Protein AF-A0A226D036-F1 (afdb_monomer_lite)

Secondary structure (DSSP, 8-state):
-------------------------EETTEEPPTTEEE-TTS--EEEPB-TTSB-SSTT-BSSTTEEEETTEEEE-TTEEEETTTEEEE-TTSSPPPBTEEE-SSSTT-EEEPEETTSB----TT----EESTTEEE-SSBEEE-TTEEEETTEEEEP--TTTSS-TTTEEE-TTT--EEE-B-TTSB--S-GGGB-STTEEEETTEEEEPTTEEEETTTEEEEPPPTT-S-TTEEEETTTTEEEEPBPTT-B---SS--TTSBSSTTEEE-TTT-BEEEPTTEEESSSSEEEEESSTTS--STTEEEE-SSTTSEEEEEPEETTSB-SSTT-STTEE-TT--S-EEEETTEEEE-TTEEEETTEEEEPP-TT----TTTEEEETTTTEEEEPBPTT-B--TT-GGGB-STTEEEETTTTEEEE-TTEEEETTEEEEPPBTTB----TTEEE-TTS-EEEPP-TT-B----S-TTS-SSTTEEEEEETTEEEEEEPTT-EEETTEEE---SS-PPP-SEEE-SSSSSS-EEEPBPTTSB-SSGGGB-STTEEE-TTTT-BEEE-TTEEEETTTEEEEPPPSSSSS-TTEEE-TTS-EEEPBPTTSB-SSGGGBSSTT-EEESEEE--TTEEEETTEEEEPPPTT-PPPTT---B-TTS-B--------PPPP-S---S---SSSEE-----SSS----EEPTTEEE-TTSS-EEE-TTEEE-TTSS-EEEPPSSTT-B-SSGGGGGGG-SGGG--EEETTEEEPPTTEEE-TTSSSEEEPPSSTTSB-SSGGGGGGGGSSSTTSEEEETTEEEEPTTEEE-TTSSSEEEPPSSTT-B-SSGGGGTTTB-SSS---EEETTEEE--TTEEE-TTSSBEEEPPSSTT-B-SSTHHHHTT-TTEEEETTEEEEPTTEEE-TTSSSEEE-TT---S---PPP--------------------------------------------------------------------------------------------------------------------------------------------------

pLDDT: mean 71.79, std 22.89, range [21.89, 97.88]

InterPro domains:
  IPR000742 EGF-like domain [SM00181] (44-88)
  IPR000742 EGF-like domain [SM00181] (119-156)
  IPR000742 EGF-like domain [SM00181] (188-223)
  IPR000742 EGF-like domain [SM00181] (253-292)
  IPR000742 EGF-like domain [SM00181] (467-511)
  IPR000742 EGF-like domain [SM00181] (727-778)
  IPR000742 EGF-like domain [SM00181] (826-878)
  IPR000742 EGF-like domain [SM00181] (887-924)
  IPR006149 EB domain [PF01683] (715-773)

Structure (mmCIF, N/CA/C/O backbone):
data_AF-A0A226D036-F1
#
_entry.id   AF-A0A226D036-F1
#
loop_
_atom_site.group_PDB
_atom_site.id
_atom_site.type_symbol
_atom_site.label_atom_id
_atom_site.label_alt_id
_atom_site.label_comp_id
_atom_site.label_asym_id
_atom_site.label_entity_id
_atom_site.label_seq_id
_atom_site.pdbx_PDB_ins_code
_atom_site.Cartn_x
_atom_site.Cartn_y
_atom_site.Cartn_z
_atom_site.occupancy
_atom_site.B_iso_or_equiv
_atom_site.auth_seq_id
_atom_site.auth_comp_id
_atom_site.auth_asym_id
_atom_site.auth_atom_id
_atom_site.pdbx_PDB_model_num
ATOM 1 N N . MET A 1 1 ? 23.778 -52.979 74.745 1.00 35.59 1 MET A N 1
ATOM 2 C CA . MET A 1 1 ? 22.954 -51.744 74.714 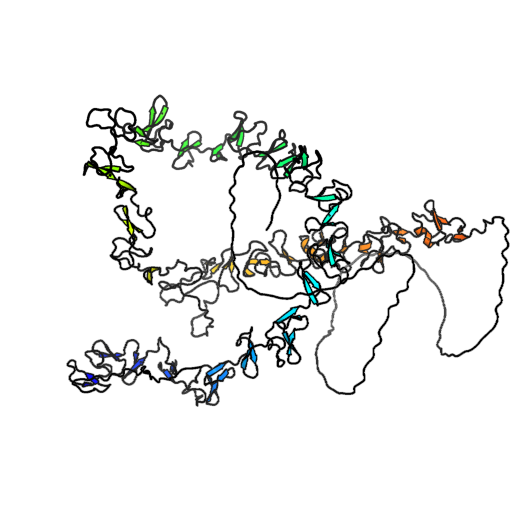1.00 35.59 1 MET A CA 1
ATOM 3 C C . MET A 1 1 ? 21.664 -52.022 75.485 1.00 35.59 1 MET A C 1
ATOM 5 O O . MET A 1 1 ? 21.416 -53.191 75.760 1.00 35.59 1 MET A O 1
ATOM 9 N N . ALA A 1 2 ? 20.915 -51.007 75.924 1.00 31.44 2 ALA A N 1
ATOM 10 C CA . ALA A 1 2 ? 19.885 -51.158 76.964 1.00 31.44 2 ALA A CA 1
ATOM 11 C C . ALA A 1 2 ? 18.571 -50.427 76.630 1.00 31.44 2 ALA A C 1
ATOM 13 O O . ALA A 1 2 ? 18.635 -49.420 75.938 1.00 31.44 2 ALA A O 1
ATOM 14 N N . ASN A 1 3 ? 17.468 -50.879 77.256 1.00 35.28 3 ASN A N 1
ATOM 15 C CA . ASN A 1 3 ? 16.246 -50.123 77.614 1.00 35.28 3 ASN A CA 1
ATOM 16 C C . ASN A 1 3 ? 15.382 -49.510 76.470 1.00 35.28 3 ASN A C 1
ATOM 18 O O . ASN A 1 3 ? 15.894 -49.171 75.416 1.00 35.28 3 ASN A O 1
ATOM 22 N N . SER A 1 4 ? 14.060 -49.293 76.605 1.00 33.19 4 SER A N 1
ATOM 23 C CA . SER A 1 4 ? 13.056 -49.733 77.606 1.00 33.19 4 SER A CA 1
ATOM 24 C C . SER A 1 4 ? 11.617 -49.377 77.152 1.00 33.19 4 SER A C 1
ATOM 26 O O . SER A 1 4 ? 11.423 -48.237 76.765 1.00 33.19 4 SER A O 1
ATOM 28 N N . GLN A 1 5 ? 10.649 -50.302 77.333 1.00 34.97 5 GLN A N 1
ATOM 29 C CA . GLN A 1 5 ? 9.179 -50.131 77.570 1.00 34.97 5 GLN A CA 1
ATOM 30 C C . GLN A 1 5 ? 8.320 -49.286 76.562 1.00 34.97 5 GLN A C 1
ATOM 32 O O . GLN A 1 5 ? 8.778 -48.281 76.050 1.00 34.97 5 GLN A O 1
ATOM 37 N N . VAL A 1 6 ? 7.093 -49.641 76.113 1.00 35.31 6 VAL A N 1
ATOM 38 C CA . VAL A 1 6 ? 5.853 -50.177 76.764 1.00 35.31 6 VAL A CA 1
ATOM 39 C C . VAL A 1 6 ? 5.173 -49.108 77.661 1.00 35.31 6 VAL A C 1
ATOM 41 O O . VAL A 1 6 ? 5.917 -48.476 78.404 1.00 35.31 6 VAL A O 1
ATOM 44 N N . PRO A 1 7 ? 3.825 -48.871 77.665 1.00 48.97 7 PRO A N 1
ATOM 45 C CA . PRO A 1 7 ? 2.703 -49.705 77.176 1.00 48.97 7 PRO A CA 1
ATOM 46 C C . PRO A 1 7 ? 1.610 -49.025 76.295 1.00 48.97 7 PRO A C 1
ATOM 48 O O . PRO A 1 7 ? 1.545 -47.810 76.142 1.00 48.97 7 PRO A O 1
ATOM 51 N N . PHE A 1 8 ? 0.665 -49.846 75.808 1.00 35.47 8 PHE A N 1
ATOM 52 C CA . PHE A 1 8 ? -0.701 -49.445 75.409 1.00 35.47 8 PHE A CA 1
ATOM 53 C C . PHE A 1 8 ? -1.559 -49.041 76.628 1.00 35.47 8 PHE A C 1
ATOM 55 O O . PHE A 1 8 ? -1.436 -49.654 77.689 1.00 35.47 8 PHE A O 1
ATOM 62 N N . VAL A 1 9 ? -2.526 -48.127 76.455 1.00 29.62 9 VAL A N 1
ATOM 63 C CA . VAL A 1 9 ? -3.616 -47.883 77.428 1.00 29.62 9 VAL A CA 1
ATOM 64 C C . VAL A 1 9 ? -4.956 -47.686 76.709 1.00 29.62 9 VAL A C 1
ATOM 66 O O . VAL A 1 9 ? -5.088 -46.806 75.864 1.00 29.62 9 VAL A O 1
ATOM 69 N N . LEU A 1 10 ? -5.973 -48.470 77.085 1.00 33.66 10 LEU A N 1
ATOM 70 C CA . LEU A 1 10 ? -7.371 -48.234 76.703 1.00 33.66 10 LEU A CA 1
ATOM 71 C C . LEU A 1 10 ? -7.969 -47.077 77.518 1.00 33.66 10 LEU A C 1
ATOM 73 O O . LEU A 1 10 ? -7.891 -47.089 78.748 1.00 33.66 10 LEU A O 1
ATOM 77 N N . ARG A 1 11 ? -8.701 -46.169 76.862 1.00 28.64 11 ARG A N 1
ATOM 78 C CA . ARG A 1 11 ? -9.789 -45.400 77.490 1.00 28.64 11 ARG A CA 1
ATOM 79 C C . ARG A 1 11 ? -10.965 -45.254 76.532 1.00 28.64 11 ARG A C 1
ATOM 81 O O . ARG A 1 11 ? -10.789 -44.836 75.395 1.00 28.64 11 ARG A O 1
ATOM 88 N N . ALA A 1 12 ? -12.159 -45.579 77.018 1.00 32.66 12 ALA A N 1
ATOM 89 C CA . ALA A 1 12 ? -13.407 -45.269 76.336 1.00 32.66 12 ALA A CA 1
ATOM 90 C C . ALA A 1 12 ? -13.807 -43.811 76.611 1.00 32.66 12 ALA A C 1
ATOM 92 O O . ALA A 1 12 ? -13.653 -43.336 77.739 1.00 32.66 12 ALA A O 1
ATOM 93 N N . VAL A 1 13 ? -14.363 -43.131 75.607 1.00 31.11 13 VAL A N 1
ATOM 94 C CA . VAL A 1 13 ? -14.985 -41.810 75.758 1.00 31.11 13 VAL A CA 1
ATOM 95 C C . VAL A 1 13 ? -16.360 -41.828 75.096 1.00 31.11 13 VAL A C 1
ATOM 97 O O . VAL A 1 13 ? -16.478 -41.844 73.879 1.00 31.11 13 VAL A O 1
ATOM 100 N N . ILE A 1 14 ? -17.376 -41.881 75.958 1.00 29.88 14 ILE A N 1
ATOM 101 C CA . ILE A 1 14 ? -18.676 -41.198 75.873 1.00 29.88 14 ILE A CA 1
ATOM 102 C C . ILE A 1 14 ? -19.118 -40.775 74.457 1.00 29.88 14 ILE A C 1
ATOM 104 O O . ILE A 1 14 ? -18.709 -39.730 73.958 1.00 29.88 14 ILE A O 1
ATOM 108 N N . LEU A 1 15 ? -20.070 -41.520 73.890 1.00 27.88 15 LEU A N 1
ATOM 109 C CA . LEU A 1 15 ? -20.944 -41.040 72.818 1.00 27.88 15 LEU A CA 1
ATOM 110 C C . LEU A 1 15 ? -22.286 -40.631 73.443 1.00 27.88 15 LEU A C 1
ATOM 112 O O . LEU A 1 15 ? -23.048 -41.483 73.897 1.00 27.88 15 LEU A O 1
ATOM 116 N N . VAL A 1 16 ? -22.552 -39.325 73.502 1.00 32.44 16 VAL A N 1
ATOM 117 C CA . VAL A 1 16 ? -23.831 -38.741 73.933 1.00 32.44 16 VAL A CA 1
ATOM 118 C C . VAL A 1 16 ? -24.233 -37.691 72.905 1.00 32.44 16 VAL A C 1
ATOM 120 O O . VAL A 1 16 ? -23.504 -36.727 72.691 1.00 32.44 16 VAL A O 1
ATOM 123 N N . GLY A 1 17 ? -25.396 -37.875 72.285 1.00 28.34 17 GLY A N 1
ATOM 124 C CA . GLY A 1 17 ? -25.964 -36.926 71.333 1.00 28.34 17 GLY A CA 1
ATOM 125 C C . GLY A 1 17 ? -27.207 -37.487 70.644 1.00 28.34 17 GLY A C 1
ATOM 126 O O . GLY A 1 17 ? -27.209 -38.639 70.227 1.00 28.34 17 GLY A O 1
ATOM 127 N N . LEU A 1 18 ? -28.235 -36.643 70.514 1.00 29.52 18 LEU A N 1
ATOM 128 C CA . LEU A 1 18 ? -29.424 -36.838 69.670 1.00 29.52 18 LEU A CA 1
ATOM 129 C C . LEU A 1 18 ? -30.355 -38.020 70.031 1.00 29.52 18 LEU A C 1
ATOM 131 O O . LEU A 1 18 ? -30.527 -38.971 69.274 1.00 29.52 18 LEU A O 1
ATOM 135 N N . LEU A 1 19 ? -31.074 -37.868 71.148 1.00 29.16 19 LEU A N 1
ATOM 136 C CA . LEU A 1 19 ? -32.441 -38.388 71.307 1.00 29.16 19 LEU A CA 1
ATOM 137 C C . LEU A 1 19 ? -33.410 -37.195 71.378 1.00 29.16 19 LEU A C 1
ATOM 139 O O . LEU A 1 19 ? -33.092 -36.191 72.017 1.00 29.16 19 LEU A O 1
ATOM 143 N N . HIS A 1 20 ? -34.576 -37.284 70.728 1.00 31.14 20 HIS A N 1
ATOM 144 C CA . HIS A 1 20 ? -35.559 -36.190 70.707 1.00 31.14 20 HIS A CA 1
ATOM 145 C C . HIS A 1 20 ? -36.261 -35.988 72.071 1.00 31.14 20 HIS A C 1
ATOM 147 O O . HIS A 1 20 ? -36.566 -36.968 72.757 1.00 31.14 20 HIS A O 1
ATOM 153 N N . PRO A 1 21 ? -36.583 -34.737 72.461 1.00 36.41 21 PRO A N 1
ATOM 154 C CA . PRO A 1 21 ? -37.162 -34.416 73.767 1.00 36.41 21 PRO A CA 1
ATOM 155 C C . PRO A 1 21 ? -38.690 -34.615 73.819 1.00 36.41 21 PRO A C 1
ATOM 157 O O . PRO A 1 21 ? -39.460 -33.660 73.884 1.00 36.41 21 PRO A O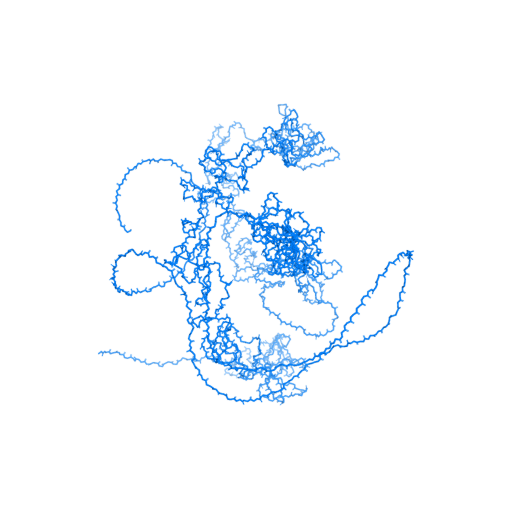 1
ATOM 160 N N . GLY A 1 22 ? -39.145 -35.868 73.860 1.00 41.28 22 GLY A N 1
ATOM 161 C CA . GLY A 1 22 ? -40.535 -36.213 74.196 1.00 41.28 22 GLY A CA 1
ATOM 162 C C . GLY A 1 22 ? -40.797 -36.170 75.707 1.00 41.28 22 GLY A C 1
ATOM 163 O O . GLY A 1 22 ? -40.977 -37.218 76.324 1.00 41.28 22 GLY A O 1
ATOM 164 N N . MET A 1 23 ? -40.760 -34.988 76.335 1.00 44.53 23 MET A N 1
ATOM 165 C CA . MET A 1 23 ? -40.858 -34.870 77.800 1.00 44.53 23 MET A CA 1
ATOM 166 C C . MET A 1 23 ? -42.270 -35.152 78.342 1.00 44.53 23 MET A C 1
ATOM 168 O O . MET A 1 23 ? -43.164 -34.311 78.276 1.00 44.53 23 MET A O 1
ATOM 172 N N . SER A 1 24 ? -42.448 -36.315 78.972 1.00 58.38 24 SER A N 1
ATOM 173 C CA . SER A 1 24 ? -43.620 -36.625 79.797 1.00 58.38 24 SER A CA 1
ATOM 174 C C . SER A 1 24 ? -43.617 -35.790 81.085 1.00 58.38 24 SER A C 1
ATOM 176 O O . SER A 1 24 ? -42.743 -35.976 81.935 1.00 58.38 24 SER A O 1
ATOM 178 N N . GLN A 1 25 ? -44.599 -34.903 81.260 1.00 76.38 25 GLN A N 1
ATOM 179 C CA . GLN A 1 25 ? -44.758 -34.140 82.502 1.00 76.38 25 GLN A CA 1
ATOM 180 C C . GLN A 1 25 ? -45.191 -35.041 83.670 1.00 76.38 25 GLN A C 1
ATOM 182 O O . GLN A 1 25 ? -45.965 -35.989 83.496 1.00 76.38 25 GLN A O 1
ATOM 187 N N . THR A 1 26 ? -44.708 -34.717 84.873 1.00 77.31 26 THR A N 1
ATOM 188 C CA . THR A 1 26 ? -45.076 -35.398 86.120 1.00 77.31 26 THR A CA 1
ATOM 189 C C . THR A 1 26 ? -45.850 -34.476 87.057 1.00 77.31 26 THR A C 1
ATOM 191 O O . THR A 1 26 ? -45.244 -33.643 87.731 1.00 77.31 26 THR A O 1
ATOM 194 N N . CYS A 1 27 ? -47.166 -34.662 87.155 1.00 86.62 27 CYS A N 1
ATOM 195 C CA . CYS A 1 27 ? -48.033 -33.933 88.086 1.00 86.62 27 CYS A CA 1
ATOM 196 C C . CYS A 1 27 ? -48.285 -34.805 89.328 1.00 86.62 27 CYS A C 1
ATOM 198 O O . CYS A 1 27 ? -48.539 -36.005 89.205 1.00 86.62 27 CYS A O 1
ATOM 200 N N . GLY A 1 28 ? -48.173 -34.249 90.537 1.00 80.50 28 GLY A N 1
ATOM 201 C CA . GLY A 1 28 ? -48.417 -34.980 91.791 1.00 80.50 28 GLY A CA 1
ATOM 202 C C . GLY A 1 28 ? -47.578 -36.258 91.982 1.00 80.50 28 GLY A C 1
ATOM 203 O O . GLY A 1 28 ? -48.001 -37.173 92.687 1.00 80.50 28 GLY A O 1
ATOM 204 N N . GLY A 1 29 ? -46.418 -36.366 91.319 1.00 82.81 29 GLY A N 1
ATOM 205 C CA . GLY A 1 29 ? -45.578 -37.572 91.320 1.00 82.81 29 GLY A CA 1
ATOM 206 C C . GLY A 1 29 ? -46.037 -38.701 90.382 1.00 82.81 29 GLY A C 1
ATOM 207 O O . GLY A 1 29 ? -45.527 -39.814 90.488 1.00 82.81 29 GLY A O 1
ATOM 208 N N . ARG A 1 30 ? -46.979 -38.447 89.463 1.00 80.19 30 ARG A N 1
ATOM 209 C CA . ARG A 1 30 ? -47.410 -39.387 88.412 1.00 80.19 30 ARG A CA 1
ATOM 210 C C . ARG A 1 30 ? -47.062 -38.834 87.031 1.00 80.19 30 ARG A C 1
ATOM 212 O O . ARG A 1 30 ? -47.274 -37.651 86.790 1.00 80.19 30 ARG A O 1
ATOM 219 N N . LEU A 1 31 ? -46.568 -39.678 86.122 1.00 85.19 31 LEU A N 1
ATOM 220 C CA . LEU A 1 31 ? -46.475 -39.318 84.701 1.00 85.19 31 LEU A CA 1
ATOM 221 C C . LEU A 1 31 ? -47.887 -39.199 84.117 1.00 85.19 31 LEU A C 1
ATOM 223 O O . LEU A 1 31 ? -48.718 -40.082 84.341 1.00 85.19 31 LEU A O 1
ATOM 227 N N . CYS A 1 32 ? -48.130 -38.149 83.339 1.00 86.88 32 CYS A N 1
ATOM 228 C CA . CYS A 1 32 ? -49.345 -38.020 82.540 1.00 86.88 32 CYS A CA 1
ATOM 229 C C . CYS A 1 32 ? -49.182 -38.648 81.148 1.00 86.88 32 CYS A C 1
ATOM 231 O O . CYS A 1 32 ? -48.070 -38.790 80.635 1.00 86.88 32 CYS A O 1
ATOM 233 N N . SER A 1 33 ? -50.308 -38.989 80.517 1.00 86.12 33 SER A N 1
ATOM 234 C CA . SER A 1 33 ? -50.352 -39.327 79.088 1.00 86.12 33 SER A CA 1
ATOM 235 C C . SER A 1 33 ? -49.907 -38.128 78.225 1.00 86.12 33 SER A C 1
ATOM 237 O O . SER A 1 33 ? -50.166 -36.990 78.615 1.00 86.12 33 SER A O 1
ATOM 239 N N . PRO A 1 34 ? -49.341 -38.322 77.016 1.00 82.38 34 PRO A N 1
ATOM 240 C CA . PRO A 1 34 ? -49.135 -37.233 76.049 1.00 82.38 34 PRO A CA 1
ATOM 241 C C . PRO A 1 34 ? -50.416 -36.445 75.702 1.00 82.38 34 PRO A C 1
ATOM 243 O O . PRO A 1 34 ? -50.349 -35.264 75.351 1.00 82.38 34 PRO A O 1
ATOM 246 N N . THR A 1 35 ? -51.584 -37.083 75.850 1.00 86.19 35 THR A N 1
ATOM 247 C CA . THR A 1 35 ? -52.928 -36.489 75.707 1.00 86.19 35 THR A CA 1
ATOM 248 C C . THR A 1 35 ? -53.408 -35.723 76.949 1.00 86.19 35 THR A C 1
ATOM 250 O O . THR A 1 35 ? -54.580 -35.367 77.039 1.00 86.19 35 THR A O 1
ATOM 253 N N . GLN A 1 36 ? -52.536 -35.481 77.931 1.00 89.31 36 GLN A N 1
ATOM 254 C CA . GLN A 1 36 ? -52.861 -34.838 79.205 1.00 89.31 36 GLN A CA 1
ATOM 255 C C . GLN A 1 36 ? -51.862 -33.725 79.566 1.00 89.31 36 GLN A C 1
ATOM 257 O O . GLN A 1 36 ? -50.764 -33.656 79.013 1.00 89.31 36 GLN A O 1
ATOM 262 N N . TYR A 1 37 ? -52.256 -32.855 80.496 1.00 89.75 37 TYR A N 1
ATOM 263 C CA . TYR A 1 37 ? -51.467 -31.737 81.026 1.00 89.75 37 TYR A CA 1
ATOM 264 C C . TYR A 1 37 ? -51.698 -31.575 82.544 1.00 89.75 37 TYR A C 1
ATOM 266 O O . TYR A 1 37 ? -52.684 -32.096 83.071 1.00 89.75 37 TYR A O 1
ATOM 274 N N . CYS A 1 38 ? -50.810 -30.881 83.268 1.00 88.69 38 CYS A N 1
ATOM 275 C CA . CYS A 1 38 ? -51.051 -30.569 84.686 1.00 88.69 38 CYS A CA 1
ATOM 276 C C . CYS A 1 38 ? -52.118 -29.479 84.854 1.00 88.69 38 CYS A C 1
ATOM 278 O O . CYS A 1 38 ? -52.054 -28.447 84.190 1.00 88.69 38 CYS A O 1
ATOM 280 N N . ASN A 1 39 ? -53.022 -29.630 85.825 1.00 87.50 39 ASN A N 1
ATOM 281 C CA . ASN A 1 39 ? -53.741 -28.473 86.366 1.00 87.50 39 ASN A CA 1
ATOM 282 C C . ASN A 1 39 ? -52.760 -27.431 86.956 1.00 87.50 39 ASN A C 1
ATOM 284 O O . ASN A 1 39 ? -51.610 -27.748 87.257 1.00 87.50 39 ASN A O 1
ATOM 288 N N . GLU A 1 40 ? -53.227 -26.198 87.165 1.00 84.44 40 GLU A N 1
ATOM 289 C CA . GLU A 1 40 ? -52.403 -25.062 87.631 1.00 84.44 40 GLU A CA 1
ATOM 290 C C . GLU A 1 40 ? -51.700 -25.312 88.983 1.00 84.44 40 GLU A C 1
ATOM 292 O O . GLU A 1 40 ? -50.640 -24.754 89.250 1.00 84.44 40 GLU A O 1
ATOM 297 N N . GLU A 1 41 ? -52.243 -26.204 89.816 1.00 87.50 41 GLU A N 1
ATOM 298 C CA . GLU A 1 41 ? -51.646 -26.631 91.091 1.00 87.50 41 GLU A CA 1
ATOM 299 C C . GLU A 1 41 ? -50.499 -27.654 90.936 1.00 87.50 41 GLU A C 1
ATOM 301 O O . GLU A 1 41 ? -49.821 -27.978 91.911 1.00 87.50 41 GLU A O 1
ATOM 306 N N . GLY A 1 42 ? -50.314 -28.234 89.745 1.00 84.88 42 GLY A N 1
ATOM 307 C CA . GLY A 1 42 ? -49.356 -29.316 89.492 1.00 84.88 42 GLY A CA 1
ATOM 308 C C . GLY A 1 42 ? -49.740 -30.671 90.107 1.00 84.88 42 GLY A C 1
ATOM 309 O O . GLY A 1 42 ? -48.885 -31.552 90.222 1.00 84.88 42 GLY A O 1
ATOM 310 N N . THR A 1 43 ? -50.995 -30.861 90.526 1.00 88.38 43 THR A N 1
ATOM 311 C CA . THR A 1 43 ? -51.467 -32.006 91.331 1.00 88.38 43 THR A CA 1
ATOM 312 C C . THR A 1 43 ? -52.135 -33.118 90.515 1.00 88.38 43 THR A C 1
ATOM 314 O O . THR A 1 43 ? -52.093 -34.280 90.924 1.00 88.38 43 THR A O 1
ATOM 317 N N . LEU A 1 44 ? -52.738 -32.793 89.369 1.00 89.12 44 LEU A N 1
ATOM 318 C CA . LEU A 1 44 ? -53.640 -33.666 88.611 1.00 89.12 44 LEU A CA 1
ATOM 319 C C . LEU A 1 44 ? -53.360 -33.610 87.102 1.00 89.12 44 LEU A C 1
ATOM 321 O O . LEU A 1 44 ? -53.240 -32.530 86.528 1.00 89.12 44 LEU A O 1
ATOM 325 N N . CYS A 1 45 ? -53.338 -34.781 86.455 1.00 90.81 45 CYS A N 1
ATOM 326 C CA . CYS A 1 45 ? -53.365 -34.900 84.995 1.00 90.81 45 CYS A CA 1
ATOM 327 C C . CYS A 1 45 ? -54.796 -34.663 84.481 1.00 90.81 45 CYS A C 1
ATOM 329 O O . CYS A 1 45 ? -55.681 -35.485 84.729 1.00 90.81 45 CYS A O 1
ATOM 331 N N . LEU A 1 46 ? -55.017 -33.576 83.747 1.00 91.88 46 LEU A N 1
ATOM 332 C CA . LEU A 1 46 ? -56.254 -33.297 83.015 1.00 91.88 46 LEU A CA 1
ATOM 333 C C . LEU A 1 46 ? -56.091 -33.705 81.548 1.00 91.88 46 LEU A C 1
ATOM 335 O O . LEU A 1 46 ? -54.997 -33.586 81.000 1.00 91.88 46 LEU A O 1
ATOM 339 N N . SER A 1 47 ? -57.157 -34.182 80.902 1.00 92.06 47 SER A N 1
ATOM 340 C CA . SER A 1 47 ? -57.154 -34.389 79.447 1.00 92.06 47 SER A CA 1
ATOM 341 C C . SER A 1 47 ? -57.006 -33.058 78.725 1.00 92.06 47 SER A C 1
ATOM 343 O O . SER A 1 47 ? -57.673 -32.087 79.081 1.00 92.06 47 SER A O 1
ATOM 345 N N . LYS A 1 48 ? -56.158 -33.039 77.697 1.00 93.50 48 LYS A N 1
ATOM 346 C CA . LYS A 1 48 ? -56.138 -31.963 76.709 1.00 93.50 48 LYS A CA 1
ATOM 347 C C . LYS A 1 48 ? -57.452 -31.944 75.920 1.00 93.50 48 LYS A C 1
ATOM 349 O O . LYS A 1 48 ? -58.166 -32.947 75.883 1.00 93.50 48 LYS A O 1
ATOM 354 N N . LYS A 1 49 ? -57.748 -30.788 75.342 1.00 94.62 49 LYS A N 1
ATOM 355 C CA . LYS A 1 49 ? -59.015 -30.427 74.701 1.00 94.62 49 LYS A CA 1
ATOM 356 C C . LYS A 1 49 ? -58.859 -30.371 73.186 1.00 94.62 49 LYS A C 1
ATOM 358 O O . LYS A 1 49 ? -57.747 -30.161 72.713 1.00 94.62 49 LYS A O 1
ATOM 363 N N . ASP A 1 50 ? -59.941 -30.562 72.452 1.00 94.50 50 ASP A N 1
ATOM 364 C CA . ASP A 1 50 ? -59.931 -30.615 70.990 1.00 94.50 50 ASP A CA 1
ATOM 365 C C . ASP A 1 50 ? -59.888 -29.199 70.365 1.00 94.50 50 ASP A C 1
ATOM 367 O O . ASP A 1 50 ? -60.128 -28.205 71.051 1.00 94.50 50 ASP A O 1
ATOM 371 N N . LEU A 1 51 ? -59.564 -29.063 69.071 1.00 91.75 51 LEU A N 1
ATOM 372 C CA . LEU A 1 51 ? -59.678 -27.768 68.377 1.00 91.75 51 LEU A CA 1
ATOM 373 C C . LEU A 1 51 ? -61.096 -27.183 68.526 1.00 91.75 51 LEU A C 1
ATOM 375 O O . LEU A 1 51 ? -62.094 -27.902 68.527 1.00 91.75 51 LEU A O 1
ATOM 379 N N . GLY A 1 52 ? -61.170 -25.866 68.716 1.00 90.75 52 GLY A N 1
ATOM 380 C CA . GLY A 1 52 ? -62.400 -25.140 69.036 1.00 90.75 52 GLY A CA 1
ATOM 381 C C . GLY A 1 52 ? -62.846 -25.198 70.508 1.00 90.75 52 GLY A C 1
ATOM 382 O O . GLY A 1 52 ? -63.643 -24.350 70.912 1.00 90.75 52 GLY A O 1
ATOM 383 N N . ASP A 1 53 ? -62.333 -26.116 71.341 1.00 94.88 53 ASP A N 1
ATOM 384 C CA . ASP A 1 53 ? -62.688 -26.155 72.770 1.00 94.88 53 ASP A CA 1
ATOM 385 C C . ASP A 1 53 ? -62.122 -24.950 73.551 1.00 94.88 53 ASP A C 1
ATOM 387 O O . ASP A 1 53 ? -61.022 -24.463 73.259 1.00 94.88 53 ASP A O 1
ATOM 391 N N . PRO A 1 54 ? -62.807 -24.502 74.623 1.00 92.62 54 PRO A N 1
ATOM 392 C CA . PRO A 1 54 ? -62.353 -23.390 75.449 1.00 92.62 54 PRO A CA 1
ATOM 393 C C . PRO A 1 54 ? -61.187 -23.765 76.384 1.00 92.62 54 PRO A C 1
ATOM 395 O O . PRO A 1 54 ? -61.270 -24.695 77.197 1.00 92.62 54 PRO A O 1
ATOM 398 N N . CYS A 1 55 ? -60.106 -22.990 76.346 1.00 95.38 55 CYS A N 1
ATOM 399 C CA . CYS A 1 55 ? -58.847 -23.212 77.066 1.00 95.38 55 CYS A CA 1
ATOM 400 C C . CYS A 1 55 ? -58.439 -22.006 77.936 1.00 95.38 55 CYS A C 1
ATOM 402 O O . CYS A 1 55 ? -58.906 -20.889 77.731 1.00 95.38 55 CYS A O 1
ATOM 404 N N . THR A 1 56 ? -57.573 -22.229 78.935 1.00 90.31 56 THR A N 1
ATOM 405 C CA . THR A 1 56 ? -57.094 -21.167 79.855 1.00 90.31 56 THR A CA 1
ATOM 406 C C . THR A 1 56 ? -55.578 -20.951 79.844 1.00 90.31 56 THR A C 1
ATOM 408 O O . THR A 1 56 ? -55.072 -20.139 80.613 1.00 90.31 56 THR A O 1
ATOM 411 N N . GLY A 1 57 ? -54.833 -21.652 78.985 1.00 86.12 57 GLY A N 1
ATOM 412 C CA . GLY A 1 57 ? -53.383 -21.496 78.874 1.00 86.12 57 GLY A CA 1
ATOM 413 C C . GLY A 1 57 ? -52.747 -22.449 77.863 1.00 86.12 57 GLY A C 1
ATOM 414 O O . GLY A 1 57 ? -53.387 -23.393 77.394 1.00 86.12 57 GLY A O 1
ATOM 415 N N . ALA A 1 58 ? -51.479 -22.193 77.541 1.00 80.62 58 ALA A N 1
ATOM 416 C CA . ALA A 1 58 ? -50.729 -22.955 76.549 1.00 80.62 58 ALA A CA 1
ATOM 417 C C . ALA A 1 58 ? -50.577 -24.440 76.924 1.00 80.62 58 ALA A C 1
ATOM 419 O O . ALA A 1 58 ? -50.475 -24.806 78.098 1.00 80.62 58 ALA A O 1
ATOM 420 N N . GLY A 1 59 ? -50.563 -25.312 75.913 1.00 85.50 59 GLY A N 1
ATOM 421 C CA . GLY A 1 59 ? -50.413 -26.763 76.091 1.00 85.50 59 GLY A CA 1
ATOM 422 C C . GLY A 1 59 ? -51.656 -27.515 76.596 1.00 85.50 59 GLY A C 1
ATOM 423 O O . GLY A 1 59 ? -51.577 -28.729 76.797 1.00 85.50 59 GLY A O 1
ATOM 424 N N . GLN A 1 60 ? -52.805 -26.844 76.761 1.00 93.75 60 GLN A N 1
ATOM 425 C CA . GLN A 1 60 ? -54.096 -27.493 77.053 1.00 93.75 60 GLN A CA 1
ATOM 426 C C . GLN A 1 60 ? -54.725 -28.207 75.847 1.00 93.75 60 GLN A C 1
ATOM 428 O O . GLN A 1 60 ? -55.716 -28.912 76.021 1.00 93.75 60 GLN A O 1
ATOM 433 N N . CYS A 1 61 ? -54.184 -28.015 74.646 1.00 94.12 61 CYS A N 1
ATOM 434 C CA . CYS A 1 61 ? -54.848 -28.347 73.390 1.00 94.12 61 CYS A CA 1
ATOM 435 C C . CYS A 1 61 ? -54.282 -29.604 72.705 1.00 94.12 61 CYS A C 1
ATOM 437 O O . CYS A 1 61 ? -53.126 -29.994 72.905 1.00 94.12 61 CYS A O 1
ATOM 439 N N . LEU A 1 62 ? -55.140 -30.248 71.920 1.00 91.50 62 LEU A N 1
ATOM 440 C CA . LEU A 1 62 ? -54.863 -31.271 70.922 1.00 91.50 62 LEU A CA 1
ATOM 441 C C . LEU A 1 62 ? -55.371 -30.747 69.570 1.00 91.50 62 LEU A C 1
ATOM 443 O O . LEU A 1 62 ? -56.395 -30.064 69.535 1.00 91.50 62 LEU A O 1
ATOM 447 N N . PRO A 1 63 ? -54.691 -31.071 68.460 1.00 87.50 63 PRO A N 1
ATOM 448 C CA . PRO A 1 63 ? -53.524 -31.954 68.325 1.00 87.50 63 PRO A CA 1
ATOM 449 C C . PRO A 1 63 ? -52.205 -31.267 68.736 1.00 87.50 63 PRO A C 1
ATOM 451 O O . PRO A 1 63 ? -52.196 -30.155 69.260 1.00 87.50 63 PRO A O 1
ATOM 454 N N . SER A 1 64 ? -51.060 -31.909 68.488 1.00 82.31 64 SER A N 1
ATOM 455 C CA . SER A 1 64 ? -49.777 -31.189 68.426 1.00 82.31 64 SER A CA 1
ATOM 456 C C . SER A 1 64 ? -49.859 -30.027 67.423 1.00 82.31 64 SER A C 1
ATOM 458 O O . SER A 1 64 ? -50.571 -30.138 66.429 1.00 82.31 64 SER A O 1
ATOM 460 N N . TYR A 1 65 ? -49.113 -28.946 67.671 1.00 89.69 65 TYR A N 1
ATOM 461 C CA . TYR A 1 65 ? -49.158 -27.691 66.893 1.00 89.69 65 TYR A CA 1
ATOM 462 C C . TYR A 1 65 ? -50.482 -26.910 66.999 1.00 89.69 65 TYR A C 1
ATOM 464 O O . TYR A 1 65 ? -50.716 -25.978 66.233 1.00 89.69 65 TYR A O 1
ATOM 472 N N . SER A 1 66 ? -51.308 -27.235 68.000 1.00 90.69 66 SER A N 1
ATOM 473 C CA . SER A 1 66 ? -52.350 -26.342 68.514 1.00 90.69 66 SER A CA 1
ATOM 474 C C . SER A 1 66 ? -51.892 -25.617 69.783 1.00 90.69 66 SER A C 1
ATOM 476 O O . SER A 1 66 ? -51.100 -26.149 70.569 1.00 90.69 66 SER A O 1
ATOM 478 N N . ASP A 1 67 ? -52.398 -24.405 69.989 1.00 93.88 67 ASP A N 1
ATOM 479 C CA . ASP A 1 67 ? -52.169 -23.592 71.181 1.00 93.88 67 ASP A CA 1
ATOM 480 C C . ASP A 1 67 ? -53.446 -22.842 71.599 1.00 93.88 67 ASP A C 1
ATOM 482 O O . ASP A 1 67 ? -54.460 -22.849 70.898 1.00 93.88 67 ASP A O 1
ATOM 486 N N . CYS A 1 68 ? -53.417 -22.220 72.776 1.00 94.69 68 CYS A N 1
ATOM 487 C CA . CYS A 1 68 ? -54.571 -21.542 73.354 1.00 94.69 68 CYS A CA 1
ATOM 488 C C . CYS A 1 68 ? -54.645 -20.069 72.918 1.00 94.69 68 CYS A C 1
ATOM 490 O O . CYS A 1 68 ? -54.141 -19.183 73.613 1.00 94.69 68 CYS A O 1
ATOM 492 N N . LEU A 1 69 ? -55.286 -19.810 71.776 1.00 91.06 69 LEU A N 1
ATOM 493 C CA . LEU A 1 69 ? -55.476 -18.473 71.206 1.00 91.06 69 LEU A CA 1
ATOM 494 C C . LEU A 1 69 ? -56.908 -17.980 71.470 1.00 91.06 69 LEU A C 1
ATOM 496 O O . LEU A 1 69 ? -57.882 -18.707 71.278 1.00 91.06 69 LEU A O 1
ATOM 500 N N . ASP A 1 70 ? -57.036 -16.754 71.985 1.00 91.44 70 ASP A N 1
ATOM 501 C CA . ASP A 1 70 ? -58.311 -16.118 72.365 1.00 91.44 70 ASP A CA 1
ATOM 502 C C . ASP A 1 70 ? -59.256 -17.008 73.204 1.00 91.44 70 ASP A C 1
ATOM 504 O O . ASP A 1 70 ? -60.472 -17.016 73.034 1.00 91.44 70 ASP A O 1
ATOM 508 N N . GLN A 1 71 ? -58.675 -17.744 74.163 1.00 93.38 71 GLN A N 1
ATOM 509 C CA . GLN A 1 71 ? -59.356 -18.720 75.034 1.00 93.38 71 GLN A CA 1
ATOM 510 C C . GLN A 1 71 ? -59.952 -19.934 74.299 1.00 93.38 71 GLN A C 1
ATOM 512 O O . GLN A 1 71 ? -60.770 -20.648 74.874 1.00 93.38 71 GLN A O 1
ATOM 517 N N . THR A 1 72 ? -59.517 -20.218 73.071 1.00 94.00 72 THR A N 1
ATOM 518 C CA . THR A 1 72 ? -59.908 -21.399 72.282 1.00 94.00 72 THR A CA 1
ATOM 519 C C . THR A 1 72 ? -58.688 -22.165 71.775 1.00 94.00 72 THR A C 1
ATOM 521 O O . THR A 1 72 ? -57.638 -21.580 71.514 1.00 94.00 72 THR A O 1
ATOM 524 N N . CYS A 1 73 ? -58.804 -23.483 71.639 1.00 96.06 73 CYS A N 1
ATOM 525 C CA . CYS A 1 73 ? -57.758 -24.290 71.021 1.00 96.06 73 CYS A CA 1
ATOM 526 C C . CYS A 1 73 ? -57.746 -24.068 69.502 1.00 96.06 73 CYS A C 1
ATOM 528 O O . CYS A 1 73 ? -58.690 -24.449 68.812 1.00 96.06 73 CYS A O 1
ATOM 530 N N . GLN A 1 74 ? -56.683 -23.448 68.992 1.00 95.31 74 GLN A N 1
ATOM 531 C CA . GLN A 1 74 ? -56.488 -23.122 67.574 1.00 95.31 74 GLN A CA 1
ATOM 532 C C . GLN A 1 74 ? -55.119 -23.626 67.104 1.00 95.31 74 GLN A C 1
ATOM 534 O O . GLN A 1 74 ? -54.238 -23.890 67.922 1.00 95.31 74 GLN A O 1
ATOM 539 N N . CYS A 1 75 ? -54.915 -23.761 65.796 1.00 94.12 75 CYS A N 1
ATOM 540 C CA . CYS A 1 75 ? -53.607 -24.110 65.245 1.00 94.12 75 CYS A CA 1
ATOM 541 C C . CYS A 1 75 ? -52.609 -22.938 65.347 1.00 94.12 75 CYS A C 1
ATOM 543 O O . CYS A 1 75 ? -52.998 -21.771 65.376 1.00 94.12 75 CYS A O 1
ATOM 545 N N . GLN A 1 76 ? -51.314 -23.251 65.449 1.00 91.69 76 GLN A N 1
ATOM 546 C CA . GLN A 1 76 ? -50.234 -22.255 65.455 1.00 91.69 76 GLN A CA 1
ATOM 547 C C . GLN A 1 76 ? -50.095 -21.580 64.075 1.00 91.69 76 GLN A C 1
ATOM 549 O O . GLN A 1 76 ? -50.576 -22.109 63.082 1.00 91.69 76 GLN A O 1
ATOM 554 N N . THR A 1 77 ? -49.436 -20.418 64.001 1.00 79.69 77 THR A N 1
ATOM 555 C CA . THR A 1 77 ? -49.521 -19.454 62.875 1.00 79.69 77 THR A CA 1
ATOM 556 C C . THR A 1 77 ? -49.144 -19.958 61.478 1.00 79.69 77 THR A C 1
ATOM 558 O O . THR A 1 77 ? -49.477 -19.287 60.507 1.00 79.69 77 THR A O 1
ATOM 561 N N . ASP A 1 78 ? -48.494 -21.116 61.370 1.00 79.06 78 ASP A N 1
ATOM 562 C CA . ASP A 1 78 ? -48.073 -21.741 60.105 1.00 79.06 78 ASP A CA 1
ATOM 563 C C . ASP A 1 78 ? -48.929 -22.983 59.744 1.00 79.06 78 ASP A C 1
ATOM 565 O O . ASP A 1 78 ? -48.594 -23.753 58.842 1.00 79.06 78 ASP A O 1
ATOM 569 N N . TRP A 1 79 ? -50.015 -23.225 60.491 1.00 87.12 79 TRP A N 1
ATOM 570 C CA . TRP A 1 79 ? -50.832 -24.438 60.438 1.00 87.12 79 TRP A CA 1
ATOM 571 C C . TRP A 1 79 ? -52.332 -24.107 60.379 1.00 87.12 79 TRP A C 1
ATOM 573 O O . TRP A 1 79 ? -52.829 -23.274 61.136 1.00 87.12 79 TRP A O 1
ATOM 583 N N . THR A 1 80 ? -53.081 -24.814 59.536 1.00 85.75 80 THR A N 1
ATOM 584 C CA . THR A 1 80 ? -54.537 -24.672 59.368 1.00 85.75 80 THR A CA 1
ATOM 585 C C . THR A 1 80 ? -55.305 -25.890 59.887 1.00 85.75 80 THR A C 1
ATOM 587 O O . THR A 1 80 ? -54.748 -26.976 60.066 1.00 85.75 80 THR A O 1
ATOM 590 N N . GLU A 1 81 ? -56.600 -25.714 60.166 1.00 86.44 81 GLU A N 1
ATOM 591 C CA . GLU A 1 81 ? -57.483 -26.791 60.628 1.00 86.44 81 GLU A CA 1
ATOM 592 C C . GLU A 1 81 ? -57.870 -27.720 59.465 1.00 86.44 81 GLU A C 1
ATOM 594 O O . GLU A 1 81 ? -58.644 -27.365 58.576 1.00 86.44 81 GLU A O 1
ATOM 599 N N . GLY A 1 82 ? -57.320 -28.932 59.483 1.00 80.19 82 GLY A N 1
ATOM 600 C CA . GLY A 1 82 ? -57.591 -29.994 58.524 1.00 80.19 82 GLY A CA 1
ATOM 601 C C . GLY A 1 82 ? -58.616 -31.031 59.001 1.00 80.19 82 GLY A C 1
ATOM 602 O O . GLY A 1 82 ? -58.988 -31.094 60.180 1.00 80.19 82 GLY A O 1
ATOM 603 N N . PRO A 1 83 ? -59.072 -31.902 58.082 1.00 75.62 83 PRO A N 1
ATOM 604 C CA . PRO A 1 83 ? -60.119 -32.879 58.355 1.00 75.62 83 PRO A CA 1
ATOM 605 C C . PRO A 1 83 ? -59.716 -33.867 59.459 1.00 75.62 83 PRO A C 1
ATOM 607 O O . PRO A 1 83 ? -58.677 -34.519 59.389 1.00 75.62 83 PRO A O 1
ATOM 610 N N . GLY A 1 84 ? -60.593 -34.033 60.453 1.00 81.56 84 GLY A N 1
ATOM 611 C CA . GLY A 1 84 ? -60.385 -34.976 61.558 1.00 81.56 84 GLY A CA 1
ATOM 612 C C . GLY A 1 84 ? -59.651 -34.398 62.770 1.00 81.56 84 GLY A C 1
ATOM 613 O O . GLY A 1 84 ? -58.990 -35.156 63.478 1.00 81.56 84 GLY A O 1
ATOM 614 N N . ASN A 1 85 ? -59.793 -33.091 63.022 1.00 83.44 85 ASN A N 1
ATOM 615 C CA . ASN A 1 85 ? -59.217 -32.386 64.173 1.00 83.44 85 ASN A CA 1
ATOM 616 C C . ASN A 1 85 ? -57.678 -32.362 64.166 1.00 83.44 85 ASN A C 1
ATOM 618 O O . ASN A 1 85 ? -57.019 -32.633 65.173 1.00 83.44 85 ASN A O 1
ATOM 622 N N . GLN A 1 86 ? -57.093 -32.088 62.996 1.00 85.56 86 GLN A N 1
ATOM 623 C CA . GLN A 1 86 ? -55.644 -32.084 62.795 1.00 85.56 86 GLN A CA 1
ATOM 624 C C . GLN A 1 86 ? -55.166 -30.724 62.294 1.00 85.56 86 GLN A C 1
ATOM 626 O O . GLN A 1 86 ? -55.677 -30.228 61.300 1.00 85.56 86 GLN A O 1
ATOM 631 N N . CYS A 1 87 ? -54.154 -30.149 62.941 1.00 85.31 87 CYS A N 1
ATOM 632 C CA . CYS A 1 87 ? -53.419 -29.020 62.395 1.00 85.31 87 CYS A CA 1
ATOM 633 C C . CYS A 1 87 ? -52.510 -29.552 61.285 1.00 85.31 87 CYS A C 1
ATOM 635 O O . CYS A 1 87 ? -51.695 -30.446 61.531 1.00 85.31 87 CYS A O 1
ATOM 637 N N . VAL A 1 88 ? -52.652 -29.018 60.075 1.00 83.56 88 VAL A N 1
ATOM 638 C CA . VAL A 1 88 ? -51.822 -29.338 58.902 1.00 83.56 88 VAL A CA 1
ATOM 639 C C . VAL A 1 88 ? -51.060 -28.095 58.472 1.00 83.56 88 VAL A C 1
ATOM 641 O O . VAL A 1 88 ? -51.569 -26.987 58.594 1.00 83.56 88 VAL A O 1
ATOM 644 N N . LEU A 1 89 ? -49.821 -28.274 58.016 1.00 70.38 89 LEU A N 1
ATOM 645 C CA . LEU A 1 89 ? -48.959 -27.164 57.619 1.00 70.38 89 LEU A CA 1
ATOM 646 C C . LEU A 1 89 ? -49.535 -26.473 56.377 1.00 70.38 89 LEU A C 1
ATOM 648 O O . LEU A 1 89 ? -49.853 -27.150 55.394 1.00 70.38 89 LEU A O 1
ATOM 652 N N . ASP A 1 90 ? -49.654 -25.147 56.406 1.00 61.31 90 ASP A N 1
ATOM 653 C CA . ASP A 1 90 ? -50.135 -24.409 55.242 1.00 61.31 90 ASP A CA 1
ATOM 654 C C . ASP A 1 90 ? -49.062 -24.415 54.136 1.00 61.31 90 ASP A C 1
ATOM 656 O O . ASP A 1 90 ? -47.913 -24.010 54.334 1.00 61.31 90 ASP A O 1
ATOM 660 N N . CYS A 1 91 ? -49.424 -24.935 52.962 1.00 60.72 91 CYS A N 1
ATOM 661 C CA . CYS A 1 91 ? -48.500 -25.146 51.846 1.00 60.72 91 CYS A CA 1
ATOM 662 C C . CYS A 1 91 ? -48.403 -23.934 50.899 1.00 60.72 91 CYS A C 1
ATOM 664 O O . CYS A 1 91 ? -47.927 -24.078 49.774 1.00 60.72 91 CYS A O 1
ATOM 666 N N . SER A 1 92 ? -48.863 -22.754 51.327 1.00 54.03 92 SER A N 1
ATOM 667 C CA . SER A 1 92 ? -48.821 -21.519 50.532 1.00 54.03 92 SER A CA 1
ATOM 668 C C . SER A 1 92 ? -47.417 -20.928 50.338 1.00 54.03 92 SER A C 1
ATOM 670 O O . SER A 1 92 ? -47.193 -20.296 49.310 1.00 54.03 92 SER A O 1
ATOM 672 N N . ASP A 1 93 ? -46.472 -21.157 51.262 1.00 50.34 93 ASP A N 1
ATOM 673 C CA . ASP A 1 93 ? -45.136 -20.519 51.230 1.00 50.34 93 ASP A CA 1
ATOM 674 C C . ASP A 1 93 ? -43.967 -21.426 51.709 1.00 50.34 93 ASP A C 1
ATOM 676 O O . ASP A 1 93 ? -42.883 -20.946 52.048 1.00 50.34 93 ASP A O 1
ATOM 680 N N . SER A 1 94 ? -44.139 -22.759 51.762 1.00 46.31 94 SER A N 1
ATOM 681 C CA . SER A 1 94 ? -43.069 -23.675 52.214 1.00 46.31 94 SER A CA 1
ATOM 682 C C . SER A 1 94 ? -42.984 -25.007 51.453 1.00 46.31 94 SER A C 1
ATOM 684 O O . SER A 1 94 ? -43.948 -25.483 50.858 1.00 46.31 94 SER A O 1
ATOM 686 N N . THR A 1 95 ? -41.789 -25.612 51.433 1.00 52.03 95 THR A N 1
ATOM 687 C CA . THR A 1 95 ? -41.497 -26.829 50.660 1.00 52.03 95 THR A CA 1
ATOM 688 C C . THR A 1 95 ? -41.864 -28.116 51.400 1.00 52.03 95 THR A C 1
ATOM 690 O O . THR A 1 95 ? -41.487 -28.329 52.555 1.00 52.03 95 THR A O 1
ATOM 693 N N . CYS A 1 96 ? -42.539 -29.031 50.695 1.00 60.38 96 CYS A N 1
ATOM 694 C CA . CYS A 1 96 ? -42.846 -30.371 51.195 1.00 60.38 96 CYS A CA 1
ATOM 695 C C . CYS A 1 96 ? -41.582 -31.113 51.690 1.00 60.38 96 CYS A C 1
ATOM 697 O O . CYS A 1 96 ? -40.513 -31.074 51.076 1.00 60.38 96 CYS A O 1
ATOM 699 N N . SER A 1 97 ? -41.701 -31.788 52.838 1.00 54.66 97 SER A N 1
ATOM 700 C CA . SER A 1 97 ? -40.571 -32.434 53.525 1.00 54.66 97 SER A CA 1
ATOM 701 C C . SER A 1 97 ? -39.936 -33.568 52.708 1.00 54.66 97 SER A C 1
ATOM 703 O O . SER A 1 97 ? -40.629 -34.334 52.050 1.00 54.66 97 SER A O 1
ATOM 705 N N . ARG A 1 98 ? -38.604 -33.731 52.808 1.00 50.56 98 ARG A N 1
ATOM 706 C CA . ARG A 1 98 ? -37.780 -34.700 52.041 1.00 50.56 98 ARG A CA 1
ATOM 707 C C . ARG A 1 98 ? -38.421 -36.094 51.877 1.00 50.56 98 ARG A C 1
ATOM 709 O O . ARG A 1 98 ? -38.211 -36.983 52.701 1.00 50.56 98 ARG A O 1
ATOM 716 N N . GLY A 1 99 ? -39.071 -36.319 50.736 1.00 58.22 99 GLY A N 1
ATOM 717 C CA . GLY A 1 99 ? -39.745 -37.576 50.391 1.00 58.22 99 GLY A CA 1
ATOM 718 C C . GLY A 1 99 ? -41.240 -37.439 50.100 1.00 58.22 99 GLY A C 1
ATOM 719 O O . GLY A 1 99 ? -41.850 -38.432 49.712 1.00 58.22 99 GLY A O 1
ATOM 720 N N . THR A 1 100 ? -41.819 -36.244 50.238 1.00 64.69 100 THR A N 1
ATOM 721 C CA . THR A 1 100 ? -43.133 -35.893 49.691 1.00 64.69 100 THR A CA 1
ATOM 722 C C . THR A 1 100 ? -43.030 -34.728 48.705 1.00 64.69 100 THR A C 1
ATOM 724 O O . THR A 1 100 ? -42.122 -33.903 48.806 1.00 64.69 100 THR A O 1
ATOM 727 N N . PHE A 1 101 ? -43.966 -34.651 47.757 1.00 67.56 101 PHE A N 1
ATOM 728 C CA . PHE A 1 101 ? -44.161 -33.494 46.878 1.00 67.56 101 PHE A CA 1
ATOM 729 C C . PHE A 1 101 ? -45.578 -32.933 47.044 1.00 67.56 101 PHE A C 1
ATOM 731 O O . PHE A 1 101 ? -46.484 -33.644 47.482 1.00 67.56 101 PHE A O 1
ATOM 738 N N . CYS A 1 102 ? -45.767 -31.654 46.732 1.00 55.00 102 CYS A N 1
ATOM 739 C CA . CYS A 1 102 ? -47.034 -30.964 46.952 1.00 55.00 102 CYS A CA 1
ATOM 740 C C . CYS A 1 102 ? -47.911 -31.081 45.691 1.00 55.00 102 CYS A C 1
ATOM 742 O O . CYS A 1 102 ? -47.458 -30.719 44.606 1.00 55.00 102 CYS A O 1
ATOM 744 N N . SER A 1 103 ? -49.138 -31.602 45.807 1.00 62.59 103 SER A N 1
ATOM 745 C CA . SER A 1 103 ? -50.052 -31.745 44.661 1.00 62.59 103 SER A CA 1
ATOM 746 C C . SER A 1 103 ? -50.901 -30.488 44.443 1.00 62.59 103 SER A C 1
ATOM 748 O O . SER A 1 103 ? -51.464 -29.943 45.393 1.00 62.59 103 SER A O 1
ATOM 750 N N . THR A 1 104 ? -51.014 -30.051 43.187 1.00 52.41 104 THR A N 1
ATOM 751 C CA . THR A 1 104 ? -51.826 -28.898 42.757 1.00 52.41 104 THR A CA 1
ATOM 752 C C . THR A 1 104 ? -53.319 -29.205 42.666 1.00 52.41 104 THR A C 1
ATOM 754 O O . THR A 1 104 ? -54.139 -28.317 42.887 1.00 52.41 104 THR A O 1
ATOM 757 N N . ASP A 1 105 ? -53.682 -30.453 42.363 1.00 53.28 105 ASP A N 1
ATOM 758 C CA . ASP A 1 105 ? -55.002 -30.761 41.795 1.00 53.28 105 ASP A CA 1
ATOM 759 C C . ASP A 1 105 ? -56.010 -31.264 42.845 1.00 53.28 105 ASP A C 1
ATOM 761 O O . ASP A 1 105 ? -57.220 -31.229 42.620 1.00 53.28 105 ASP A O 1
ATOM 765 N N . TRP A 1 106 ? -55.524 -31.729 44.003 1.00 49.03 106 TRP A N 1
ATOM 766 C CA . TRP A 1 106 ? -56.338 -32.270 45.098 1.00 49.03 106 TRP A CA 1
ATOM 767 C C . TRP A 1 106 ? -55.902 -31.686 46.451 1.00 49.03 106 TRP A C 1
ATOM 769 O O . TRP A 1 106 ? -54.981 -32.186 47.097 1.00 49.03 106 TRP A O 1
ATOM 779 N N . SER A 1 107 ? -56.602 -30.629 46.881 1.00 52.31 107 SER A N 1
ATOM 780 C CA . SER A 1 107 ? -56.647 -30.116 48.265 1.00 52.31 107 SER A CA 1
ATOM 781 C C . SER A 1 107 ? -55.307 -30.091 49.027 1.00 52.31 107 SER A C 1
ATOM 783 O O . SER A 1 107 ? -55.218 -30.648 50.120 1.00 52.31 107 SER A O 1
ATOM 785 N N . HIS A 1 108 ? -54.284 -29.452 48.445 1.00 53.78 108 HIS A N 1
ATOM 786 C CA . HIS A 1 108 ? -53.009 -29.076 49.086 1.00 53.78 108 HIS A CA 1
ATOM 787 C C . HIS A 1 108 ? -52.350 -30.172 49.955 1.00 53.78 108 HIS A C 1
ATOM 789 O O . HIS A 1 108 ? -51.892 -29.918 51.068 1.00 53.78 108 HIS A O 1
ATOM 795 N N . GLY A 1 109 ? -52.311 -31.409 49.448 1.00 53.31 109 GLY A N 1
ATOM 796 C CA . GLY A 1 109 ? -51.727 -32.562 50.140 1.00 53.31 109 GLY A CA 1
ATOM 797 C C . GLY A 1 109 ? -50.288 -32.896 49.723 1.00 53.31 109 GLY A C 1
ATOM 798 O O . GLY A 1 109 ? -49.928 -32.831 48.545 1.00 53.31 109 GLY A O 1
ATOM 799 N N . CYS A 1 110 ? -49.480 -33.335 50.693 1.00 66.00 110 CYS A N 1
ATOM 800 C CA . CYS A 1 110 ? -48.114 -33.828 50.487 1.00 66.00 110 CYS A CA 1
ATOM 801 C C . CYS A 1 110 ? -48.116 -35.328 50.119 1.00 66.00 110 CYS A C 1
ATOM 803 O O . CYS A 1 110 ? -48.309 -36.177 50.992 1.00 66.00 110 CYS A O 1
ATOM 805 N N . ILE A 1 111 ? -47.869 -35.680 48.854 1.00 74.00 111 ILE A N 1
ATOM 806 C CA . ILE A 1 111 ? -47.894 -37.067 48.352 1.00 74.00 111 ILE A CA 1
ATOM 807 C C . ILE A 1 111 ? -46.503 -37.719 48.486 1.00 74.00 111 ILE A C 1
ATOM 809 O O . ILE A 1 111 ? -45.517 -37.105 48.074 1.00 74.00 111 ILE A O 1
ATOM 813 N N . PRO A 1 112 ? -46.373 -38.946 49.035 1.00 65.38 112 PRO A N 1
ATOM 814 C CA . PRO A 1 112 ? -45.086 -39.630 49.184 1.00 65.38 112 PRO A CA 1
ATOM 815 C C . PRO A 1 112 ? -44.512 -40.140 47.854 1.00 65.38 112 PRO A C 1
ATOM 817 O O . PRO A 1 112 ? -45.221 -40.725 47.037 1.00 65.38 112 PRO A O 1
ATOM 820 N N . GLN A 1 113 ? -43.201 -39.975 47.680 1.00 76.69 113 GLN A N 1
ATOM 821 C CA . GLN A 1 113 ? -42.440 -40.502 46.545 1.00 76.69 113 GLN A CA 1
ATOM 822 C C . GLN A 1 113 ? -41.891 -41.911 46.831 1.00 76.69 113 GLN A C 1
ATOM 824 O O . GLN A 1 113 ? -41.561 -42.245 47.973 1.00 76.69 113 GLN A O 1
ATOM 829 N N . ILE A 1 114 ? -41.726 -42.720 45.783 1.00 86.94 114 ILE A N 1
ATOM 830 C CA . ILE A 1 114 ? -41.221 -44.105 45.843 1.00 86.94 114 ILE A CA 1
ATOM 831 C C . ILE A 1 114 ? -39.852 -44.245 45.168 1.00 86.94 114 ILE A C 1
ATOM 833 O O . ILE A 1 114 ? -39.565 -43.582 44.180 1.00 86.94 114 ILE A O 1
ATOM 837 N N . ASN A 1 115 ? -38.975 -45.089 45.712 1.00 89.38 115 ASN A N 1
ATOM 838 C CA . ASN A 1 115 ? -37.576 -45.177 45.278 1.00 89.38 115 ASN A CA 1
ATOM 839 C C . ASN A 1 115 ? -37.404 -46.005 43.990 1.00 89.38 115 ASN A C 1
ATOM 841 O O . ASN A 1 115 ? -38.265 -46.810 43.630 1.00 89.38 115 ASN A O 1
ATOM 845 N N . LEU A 1 116 ? -36.242 -45.867 43.343 1.00 87.62 116 LEU A N 1
ATOM 846 C CA . LEU A 1 116 ? -35.774 -46.773 42.286 1.00 87.62 116 LEU A CA 1
ATOM 847 C C . LEU A 1 116 ? -35.959 -48.253 42.663 1.00 87.62 116 LEU A C 1
ATOM 849 O O . LEU A 1 116 ? -35.781 -48.656 43.815 1.00 87.62 116 LEU A O 1
ATOM 853 N N . GLY A 1 117 ? -36.370 -49.059 41.684 1.00 86.19 117 GLY A N 1
ATOM 854 C CA . GLY A 1 117 ? -36.690 -50.475 41.863 1.00 86.19 117 GLY A CA 1
ATOM 855 C C . GLY A 1 117 ? -38.004 -50.767 42.602 1.00 86.19 117 GLY A C 1
ATOM 856 O O . GLY A 1 117 ? -38.369 -51.937 42.719 1.00 86.19 117 GLY A O 1
ATOM 857 N N . GLN A 1 118 ? -38.741 -49.760 43.087 1.00 91.31 118 GLN A N 1
ATOM 858 C CA . GLN A 1 118 ? -40.095 -49.950 43.620 1.00 91.31 118 GLN A CA 1
ATOM 859 C C . GLN A 1 118 ? -41.152 -49.884 42.508 1.00 91.31 118 GLN A C 1
ATOM 861 O O . GLN A 1 118 ? -40.946 -49.267 41.461 1.00 91.31 118 GLN A O 1
ATOM 866 N N . THR A 1 119 ? -42.295 -50.535 42.736 1.00 88.56 119 THR A N 1
ATOM 867 C CA . THR A 1 119 ? -43.418 -50.550 41.791 1.00 88.56 119 THR A CA 1
ATOM 868 C C . THR A 1 119 ? -44.204 -49.243 41.821 1.00 88.56 119 THR A C 1
ATOM 870 O O . THR A 1 119 ? -44.669 -48.831 42.885 1.00 88.56 119 THR A O 1
ATOM 873 N N . CYS A 1 120 ? -44.398 -48.650 40.650 1.00 90.12 120 CYS A N 1
ATOM 874 C CA . CYS A 1 120 ? -45.179 -47.437 40.400 1.00 90.12 120 CYS A CA 1
ATOM 875 C C . CYS A 1 120 ? -46.417 -47.769 39.547 1.00 90.12 120 CYS A C 1
ATOM 877 O O . CYS A 1 120 ? -46.500 -48.861 38.986 1.00 90.12 120 CYS A O 1
ATOM 879 N N . SER A 1 121 ? -47.394 -46.858 39.476 1.00 81.12 121 SER A N 1
ATOM 880 C CA . SER A 1 121 ? -48.630 -47.060 38.704 1.00 81.12 121 SER A CA 1
ATOM 881 C C . SER A 1 121 ? -48.808 -45.957 37.669 1.00 81.12 121 SER A C 1
ATOM 883 O O . SER A 1 121 ? -48.880 -44.783 38.023 1.00 81.12 121 SER A O 1
ATOM 885 N N . ASP A 1 122 ? -48.934 -46.352 36.405 1.00 67.81 122 ASP A N 1
ATOM 886 C CA . ASP A 1 122 ? -49.098 -45.471 35.240 1.00 67.81 122 ASP A CA 1
ATOM 887 C C . ASP A 1 122 ? -50.569 -45.027 35.024 1.00 67.81 122 ASP A C 1
ATOM 889 O O . ASP A 1 122 ? -50.974 -44.638 33.931 1.00 67.81 122 ASP A O 1
ATOM 893 N N . THR A 1 123 ? -51.407 -45.146 36.059 1.00 65.56 123 THR A N 1
ATOM 894 C CA . THR A 1 123 ? -52.860 -44.911 36.028 1.00 65.56 123 THR A CA 1
ATOM 895 C C . THR A 1 123 ? -53.220 -43.505 36.506 1.00 65.56 123 THR A C 1
ATOM 897 O O . THR A 1 123 ? -52.884 -43.149 37.637 1.00 65.56 123 THR A O 1
ATOM 900 N N . GLU A 1 124 ? -53.987 -42.758 35.702 1.00 55.56 124 GLU A N 1
ATOM 901 C CA . GLU A 1 124 ? -54.374 -41.352 35.950 1.00 55.56 124 GLU A CA 1
ATOM 902 C C . GLU A 1 124 ? -54.985 -41.087 37.343 1.00 55.56 124 GLU A C 1
ATOM 904 O O . GLU A 1 124 ? -54.819 -40.002 37.890 1.00 55.56 124 GLU A O 1
ATOM 909 N N . GLU A 1 125 ? -55.647 -42.075 37.955 1.00 52.72 125 GLU A N 1
ATOM 910 C CA . GLU A 1 125 ? -56.322 -41.922 39.252 1.00 52.72 125 GLU A CA 1
ATOM 911 C C . GLU A 1 125 ? -55.372 -41.847 40.472 1.00 52.72 125 GLU A C 1
ATOM 913 O O . GLU A 1 125 ? -55.833 -41.514 41.564 1.00 52.72 125 GLU A O 1
ATOM 918 N N . SER A 1 126 ? -54.070 -42.162 40.347 1.00 53.94 126 SER A N 1
ATOM 919 C CA . SER A 1 126 ? -53.077 -42.035 41.443 1.00 53.94 126 SER A CA 1
ATOM 920 C C . SER A 1 126 ? -51.610 -42.132 40.960 1.00 53.94 126 SER A C 1
ATOM 922 O O . SER A 1 126 ? -51.011 -43.211 41.034 1.00 53.94 126 SER A O 1
ATOM 924 N N . PRO A 1 127 ? -50.983 -41.026 40.507 1.00 57.62 127 PRO A N 1
ATOM 925 C CA . PRO A 1 127 ? -49.589 -41.023 40.054 1.00 57.62 127 PRO A CA 1
ATOM 926 C C . PRO A 1 127 ? -48.586 -41.034 41.227 1.00 57.62 127 PRO A C 1
ATOM 928 O O . PRO A 1 127 ? -48.234 -39.997 41.793 1.00 57.62 127 PRO A O 1
ATOM 931 N N . LEU A 1 128 ? -48.072 -42.218 41.573 1.00 70.88 128 LEU A N 1
ATOM 932 C CA . LEU A 1 128 ? -46.946 -42.368 42.505 1.00 70.88 128 LEU A CA 1
ATOM 933 C C . LEU A 1 128 ? -45.625 -41.978 41.820 1.00 70.88 128 LEU A C 1
ATOM 935 O O . LEU A 1 128 ? -45.065 -42.764 41.055 1.00 70.88 128 LEU A O 1
ATOM 939 N N . GLN A 1 129 ? -45.116 -40.776 42.106 1.00 75.44 129 GLN A N 1
ATOM 940 C CA . GLN A 1 129 ? -43.856 -40.292 41.533 1.00 75.44 129 GLN A CA 1
ATOM 941 C C . GLN A 1 129 ? -42.624 -41.047 42.055 1.00 75.44 129 GLN A C 1
ATOM 943 O O . GLN A 1 129 ? -42.486 -41.333 43.249 1.00 75.44 129 GLN A O 1
ATOM 948 N N . CYS A 1 130 ? -41.699 -41.309 41.134 1.00 86.00 130 CYS A N 1
ATOM 949 C CA . CYS A 1 130 ? -40.418 -41.942 41.403 1.00 86.00 130 CYS A CA 1
ATOM 950 C C . CYS A 1 130 ? -39.391 -40.962 41.993 1.00 86.00 130 CYS A C 1
ATOM 952 O O . CYS A 1 130 ? -39.420 -39.763 41.725 1.00 86.00 130 CYS A O 1
ATOM 954 N N . ARG A 1 131 ? -38.455 -41.500 42.777 1.00 83.81 131 ARG A N 1
ATOM 955 C CA . ARG A 1 131 ? -37.345 -40.796 43.425 1.00 83.81 131 ARG A CA 1
ATOM 956 C C . ARG A 1 131 ? -36.042 -41.580 43.209 1.00 83.81 131 ARG A C 1
ATOM 958 O O . ARG A 1 131 ? -36.075 -42.809 43.321 1.00 83.81 131 ARG A O 1
ATOM 965 N N . PRO A 1 132 ? -34.890 -40.920 42.992 1.00 77.00 132 PRO A N 1
ATOM 966 C CA . PRO A 1 132 ? -34.672 -39.469 42.972 1.00 77.00 132 PRO A CA 1
ATOM 967 C C . PRO A 1 132 ? -35.061 -38.808 41.651 1.00 77.00 132 PRO A C 1
ATOM 969 O O . PRO A 1 132 ? -35.572 -39.459 40.747 1.00 77.00 132 PRO A O 1
ATOM 972 N N . ASP A 1 133 ? -34.843 -37.499 41.574 1.00 77.06 133 ASP A N 1
ATOM 973 C CA . ASP A 1 133 ? -35.104 -36.687 40.390 1.00 77.06 133 ASP A CA 1
ATOM 974 C C . ASP A 1 133 ? -34.460 -37.320 39.143 1.00 77.06 133 ASP A C 1
ATOM 976 O O . ASP A 1 133 ? -33.350 -37.861 39.203 1.00 77.06 133 ASP A O 1
ATOM 980 N N . ASN A 1 134 ? -35.155 -37.242 38.005 1.00 85.75 134 ASN A N 1
ATOM 981 C CA . ASN A 1 134 ? -34.842 -37.959 36.757 1.00 85.75 134 ASN A CA 1
ATOM 982 C C . ASN A 1 134 ? -35.061 -39.490 36.803 1.00 85.75 134 ASN A C 1
ATOM 984 O O . ASN A 1 134 ? -34.703 -40.192 35.853 1.00 85.75 134 ASN A O 1
ATOM 988 N N . ALA A 1 135 ? -35.695 -40.021 37.856 1.00 88.69 135 ALA A N 1
ATOM 989 C CA . ALA A 1 135 ? -36.350 -41.325 37.809 1.00 88.69 135 ALA A CA 1
ATOM 990 C C . ALA A 1 135 ? -37.745 -41.221 37.166 1.00 88.69 135 ALA A C 1
ATOM 992 O O . ALA A 1 135 ? -38.518 -40.311 37.459 1.00 88.69 135 ALA A O 1
ATOM 993 N N . VAL A 1 136 ? -38.078 -42.187 36.315 1.00 91.00 136 VAL A N 1
ATOM 994 C CA . VAL A 1 136 ? -39.333 -42.293 35.564 1.00 91.00 136 VAL A CA 1
ATOM 995 C C . VAL A 1 136 ? -40.003 -43.622 35.922 1.00 91.00 136 VAL A C 1
ATOM 997 O O . VAL A 1 136 ? -39.315 -44.614 36.186 1.00 91.00 136 VAL A O 1
ATOM 1000 N N . CYS A 1 137 ? -41.337 -43.667 35.924 1.00 90.44 137 CYS A N 1
ATOM 1001 C CA . CYS A 1 137 ? -42.042 -44.946 35.931 1.00 90.44 137 CYS A CA 1
ATOM 1002 C C . CYS A 1 137 ? -41.946 -45.564 34.532 1.00 90.44 137 CYS A C 1
ATOM 1004 O O . CYS A 1 137 ? -42.326 -44.930 33.550 1.00 90.44 137 CYS A O 1
ATOM 1006 N N . GLU A 1 138 ? -41.403 -46.777 34.417 1.00 90.44 138 GLU A N 1
ATOM 1007 C CA . GLU A 1 138 ? -41.308 -47.461 33.128 1.00 90.44 138 GLU A CA 1
ATOM 1008 C C . GLU A 1 138 ? -41.570 -48.963 33.288 1.00 90.44 138 GLU A C 1
ATOM 1010 O O . GLU A 1 138 ? -40.774 -49.699 33.879 1.00 90.44 138 GLU A O 1
ATOM 1015 N N . ASN A 1 139 ? -42.688 -49.429 32.719 1.00 90.06 139 ASN A N 1
ATOM 1016 C CA . ASN A 1 139 ? -43.240 -50.774 32.929 1.00 90.06 139 ASN A CA 1
ATOM 1017 C C . ASN A 1 139 ? -43.586 -51.029 34.412 1.00 90.06 139 ASN A C 1
ATOM 1019 O O . ASN A 1 139 ? -43.205 -52.058 34.976 1.00 90.06 139 ASN A O 1
ATOM 1023 N N . SER A 1 140 ? -44.271 -50.069 35.048 1.00 89.25 140 SER A N 1
ATOM 1024 C CA . SER A 1 140 ? -44.685 -50.124 36.460 1.00 89.25 140 SER A CA 1
ATOM 1025 C C . SER A 1 140 ? -43.536 -50.314 37.468 1.00 89.25 140 SER A C 1
ATOM 1027 O O . SER A 1 140 ? -43.750 -50.795 38.582 1.00 89.25 140 SER A O 1
ATOM 1029 N N . LEU A 1 141 ? -42.311 -49.915 37.104 1.00 90.94 141 LEU A N 1
ATOM 1030 C CA . LEU A 1 141 ? -41.135 -49.896 37.979 1.00 90.94 141 LEU A CA 1
ATOM 1031 C C . LEU A 1 141 ? -40.394 -48.557 37.861 1.00 90.94 141 LEU A C 1
ATOM 1033 O O . LEU A 1 141 ? -40.156 -48.082 36.751 1.00 90.94 141 LEU A O 1
ATOM 1037 N N . CYS A 1 142 ? -39.985 -47.974 38.988 1.00 93.38 142 CYS A N 1
ATOM 1038 C CA . CYS A 1 142 ? -39.166 -46.764 38.993 1.00 93.38 142 CYS A CA 1
ATOM 1039 C C . CYS A 1 142 ? -37.735 -47.061 38.526 1.00 93.38 142 CYS A C 1
ATOM 1041 O O . CYS A 1 142 ? -37.033 -47.861 39.151 1.00 93.38 142 CYS A O 1
ATOM 1043 N N . LYS A 1 143 ? -37.290 -46.393 37.458 1.00 93.50 143 LYS A N 1
ATOM 1044 C CA . LYS A 1 143 ? -35.939 -46.503 36.875 1.00 93.50 143 LYS A CA 1
ATOM 1045 C C . LYS A 1 143 ? -35.392 -45.116 36.558 1.00 93.50 143 LYS A C 1
ATOM 1047 O O . LYS A 1 143 ? -36.167 -44.189 36.366 1.00 93.50 143 LYS A O 1
ATOM 1052 N N . CYS A 1 144 ? -34.079 -44.964 36.432 1.00 92.88 144 CYS A N 1
ATOM 1053 C CA . CYS A 1 144 ? -33.514 -43.734 35.873 1.00 92.88 144 CYS A CA 1
ATOM 1054 C C . CYS A 1 144 ? -33.894 -43.570 34.392 1.00 92.88 144 CYS A C 1
ATOM 1056 O O . CYS A 1 144 ? -33.963 -44.560 33.661 1.00 92.88 144 CYS A O 1
ATOM 1058 N N . GLY A 1 145 ? -34.139 -42.328 33.960 1.00 86.62 145 GLY A N 1
ATOM 1059 C CA . GLY A 1 145 ? -34.453 -42.000 32.566 1.00 86.62 145 GLY A CA 1
ATOM 1060 C C . GLY A 1 145 ? -33.339 -42.383 31.582 1.00 86.62 145 GLY A C 1
ATOM 1061 O O . GLY A 1 145 ? -32.212 -42.676 31.984 1.00 86.62 145 GLY A O 1
ATOM 1062 N N . SER A 1 146 ? -33.644 -42.357 30.279 1.00 84.50 146 SER A N 1
ATOM 1063 C CA . SER A 1 146 ? -32.743 -42.810 29.199 1.00 84.50 146 SER A CA 1
ATOM 1064 C C . SER A 1 146 ? -31.337 -42.220 29.272 1.00 84.50 146 SER A C 1
ATOM 1066 O O . SER A 1 146 ? -30.367 -42.905 28.944 1.00 84.50 146 SER A O 1
ATOM 1068 N N . ASP A 1 147 ? -31.225 -40.987 29.753 1.00 83.62 147 ASP A N 1
ATOM 1069 C CA . ASP A 1 147 ? -30.000 -40.189 29.714 1.00 83.62 147 ASP A CA 1
ATOM 1070 C C . ASP A 1 147 ? -29.233 -40.252 31.048 1.00 83.62 147 ASP A C 1
ATOM 1072 O O . ASP A 1 147 ? -28.250 -39.546 31.245 1.00 83.62 147 ASP A O 1
ATOM 1076 N N . PHE A 1 148 ? -29.661 -41.129 31.964 1.00 86.00 148 PHE A N 1
ATOM 1077 C CA . PHE A 1 148 ? -29.131 -41.273 33.318 1.00 86.00 148 PHE A CA 1
ATOM 1078 C C . PHE A 1 148 ? -28.731 -42.730 33.614 1.00 86.00 148 PHE A C 1
ATOM 1080 O O . PHE A 1 148 ? -29.212 -43.681 32.995 1.00 86.00 148 PHE A O 1
ATOM 1087 N N . LEU A 1 149 ? -27.819 -42.913 34.567 1.00 83.19 149 LEU A N 1
ATOM 1088 C CA . LEU A 1 149 ? -27.375 -44.201 35.101 1.00 83.19 149 LEU A CA 1
ATOM 1089 C C . LEU A 1 149 ? -27.735 -44.297 36.582 1.00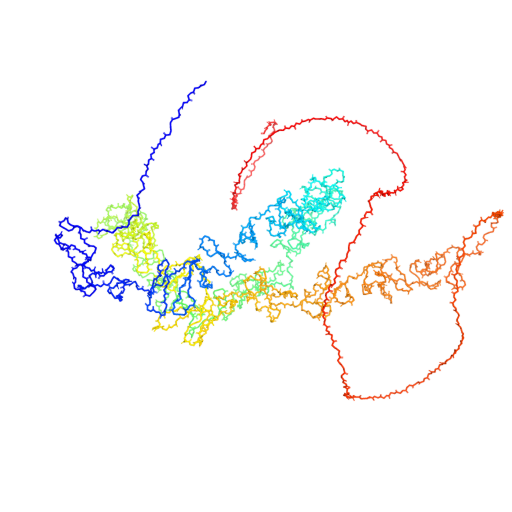 83.19 149 LEU A C 1
ATOM 1091 O O . LEU A 1 149 ? -27.526 -43.348 37.338 1.00 83.19 149 LEU A O 1
ATOM 1095 N N . GLU A 1 150 ? -28.226 -45.460 37.007 1.00 86.19 150 GLU A N 1
ATOM 1096 C CA . GLU A 1 150 ? -28.408 -45.754 38.427 1.00 86.19 150 GLU A CA 1
ATOM 1097 C C . GLU A 1 150 ? -27.056 -46.078 39.077 1.00 86.19 150 GLU A C 1
ATOM 1099 O O . GLU A 1 150 ? -26.392 -47.054 38.721 1.00 86.19 150 GLU A O 1
ATOM 1104 N N . LYS A 1 151 ? -26.654 -45.273 40.065 1.00 79.19 151 LYS A N 1
ATOM 1105 C CA . LYS A 1 151 ? -25.450 -45.492 40.874 1.00 79.19 151 LYS A CA 1
ATOM 1106 C C . LYS A 1 151 ? -25.784 -45.204 42.335 1.00 79.19 151 LYS A C 1
ATOM 1108 O O . LYS A 1 151 ? -26.144 -44.085 42.684 1.00 79.19 151 LYS A O 1
ATOM 1113 N N . ASN A 1 152 ? -25.693 -46.219 43.196 1.00 82.50 152 ASN A N 1
ATOM 1114 C CA . ASN A 1 152 ? -26.014 -46.135 44.632 1.00 82.50 152 ASN A CA 1
ATOM 1115 C C . ASN A 1 152 ? -27.427 -45.584 44.949 1.00 82.50 152 ASN A C 1
ATOM 1117 O O . ASN A 1 152 ? -27.601 -44.862 45.930 1.00 82.50 152 ASN A O 1
ATOM 1121 N N . GLY A 1 153 ? -28.432 -45.902 44.123 1.00 81.00 153 GLY A N 1
ATOM 1122 C CA . GLY A 1 153 ? -29.799 -45.387 44.280 1.00 81.00 153 GLY A CA 1
ATOM 1123 C C . GLY A 1 153 ? -29.985 -43.924 43.851 1.00 81.00 153 GLY A C 1
ATOM 1124 O O . GLY A 1 153 ? -31.011 -43.327 44.168 1.00 81.00 153 GLY A O 1
ATOM 1125 N N . ALA A 1 154 ? -29.011 -43.343 43.140 1.00 81.19 154 ALA A N 1
ATOM 1126 C CA . ALA A 1 154 ? -29.105 -42.036 42.499 1.00 81.19 154 ALA A CA 1
ATOM 1127 C C . ALA A 1 154 ? -29.092 -42.155 40.969 1.00 81.19 154 ALA A C 1
ATOM 1129 O O . ALA A 1 154 ? -28.366 -42.983 40.421 1.00 81.19 154 ALA A O 1
ATOM 1130 N N . CYS A 1 155 ? -29.856 -41.296 40.290 1.00 85.44 155 CYS A N 1
ATOM 1131 C CA . CYS A 1 155 ? -29.805 -41.132 38.840 1.00 85.44 155 CYS A CA 1
ATOM 1132 C C . CYS A 1 155 ? -28.766 -40.067 38.488 1.00 85.44 155 CYS A C 1
ATOM 1134 O O . CYS A 1 155 ? -28.990 -38.878 38.700 1.00 85.44 155 CYS A O 1
ATOM 1136 N N . ILE A 1 156 ? -27.618 -40.501 37.974 1.00 80.88 156 ILE A N 1
ATOM 1137 C CA . ILE A 1 156 ? -26.512 -39.623 37.571 1.00 80.88 156 ILE A CA 1
ATOM 1138 C C . ILE A 1 156 ? -26.566 -39.447 36.047 1.00 80.88 156 ILE A C 1
ATOM 1140 O O . ILE A 1 156 ? -26.749 -40.455 35.362 1.00 80.88 156 ILE A O 1
ATOM 1144 N N . PRO A 1 157 ? -26.421 -38.229 35.491 1.00 74.81 157 PRO A N 1
ATOM 1145 C CA . PRO A 1 157 ? -26.369 -38.034 34.044 1.00 74.81 157 PRO A CA 1
ATOM 1146 C C . PRO A 1 157 ? -25.307 -38.916 33.380 1.00 74.81 157 PRO A C 1
ATOM 1148 O O . PRO A 1 157 ? -24.197 -39.063 33.892 1.00 74.81 157 PRO A O 1
ATOM 1151 N N . LYS A 1 158 ? -25.629 -39.469 32.212 1.00 74.50 158 LYS A N 1
ATOM 1152 C CA . LYS A 1 158 ? -24.631 -40.024 31.297 1.00 74.50 158 LYS A CA 1
ATOM 1153 C C . LYS A 1 158 ? -23.816 -38.867 30.738 1.00 74.50 158 LYS A C 1
ATOM 1155 O O . LYS A 1 158 ? -24.379 -37.882 30.269 1.00 74.50 158 LYS A O 1
ATOM 1160 N N . CYS A 1 159 ? -22.496 -38.997 30.769 1.00 67.25 159 CYS A N 1
ATOM 1161 C CA . CYS A 1 159 ? -21.581 -37.998 30.237 1.00 67.25 159 CYS A CA 1
ATOM 1162 C C . CYS A 1 159 ? -21.718 -37.894 28.707 1.00 67.25 159 CYS A C 1
ATOM 1164 O O . CYS A 1 159 ? -21.069 -38.617 27.955 1.00 67.25 159 CYS A O 1
ATOM 1166 N N . THR A 1 160 ? -22.580 -36.991 28.238 1.00 59.44 160 THR A N 1
ATOM 1167 C CA . THR A 1 160 ? -22.633 -36.576 26.832 1.00 59.44 160 THR A CA 1
ATOM 1168 C C . THR A 1 160 ? -21.422 -35.703 26.492 1.00 59.44 160 THR A C 1
ATOM 1170 O O . THR A 1 160 ? -20.860 -35.029 27.358 1.00 59.44 160 THR A O 1
ATOM 1173 N N . SER A 1 161 ? -21.013 -35.715 25.224 1.00 53.88 161 SER A N 1
ATOM 1174 C CA . SER A 1 161 ? -19.680 -35.319 24.742 1.00 53.88 161 SER A CA 1
ATOM 1175 C C . SER A 1 161 ? -19.385 -33.805 24.713 1.00 53.88 161 SER A C 1
ATOM 1177 O O . SER A 1 161 ? -18.829 -33.318 23.731 1.00 53.88 161 SER A O 1
ATOM 1179 N N . SER A 1 162 ? -19.791 -33.034 25.730 1.00 51.03 162 SER A N 1
ATOM 1180 C CA . SER A 1 162 ? -19.631 -31.569 25.711 1.00 51.03 162 SER A CA 1
ATOM 1181 C C . SER A 1 162 ? -19.576 -30.822 27.056 1.00 51.03 162 SER A C 1
ATOM 1183 O O . SER A 1 162 ? -19.384 -29.609 27.015 1.00 51.03 162 SER A O 1
ATOM 1185 N N . SER A 1 163 ? -19.770 -31.444 28.234 1.00 53.19 163 SER A N 1
ATOM 1186 C CA . SER A 1 163 ? -19.868 -30.646 29.487 1.00 53.19 163 SER A CA 1
ATOM 1187 C C . SER A 1 163 ? -19.545 -31.305 30.844 1.00 53.19 163 SER A C 1
ATOM 1189 O O . SER A 1 163 ? -19.576 -30.597 31.848 1.00 53.19 163 SER A O 1
ATOM 1191 N N . ALA A 1 164 ? -19.254 -32.611 30.933 1.00 62.72 164 ALA A N 1
ATOM 1192 C CA . ALA A 1 164 ? -19.237 -33.315 32.232 1.00 62.72 164 ALA A CA 1
ATOM 1193 C C . ALA A 1 164 ? -17.862 -33.471 32.927 1.00 62.72 164 ALA A C 1
ATOM 1195 O O . ALA A 1 164 ? -17.805 -33.449 34.155 1.00 62.72 164 ALA A O 1
ATOM 1196 N N . CYS A 1 165 ? -16.770 -33.642 32.174 1.00 74.94 165 CYS A N 1
ATOM 1197 C CA . CYS A 1 165 ? -15.416 -33.873 32.712 1.00 74.94 165 CYS A CA 1
ATOM 1198 C C . CYS A 1 165 ? -14.548 -32.609 32.609 1.00 74.94 165 CYS A C 1
ATOM 1200 O O . CYS A 1 165 ? -14.833 -31.741 31.785 1.00 74.94 165 CYS A O 1
ATOM 1202 N N . ARG A 1 166 ? -13.467 -32.499 33.396 1.00 76.81 166 ARG A N 1
ATOM 1203 C CA . ARG A 1 166 ? -12.554 -31.338 33.344 1.00 76.81 166 ARG A CA 1
ATOM 1204 C C . ARG A 1 166 ? -11.635 -31.435 32.111 1.00 76.81 166 ARG A C 1
ATOM 1206 O O . ARG A 1 166 ? -10.662 -32.186 32.163 1.00 76.81 166 ARG A O 1
ATOM 1213 N N . PRO A 1 167 ? -11.867 -30.680 31.017 1.00 72.12 167 PRO A N 1
ATOM 1214 C CA . PRO A 1 167 ? -11.287 -30.988 29.700 1.00 72.12 167 PRO A CA 1
ATOM 1215 C C . PRO A 1 167 ? -9.757 -30.840 29.634 1.00 72.12 167 PRO A C 1
ATOM 1217 O O . PRO A 1 167 ? -9.112 -31.405 28.750 1.00 72.12 167 PRO A O 1
ATOM 1220 N N . GLU A 1 168 ? -9.173 -30.105 30.578 1.00 75.19 168 GLU A N 1
ATOM 1221 C CA . GLU A 1 168 ? -7.730 -29.894 30.742 1.00 75.19 168 GLU A CA 1
ATOM 1222 C C . GLU A 1 168 ? -6.988 -31.164 31.195 1.00 75.19 168 GLU A C 1
ATOM 1224 O O . GLU A 1 168 ? -5.834 -31.363 30.826 1.00 75.19 168 GLU A O 1
ATOM 1229 N N . ILE A 1 169 ? -7.634 -32.023 31.995 1.00 76.94 169 ILE A N 1
ATOM 1230 C CA . ILE A 1 169 ? -6.982 -33.147 32.697 1.00 76.94 169 ILE A CA 1
ATOM 1231 C C . ILE A 1 169 ? -7.736 -34.478 32.605 1.00 76.94 169 ILE A C 1
ATOM 1233 O O . ILE A 1 169 ? -7.158 -35.520 32.903 1.00 76.94 169 ILE A O 1
ATOM 1237 N N . GLU A 1 170 ? -8.998 -34.473 32.180 1.00 83.12 170 GLU A N 1
ATOM 1238 C CA . GLU A 1 170 ? -9.879 -35.640 32.107 1.00 83.12 170 GLU A CA 1
ATOM 1239 C C . GLU A 1 170 ? -10.524 -35.762 30.718 1.00 83.12 170 GLU A C 1
ATOM 1241 O O . GLU A 1 170 ? -10.759 -34.765 30.033 1.00 83.12 170 GLU A O 1
ATOM 1246 N N . PHE A 1 171 ? -10.854 -36.989 30.320 1.00 81.94 171 PHE A N 1
ATOM 1247 C CA . PHE A 1 171 ? -11.702 -37.305 29.168 1.00 81.94 171 PHE A CA 1
ATOM 1248 C C . PHE A 1 171 ? -12.814 -38.277 29.594 1.00 81.94 171 PHE A C 1
ATOM 1250 O O . PHE A 1 171 ? -12.686 -38.972 30.603 1.00 81.94 171 PHE A O 1
ATOM 1257 N N . CYS A 1 172 ? -13.915 -38.335 28.845 1.00 75.50 172 CYS A N 1
ATOM 1258 C CA . CYS A 1 172 ? -15.001 -39.277 29.117 1.00 75.50 172 CYS A CA 1
ATOM 1259 C C . CYS A 1 172 ? -14.761 -40.606 28.390 1.00 75.50 172 CYS A C 1
ATOM 1261 O O . CYS A 1 172 ? -14.724 -40.630 27.159 1.00 75.50 172 CYS A O 1
ATOM 1263 N N . ASP A 1 173 ? -14.697 -41.727 29.114 1.00 77.94 173 ASP A N 1
ATOM 1264 C CA . ASP A 1 173 ? -14.823 -43.038 28.472 1.00 77.94 173 ASP A CA 1
ATOM 1265 C C . ASP A 1 173 ? -16.291 -43.303 28.109 1.00 77.94 173 ASP A C 1
ATOM 1267 O O . ASP A 1 173 ? -17.148 -43.498 28.973 1.00 77.94 173 ASP A O 1
ATOM 1271 N N . ILE A 1 174 ? -16.571 -43.353 26.807 1.00 62.88 174 ILE A N 1
ATOM 1272 C CA . ILE A 1 174 ? -17.899 -43.608 26.232 1.00 62.88 174 ILE A CA 1
ATOM 1273 C C . ILE A 1 174 ? -18.504 -44.971 26.619 1.00 62.88 174 ILE A C 1
ATOM 1275 O O . ILE A 1 174 ? -19.703 -45.171 26.431 1.00 62.88 174 ILE A O 1
ATOM 1279 N N . ASN A 1 175 ? -17.704 -45.910 27.140 1.00 70.44 175 ASN A N 1
ATOM 1280 C CA . ASN A 1 175 ? -18.150 -47.256 27.509 1.00 70.44 175 ASN A CA 1
ATOM 1281 C C . ASN A 1 175 ? -18.578 -47.362 28.983 1.00 70.44 175 ASN A C 1
ATOM 1283 O O . ASN A 1 175 ? -19.526 -48.085 29.288 1.00 70.44 175 ASN A O 1
ATOM 1287 N N . SER A 1 176 ? -17.894 -46.662 29.895 1.00 73.44 176 SER A N 1
ATOM 1288 C CA . SER A 1 176 ? -18.211 -46.639 31.334 1.00 73.44 176 SER A CA 1
ATOM 1289 C C . SER A 1 176 ? -19.016 -45.414 31.778 1.00 73.44 176 SER A C 1
ATOM 1291 O O . SER A 1 176 ? -19.722 -45.482 32.786 1.00 73.44 176 SER A O 1
ATOM 1293 N N . GLY A 1 177 ? -18.926 -44.300 31.045 1.00 69.94 177 GLY A N 1
ATOM 1294 C CA . GLY A 1 177 ? -19.475 -43.005 31.447 1.00 69.94 177 GLY A CA 1
ATOM 1295 C C . GLY A 1 177 ? -18.689 -42.317 32.570 1.00 69.94 177 GLY A C 1
ATOM 1296 O O . GLY A 1 177 ? -19.195 -41.360 33.154 1.00 69.94 177 GLY A O 1
ATOM 1297 N N . GLU A 1 178 ? -17.483 -42.791 32.902 1.00 75.25 178 GLU A N 1
ATOM 1298 C CA . GLU A 1 178 ? -16.623 -42.182 33.922 1.00 75.25 178 GLU A CA 1
ATOM 1299 C C . GLU A 1 178 ? -15.580 -41.234 33.302 1.00 75.25 178 GLU A C 1
ATOM 1301 O O . GLU A 1 178 ? -15.080 -41.453 32.195 1.00 75.25 178 GLU A O 1
ATOM 1306 N N . CYS A 1 179 ? -15.247 -40.166 34.034 1.00 77.94 179 CYS A N 1
ATOM 1307 C CA . CYS A 1 179 ? -14.162 -39.254 33.680 1.00 77.94 179 CYS A CA 1
ATOM 1308 C C . CYS A 1 179 ? -12.819 -39.882 34.077 1.00 77.94 179 CYS A C 1
ATOM 1310 O O . CYS A 1 179 ? -12.573 -40.140 35.258 1.00 77.94 179 CYS A O 1
ATOM 1312 N N . LEU A 1 180 ? -11.954 -40.132 33.097 1.00 83.94 180 LEU A N 1
ATOM 1313 C CA . LEU A 1 180 ? -10.633 -40.730 33.277 1.00 83.94 180 LEU A CA 1
ATOM 1314 C C . LEU A 1 180 ? -9.542 -39.681 33.059 1.00 83.94 180 LEU A C 1
ATOM 1316 O O . LEU A 1 180 ? -9.646 -38.848 32.161 1.00 83.94 180 LEU A O 1
ATOM 1320 N N . LEU A 1 181 ? -8.474 -39.733 33.860 1.00 84.88 181 LEU A N 1
ATOM 1321 C CA . LEU A 1 181 ? -7.335 -38.824 33.709 1.00 84.88 181 LEU A CA 1
ATOM 1322 C C . LEU A 1 181 ? -6.613 -39.047 32.373 1.00 84.88 181 LEU A C 1
ATOM 1324 O O . LEU A 1 181 ? -6.308 -40.181 31.992 1.00 84.88 181 LEU A O 1
ATOM 1328 N N . LYS A 1 182 ? -6.286 -37.941 31.702 1.00 90.25 182 LYS A N 1
ATOM 1329 C CA . LYS A 1 182 ? -5.443 -37.914 30.507 1.00 90.25 182 LYS A CA 1
ATOM 1330 C C . LYS A 1 182 ? -4.004 -38.319 30.848 1.00 90.25 182 LYS A C 1
ATOM 1332 O O . LYS A 1 182 ? -3.507 -38.097 31.953 1.00 90.25 182 LYS A O 1
ATOM 1337 N N . LYS A 1 183 ? -3.325 -38.936 29.884 1.00 91.88 183 LYS A N 1
ATOM 1338 C CA . LYS A 1 183 ? -2.048 -39.641 30.044 1.00 91.88 183 LYS A CA 1
ATOM 1339 C C . LYS A 1 183 ? -0.880 -38.811 29.486 1.00 91.88 183 LYS A C 1
ATOM 1341 O O . LYS A 1 183 ? -1.043 -38.183 28.441 1.00 91.88 183 LYS A O 1
ATOM 1346 N N . PRO A 1 184 ? 0.298 -38.785 30.133 1.00 91.75 184 PRO A N 1
ATOM 1347 C CA . PRO A 1 184 ? 1.438 -38.003 29.652 1.00 91.75 184 PRO A CA 1
ATOM 1348 C C . PRO A 1 184 ? 2.035 -38.575 28.356 1.00 91.75 184 PRO A C 1
ATOM 1350 O O . PRO A 1 184 ? 1.774 -39.722 27.982 1.00 91.75 184 PRO A O 1
ATOM 1353 N N . LEU A 1 185 ? 2.873 -37.786 27.680 1.00 92.56 185 LEU A N 1
ATOM 1354 C CA . LEU A 1 185 ? 3.601 -38.232 26.492 1.00 92.56 185 LEU A CA 1
ATOM 1355 C C . LEU A 1 185 ? 4.431 -39.500 26.782 1.00 92.56 185 LEU A C 1
ATOM 1357 O O . LEU A 1 185 ? 5.015 -39.649 27.855 1.00 92.56 185 LEU A O 1
ATOM 1361 N N . GLY A 1 186 ? 4.453 -40.441 25.837 1.00 89.50 186 GLY A N 1
ATOM 1362 C CA . GLY A 1 186 ? 5.097 -41.748 26.003 1.00 89.50 186 GLY A CA 1
ATOM 1363 C C . GLY A 1 186 ? 4.310 -42.778 26.832 1.00 89.50 186 GLY A C 1
ATOM 1364 O O . GLY A 1 186 ? 4.737 -43.930 26.908 1.00 89.50 186 GLY A O 1
ATOM 1365 N N . ALA A 1 187 ? 3.167 -42.423 27.433 1.00 92.88 187 ALA A N 1
ATOM 1366 C CA . ALA A 1 187 ? 2.310 -43.377 28.141 1.00 92.88 187 ALA A CA 1
ATOM 1367 C C . ALA A 1 187 ? 1.393 -44.178 27.195 1.00 92.88 187 ALA A C 1
ATOM 1369 O O . ALA A 1 187 ? 1.057 -43.731 26.098 1.00 92.88 187 ALA A O 1
ATOM 1370 N N . GLY A 1 188 ? 0.968 -45.364 27.651 1.00 91.31 188 GLY A N 1
ATOM 1371 C CA . GLY A 1 188 ? 0.154 -46.301 26.869 1.00 91.31 188 GLY A CA 1
ATOM 1372 C C . GLY A 1 188 ? -1.324 -45.901 26.756 1.00 91.31 188 GLY A C 1
ATOM 1373 O O . GLY A 1 188 ? -2.012 -45.753 27.772 1.00 91.31 188 GLY A O 1
ATOM 1374 N N . CYS A 1 189 ? -1.827 -45.770 25.532 1.00 92.81 189 CYS A N 1
ATOM 1375 C CA . CYS A 1 189 ? -3.173 -45.292 25.203 1.00 92.81 189 CYS A CA 1
ATOM 1376 C C . CYS A 1 189 ? -3.955 -46.282 24.319 1.00 92.81 189 CYS A C 1
ATOM 1378 O O . CYS A 1 189 ? -3.382 -47.206 23.751 1.00 92.81 189 CYS A O 1
ATOM 1380 N N . THR A 1 190 ? -5.274 -46.114 24.228 1.00 82.50 190 THR A N 1
ATOM 1381 C CA . THR A 1 190 ? -6.224 -47.069 23.626 1.00 82.50 190 THR A CA 1
ATOM 1382 C C . THR A 1 190 ? -7.031 -46.457 22.473 1.00 82.50 190 THR A C 1
ATOM 1384 O O . THR A 1 190 ? -8.255 -46.544 22.413 1.00 82.50 190 THR A O 1
ATOM 1387 N N . ALA A 1 191 ? -6.309 -45.880 21.509 1.00 71.50 191 ALA A N 1
ATOM 1388 C CA . ALA A 1 191 ? -6.790 -45.368 20.218 1.00 71.50 191 ALA A CA 1
ATOM 1389 C C . ALA A 1 191 ? -7.814 -44.208 20.235 1.00 71.50 191 ALA A C 1
ATOM 1391 O O . ALA A 1 191 ? -8.103 -43.661 19.169 1.00 71.50 191 ALA A O 1
ATOM 1392 N N . ALA A 1 192 ? -8.322 -43.769 21.390 1.00 68.81 192 ALA A N 1
ATOM 1393 C CA . ALA A 1 192 ? -9.108 -42.539 21.481 1.00 68.81 192 ALA A CA 1
ATOM 1394 C C . ALA A 1 192 ? -8.185 -41.304 21.454 1.00 68.81 192 ALA A C 1
ATOM 1396 O O . ALA A 1 192 ? -7.194 -41.233 22.184 1.00 68.81 192 ALA A O 1
ATOM 1397 N N . GLN A 1 193 ? -8.507 -40.315 20.611 1.00 62.12 193 GLN A N 1
ATOM 1398 C CA . GLN A 1 193 ? -7.632 -39.156 20.366 1.00 62.12 193 GLN A CA 1
ATOM 1399 C C . GLN A 1 193 ? -7.444 -38.254 21.600 1.00 62.12 193 GLN A C 1
ATOM 1401 O O . GLN A 1 193 ? -6.405 -37.616 21.730 1.00 62.12 193 GLN A O 1
ATOM 1406 N N . GLU A 1 194 ? -8.408 -38.231 22.525 1.00 76.25 194 GLU A N 1
ATOM 1407 C CA . GLU A 1 194 ? -8.387 -37.365 23.714 1.00 76.25 194 GLU A CA 1
ATOM 1408 C C . GLU A 1 194 ? -7.655 -37.963 24.929 1.00 76.25 194 GLU A C 1
ATOM 1410 O O . GLU A 1 194 ? -7.583 -37.321 25.975 1.00 76.25 194 GLU A O 1
ATOM 1415 N N . GLU A 1 195 ? -7.090 -39.171 24.822 1.00 88.44 195 GLU A N 1
ATOM 1416 C CA . GLU A 1 195 ? -6.405 -39.827 25.947 1.00 88.44 195 GLU A CA 1
ATOM 1417 C C . GLU A 1 195 ? -5.117 -39.128 26.405 1.00 88.44 195 GLU A C 1
ATOM 1419 O O . GLU A 1 195 ? -4.630 -39.430 27.494 1.00 88.44 195 GLU A O 1
ATOM 1424 N N . CYS A 1 196 ? -4.543 -38.231 25.602 1.00 92.62 196 CYS A N 1
ATOM 1425 C CA . CYS A 1 196 ? -3.239 -37.625 25.864 1.00 92.62 196 CYS A CA 1
ATOM 1426 C C . CYS A 1 196 ? -3.363 -36.243 26.533 1.00 92.62 196 CYS A C 1
ATOM 1428 O O . CYS A 1 196 ? -4.154 -35.399 26.120 1.00 92.62 196 CYS A O 1
ATOM 1430 N N . ALA A 1 197 ? -2.575 -36.017 27.587 1.00 90.19 197 ALA A N 1
ATOM 1431 C CA . ALA A 1 197 ? -2.599 -34.804 28.412 1.00 90.19 197 ALA A CA 1
ATOM 1432 C C . ALA A 1 197 ? -1.752 -33.661 27.836 1.00 90.19 197 ALA A C 1
ATOM 1434 O O . ALA A 1 197 ? -2.037 -32.492 28.076 1.00 90.19 197 ALA A O 1
ATOM 1435 N N . THR A 1 198 ? -0.693 -33.990 27.094 1.00 91.19 198 THR A N 1
ATOM 1436 C CA . THR A 1 198 ? 0.172 -32.999 26.447 1.00 91.19 198 THR A CA 1
ATOM 1437 C C . THR A 1 198 ? -0.567 -32.377 25.253 1.00 91.19 198 THR A C 1
ATOM 1439 O O . THR A 1 198 ? -1.013 -33.126 24.381 1.00 91.19 198 THR A O 1
ATOM 1442 N N . PRO A 1 199 ? -0.689 -31.038 25.158 1.00 87.88 199 PRO A N 1
ATOM 1443 C CA . PRO A 1 199 ? -1.237 -30.385 23.971 1.00 87.88 199 PRO A CA 1
ATOM 1444 C C . PRO A 1 199 ? -0.483 -30.793 22.701 1.00 87.88 199 PRO A C 1
ATOM 1446 O O . PRO A 1 199 ? 0.727 -31.014 22.735 1.00 87.88 199 PRO A O 1
ATOM 1449 N N . ASN A 1 200 ? -1.200 -30.886 21.581 1.00 91.00 200 ASN A N 1
ATOM 1450 C CA . ASN A 1 200 ? -0.688 -31.358 20.288 1.00 91.00 200 ASN A CA 1
ATOM 1451 C C . ASN A 1 200 ? -0.147 -32.806 20.291 1.00 91.00 200 ASN A C 1
ATOM 1453 O O . ASN A 1 200 ? 0.637 -33.174 19.415 1.00 91.00 200 ASN A O 1
ATOM 1457 N N . ALA A 1 201 ? -0.586 -33.642 21.240 1.00 92.44 201 ALA A N 1
ATOM 1458 C CA . ALA A 1 201 ? -0.347 -35.082 21.238 1.00 92.44 201 ALA A CA 1
ATOM 1459 C C . ALA A 1 201 ? -1.602 -35.888 20.857 1.00 92.44 201 ALA A C 1
ATOM 1461 O O . ALA A 1 201 ? -2.724 -35.514 21.184 1.00 92.44 201 ALA A O 1
ATOM 1462 N N . THR A 1 202 ? -1.394 -37.031 20.206 1.00 93.69 202 THR A N 1
ATOM 1463 C CA . THR A 1 202 ? -2.407 -38.023 19.831 1.00 93.69 202 THR A CA 1
ATOM 1464 C C . THR A 1 202 ? -1.926 -39.436 20.172 1.00 93.69 202 THR A C 1
ATOM 1466 O O . THR A 1 202 ? -0.723 -39.707 20.277 1.00 93.69 202 THR A O 1
ATOM 1469 N N . CYS A 1 203 ? -2.869 -40.364 20.322 1.00 94.12 203 CYS A N 1
ATOM 1470 C CA . CYS A 1 203 ? -2.563 -41.778 20.486 1.00 94.12 203 CYS A CA 1
ATOM 1471 C C . CYS A 1 203 ? -2.150 -42.407 19.143 1.00 94.12 203 CYS A C 1
ATOM 1473 O O . CYS A 1 203 ? -2.985 -42.549 18.250 1.00 94.12 203 CYS A O 1
ATOM 1475 N N . THR A 1 204 ? -0.884 -42.817 19.005 1.00 91.25 204 THR A N 1
ATOM 1476 C CA . THR A 1 204 ? -0.359 -43.478 17.796 1.00 91.25 204 THR A CA 1
ATOM 1477 C C . THR A 1 204 ? 0.357 -44.765 18.183 1.00 91.25 204 THR A C 1
ATOM 1479 O O . THR A 1 204 ? 1.327 -44.736 18.935 1.00 91.25 204 THR A O 1
ATOM 1482 N N . GLY A 1 205 ? -0.100 -45.910 17.663 1.00 89.56 205 GLY A N 1
ATOM 1483 C CA . GLY A 1 205 ? 0.522 -47.210 17.961 1.00 89.56 205 GLY A CA 1
ATOM 1484 C C . GLY A 1 205 ? 0.520 -47.545 19.456 1.00 89.56 205 GLY A C 1
ATOM 1485 O O . GLY A 1 205 ? 1.550 -47.937 19.996 1.00 89.56 205 GLY A O 1
ATOM 1486 N N . ASP A 1 206 ? -0.625 -47.333 20.108 1.00 92.06 206 ASP A N 1
ATOM 1487 C CA . ASP A 1 206 ? -0.864 -47.519 21.545 1.00 92.06 206 ASP A CA 1
ATOM 1488 C C . ASP A 1 206 ? -0.008 -46.631 22.477 1.00 92.06 206 ASP A C 1
ATOM 1490 O O . ASP A 1 206 ? 0.062 -46.891 23.678 1.00 92.06 206 ASP A O 1
ATOM 1494 N N . VAL A 1 207 ? 0.623 -45.558 21.969 1.00 93.62 207 VAL A N 1
ATOM 1495 C CA . VAL A 1 207 ? 1.444 -44.613 22.757 1.00 93.62 207 VAL A CA 1
ATOM 1496 C C . VAL A 1 207 ? 1.065 -43.149 22.480 1.00 93.62 207 VAL A C 1
ATOM 1498 O O . VAL A 1 207 ? 0.865 -42.751 21.333 1.00 93.62 207 VAL A O 1
ATOM 1501 N N . CYS A 1 208 ? 0.995 -42.318 23.528 1.00 95.44 208 CYS A N 1
ATOM 1502 C CA . CYS A 1 208 ? 0.817 -40.870 23.383 1.00 95.44 208 CYS A CA 1
ATOM 1503 C C . CYS A 1 208 ? 2.055 -40.224 22.743 1.00 95.44 208 CYS A C 1
ATOM 1505 O O . CYS A 1 208 ? 3.159 -40.282 23.287 1.00 95.44 208 CYS A O 1
ATOM 1507 N N . SER A 1 209 ? 1.857 -39.595 21.587 1.00 94.19 209 SER A N 1
ATOM 1508 C CA . SER A 1 209 ? 2.896 -39.129 20.660 1.00 94.19 209 SER A CA 1
ATOM 1509 C C . SER A 1 209 ? 2.512 -37.774 20.067 1.00 94.19 209 SER A C 1
ATOM 1511 O O . SER A 1 209 ? 1.329 -37.460 20.015 1.00 94.19 209 SER A O 1
ATOM 1513 N N . CYS A 1 210 ? 3.467 -36.959 19.621 1.00 94.75 210 CYS A N 1
ATOM 1514 C CA . CYS A 1 210 ? 3.136 -35.669 19.009 1.00 94.75 210 CYS A CA 1
ATOM 1515 C C . CYS A 1 210 ? 2.446 -35.837 17.646 1.00 94.75 210 CYS A C 1
ATOM 1517 O O . CYS A 1 210 ? 2.747 -36.776 16.909 1.00 94.75 210 CYS A O 1
ATOM 1519 N N . LEU A 1 211 ? 1.530 -34.920 17.322 1.00 92.38 211 LEU A N 1
ATOM 1520 C CA . LEU A 1 211 ? 0.917 -34.805 15.998 1.00 92.38 211 LEU A CA 1
ATOM 1521 C C . LEU A 1 211 ? 1.972 -34.518 14.918 1.00 92.38 211 LEU A C 1
ATOM 1523 O O . LEU A 1 211 ? 3.011 -33.912 15.193 1.00 92.38 211 LEU A O 1
ATOM 1527 N N . ASP A 1 212 ? 1.677 -34.890 13.670 1.00 85.56 212 ASP A N 1
ATOM 1528 C CA . ASP A 1 212 ? 2.476 -34.444 12.526 1.00 85.56 212 ASP A CA 1
ATOM 1529 C C . ASP A 1 212 ? 2.532 -32.908 12.480 1.00 85.56 212 ASP A C 1
ATOM 1531 O O . ASP A 1 212 ? 1.539 -32.220 12.719 1.00 85.56 212 ASP A O 1
ATOM 1535 N N . GLY A 1 213 ? 3.726 -32.375 12.214 1.00 80.62 213 GLY A N 1
ATOM 1536 C CA . GLY A 1 213 ? 4.043 -30.953 12.391 1.00 80.62 213 GLY A CA 1
ATOM 1537 C C . GLY A 1 213 ? 4.619 -30.589 13.767 1.00 80.62 213 GLY A C 1
ATOM 1538 O O . GLY A 1 213 ? 5.097 -29.472 13.924 1.00 80.62 213 GLY A O 1
ATOM 1539 N N . PHE A 1 214 ? 4.661 -31.514 14.735 1.00 88.44 214 PHE A N 1
ATOM 1540 C CA . PHE A 1 214 ? 5.245 -31.288 16.064 1.00 88.44 214 PHE A CA 1
ATOM 1541 C C . PHE A 1 214 ? 6.365 -32.294 16.390 1.00 88.44 214 PHE A C 1
ATOM 1543 O O . PHE A 1 214 ? 6.354 -33.443 15.941 1.00 88.44 214 PHE A O 1
ATOM 1550 N N . SER A 1 215 ? 7.359 -31.869 17.170 1.00 85.88 215 SER A N 1
ATOM 1551 C CA . SER A 1 215 ? 8.451 -32.697 17.691 1.00 85.88 215 SER A CA 1
ATOM 1552 C C . SER A 1 215 ? 8.329 -32.886 19.208 1.00 85.88 215 SER A C 1
ATOM 1554 O O . SER A 1 215 ? 7.755 -32.066 19.927 1.00 85.88 215 SER A O 1
ATOM 1556 N N . ASN A 1 216 ? 8.838 -34.018 19.699 1.00 87.75 216 ASN A N 1
ATOM 1557 C CA . ASN A 1 216 ? 8.794 -34.387 21.112 1.00 87.75 216 ASN A CA 1
ATOM 1558 C C . ASN A 1 216 ? 9.962 -33.734 21.866 1.00 87.75 216 ASN A C 1
ATOM 1560 O O . ASN A 1 216 ? 11.102 -34.191 21.770 1.00 87.75 216 ASN A O 1
ATOM 1564 N N . TYR A 1 217 ? 9.661 -32.702 22.651 1.00 82.19 217 TYR A N 1
ATOM 1565 C CA . TYR A 1 217 ? 10.622 -32.047 23.527 1.00 82.19 217 TYR A CA 1
ATOM 1566 C C . TYR A 1 217 ? 10.682 -32.787 24.873 1.00 82.19 217 TYR A C 1
ATOM 1568 O O . TYR A 1 217 ? 9.797 -32.648 25.718 1.00 82.19 217 TYR A O 1
ATOM 1576 N N . PHE A 1 218 ? 11.723 -33.609 25.056 1.00 82.44 218 PHE A N 1
ATOM 1577 C CA . PHE A 1 218 ? 12.079 -34.313 26.304 1.00 82.44 218 PHE A CA 1
ATOM 1578 C C . PHE A 1 218 ? 10.951 -35.120 26.998 1.00 82.44 218 PHE A C 1
ATOM 1580 O O . PHE A 1 218 ? 10.998 -35.339 28.207 1.00 82.44 218 PHE A O 1
ATOM 1587 N N . ASN A 1 219 ? 9.954 -35.608 26.251 1.00 82.44 219 ASN A N 1
ATOM 1588 C CA . ASN A 1 219 ? 8.716 -36.233 26.750 1.00 82.44 219 ASN A CA 1
ATOM 1589 C C . ASN A 1 219 ? 7.824 -35.323 27.621 1.00 82.44 219 ASN A C 1
ATOM 1591 O O . ASN A 1 219 ? 6.904 -35.820 28.271 1.00 82.44 219 ASN A O 1
ATOM 1595 N N . THR A 1 220 ? 8.054 -34.007 27.636 1.00 81.38 220 THR A N 1
ATOM 1596 C CA . THR A 1 220 ? 7.255 -33.046 28.416 1.00 81.38 220 THR A CA 1
ATOM 1597 C C . THR A 1 220 ? 6.309 -32.218 27.549 1.00 81.38 220 THR A C 1
ATOM 1599 O O . THR A 1 220 ? 5.191 -31.939 27.981 1.00 81.38 220 THR A O 1
ATOM 1602 N N . ALA A 1 221 ? 6.709 -31.868 26.322 1.00 89.12 221 ALA A N 1
ATOM 1603 C CA . ALA A 1 221 ? 5.922 -31.035 25.413 1.00 89.12 221 ALA A CA 1
ATOM 1604 C C . ALA A 1 221 ? 6.011 -31.494 23.948 1.00 89.12 221 ALA A C 1
ATOM 1606 O O . ALA A 1 221 ? 6.995 -32.103 23.530 1.00 89.12 221 ALA A O 1
ATOM 1607 N N . CYS A 1 222 ? 4.992 -31.140 23.162 1.00 90.19 222 CYS A N 1
ATOM 1608 C CA . CYS A 1 222 ? 5.016 -31.217 21.703 1.00 90.19 222 CYS A CA 1
ATOM 1609 C C . CYS A 1 222 ? 5.174 -29.803 21.136 1.00 90.19 222 CYS A C 1
ATOM 1611 O O . CYS A 1 222 ? 4.241 -29.000 21.206 1.00 90.19 222 CYS A O 1
ATOM 1613 N N . VAL A 1 223 ? 6.360 -29.491 20.613 1.00 84.69 223 VAL A N 1
ATOM 1614 C CA . VAL A 1 223 ? 6.704 -28.168 20.060 1.00 84.69 223 VAL A CA 1
ATOM 1615 C C . VAL A 1 223 ? 6.593 -28.186 18.531 1.00 84.69 223 VAL A C 1
ATOM 1617 O O . VAL A 1 223 ? 6.799 -29.249 17.947 1.00 84.69 223 VAL A O 1
ATOM 1620 N N . PRO A 1 224 ? 6.236 -27.080 17.853 1.00 75.69 224 PRO A N 1
ATOM 1621 C CA . PRO A 1 224 ? 6.168 -27.061 16.392 1.00 75.69 224 PRO A CA 1
ATOM 1622 C C . PRO A 1 224 ? 7.517 -27.410 15.754 1.00 75.69 224 PRO A C 1
ATOM 1624 O O . PRO A 1 224 ? 8.563 -26.966 16.225 1.00 75.69 224 PRO A O 1
ATOM 1627 N N . LYS A 1 225 ? 7.493 -28.170 14.658 1.00 74.31 225 LYS A N 1
ATOM 1628 C CA . LYS A 1 225 ? 8.644 -28.317 13.761 1.00 74.31 225 LYS A CA 1
ATOM 1629 C C . LYS A 1 225 ? 8.721 -27.073 12.892 1.00 74.31 225 LYS A C 1
ATOM 1631 O O . LYS A 1 225 ? 7.788 -26.808 12.137 1.00 74.31 225 LYS A O 1
ATOM 1636 N N . CYS A 1 226 ? 9.804 -26.316 13.004 1.00 66.44 226 CYS A N 1
ATOM 1637 C CA . CYS A 1 226 ? 9.903 -25.002 12.381 1.00 66.44 226 CYS A CA 1
ATOM 1638 C C . CYS A 1 226 ? 9.816 -25.071 10.840 1.00 66.44 226 CYS A C 1
ATOM 1640 O O . CYS A 1 226 ? 10.724 -25.623 10.211 1.00 66.44 226 CYS A O 1
ATOM 1642 N N . PRO A 1 227 ? 8.823 -24.432 10.187 1.00 58.94 227 PRO A N 1
ATOM 1643 C CA . PRO A 1 227 ? 9.096 -23.824 8.892 1.00 58.94 227 PRO A CA 1
ATOM 1644 C C . PRO A 1 227 ? 10.144 -22.718 9.103 1.00 58.94 227 PRO A C 1
ATOM 1646 O O . PRO A 1 227 ? 10.173 -22.061 10.145 1.00 58.94 227 PRO A O 1
ATOM 1649 N N . ALA A 1 228 ? 11.013 -22.483 8.119 1.00 54.47 228 ALA A N 1
ATOM 1650 C CA . ALA A 1 228 ? 12.182 -21.600 8.257 1.00 54.47 228 ALA A CA 1
ATOM 1651 C C . ALA A 1 228 ? 11.864 -20.087 8.402 1.00 54.47 228 ALA A C 1
ATOM 1653 O O . ALA A 1 228 ? 12.747 -19.252 8.230 1.00 54.47 228 ALA A O 1
ATOM 1654 N N . THR A 1 229 ? 10.610 -19.731 8.688 1.00 53.75 229 THR A N 1
ATOM 1655 C CA . THR A 1 229 ? 10.053 -18.369 8.675 1.00 53.75 229 THR A CA 1
ATOM 1656 C C . THR A 1 229 ? 9.380 -17.950 9.989 1.00 53.75 229 THR A C 1
ATOM 1658 O O . THR A 1 229 ? 8.856 -16.844 10.053 1.00 53.75 229 THR A O 1
ATOM 1661 N N . GLU A 1 230 ? 9.359 -18.805 11.023 1.00 62.78 230 GLU A N 1
ATOM 1662 C CA . GLU A 1 230 ? 8.568 -18.580 12.257 1.00 62.78 230 GLU A CA 1
ATOM 1663 C C . GLU A 1 230 ? 9.390 -18.433 13.557 1.00 62.78 230 GLU A C 1
ATOM 1665 O O . GLU A 1 230 ? 8.813 -18.286 14.635 1.00 62.78 230 GLU A O 1
ATOM 1670 N N . CYS A 1 231 ? 10.727 -18.431 13.493 1.00 72.81 231 CYS A N 1
ATOM 1671 C CA . CYS A 1 231 ? 11.555 -18.084 14.658 1.00 72.81 231 CYS A CA 1
ATOM 1672 C C . CYS A 1 231 ? 11.448 -16.589 15.007 1.00 72.81 231 CYS A C 1
ATOM 1674 O O . CYS A 1 231 ? 11.126 -15.756 14.156 1.00 72.81 231 CYS A O 1
ATOM 1676 N N . ARG A 1 232 ? 11.742 -16.229 16.264 1.00 75.31 232 ARG A N 1
ATOM 1677 C CA . ARG A 1 232 ? 11.763 -14.822 16.698 1.00 75.31 232 ARG A CA 1
ATOM 1678 C C . ARG A 1 232 ? 12.895 -14.042 16.027 1.00 75.31 232 ARG A C 1
ATOM 1680 O O . ARG A 1 232 ? 13.857 -14.617 15.533 1.00 75.31 232 ARG A O 1
ATOM 1687 N N . VAL A 1 233 ? 12.813 -12.711 16.059 1.00 74.50 233 VAL A N 1
ATOM 1688 C CA . VAL A 1 233 ? 13.832 -11.825 15.460 1.00 74.50 233 VAL A CA 1
ATOM 1689 C C . VAL A 1 233 ? 15.221 -12.029 16.095 1.00 74.50 233 VAL A C 1
ATOM 1691 O O . VAL A 1 233 ? 16.227 -11.890 15.400 1.00 74.50 233 VAL A O 1
ATOM 1694 N N . ASP A 1 234 ? 15.287 -12.427 17.373 1.00 78.62 234 ASP A N 1
ATOM 1695 C CA . ASP A 1 234 ? 16.513 -12.799 18.099 1.00 78.62 234 ASP A CA 1
ATOM 1696 C C . ASP A 1 234 ? 16.964 -14.261 17.887 1.00 78.62 234 ASP A C 1
ATOM 1698 O O . ASP A 1 234 ? 17.925 -14.702 18.518 1.00 78.62 234 ASP A O 1
ATOM 1702 N N . GLU A 1 235 ? 16.318 -15.023 16.998 1.00 82.75 235 GLU A N 1
ATOM 1703 C CA . GLU A 1 235 ? 16.523 -16.466 16.807 1.00 82.75 235 GLU A CA 1
ATOM 1704 C C . GLU A 1 235 ? 16.686 -16.861 15.321 1.00 82.75 235 GLU A C 1
ATOM 1706 O O . GLU A 1 235 ? 16.320 -16.123 14.407 1.00 82.75 235 GLU A O 1
ATOM 1711 N N . TYR A 1 236 ? 17.246 -18.046 15.064 1.00 80.44 236 TYR A N 1
ATOM 1712 C CA . TYR A 1 236 ? 17.343 -18.680 13.745 1.00 80.44 236 TYR A CA 1
ATOM 1713 C C . TYR A 1 236 ? 17.020 -20.179 13.838 1.00 80.44 236 TYR A C 1
ATOM 1715 O O . TYR A 1 236 ? 17.220 -20.796 14.881 1.00 80.44 236 TYR A O 1
ATOM 1723 N N . CYS A 1 237 ? 16.521 -20.788 12.761 1.00 76.25 237 CYS A N 1
ATOM 1724 C CA . CYS A 1 237 ? 16.227 -22.224 12.743 1.00 76.25 237 CYS A CA 1
ATOM 1725 C C . CYS A 1 237 ? 17.514 -23.041 12.539 1.00 76.25 237 CYS A C 1
ATOM 1727 O O . CYS A 1 237 ? 18.155 -22.935 11.491 1.00 76.25 237 CYS A O 1
ATOM 1729 N N . ASP A 1 238 ? 17.865 -23.906 13.493 1.00 77.19 238 ASP A N 1
ATOM 1730 C CA . ASP A 1 238 ? 18.962 -24.858 13.321 1.00 77.19 238 ASP A CA 1
ATOM 1731 C C . ASP A 1 238 ? 18.521 -26.021 12.420 1.00 77.19 238 ASP A C 1
ATOM 1733 O O . ASP A 1 238 ? 17.802 -26.938 12.827 1.00 77.19 238 ASP A O 1
ATOM 1737 N N . THR A 1 239 ? 18.983 -25.982 11.169 1.00 63.66 239 THR A N 1
ATOM 1738 C CA . THR A 1 239 ? 18.720 -27.018 10.153 1.00 63.66 239 THR A CA 1
ATOM 1739 C C . THR A 1 239 ? 19.270 -28.405 10.509 1.00 63.66 239 THR A C 1
ATOM 1741 O O . THR A 1 239 ? 18.855 -29.386 9.895 1.00 63.66 239 THR A O 1
ATOM 1744 N N . GLY A 1 240 ? 20.166 -28.515 11.497 1.00 69.75 240 GLY A N 1
ATOM 1745 C CA . GLY A 1 240 ? 20.635 -29.793 12.028 1.00 69.75 240 GLY A CA 1
ATOM 1746 C C . GLY A 1 240 ? 19.698 -30.431 13.059 1.00 69.75 240 GLY A C 1
ATOM 1747 O O . GLY A 1 240 ? 19.783 -31.642 13.260 1.00 69.75 240 GLY A O 1
ATOM 1748 N N . ASN A 1 241 ? 18.820 -29.650 13.706 1.00 65.25 241 ASN A N 1
ATOM 1749 C CA . ASN A 1 241 ? 18.057 -30.089 14.884 1.00 65.25 241 ASN A CA 1
ATOM 1750 C C . ASN A 1 241 ? 16.546 -29.734 14.888 1.00 65.25 241 ASN A C 1
ATOM 1752 O O . ASN A 1 241 ? 15.845 -30.119 15.821 1.00 65.25 241 ASN A O 1
ATOM 1756 N N . GLU A 1 242 ? 16.023 -29.052 13.860 1.00 71.94 242 GLU A N 1
ATOM 1757 C CA . GLU A 1 242 ? 14.594 -28.689 13.697 1.00 71.94 242 GLU A CA 1
ATOM 1758 C C . GLU A 1 242 ? 14.004 -27.766 14.800 1.00 71.94 242 GLU A C 1
ATOM 1760 O O . GLU A 1 242 ? 12.794 -27.793 15.040 1.00 71.94 242 GLU A O 1
ATOM 1765 N N . TYR A 1 243 ? 14.817 -26.923 15.458 1.00 76.69 243 TYR A N 1
ATOM 1766 C CA . TYR A 1 243 ? 14.343 -25.929 16.443 1.00 76.69 243 TYR A CA 1
ATOM 1767 C C . TYR A 1 243 ? 15.015 -24.547 16.322 1.00 76.69 243 TYR A C 1
ATOM 1769 O O . TYR A 1 243 ? 16.095 -24.407 15.745 1.00 76.69 243 TYR A O 1
ATOM 1777 N N . CYS A 1 244 ? 14.373 -23.512 16.880 1.00 77.62 244 CYS A N 1
ATOM 1778 C CA . CYS A 1 244 ? 14.904 -22.145 16.930 1.00 77.62 244 CYS A CA 1
ATOM 1779 C C . CYS A 1 244 ? 16.010 -21.995 17.992 1.00 77.62 244 CYS A C 1
ATOM 1781 O O . CYS A 1 244 ? 15.856 -22.421 19.137 1.00 77.62 244 CYS A O 1
ATOM 1783 N N . VAL A 1 245 ? 17.116 -21.356 17.615 1.00 81.31 245 VAL A N 1
ATOM 1784 C CA . VAL A 1 245 ? 18.298 -21.080 18.443 1.00 81.31 245 VAL A CA 1
ATOM 1785 C C . VAL A 1 245 ? 18.527 -19.576 18.482 1.00 81.31 245 VAL A C 1
ATOM 1787 O O . VAL A 1 245 ? 18.449 -18.919 17.447 1.00 81.31 245 VAL A O 1
ATOM 1790 N N . ARG A 1 246 ? 18.842 -19.013 19.653 1.00 84.31 246 ARG A N 1
ATOM 1791 C CA . ARG A 1 246 ? 19.196 -17.590 19.746 1.00 84.31 246 ARG A CA 1
ATOM 1792 C C . ARG A 1 246 ? 20.442 -17.254 18.935 1.00 84.31 246 ARG A C 1
ATOM 1794 O O . ARG A 1 246 ? 21.428 -17.989 18.951 1.00 84.31 246 ARG A O 1
ATOM 1801 N N . LYS A 1 247 ? 20.393 -16.099 18.280 1.00 90.44 247 LYS A N 1
ATOM 1802 C CA . LYS A 1 247 ? 21.525 -15.496 17.580 1.00 90.44 247 LYS A CA 1
ATOM 1803 C C . LYS A 1 247 ? 22.621 -15.111 18.575 1.00 90.44 247 LYS A C 1
ATOM 1805 O O . LYS A 1 247 ? 22.333 -14.685 19.694 1.00 90.44 247 LYS A O 1
ATOM 1810 N N . ALA A 1 248 ? 23.877 -15.258 18.171 1.00 88.81 248 ALA A N 1
ATOM 1811 C CA . ALA A 1 248 ? 25.023 -14.918 19.007 1.00 88.81 248 ALA A CA 1
ATOM 1812 C C . ALA A 1 248 ? 25.361 -13.422 18.911 1.00 88.81 248 ALA A C 1
ATOM 1814 O O . ALA A 1 248 ? 25.359 -12.848 17.825 1.00 88.81 248 ALA A O 1
ATOM 1815 N N . ASN A 1 249 ? 25.682 -12.788 20.041 1.00 92.00 249 ASN A N 1
ATOM 1816 C CA . ASN A 1 249 ? 26.230 -11.425 20.056 1.00 92.00 249 ASN A CA 1
ATOM 1817 C C . ASN A 1 249 ? 27.562 -11.361 19.286 1.00 92.00 249 ASN A C 1
ATOM 1819 O O . ASN A 1 249 ? 28.190 -12.396 19.054 1.00 92.00 249 ASN A O 1
ATOM 1823 N N . LEU A 1 250 ? 28.036 -10.155 18.952 1.00 91.00 250 LEU A N 1
ATOM 1824 C CA . LEU A 1 250 ? 29.389 -9.975 18.418 1.00 91.00 250 LEU A CA 1
ATOM 1825 C C . LEU A 1 250 ? 30.434 -10.592 19.371 1.00 91.00 250 LEU A C 1
ATOM 1827 O O . LEU A 1 250 ? 30.264 -10.549 20.592 1.00 91.00 250 LEU A O 1
ATOM 1831 N N . HIS A 1 251 ? 31.461 -11.233 18.808 1.00 92.19 251 HIS A N 1
ATOM 1832 C CA . HIS A 1 251 ? 32.444 -12.096 19.491 1.00 92.19 251 HIS A CA 1
ATOM 1833 C C . HIS A 1 251 ? 31.867 -13.351 20.180 1.00 92.19 251 HIS A C 1
ATOM 1835 O O . HIS A 1 251 ? 32.607 -14.125 20.787 1.00 92.19 251 HIS A O 1
ATOM 1841 N N . GLY A 1 252 ? 30.555 -13.587 20.091 1.00 91.00 252 GLY A N 1
ATOM 1842 C CA . GLY A 1 252 ? 29.885 -14.781 20.600 1.00 91.00 252 GLY A CA 1
ATOM 1843 C C . GLY A 1 252 ? 30.038 -15.997 19.672 1.00 91.00 252 GLY A C 1
ATOM 1844 O O . GLY A 1 252 ? 30.258 -15.826 18.471 1.00 91.00 252 GLY A O 1
ATOM 1845 N N . PRO A 1 253 ? 29.914 -17.229 20.204 1.00 89.75 253 PRO A N 1
ATOM 1846 C CA . PRO A 1 253 ? 30.109 -18.455 19.435 1.00 89.75 253 PRO A CA 1
ATOM 1847 C C . PRO A 1 253 ? 28.938 -18.755 18.485 1.00 89.75 253 PRO A C 1
ATOM 1849 O O . PRO A 1 253 ? 27.774 -18.652 18.871 1.00 89.75 253 PRO A O 1
ATOM 1852 N N . CYS A 1 254 ? 29.249 -19.194 17.266 1.00 91.75 254 CYS A N 1
ATOM 1853 C CA . CYS A 1 254 ? 28.303 -19.491 16.186 1.00 91.75 254 CYS A CA 1
ATOM 1854 C C . CYS A 1 254 ? 28.654 -20.813 15.469 1.00 91.75 254 CYS A C 1
ATOM 1856 O O . CYS A 1 254 ? 29.764 -21.329 15.592 1.00 91.75 254 CYS A O 1
ATOM 1858 N N . ASN A 1 255 ? 27.706 -21.404 14.733 1.00 82.50 255 ASN A N 1
ATOM 1859 C CA . ASN A 1 255 ? 27.834 -22.756 14.179 1.00 82.50 255 ASN A CA 1
ATOM 1860 C C . ASN A 1 255 ? 28.084 -22.724 12.665 1.00 82.50 255 ASN A C 1
ATOM 1862 O O . ASN A 1 255 ? 27.162 -22.541 11.872 1.00 82.50 255 ASN A O 1
ATOM 1866 N N . ASN A 1 256 ? 29.322 -23.008 12.251 1.00 65.44 256 ASN A N 1
ATOM 1867 C CA . ASN A 1 256 ? 29.827 -22.898 10.871 1.00 65.44 256 ASN A CA 1
ATOM 1868 C C . ASN A 1 256 ? 29.234 -23.867 9.809 1.00 65.44 256 ASN A C 1
ATOM 1870 O O . ASN A 1 256 ? 29.859 -24.162 8.789 1.00 65.44 256 ASN A O 1
ATOM 1874 N N . ALA A 1 257 ? 28.003 -24.344 9.996 1.00 54.34 257 ALA A N 1
ATOM 1875 C CA . ALA A 1 257 ? 27.247 -25.150 9.042 1.00 54.34 257 ALA A CA 1
ATOM 1876 C C . ALA A 1 257 ? 26.714 -24.315 7.852 1.00 54.34 257 ALA A C 1
ATOM 1878 O O . ALA A 1 257 ? 25.510 -24.137 7.683 1.00 54.34 257 ALA A O 1
ATOM 1879 N N . GLY A 1 258 ? 27.622 -23.820 7.002 1.00 54.56 258 GLY A N 1
ATOM 1880 C CA . GLY A 1 258 ? 27.294 -23.343 5.649 1.00 54.56 258 GLY A CA 1
ATOM 1881 C C . GLY A 1 258 ? 27.392 -21.837 5.382 1.00 54.56 258 GLY A C 1
ATOM 1882 O O . GLY A 1 258 ? 26.985 -21.413 4.306 1.00 54.56 258 GLY A O 1
ATOM 1883 N N . GLY A 1 259 ? 27.923 -21.029 6.309 1.00 54.25 259 GLY A N 1
ATOM 1884 C CA . GLY A 1 259 ? 28.135 -19.586 6.084 1.00 54.25 259 GLY A CA 1
ATOM 1885 C C . GLY A 1 259 ? 26.845 -18.777 5.884 1.00 54.25 259 GLY A C 1
ATOM 1886 O O . GLY A 1 259 ? 26.845 -17.770 5.180 1.00 54.25 259 GLY A O 1
ATOM 1887 N N . LEU A 1 260 ? 25.734 -19.246 6.458 1.00 56.69 260 LEU A N 1
ATOM 1888 C CA . LEU A 1 260 ? 24.419 -18.623 6.320 1.00 56.69 260 LEU A CA 1
ATOM 1889 C C . LEU A 1 260 ? 24.332 -17.320 7.130 1.00 56.69 260 LEU A C 1
ATOM 1891 O O . LEU A 1 260 ? 24.638 -17.290 8.323 1.00 56.69 260 LEU A O 1
ATOM 1895 N N . VAL A 1 261 ? 23.866 -16.256 6.472 1.00 62.09 261 VAL A N 1
ATOM 1896 C CA . VAL A 1 261 ? 23.576 -14.954 7.092 1.00 62.09 261 VAL A CA 1
ATOM 1897 C C . VAL A 1 261 ? 22.489 -15.119 8.161 1.00 62.09 261 VAL A C 1
ATOM 1899 O O . VAL A 1 261 ? 21.506 -15.827 7.941 1.00 62.09 261 VAL A O 1
ATOM 1902 N N . GLY A 1 262 ? 22.648 -14.448 9.307 1.00 75.56 262 GLY A N 1
ATOM 1903 C CA . GLY A 1 262 ? 21.622 -14.382 10.356 1.00 75.56 262 GLY A CA 1
ATOM 1904 C C . GLY A 1 262 ? 21.823 -15.280 11.582 1.00 75.56 262 GLY A C 1
ATOM 1905 O O . GLY A 1 262 ? 20.913 -15.352 12.402 1.00 75.56 262 GLY A O 1
ATOM 1906 N N . GLN A 1 263 ? 22.981 -15.931 11.758 1.00 87.12 263 GLN A N 1
ATOM 1907 C CA . GLN A 1 263 ? 23.336 -16.563 13.047 1.00 87.12 263 GLN A CA 1
ATOM 1908 C C . GLN A 1 263 ? 23.809 -15.560 14.113 1.00 87.12 263 GLN A C 1
ATOM 1910 O O . GLN A 1 263 ? 23.770 -15.863 15.306 1.00 87.12 263 GLN A O 1
ATOM 1915 N N . CYS A 1 264 ? 24.270 -14.384 13.689 1.00 92.69 264 CYS A N 1
ATOM 1916 C CA . CYS A 1 264 ? 24.719 -13.307 14.562 1.00 92.69 264 CYS A CA 1
ATOM 1917 C C . CYS A 1 264 ? 23.570 -12.328 14.846 1.00 92.69 264 CYS A C 1
ATOM 1919 O O . CYS A 1 264 ? 22.657 -12.180 14.034 1.00 92.69 264 CYS A O 1
ATOM 1921 N N . ALA A 1 265 ? 23.580 -11.720 16.033 1.00 89.31 265 ALA A N 1
ATOM 1922 C CA . ALA A 1 265 ? 22.521 -10.833 16.516 1.00 89.31 265 ALA A CA 1
ATOM 1923 C C . ALA A 1 265 ? 22.614 -9.426 15.904 1.00 89.31 265 ALA A C 1
ATOM 1925 O O . ALA A 1 265 ? 21.587 -8.783 15.708 1.00 89.31 265 ALA A O 1
ATOM 1926 N N . ASP A 1 266 ? 23.830 -8.985 15.573 1.00 89.38 266 ASP A N 1
ATOM 1927 C CA . ASP A 1 266 ? 24.067 -7.850 14.683 1.00 89.38 266 ASP A CA 1
ATOM 1928 C C . ASP A 1 266 ? 23.877 -8.312 13.229 1.00 89.38 266 ASP A C 1
ATOM 1930 O O . ASP A 1 266 ? 24.453 -9.318 12.807 1.00 89.38 266 ASP A O 1
ATOM 1934 N N . GLU A 1 267 ? 23.049 -7.595 12.470 1.00 88.94 267 GLU A N 1
ATOM 1935 C CA . GLU A 1 267 ? 22.712 -7.925 11.079 1.00 88.94 267 GLU A CA 1
ATOM 1936 C C . GLU A 1 267 ? 23.890 -7.760 10.107 1.00 88.94 267 GLU A C 1
ATOM 1938 O O . GLU A 1 267 ? 23.907 -8.388 9.047 1.00 88.94 267 GLU A O 1
ATOM 1943 N N . ASN A 1 268 ? 24.900 -6.977 10.493 1.00 91.12 268 ASN A N 1
ATOM 1944 C CA . ASN A 1 268 ? 26.126 -6.755 9.734 1.00 91.12 268 ASN A CA 1
ATOM 1945 C C . ASN A 1 268 ? 27.274 -7.663 10.213 1.00 91.12 268 ASN A C 1
ATOM 1947 O O . ASN A 1 268 ? 28.403 -7.512 9.743 1.00 91.12 268 ASN A O 1
ATOM 1951 N N . ALA A 1 269 ? 27.016 -8.627 11.105 1.00 91.94 269 ALA A N 1
ATOM 1952 C CA . ALA A 1 269 ? 27.990 -9.625 11.542 1.00 91.94 269 ALA A CA 1
ATOM 1953 C C . ALA A 1 269 ? 27.803 -10.991 10.852 1.00 91.94 269 ALA A C 1
ATOM 1955 O O . ALA A 1 269 ? 26.690 -11.477 10.638 1.00 91.94 269 ALA A O 1
ATOM 1956 N N . LEU A 1 270 ? 28.923 -11.644 10.546 1.00 92.19 270 LEU A N 1
ATOM 1957 C CA . LEU A 1 270 ? 29.002 -12.977 9.954 1.00 92.19 270 LEU A CA 1
ATOM 1958 C C . LEU A 1 270 ? 29.697 -13.945 10.915 1.00 92.19 270 LEU A C 1
ATOM 1960 O O . LEU A 1 270 ? 30.589 -13.567 11.671 1.00 92.19 270 LEU A O 1
ATOM 1964 N N . CYS A 1 271 ? 29.315 -15.221 10.854 1.00 92.31 271 CYS A N 1
ATOM 1965 C CA . CYS A 1 271 ? 30.035 -16.270 11.568 1.00 92.31 271 CYS A CA 1
ATOM 1966 C C . CYS A 1 271 ? 31.374 -16.536 10.867 1.00 92.31 271 CYS A C 1
ATOM 1968 O O . CYS A 1 271 ? 31.395 -16.953 9.705 1.00 92.31 271 CYS A O 1
ATOM 1970 N N . HIS A 1 272 ? 32.492 -16.283 11.544 1.00 90.00 272 HIS A N 1
ATOM 1971 C CA . HIS A 1 272 ? 33.814 -16.437 10.956 1.00 90.00 272 HIS A CA 1
ATOM 1972 C C . HIS A 1 272 ? 34.193 -17.920 10.828 1.00 90.00 272 HIS A C 1
ATOM 1974 O O . HIS A 1 272 ? 34.194 -18.685 11.796 1.00 90.00 272 HIS A O 1
ATOM 1980 N N . ALA A 1 273 ? 34.538 -18.320 9.601 1.00 78.69 273 ALA A N 1
ATOM 1981 C CA . ALA A 1 273 ? 34.677 -19.713 9.170 1.00 78.69 273 ALA A CA 1
ATOM 1982 C C . ALA A 1 273 ? 35.751 -20.542 9.901 1.00 78.69 273 ALA A C 1
ATOM 1984 O O . ALA A 1 273 ? 35.714 -21.771 9.836 1.00 78.69 273 ALA A O 1
ATOM 1985 N N . VAL A 1 274 ? 36.716 -19.890 10.558 1.00 81.94 274 VAL A N 1
ATOM 1986 C CA . VAL A 1 274 ? 37.830 -20.555 11.255 1.00 81.94 274 VAL A CA 1
ATOM 1987 C C . VAL A 1 274 ? 37.630 -20.543 12.768 1.00 81.94 274 VAL A C 1
ATOM 1989 O O . VAL A 1 274 ? 37.804 -21.575 13.414 1.00 81.94 274 VAL A O 1
ATOM 1992 N N . GLU A 1 275 ? 37.248 -19.397 13.333 1.00 86.94 275 GLU A N 1
ATOM 1993 C CA . GLU A 1 275 ? 37.212 -19.190 14.788 1.00 86.94 275 GLU A CA 1
ATOM 1994 C C . GLU A 1 275 ? 35.834 -19.489 15.403 1.00 86.94 275 GLU A C 1
ATOM 1996 O O . GLU A 1 275 ? 35.733 -19.745 16.600 1.00 86.94 275 GLU A O 1
ATOM 2001 N N . SER A 1 276 ? 34.789 -19.610 14.570 1.00 90.00 276 SER A N 1
ATOM 2002 C CA . SER A 1 276 ? 33.405 -19.893 14.995 1.00 90.00 276 SER A CA 1
ATOM 2003 C C . SER A 1 276 ? 32.851 -18.837 15.959 1.00 90.00 276 SER A C 1
ATOM 2005 O O . SER A 1 276 ? 32.090 -19.137 16.878 1.00 90.00 276 SER A O 1
ATOM 2007 N N . THR A 1 277 ? 33.242 -17.592 15.701 1.00 94.38 277 THR A N 1
ATOM 2008 C CA . THR A 1 277 ? 32.889 -16.344 16.382 1.00 94.38 277 THR A CA 1
ATOM 2009 C C . THR A 1 277 ? 32.124 -15.422 15.435 1.00 94.38 277 THR A C 1
ATOM 2011 O O . THR A 1 277 ? 32.379 -15.412 14.232 1.00 94.38 277 THR A O 1
ATOM 2014 N N . CYS A 1 278 ? 31.187 -14.631 15.955 1.00 93.88 278 CYS A N 1
ATOM 2015 C CA . CYS A 1 278 ? 30.550 -13.562 15.184 1.00 93.88 278 CYS A CA 1
ATOM 2016 C C . CYS A 1 278 ? 31.486 -12.353 15.043 1.00 93.88 278 CYS A C 1
ATOM 2018 O O . CYS A 1 278 ? 31.844 -11.735 16.044 1.00 93.88 278 CYS A O 1
ATOM 2020 N N . GLU A 1 279 ? 31.835 -11.998 13.809 1.00 95.00 279 GLU A N 1
ATOM 2021 C CA . GLU A 1 279 ? 32.738 -10.896 13.445 1.00 95.00 279 GLU A CA 1
ATOM 2022 C C . GLU A 1 279 ? 32.065 -9.974 12.415 1.00 95.00 279 GLU A C 1
ATOM 2024 O O . GLU A 1 279 ? 31.151 -10.393 11.704 1.00 95.00 279 GLU A O 1
ATOM 2029 N N . CYS A 1 280 ? 32.488 -8.712 12.316 1.00 93.81 280 CYS A N 1
ATOM 2030 C CA . CYS A 1 280 ? 31.862 -7.764 11.391 1.00 93.81 280 CYS A CA 1
ATOM 2031 C C . CYS A 1 280 ? 32.139 -8.095 9.917 1.00 93.81 280 CYS A C 1
ATOM 2033 O O . CYS A 1 280 ? 33.235 -8.512 9.539 1.00 93.81 280 CYS A O 1
ATOM 2035 N N . SER A 1 281 ? 31.129 -7.886 9.071 1.00 90.25 281 SER A N 1
ATOM 2036 C CA . SER A 1 281 ? 31.224 -8.098 7.625 1.00 90.25 281 SER A CA 1
ATOM 2037 C C . SER A 1 281 ? 32.243 -7.153 6.978 1.00 90.25 281 SER A C 1
ATOM 2039 O O . SER A 1 281 ? 32.412 -6.026 7.446 1.00 90.25 281 SER A O 1
ATOM 2041 N N . PRO A 1 282 ? 32.873 -7.534 5.849 1.00 86.06 282 PRO A N 1
ATOM 2042 C CA . PRO A 1 282 ? 33.732 -6.629 5.087 1.00 86.06 282 PRO A CA 1
ATOM 2043 C C . PRO A 1 282 ? 33.017 -5.310 4.747 1.00 86.06 282 PRO A C 1
ATOM 2045 O O . PRO A 1 282 ? 31.969 -5.321 4.104 1.00 86.06 282 PRO A O 1
ATOM 2048 N N . GLY A 1 283 ? 33.593 -4.182 5.176 1.00 81.50 283 GLY A N 1
ATOM 2049 C CA . GLY A 1 283 ? 32.970 -2.849 5.109 1.00 81.50 283 GLY A CA 1
ATOM 2050 C C . GLY A 1 283 ? 32.386 -2.344 6.437 1.00 81.50 283 GLY A C 1
ATOM 2051 O O . GLY A 1 283 ? 31.872 -1.227 6.484 1.00 81.50 283 GLY A O 1
ATOM 2052 N N . PHE A 1 284 ? 32.483 -3.133 7.511 1.00 87.44 284 PHE A N 1
ATOM 2053 C CA . PHE A 1 284 ? 32.072 -2.772 8.867 1.00 87.44 284 PHE A CA 1
ATOM 2054 C C . PHE A 1 284 ? 33.189 -3.070 9.877 1.00 87.44 284 PHE A C 1
ATOM 2056 O O . PHE A 1 284 ? 33.976 -3.998 9.691 1.00 87.44 284 PHE A O 1
ATOM 2063 N N . ILE A 1 285 ? 33.232 -2.305 10.967 1.00 87.50 285 ILE A N 1
ATOM 2064 C CA . ILE A 1 285 ? 34.152 -2.494 12.102 1.00 87.50 285 ILE A CA 1
ATOM 2065 C C . ILE A 1 285 ? 33.382 -2.580 13.421 1.00 87.50 285 ILE A C 1
ATOM 2067 O O . ILE A 1 285 ? 32.304 -2.004 13.553 1.00 87.50 285 ILE A O 1
ATOM 2071 N N . ASP A 1 286 ? 33.950 -3.278 14.405 1.00 89.25 286 ASP A N 1
ATOM 2072 C CA . ASP A 1 286 ? 33.413 -3.312 15.768 1.00 89.25 286 ASP A CA 1
ATOM 2073 C C . ASP A 1 286 ? 33.611 -1.958 16.460 1.00 89.25 286 ASP A C 1
ATOM 2075 O O . ASP A 1 286 ? 34.736 -1.502 16.672 1.00 89.25 286 ASP A O 1
ATOM 2079 N N . ASN A 1 287 ? 32.501 -1.340 16.852 1.00 83.94 287 ASN A N 1
ATOM 2080 C CA . ASN A 1 287 ? 32.459 -0.180 17.722 1.00 83.94 287 ASN A CA 1
ATOM 2081 C C . ASN A 1 287 ? 31.549 -0.480 18.924 1.00 83.94 287 ASN A C 1
ATOM 2083 O O . ASN A 1 287 ? 30.355 -0.192 18.906 1.00 83.94 287 ASN A O 1
ATOM 2087 N N . ASN A 1 288 ? 32.140 -1.024 19.994 1.00 87.56 288 ASN A N 1
ATOM 2088 C CA . ASN A 1 288 ? 31.477 -1.374 21.260 1.00 87.56 288 ASN A CA 1
ATOM 2089 C C . ASN A 1 288 ? 30.436 -2.515 21.154 1.00 87.56 288 ASN A C 1
ATOM 2091 O O . ASN A 1 288 ? 29.336 -2.407 21.696 1.00 87.56 288 ASN A O 1
ATOM 2095 N N . ASN A 1 289 ? 30.816 -3.639 20.535 1.00 86.44 289 ASN A N 1
ATOM 2096 C CA . ASN A 1 289 ? 29.986 -4.822 20.252 1.00 86.44 289 ASN A CA 1
ATOM 2097 C C . ASN A 1 289 ? 28.875 -4.591 19.207 1.00 86.44 289 ASN A C 1
ATOM 2099 O O . ASN A 1 289 ? 27.890 -5.332 19.191 1.00 86.44 289 ASN A O 1
ATOM 2103 N N . GLN A 1 290 ? 29.035 -3.589 18.340 1.00 87.31 290 GLN A N 1
ATOM 2104 C CA . GLN A 1 290 ? 28.134 -3.299 17.224 1.00 87.31 290 GLN A CA 1
ATOM 2105 C C . GLN A 1 290 ? 28.949 -3.018 15.957 1.00 87.31 290 GLN A C 1
ATOM 2107 O O . GLN A 1 290 ? 29.944 -2.294 16.002 1.00 87.31 290 GLN A O 1
ATOM 2112 N N . CYS A 1 291 ? 28.530 -3.579 14.827 1.00 90.81 291 CYS A N 1
ATOM 2113 C CA . CYS A 1 291 ? 29.205 -3.432 13.545 1.00 90.81 291 CYS A CA 1
ATOM 2114 C C . CYS A 1 291 ? 28.758 -2.148 12.838 1.00 90.81 291 CYS A C 1
ATOM 2116 O O . CYS A 1 291 ? 27.648 -2.065 12.315 1.00 90.81 291 CYS A O 1
ATOM 2118 N N . VAL A 1 292 ? 29.636 -1.142 12.800 1.00 86.56 292 VAL A N 1
ATOM 2119 C CA . VAL A 1 292 ? 29.367 0.161 12.167 1.00 86.56 292 VAL A CA 1
ATOM 2120 C C . VAL A 1 292 ? 30.061 0.279 10.803 1.00 86.56 292 VAL A C 1
ATOM 2122 O O . VAL A 1 292 ? 31.165 -0.251 10.652 1.00 86.56 292 VAL A O 1
ATOM 2125 N N . PRO A 1 293 ? 29.467 0.963 9.802 1.00 79.94 293 PRO A N 1
ATOM 2126 C CA . PRO A 1 293 ? 30.075 1.096 8.478 1.00 79.94 293 PRO A CA 1
ATOM 2127 C C . PRO A 1 293 ? 31.411 1.849 8.501 1.00 79.94 293 PRO A C 1
ATOM 2129 O O . PRO A 1 293 ? 31.526 2.919 9.108 1.00 79.94 293 PRO A O 1
ATOM 2132 N N . THR A 1 294 ? 32.396 1.335 7.763 1.00 82.06 294 THR A N 1
ATOM 2133 C CA . THR A 1 294 ? 33.627 2.069 7.429 1.00 82.06 294 THR A CA 1
ATOM 2134 C C . THR A 1 294 ? 33.370 3.036 6.277 1.00 82.06 294 THR A C 1
ATOM 2136 O O . THR A 1 294 ? 32.763 2.651 5.276 1.00 82.06 294 THR A O 1
ATOM 2139 N N . CYS A 1 295 ? 33.886 4.260 6.364 1.00 79.00 295 CYS A N 1
ATOM 2140 C CA . CYS A 1 295 ? 33.775 5.275 5.320 1.00 79.00 295 CYS A CA 1
ATOM 2141 C C . CYS A 1 295 ? 35.158 5.815 4.924 1.00 79.00 295 CYS A C 1
ATOM 2143 O O . CYS A 1 295 ? 36.001 6.100 5.769 1.00 79.00 295 CYS A O 1
ATOM 2145 N N . THR A 1 296 ? 35.392 5.974 3.621 1.00 71.38 296 THR A N 1
ATOM 2146 C CA . THR A 1 296 ? 36.613 6.596 3.071 1.00 71.38 296 THR A CA 1
ATOM 2147 C C . THR A 1 296 ? 36.381 8.035 2.603 1.00 71.38 296 THR A C 1
ATOM 2149 O O . THR A 1 296 ? 37.334 8.784 2.393 1.00 71.38 296 THR A O 1
ATOM 2152 N N . ASP A 1 297 ? 35.119 8.451 2.471 1.00 70.44 297 ASP A N 1
ATOM 2153 C CA . ASP A 1 297 ? 34.708 9.836 2.265 1.00 70.44 297 ASP A CA 1
ATOM 2154 C C . ASP A 1 297 ? 33.321 10.115 2.888 1.00 70.44 297 ASP A C 1
ATOM 2156 O O . ASP A 1 297 ? 32.644 9.222 3.404 1.00 70.44 297 ASP A O 1
ATOM 2160 N N . ASN A 1 298 ? 32.876 11.373 2.820 1.00 61.97 298 ASN A N 1
ATOM 2161 C CA . ASN A 1 298 ? 31.562 11.806 3.314 1.00 61.97 298 ASN A CA 1
ATOM 2162 C C . ASN A 1 298 ? 30.357 11.273 2.502 1.00 61.97 298 ASN A C 1
ATOM 2164 O O . ASN A 1 298 ? 29.225 11.561 2.881 1.00 61.97 298 ASN A O 1
ATOM 2168 N N . ASN A 1 299 ? 30.566 10.524 1.413 1.00 65.50 299 ASN A N 1
ATOM 2169 C CA . ASN A 1 299 ? 29.500 9.874 0.643 1.00 65.50 299 ASN A CA 1
ATOM 2170 C C . ASN A 1 299 ? 29.277 8.410 1.077 1.00 65.50 299 ASN A C 1
ATOM 2172 O O . ASN A 1 299 ? 28.253 7.828 0.728 1.00 65.50 299 ASN A O 1
ATOM 2176 N N . GLY A 1 300 ? 30.213 7.812 1.828 1.00 63.56 300 GLY A N 1
ATOM 2177 C CA . GLY A 1 300 ? 30.129 6.419 2.286 1.00 63.56 300 GLY A CA 1
ATOM 2178 C C . GLY A 1 300 ? 29.092 6.150 3.386 1.00 63.56 300 GLY A C 1
ATOM 2179 O O . GLY A 1 300 ? 28.639 5.017 3.530 1.00 63.56 300 GLY A O 1
ATOM 2180 N N . CYS A 1 301 ? 28.682 7.169 4.146 1.00 76.38 301 CYS A N 1
ATOM 2181 C CA . CYS A 1 301 ? 27.639 7.037 5.165 1.00 76.38 301 CYS A CA 1
ATOM 2182 C C . CYS A 1 301 ? 26.251 7.113 4.506 1.00 76.38 301 CYS A C 1
ATOM 2184 O O . CYS A 1 301 ? 25.843 8.177 4.044 1.00 76.38 301 CYS A O 1
ATOM 2186 N N . SER A 1 302 ? 25.521 5.993 4.461 1.00 59.59 302 SER A N 1
ATOM 2187 C CA . SER A 1 302 ? 24.251 5.872 3.720 1.00 59.59 302 SER A CA 1
ATOM 2188 C C . SER A 1 302 ? 23.089 6.697 4.292 1.00 59.59 302 SER A C 1
ATOM 2190 O O . SER A 1 302 ? 22.133 6.990 3.574 1.00 59.59 302 SER A O 1
ATOM 2192 N N . GLU A 1 303 ? 23.159 7.092 5.564 1.00 68.06 303 GLU A N 1
ATOM 2193 C CA . GLU A 1 303 ? 22.144 7.917 6.217 1.00 68.06 303 GLU A CA 1
ATOM 2194 C C . GLU A 1 303 ? 22.457 9.415 6.143 1.00 68.06 303 GLU A C 1
ATOM 2196 O O . GLU A 1 303 ? 23.540 9.871 6.514 1.00 68.06 303 GLU A O 1
ATOM 2201 N N . THR A 1 304 ? 21.444 10.221 5.811 1.00 70.00 304 THR A N 1
ATOM 2202 C CA . THR A 1 304 ? 21.537 11.692 5.730 1.00 70.00 304 THR A CA 1
ATOM 2203 C C . THR A 1 304 ? 21.997 12.368 7.022 1.00 70.00 304 THR A C 1
ATOM 2205 O O . THR A 1 304 ? 22.477 13.503 6.979 1.00 70.00 304 THR A O 1
ATOM 2208 N N . ASN A 1 305 ? 21.859 11.691 8.162 1.00 75.81 305 ASN A N 1
ATOM 2209 C CA . ASN A 1 305 ? 22.139 12.221 9.495 1.00 75.81 305 ASN A CA 1
ATOM 2210 C C . ASN A 1 305 ? 23.553 11.888 9.997 1.00 75.81 305 ASN A C 1
ATOM 2212 O O . ASN A 1 305 ? 23.903 12.293 11.101 1.00 75.81 305 ASN A O 1
ATOM 2216 N N . HIS A 1 306 ? 24.374 11.204 9.194 1.00 81.25 306 HIS A N 1
ATOM 2217 C CA . HIS A 1 306 ? 25.740 10.816 9.542 1.00 81.25 306 HIS A CA 1
ATOM 2218 C C . HIS A 1 306 ? 26.794 11.558 8.695 1.00 81.25 306 HIS A C 1
ATOM 2220 O O . HIS A 1 306 ? 26.506 12.039 7.596 1.00 81.25 306 HIS A O 1
ATOM 2226 N N . PHE A 1 307 ? 28.017 11.685 9.214 1.00 83.69 307 PHE A N 1
ATOM 2227 C CA . PHE A 1 307 ? 29.191 12.215 8.511 1.00 83.69 307 PHE A CA 1
ATOM 2228 C C . PHE A 1 307 ? 30.415 11.335 8.775 1.00 83.69 307 PHE A C 1
ATOM 2230 O O . PHE A 1 307 ? 30.496 10.681 9.812 1.00 83.69 307 PHE A O 1
ATOM 2237 N N . CYS A 1 308 ? 31.376 11.319 7.854 1.00 81.56 308 CYS A N 1
ATOM 2238 C CA . CYS A 1 308 ? 32.569 10.497 8.005 1.00 81.56 308 CYS A CA 1
ATOM 2239 C C . CYS A 1 308 ? 33.603 11.209 8.887 1.00 81.56 308 CYS A C 1
ATOM 2241 O O . CYS A 1 308 ? 34.174 12.232 8.487 1.00 81.56 308 CYS A O 1
ATOM 2243 N N . ASN A 1 309 ? 33.856 10.678 10.086 1.00 76.69 309 ASN A N 1
ATOM 2244 C CA . ASN A 1 309 ? 34.976 11.106 10.912 1.00 76.69 309 ASN A CA 1
ATOM 2245 C C . ASN A 1 309 ? 36.218 10.278 10.550 1.00 76.69 309 ASN A C 1
ATOM 2247 O O . ASN A 1 309 ? 36.416 9.170 11.043 1.00 76.69 309 ASN A O 1
ATOM 2251 N N . ALA A 1 310 ? 37.030 10.827 9.648 1.00 70.25 310 ALA A N 1
ATOM 2252 C CA . ALA A 1 310 ? 38.318 10.279 9.240 1.00 70.25 310 ALA A CA 1
ATOM 2253 C C . ALA A 1 310 ? 39.437 11.254 9.644 1.00 70.25 310 ALA A C 1
ATOM 2255 O O . ALA A 1 310 ? 39.656 12.266 8.970 1.00 70.25 310 ALA A O 1
ATOM 2256 N N . GLU A 1 311 ? 40.133 10.964 10.750 1.00 66.88 311 GLU A N 1
ATOM 2257 C CA . GLU A 1 311 ? 41.414 11.620 11.072 1.00 66.88 311 GLU A CA 1
ATOM 2258 C C . GLU A 1 311 ? 42.577 11.009 10.264 1.00 66.88 311 GLU A C 1
ATOM 2260 O O . GLU A 1 311 ? 43.500 11.737 9.897 1.00 66.88 311 GLU A O 1
ATOM 2265 N N . ASP A 1 312 ? 42.483 9.722 9.901 1.00 59.00 312 ASP A N 1
ATOM 2266 C CA . ASP A 1 312 ? 43.335 9.040 8.913 1.00 59.00 312 ASP A CA 1
ATOM 2267 C C . ASP A 1 312 ? 42.468 8.533 7.733 1.00 59.00 312 ASP A C 1
ATOM 2269 O O . ASP A 1 312 ? 41.357 8.043 7.956 1.00 59.00 312 ASP A O 1
ATOM 2273 N N . PRO A 1 313 ? 42.926 8.630 6.467 1.00 56.47 313 PRO A N 1
ATOM 2274 C CA . PRO A 1 313 ? 42.088 8.416 5.279 1.00 56.47 313 PRO A CA 1
ATOM 2275 C C . PRO A 1 313 ? 41.799 6.941 4.936 1.00 56.47 313 PRO A C 1
ATOM 2277 O O . PRO A 1 313 ? 41.173 6.677 3.910 1.00 56.47 313 PRO A O 1
ATOM 2280 N N . GLU A 1 314 ? 42.251 5.990 5.758 1.00 59.88 314 GLU A N 1
ATOM 2281 C CA . GLU A 1 314 ? 42.008 4.547 5.580 1.00 59.88 314 GLU A CA 1
ATOM 2282 C C . GLU A 1 314 ? 41.107 3.939 6.684 1.00 59.88 314 GLU A C 1
ATOM 2284 O O . GLU A 1 314 ? 40.632 2.820 6.514 1.00 59.88 314 GLU A O 1
ATOM 2289 N N . GLU A 1 315 ? 40.801 4.674 7.769 1.00 66.56 315 GLU A N 1
ATOM 2290 C CA . GLU A 1 315 ? 40.055 4.174 8.948 1.00 66.56 315 GLU A CA 1
ATOM 2291 C C . GLU A 1 315 ? 38.918 5.125 9.405 1.00 66.56 315 GLU A C 1
ATOM 2293 O O . GLU A 1 315 ? 38.707 5.360 10.595 1.00 66.56 315 GLU A O 1
ATOM 2298 N N . GLY A 1 316 ? 38.170 5.710 8.463 1.00 73.94 316 GLY A N 1
ATOM 2299 C CA . GLY A 1 316 ? 37.022 6.566 8.786 1.00 73.94 316 GLY A CA 1
ATOM 2300 C C . GLY A 1 316 ? 35.783 5.789 9.253 1.00 73.94 316 GLY A C 1
ATOM 2301 O O . GLY A 1 316 ? 35.460 4.726 8.718 1.00 73.94 316 GLY A O 1
ATOM 2302 N N . PHE A 1 317 ? 35.042 6.352 10.213 1.00 79.56 317 PHE A N 1
ATOM 2303 C CA . PHE A 1 317 ? 33.759 5.818 10.692 1.00 79.56 317 PHE A CA 1
ATOM 2304 C C . PHE A 1 317 ? 32.652 6.883 10.688 1.00 79.56 317 PHE A C 1
ATOM 2306 O O . PHE A 1 317 ? 32.912 8.085 10.779 1.00 79.56 317 PHE A O 1
ATOM 2313 N N . CYS A 1 318 ? 31.397 6.450 10.568 1.00 78.25 318 CYS A N 1
ATOM 2314 C CA . CYS A 1 318 ? 30.246 7.351 10.497 1.00 78.25 318 CYS A CA 1
ATOM 2315 C C . CYS A 1 318 ? 29.819 7.859 11.891 1.00 78.25 318 CYS A C 1
ATOM 2317 O O . CYS A 1 318 ? 29.267 7.104 12.689 1.00 78.25 318 CYS A O 1
ATOM 2319 N N . GLU A 1 319 ? 30.018 9.150 12.178 1.00 81.19 319 GLU A N 1
ATOM 2320 C CA . GLU A 1 319 ? 29.464 9.838 13.356 1.00 81.19 319 GLU A CA 1
ATOM 2321 C C . GLU A 1 319 ? 28.104 10.476 13.046 1.00 81.19 319 GLU A C 1
ATOM 2323 O O . GLU A 1 319 ? 27.881 10.986 11.947 1.00 81.19 319 GLU A O 1
ATOM 2328 N N . MET A 1 320 ? 27.198 10.527 14.029 1.00 81.44 320 MET A N 1
ATOM 2329 C CA . MET A 1 320 ? 25.983 11.344 13.922 1.00 81.44 320 MET A CA 1
ATOM 2330 C C . MET A 1 320 ? 26.330 12.835 13.830 1.00 81.44 320 MET A C 1
ATOM 2332 O O . MET A 1 320 ? 27.113 13.369 14.623 1.00 81.44 320 MET A O 1
ATOM 2336 N N . LYS A 1 321 ? 25.671 13.533 12.902 1.00 86.88 321 LYS A N 1
ATOM 2337 C CA . LYS A 1 321 ? 25.703 14.993 12.797 1.00 86.88 321 LYS A CA 1
ATOM 2338 C C . LYS A 1 321 ? 25.182 15.627 14.077 1.00 86.88 321 LYS A C 1
ATOM 2340 O O . LYS A 1 321 ? 24.252 15.149 14.723 1.00 86.88 321 LYS A O 1
ATOM 2345 N N . ARG A 1 322 ? 25.805 16.734 14.461 1.00 90.94 322 ARG A N 1
ATOM 2346 C CA . ARG A 1 322 ? 25.622 17.327 15.784 1.00 90.94 322 ARG A CA 1
ATOM 2347 C C . ARG A 1 322 ? 24.493 18.366 15.732 1.00 90.94 322 ARG A C 1
ATOM 2349 O O . ARG A 1 322 ? 24.459 19.181 14.806 1.00 90.94 322 ARG A O 1
ATOM 2356 N N . PRO A 1 323 ? 23.547 18.358 16.689 1.00 91.44 323 PRO A N 1
ATOM 2357 C CA . PRO A 1 323 ? 22.389 19.245 16.649 1.00 91.44 323 PRO A CA 1
ATOM 2358 C C . PRO A 1 323 ? 22.788 20.716 16.835 1.00 91.44 323 PRO A C 1
ATOM 2360 O O . PRO A 1 323 ? 23.849 21.026 17.383 1.00 91.44 323 PRO A O 1
ATOM 2363 N N . LEU A 1 324 ? 21.907 21.638 16.439 1.00 89.88 324 LEU A N 1
ATOM 2364 C CA . LEU A 1 324 ? 22.037 23.078 16.693 1.00 89.88 324 LEU A CA 1
ATOM 2365 C C . LEU A 1 324 ? 22.458 23.394 18.144 1.00 89.88 324 LEU A C 1
ATOM 2367 O O . LEU A 1 324 ? 21.771 23.053 19.104 1.00 89.88 324 LEU A O 1
ATOM 2371 N N . GLY A 1 325 ? 23.585 24.095 18.297 1.00 89.75 325 GLY A N 1
ATOM 2372 C CA . GLY A 1 325 ? 24.231 24.402 19.579 1.00 89.75 325 GLY A CA 1
ATOM 2373 C C . GLY A 1 325 ? 25.312 23.406 20.027 1.00 89.75 325 GLY A C 1
ATOM 2374 O O . GLY A 1 325 ? 26.117 23.758 20.893 1.00 89.75 325 GLY A O 1
ATOM 2375 N N . GLY A 1 326 ? 25.374 22.212 19.429 1.00 90.56 326 GLY A N 1
ATOM 2376 C CA . GLY A 1 326 ? 26.434 21.221 19.631 1.00 90.56 326 GLY A CA 1
ATOM 2377 C C . GLY A 1 326 ? 27.798 21.702 19.126 1.00 90.56 326 GLY A C 1
ATOM 2378 O O . GLY A 1 326 ? 27.880 22.607 18.296 1.00 90.56 326 GLY A O 1
ATOM 2379 N N . THR A 1 327 ? 28.881 21.126 19.651 1.00 92.31 327 THR A N 1
ATOM 2380 C CA . THR A 1 327 ? 30.262 21.504 19.302 1.00 92.31 327 THR A CA 1
ATOM 2381 C C . THR A 1 327 ? 30.723 20.886 17.986 1.00 92.31 327 THR A C 1
ATOM 2383 O O . THR A 1 327 ? 30.562 19.686 17.775 1.00 92.31 327 THR A O 1
ATOM 2386 N N . CYS A 1 328 ? 31.373 21.680 17.144 1.00 93.38 328 CYS A N 1
ATOM 2387 C CA . CYS A 1 328 ? 31.885 21.283 15.832 1.00 93.38 328 CYS A CA 1
ATOM 2388 C C . CYS A 1 328 ? 33.339 21.750 15.655 1.00 93.38 328 CYS A C 1
ATOM 2390 O O . CYS A 1 328 ? 33.829 22.598 16.404 1.00 93.38 328 CYS A O 1
ATOM 2392 N N . THR A 1 329 ? 34.033 21.150 14.698 1.00 87.44 329 THR A N 1
ATOM 2393 C CA . THR A 1 329 ? 35.485 21.210 14.500 1.00 87.44 329 THR A CA 1
ATOM 2394 C C . THR A 1 329 ? 35.902 22.022 13.274 1.00 87.44 329 THR A C 1
ATOM 2396 O O . THR A 1 329 ? 36.954 22.661 13.321 1.00 87.44 329 THR A O 1
ATOM 2399 N N . LYS A 1 330 ? 35.100 22.052 12.200 1.00 86.50 330 LYS A N 1
ATOM 2400 C CA . LYS A 1 330 ? 35.464 22.716 10.930 1.00 86.50 330 LYS A CA 1
ATOM 2401 C C . LYS A 1 330 ? 34.592 23.944 10.637 1.00 86.50 330 LYS A C 1
ATOM 2403 O O . LYS A 1 330 ? 33.460 23.818 10.184 1.00 86.50 330 LYS A O 1
ATOM 2408 N N . GLU A 1 331 ? 35.124 25.146 10.884 1.00 89.19 331 GLU A N 1
ATOM 2409 C CA . GLU A 1 331 ? 34.426 26.424 10.633 1.00 89.19 331 GLU A CA 1
ATOM 2410 C C . GLU A 1 331 ? 33.854 26.539 9.210 1.00 89.19 331 GLU A C 1
ATOM 2412 O O . GLU A 1 331 ? 34.558 26.345 8.222 1.00 89.19 331 GLU A O 1
ATOM 2417 N N . GLY A 1 332 ? 32.594 26.968 9.112 1.00 84.38 332 GLY A N 1
ATOM 2418 C CA . GLY A 1 332 ? 31.909 27.265 7.853 1.00 84.38 332 GLY A CA 1
ATOM 2419 C C . GLY A 1 332 ? 31.293 26.059 7.142 1.00 84.38 332 GLY A C 1
ATOM 2420 O O . GLY A 1 332 ? 30.449 26.262 6.271 1.00 84.38 332 GLY A O 1
ATOM 2421 N N . GLU A 1 333 ? 31.650 24.831 7.518 1.00 82.00 333 GLU A N 1
ATOM 2422 C CA . GLU A 1 333 ? 31.111 23.617 6.899 1.00 82.00 333 GLU A CA 1
ATOM 2423 C C . GLU A 1 333 ? 29.800 23.170 7.568 1.00 82.00 333 GLU A C 1
ATOM 2425 O O . GLU A 1 333 ? 29.590 23.353 8.771 1.00 82.00 333 GLU A O 1
ATOM 2430 N N . SER A 1 334 ? 28.890 22.596 6.777 1.00 81.31 334 SER A N 1
ATOM 2431 C CA . SER A 1 334 ? 27.594 22.085 7.243 1.00 81.31 334 SER A CA 1
ATOM 2432 C C . SER A 1 334 ? 27.608 20.590 7.564 1.00 81.31 334 SER A C 1
ATOM 2434 O O . SER A 1 334 ? 26.738 20.128 8.296 1.00 81.31 334 SER A O 1
ATOM 2436 N N . HIS A 1 335 ? 28.578 19.814 7.060 1.00 82.50 335 HIS A N 1
ATOM 2437 C CA . HIS A 1 335 ? 28.507 18.348 7.127 1.00 82.50 335 HIS A CA 1
ATOM 2438 C C . HIS A 1 335 ? 28.626 17.763 8.536 1.00 82.50 335 HIS A C 1
ATOM 2440 O O . HIS A 1 335 ? 28.138 16.664 8.742 1.00 82.50 335 HIS A O 1
ATOM 2446 N N . GLU A 1 336 ? 29.202 18.474 9.508 1.00 88.94 336 GLU A N 1
ATOM 2447 C CA . GLU A 1 336 ? 29.253 18.029 10.915 1.00 88.94 336 GLU A CA 1
ATOM 2448 C C . GLU A 1 336 ? 27.954 18.324 11.699 1.00 88.94 336 GLU A C 1
ATOM 2450 O O . GLU A 1 336 ? 27.835 17.932 12.861 1.00 88.94 336 GLU A O 1
ATOM 2455 N N . CYS A 1 337 ? 26.991 19.043 11.109 1.00 90.31 337 CYS A N 1
ATOM 2456 C CA . CYS A 1 337 ? 25.870 19.664 11.817 1.00 90.31 337 CYS A CA 1
ATOM 2457 C C . CYS A 1 337 ? 24.496 19.291 11.234 1.00 90.31 337 CYS A C 1
ATOM 2459 O O . CYS A 1 337 ? 24.358 19.063 10.035 1.00 90.31 337 CYS A O 1
ATOM 2461 N N . MET A 1 338 ? 23.457 19.290 12.076 1.00 87.56 338 MET A N 1
ATOM 2462 C CA . MET A 1 338 ? 22.062 19.110 11.649 1.00 87.56 338 MET A CA 1
ATOM 2463 C C . MET A 1 338 ? 21.064 19.938 12.473 1.00 87.56 338 MET A C 1
ATOM 2465 O O . MET A 1 338 ? 21.329 20.338 13.611 1.00 87.56 338 MET A O 1
ATOM 2469 N N . GLU A 1 339 ? 19.892 20.176 11.891 1.00 84.94 339 GLU A N 1
ATOM 2470 C CA . GLU A 1 339 ? 18.682 20.655 12.570 1.00 84.94 339 GLU A CA 1
ATOM 2471 C C . GLU A 1 339 ? 17.621 19.546 12.631 1.00 84.94 339 GLU A C 1
ATOM 2473 O O . GLU A 1 339 ? 17.735 18.537 11.935 1.00 84.94 339 GLU A O 1
ATOM 2478 N N . ALA A 1 340 ? 16.589 19.709 13.466 1.00 72.94 340 ALA A N 1
ATOM 2479 C CA . ALA A 1 340 ? 15.603 18.648 13.700 1.00 72.94 340 ALA A CA 1
ATOM 2480 C C . ALA A 1 340 ? 14.674 18.372 12.497 1.00 72.94 340 ALA A C 1
ATOM 2482 O O . ALA A 1 340 ? 14.009 17.339 12.476 1.00 72.94 340 ALA A O 1
ATOM 2483 N N . SER A 1 341 ? 14.646 19.251 11.489 1.00 73.88 341 SER A N 1
ATOM 2484 C CA . SER A 1 341 ? 13.983 19.027 10.194 1.00 73.88 341 SER A CA 1
ATOM 2485 C C . SER A 1 341 ? 14.818 18.221 9.187 1.00 73.88 341 SER A C 1
ATOM 2487 O O . SER A 1 341 ? 14.276 17.787 8.174 1.00 73.88 341 SER A O 1
ATOM 2489 N N . GLY A 1 342 ? 16.121 18.029 9.428 1.00 69.06 342 GLY A N 1
ATOM 2490 C CA . GLY A 1 342 ? 17.038 17.356 8.497 1.00 69.06 342 GLY A CA 1
ATOM 2491 C C . GLY A 1 342 ? 17.508 18.200 7.301 1.00 69.06 342 GLY A C 1
ATOM 2492 O O . GLY A 1 342 ? 18.254 17.695 6.463 1.00 69.06 342 GLY A O 1
ATOM 2493 N N . GLU A 1 343 ? 17.115 19.475 7.205 1.00 70.00 343 GLU A N 1
ATOM 2494 C CA . GLU A 1 343 ? 17.587 20.369 6.140 1.00 70.00 343 GLU A CA 1
ATOM 2495 C C . GLU A 1 343 ? 19.020 20.896 6.380 1.00 70.00 343 GLU A C 1
ATOM 2497 O O . GLU A 1 343 ? 19.567 20.868 7.484 1.00 70.00 343 GLU A O 1
ATOM 2502 N N . LEU A 1 344 ? 19.664 21.385 5.314 1.00 73.25 344 LEU A N 1
ATOM 2503 C CA . LEU A 1 344 ? 21.075 21.801 5.310 1.00 73.25 344 LEU A CA 1
ATOM 2504 C C . LEU A 1 344 ? 21.292 23.271 5.730 1.00 73.25 344 LEU A C 1
ATOM 2506 O O . LEU A 1 344 ? 22.266 23.901 5.311 1.00 73.25 344 LEU A O 1
ATOM 2510 N N . ASN A 1 345 ? 20.416 23.851 6.561 1.00 88.25 345 ASN A N 1
ATOM 2511 C CA . ASN A 1 345 ? 20.503 25.274 6.922 1.00 88.25 345 ASN A CA 1
ATOM 2512 C C . ASN A 1 345 ? 21.448 25.572 8.104 1.00 88.25 345 ASN A C 1
ATOM 2514 O O . ASN A 1 345 ? 21.562 26.726 8.533 1.00 88.25 345 ASN A O 1
ATOM 2518 N N . VAL A 1 346 ? 22.155 24.559 8.615 1.00 90.88 346 VAL A N 1
ATOM 2519 C CA . VAL A 1 346 ? 23.101 24.654 9.739 1.00 90.88 346 VAL A CA 1
ATOM 2520 C C . VAL A 1 346 ? 24.551 24.633 9.246 1.00 90.88 346 VAL A C 1
ATOM 2522 O O . VAL A 1 346 ? 24.915 23.836 8.389 1.00 90.88 346 VAL A O 1
ATOM 2525 N N . ILE A 1 347 ? 25.393 25.491 9.822 1.00 94.00 347 ILE A N 1
ATOM 2526 C CA . ILE A 1 347 ? 26.843 25.562 9.603 1.00 94.00 347 ILE A CA 1
ATOM 2527 C C . ILE A 1 347 ? 27.592 25.589 10.938 1.00 94.00 347 ILE A C 1
ATOM 2529 O O . ILE A 1 347 ? 27.113 26.153 11.930 1.00 94.00 347 ILE A O 1
ATOM 2533 N N . CYS A 1 348 ? 28.800 25.036 10.965 1.00 94.31 348 CYS A N 1
ATOM 2534 C CA . CYS A 1 348 ? 29.710 25.214 12.086 1.00 94.31 348 CYS A CA 1
ATOM 2535 C C . CYS A 1 348 ? 30.203 26.670 12.166 1.00 94.31 348 CYS A C 1
ATOM 2537 O O . CYS A 1 348 ? 30.635 27.240 11.161 1.00 94.31 348 CYS A O 1
ATOM 2539 N N . LYS A 1 349 ? 30.128 27.295 13.348 1.00 93.44 349 LYS A N 1
ATOM 2540 C CA . LYS A 1 349 ? 30.531 28.693 13.556 1.00 93.44 349 LYS A CA 1
ATOM 2541 C C . LYS A 1 349 ? 30.965 28.971 14.995 1.00 93.44 349 LYS A C 1
ATOM 2543 O O . LYS A 1 349 ? 30.199 28.761 15.935 1.00 93.44 349 LYS A O 1
ATOM 2548 N N . ASN A 1 350 ? 32.164 29.519 15.170 1.00 92.50 350 ASN A N 1
ATOM 2549 C CA . ASN A 1 350 ? 32.855 29.616 16.464 1.00 92.50 350 ASN A CA 1
ATOM 2550 C C . ASN A 1 350 ? 32.868 28.275 17.239 1.00 92.50 350 ASN A C 1
ATOM 2552 O O . ASN A 1 350 ? 32.609 28.244 18.444 1.00 92.50 350 ASN A O 1
ATOM 2556 N N . GLY A 1 351 ? 33.095 27.162 16.539 1.00 91.06 351 GLY A N 1
ATOM 2557 C CA . GLY A 1 351 ? 33.105 25.810 17.102 1.00 91.06 351 GLY A CA 1
ATOM 2558 C C . GLY A 1 351 ? 31.745 25.293 17.586 1.00 91.06 351 GLY A C 1
ATOM 2559 O O . GLY A 1 351 ? 31.705 24.346 18.375 1.00 91.06 351 GLY A O 1
ATOM 2560 N N . ARG A 1 352 ? 30.619 25.893 17.159 1.00 94.19 352 ARG A N 1
ATOM 2561 C CA . ARG A 1 352 ? 29.263 25.361 17.397 1.00 94.19 352 ARG A CA 1
ATOM 2562 C C . ARG A 1 352 ? 28.370 25.368 16.159 1.00 94.19 352 ARG A C 1
ATOM 2564 O O . ARG A 1 352 ? 28.401 26.305 15.367 1.00 94.19 352 ARG A O 1
ATOM 2571 N N . CYS A 1 353 ? 27.518 24.355 16.038 1.00 94.75 353 CYS A N 1
ATOM 2572 C CA . CYS A 1 353 ? 26.496 24.272 14.999 1.00 94.75 353 CYS A CA 1
ATOM 2573 C C . CYS A 1 353 ? 25.471 25.408 15.159 1.00 94.75 353 CYS A C 1
ATOM 2575 O O . CYS A 1 353 ? 24.857 25.557 16.218 1.00 94.75 353 CYS A O 1
ATOM 2577 N N . SER A 1 354 ? 25.290 26.224 14.121 1.00 94.38 354 SER A N 1
ATOM 2578 C CA . SER A 1 354 ? 24.445 27.426 14.128 1.00 94.38 354 SER A CA 1
ATOM 2579 C C . SER A 1 354 ? 23.790 27.656 12.764 1.00 94.38 354 SER A C 1
ATOM 2581 O O . SER A 1 354 ? 24.298 27.190 11.751 1.00 94.38 354 SER A O 1
ATOM 2583 N N . CYS A 1 355 ? 22.681 28.391 12.702 1.00 94.06 355 CYS A N 1
ATOM 2584 C CA . CYS A 1 355 ? 22.024 28.665 11.422 1.00 94.06 355 CYS A CA 1
ATOM 2585 C C . CYS A 1 355 ? 22.892 29.498 10.466 1.00 94.06 355 CYS A C 1
ATOM 2587 O O . CYS A 1 355 ? 23.614 30.410 10.887 1.00 94.06 355 CYS A O 1
ATOM 2589 N N . ASN A 1 356 ? 22.762 29.216 9.167 1.00 89.81 356 ASN A N 1
ATOM 2590 C CA . ASN A 1 356 ? 23.401 29.975 8.097 1.00 89.81 356 ASN A CA 1
ATOM 2591 C C . ASN A 1 356 ? 22.929 31.448 8.065 1.00 89.81 356 ASN A C 1
ATOM 2593 O O . ASN A 1 356 ? 22.008 31.865 8.774 1.00 89.81 356 ASN A O 1
ATOM 2597 N N . SER A 1 357 ? 23.572 32.277 7.238 1.00 87.19 357 SER A N 1
ATOM 2598 C CA . SER A 1 357 ? 23.319 33.725 7.191 1.00 87.19 357 SER A CA 1
ATOM 2599 C C . SER A 1 357 ? 21.893 34.125 6.798 1.00 87.19 357 SER A C 1
ATOM 2601 O O . SER A 1 357 ? 21.482 35.241 7.117 1.00 87.19 357 SER A O 1
ATOM 2603 N N . GLU A 1 358 ? 21.119 33.245 6.168 1.00 85.31 358 GLU A N 1
ATOM 2604 C CA . GLU A 1 358 ? 19.762 33.526 5.674 1.00 85.31 358 GLU A CA 1
ATOM 2605 C C . GLU A 1 358 ? 18.668 33.090 6.662 1.00 85.31 358 GLU A C 1
ATOM 2607 O O . GLU A 1 358 ? 17.535 33.562 6.582 1.00 85.31 358 GLU A O 1
ATOM 2612 N N . HIS A 1 359 ? 19.029 32.293 7.671 1.00 87.12 359 HIS A N 1
ATOM 2613 C CA . HIS A 1 359 ? 18.107 31.730 8.656 1.00 87.12 359 HIS A CA 1
ATOM 2614 C C . HIS A 1 359 ? 18.353 32.282 10.075 1.00 87.12 359 HIS A C 1
ATOM 2616 O O . HIS A 1 359 ? 19.322 33.009 10.337 1.00 87.12 359 HIS A O 1
ATOM 2622 N N . TYR A 1 360 ? 17.455 31.977 11.013 1.00 86.62 360 TYR A N 1
ATOM 2623 C CA . TYR A 1 360 ? 17.645 32.206 12.447 1.00 86.62 360 TYR A CA 1
ATOM 2624 C C . TYR A 1 360 ? 17.155 31.019 13.281 1.00 86.62 360 TYR A C 1
ATOM 2626 O O . TYR A 1 360 ? 16.179 30.361 12.934 1.00 86.62 360 TYR A O 1
ATOM 2634 N N . GLN A 1 361 ? 17.821 30.770 14.408 1.00 85.12 361 GLN A N 1
ATOM 2635 C CA . GLN A 1 361 ? 17.486 29.658 15.294 1.00 85.12 361 GLN A CA 1
ATOM 2636 C C . GLN A 1 361 ? 16.182 29.931 16.058 1.00 85.12 361 GLN A C 1
ATOM 2638 O O . GLN A 1 361 ? 16.045 30.979 16.695 1.00 85.12 361 GLN A O 1
ATOM 2643 N N . SER A 1 362 ? 15.250 28.979 16.023 1.00 83.12 362 SER A N 1
ATOM 2644 C CA . SER A 1 362 ? 14.020 28.970 16.820 1.00 83.12 362 SER A CA 1
ATOM 2645 C C . SER A 1 362 ? 13.562 27.530 17.059 1.00 83.12 362 SER A C 1
ATOM 2647 O O . SER A 1 362 ? 13.553 26.729 16.131 1.00 83.12 362 SER A O 1
ATOM 2649 N N . GLY A 1 363 ? 13.212 27.173 18.298 1.00 80.06 363 GLY A N 1
ATOM 2650 C CA . GLY A 1 363 ? 12.638 25.856 18.628 1.00 80.06 363 GLY A CA 1
ATOM 2651 C C . GLY A 1 363 ? 13.501 24.618 18.318 1.00 80.06 363 GLY A C 1
ATOM 2652 O O . GLY A 1 363 ? 12.977 23.514 18.357 1.00 80.06 363 GLY A O 1
ATOM 2653 N N . GLY A 1 364 ? 14.794 24.779 18.007 1.00 82.06 364 GLY A N 1
ATOM 2654 C CA . GLY A 1 364 ? 15.664 23.682 17.549 1.00 82.06 364 GLY A CA 1
ATOM 2655 C C . GLY A 1 364 ? 15.798 23.548 16.025 1.00 82.06 364 GLY A C 1
ATOM 2656 O O . GLY A 1 364 ? 16.484 22.638 15.573 1.00 82.06 364 GLY A O 1
ATOM 2657 N N . ASN A 1 365 ? 15.210 24.472 15.257 1.00 84.25 365 ASN A N 1
ATOM 2658 C CA . ASN A 1 365 ? 15.306 24.562 13.796 1.00 84.25 365 ASN A CA 1
ATOM 2659 C C . ASN A 1 365 ? 15.848 25.932 13.348 1.00 84.25 365 ASN A C 1
ATOM 2661 O O . ASN A 1 365 ? 15.894 26.894 14.126 1.00 84.25 365 ASN A O 1
ATOM 2665 N N . CYS A 1 366 ? 16.230 26.028 12.080 1.00 87.19 366 CYS A N 1
ATOM 2666 C CA . CYS A 1 366 ? 16.629 27.240 11.385 1.00 87.19 366 CYS A CA 1
ATOM 2667 C C . CYS A 1 366 ? 15.480 27.745 10.506 1.00 87.19 366 CYS A C 1
ATOM 2669 O O . CYS A 1 366 ? 15.170 27.175 9.470 1.00 87.19 366 CYS A O 1
ATOM 2671 N N . ILE A 1 367 ? 14.854 28.854 10.901 1.00 80.81 367 ILE A N 1
ATOM 2672 C CA . ILE A 1 367 ? 13.737 29.457 10.163 1.00 80.81 367 ILE A CA 1
ATOM 2673 C C . ILE A 1 367 ? 14.271 30.516 9.193 1.00 80.81 367 ILE A C 1
ATOM 2675 O O . ILE A 1 367 ? 15.065 31.376 9.588 1.00 80.81 367 ILE A O 1
ATOM 2679 N N . LEU A 1 368 ? 13.838 30.459 7.931 1.00 80.69 368 LEU A N 1
ATOM 2680 C CA . LEU A 1 368 ? 14.202 31.419 6.884 1.00 80.69 368 LEU A CA 1
ATOM 2681 C C . LEU A 1 368 ? 13.737 32.836 7.256 1.00 80.69 368 LEU A C 1
ATOM 2683 O O . LEU A 1 368 ? 12.636 33.030 7.776 1.00 80.69 368 LEU A O 1
ATOM 2687 N N . LYS A 1 369 ? 14.561 33.851 6.981 1.00 77.62 369 LYS A N 1
ATOM 2688 C CA . LYS A 1 369 ? 14.199 35.249 7.256 1.00 77.62 369 LYS A CA 1
ATOM 2689 C C . LYS A 1 369 ? 13.084 35.730 6.324 1.00 77.62 369 LYS A C 1
ATOM 2691 O O . LYS A 1 369 ? 13.170 35.574 5.107 1.00 77.62 369 LYS A O 1
ATOM 2696 N N . CYS A 1 370 ? 12.044 36.337 6.900 1.00 74.06 370 CYS A N 1
ATOM 2697 C CA . CYS A 1 370 ? 10.872 36.796 6.153 1.00 74.06 370 CYS A CA 1
ATOM 2698 C C . CYS A 1 370 ? 11.262 37.904 5.160 1.00 74.06 370 CYS A C 1
ATOM 2700 O O . CYS A 1 370 ? 11.999 38.834 5.496 1.00 74.06 370 CYS A O 1
ATOM 2702 N N . SER A 1 371 ? 10.772 37.792 3.926 1.00 66.25 371 SER A N 1
ATOM 2703 C CA . SER A 1 371 ? 10.954 38.793 2.873 1.00 66.25 371 SER A CA 1
ATOM 2704 C C . SER A 1 371 ? 9.646 39.555 2.649 1.00 66.25 371 SER A C 1
ATOM 2706 O O . SER A 1 371 ? 8.585 39.141 3.111 1.00 66.25 371 SER A O 1
ATOM 2708 N N . ALA A 1 372 ? 9.683 40.669 1.916 1.00 55.53 372 ALA A N 1
ATOM 2709 C CA . ALA A 1 372 ? 8.519 41.550 1.761 1.00 55.53 372 ALA A CA 1
ATOM 2710 C C . ALA A 1 372 ? 7.260 40.894 1.133 1.00 55.53 372 ALA A C 1
ATOM 2712 O O . ALA A 1 372 ? 6.187 41.484 1.207 1.00 55.53 372 ALA A O 1
ATOM 2713 N N . ASN A 1 373 ? 7.378 39.685 0.562 1.00 55.81 373 ASN A N 1
ATOM 2714 C CA . ASN A 1 373 ? 6.278 38.899 -0.015 1.00 55.81 373 ASN A CA 1
ATOM 2715 C C . ASN A 1 373 ? 6.051 37.532 0.687 1.00 55.81 373 ASN A C 1
ATOM 2717 O O . ASN A 1 373 ? 5.416 36.658 0.102 1.00 55.81 373 ASN A O 1
ATOM 2721 N N . SER A 1 374 ? 6.591 37.288 1.890 1.00 57.72 374 SER A N 1
ATOM 2722 C CA . SER A 1 374 ? 6.452 35.984 2.574 1.00 57.72 374 SER A CA 1
ATOM 2723 C C . SER A 1 374 ? 5.214 35.876 3.478 1.00 57.72 374 SER A C 1
ATOM 2725 O O . SER A 1 374 ? 4.866 36.824 4.184 1.00 57.72 374 SER A O 1
ATOM 2727 N N . ASN A 1 375 ? 4.602 34.688 3.507 1.00 57.31 375 ASN A N 1
ATOM 2728 C CA . ASN A 1 375 ? 3.386 34.380 4.267 1.00 57.31 375 ASN A CA 1
ATOM 2729 C C . ASN A 1 375 ? 3.668 34.147 5.766 1.00 57.31 375 ASN A C 1
ATOM 2731 O O . ASN A 1 375 ? 3.859 33.009 6.188 1.00 57.31 375 ASN A O 1
ATOM 2735 N N . CYS A 1 376 ? 3.645 35.206 6.576 1.00 75.19 376 CYS A N 1
ATOM 2736 C CA . CYS A 1 376 ? 3.365 35.073 8.015 1.00 75.19 376 CYS A CA 1
ATOM 2737 C C . CYS A 1 376 ? 1.863 34.801 8.234 1.00 75.19 376 CYS A C 1
ATOM 2739 O O . CYS A 1 376 ? 1.057 35.149 7.367 1.00 75.19 376 CYS A O 1
ATOM 2741 N N . ASP A 1 377 ? 1.467 34.243 9.384 1.00 73.75 377 ASP A N 1
ATOM 2742 C CA . ASP A 1 377 ? 0.047 34.051 9.727 1.00 73.75 377 ASP A CA 1
ATOM 2743 C C . ASP A 1 377 ? -0.678 35.416 9.757 1.00 73.75 377 ASP A C 1
ATOM 2745 O O . ASP A 1 377 ? -0.391 36.239 10.631 1.00 73.75 377 ASP A O 1
ATOM 2749 N N . PRO A 1 378 ? -1.637 35.689 8.846 1.00 66.56 378 PRO A N 1
ATOM 2750 C CA . PRO A 1 378 ? -2.290 36.992 8.753 1.00 66.56 378 PRO A CA 1
ATOM 2751 C C . PRO A 1 378 ? -3.244 37.279 9.922 1.00 66.56 378 PRO A C 1
ATOM 2753 O O . PRO A 1 378 ? -3.735 38.405 10.036 1.00 66.56 378 PRO A O 1
ATOM 2756 N N . THR A 1 379 ? -3.520 36.301 10.789 1.00 69.81 379 THR A N 1
ATOM 2757 C CA . THR A 1 379 ? -4.309 36.457 12.016 1.00 69.81 379 THR A CA 1
ATOM 2758 C C . THR A 1 379 ? -3.424 36.804 13.213 1.00 69.81 379 THR A C 1
ATOM 2760 O O . THR A 1 379 ? -3.759 37.744 13.933 1.00 69.81 379 THR A O 1
ATOM 2763 N N . GLN A 1 380 ? -2.276 36.134 13.384 1.00 74.31 380 GLN A N 1
ATOM 2764 C CA . GLN A 1 380 ? -1.415 36.283 14.569 1.00 74.31 380 GLN A CA 1
ATOM 2765 C C . GLN A 1 380 ? -0.183 37.176 14.379 1.00 74.31 380 GLN A C 1
ATOM 2767 O O . GLN A 1 380 ? 0.310 37.707 15.371 1.00 74.31 380 GLN A O 1
ATOM 2772 N N . GLU A 1 381 ? 0.327 37.366 13.160 1.00 82.75 381 GLU A N 1
ATOM 2773 C CA . GLU A 1 381 ? 1.659 37.945 12.923 1.00 82.75 381 GLU A CA 1
ATOM 2774 C C . GLU A 1 381 ? 1.697 38.968 11.768 1.00 82.75 381 GLU A C 1
ATOM 2776 O O . GLU A 1 381 ? 0.735 39.161 11.022 1.00 82.75 381 GLU A O 1
ATOM 2781 N N . PHE A 1 382 ? 2.837 39.649 11.615 1.00 80.44 382 PHE A N 1
ATOM 2782 C CA . PHE A 1 382 ? 3.191 40.448 10.438 1.00 80.44 382 PHE A CA 1
ATOM 2783 C C . PHE A 1 382 ? 4.698 40.346 10.139 1.00 80.44 382 PHE A C 1
ATOM 2785 O O . PHE A 1 382 ? 5.509 40.290 11.063 1.00 80.44 382 PHE A O 1
ATOM 2792 N N . CYS A 1 383 ? 5.108 40.330 8.863 1.00 76.69 383 CYS A N 1
ATOM 2793 C CA . CYS A 1 383 ? 6.537 40.331 8.512 1.00 76.69 383 CYS A CA 1
ATOM 2794 C C . CYS A 1 383 ? 7.151 41.707 8.807 1.00 76.69 383 CYS A C 1
ATOM 2796 O O . CYS A 1 383 ? 6.844 42.699 8.140 1.00 76.69 383 CYS A O 1
ATOM 2798 N N . ASN A 1 384 ? 8.043 41.766 9.794 1.00 79.25 384 ASN A N 1
ATOM 2799 C CA . ASN A 1 384 ? 8.888 42.924 10.041 1.00 79.25 384 ASN A CA 1
ATOM 2800 C C . ASN A 1 384 ? 10.098 42.852 9.099 1.00 79.25 384 ASN A C 1
ATOM 2802 O O . ASN A 1 384 ? 11.087 42.170 9.378 1.00 79.25 384 ASN A O 1
ATOM 2806 N N . VAL A 1 385 ? 9.992 43.556 7.971 1.00 66.94 385 VAL A N 1
ATOM 2807 C CA . VAL A 1 385 ? 10.968 43.529 6.868 1.00 66.94 385 VAL A CA 1
ATOM 2808 C C . VAL A 1 385 ? 12.351 44.051 7.291 1.00 66.94 385 VAL A C 1
ATOM 2810 O O . VAL A 1 385 ? 13.353 43.595 6.750 1.00 66.94 385 VAL A O 1
ATOM 2813 N N . GLU A 1 386 ? 12.443 44.938 8.290 1.00 71.00 386 GLU A N 1
ATOM 2814 C CA . GLU A 1 386 ? 13.736 45.407 8.823 1.00 71.00 386 GLU A CA 1
ATOM 2815 C C . GLU A 1 386 ? 14.445 44.349 9.684 1.00 71.00 386 GLU A C 1
ATOM 2817 O O . GLU A 1 386 ? 15.671 44.352 9.791 1.00 71.00 386 GLU A O 1
ATOM 2822 N N . GLN A 1 387 ? 13.688 43.435 10.298 1.00 70.06 387 GLN A N 1
ATOM 2823 C CA . GLN A 1 387 ? 14.217 42.373 11.164 1.00 70.06 387 GLN A CA 1
ATOM 2824 C C . GLN A 1 387 ? 14.273 41.000 10.479 1.00 70.06 387 GLN A C 1
ATOM 2826 O O . GLN A 1 387 ? 14.868 40.069 11.027 1.00 70.06 387 GLN A O 1
ATOM 2831 N N . GLY A 1 388 ? 13.653 40.854 9.304 1.00 70.06 388 GLY A N 1
ATOM 2832 C CA . GLY A 1 388 ? 13.534 39.583 8.590 1.00 70.06 388 GLY A CA 1
ATOM 2833 C C . GLY A 1 388 ? 12.776 38.522 9.391 1.00 70.06 388 GLY A C 1
ATOM 2834 O O . GLY A 1 388 ? 13.137 37.348 9.349 1.00 70.06 388 GLY A O 1
ATOM 2835 N N . ARG A 1 389 ? 11.769 38.918 10.180 1.00 73.31 389 ARG A N 1
ATOM 2836 C CA . ARG A 1 389 ? 11.004 38.012 11.054 1.00 73.31 389 ARG A CA 1
ATOM 2837 C C . ARG A 1 389 ? 9.511 38.292 11.019 1.00 73.31 389 ARG A C 1
ATOM 2839 O O . ARG A 1 389 ? 9.092 39.448 11.107 1.00 73.31 389 ARG A O 1
ATOM 2846 N N . CYS A 1 390 ? 8.715 37.226 10.995 1.00 77.12 390 CYS A N 1
ATOM 2847 C CA . CYS A 1 390 ? 7.333 37.319 11.438 1.00 77.12 390 CYS A CA 1
ATOM 2848 C C . CYS A 1 390 ? 7.335 37.754 12.911 1.00 77.12 390 CYS A C 1
ATOM 2850 O O . CYS A 1 390 ? 8.086 37.230 13.733 1.00 77.12 390 CYS A O 1
ATOM 2852 N N . THR A 1 391 ? 6.590 38.814 13.198 1.00 79.44 391 THR A N 1
ATOM 2853 C CA . THR A 1 391 ? 6.485 39.440 14.514 1.00 79.44 391 THR A CA 1
ATOM 2854 C C . THR A 1 391 ? 5.039 39.287 14.977 1.00 79.44 391 THR A C 1
ATOM 2856 O O . THR A 1 391 ? 4.144 39.631 14.199 1.00 79.44 391 THR A O 1
ATOM 2859 N N . PRO A 1 392 ? 4.777 38.800 16.204 1.00 82.62 392 PRO A N 1
ATOM 2860 C CA . PRO A 1 392 ? 3.427 38.735 16.745 1.00 82.62 392 PRO A CA 1
ATOM 2861 C C . PRO A 1 392 ? 2.730 40.093 16.691 1.00 82.62 392 PRO A C 1
ATOM 2863 O O . PRO A 1 392 ? 3.325 41.132 16.997 1.00 82.62 392 PRO A O 1
ATOM 2866 N N . LYS A 1 393 ? 1.457 40.081 16.305 1.00 85.62 393 LYS A N 1
ATOM 2867 C CA . LYS A 1 393 ? 0.598 41.254 16.389 1.00 85.62 393 LYS A CA 1
ATOM 2868 C C . LYS A 1 393 ? 0.367 41.639 17.842 1.00 85.62 393 LYS A C 1
ATOM 2870 O O . LYS A 1 393 ? 0.290 40.806 18.741 1.00 85.62 393 LYS A O 1
ATOM 2875 N N . ILE A 1 394 ? 0.241 42.937 18.033 1.00 89.06 394 ILE A N 1
ATOM 2876 C CA . ILE A 1 394 ? 0.292 43.616 19.314 1.00 89.06 394 ILE A CA 1
ATOM 2877 C C . ILE A 1 394 ? -1.142 43.782 19.824 1.00 89.06 394 ILE A C 1
ATOM 2879 O O . ILE A 1 394 ? -2.004 44.307 19.114 1.00 89.06 394 ILE A O 1
ATOM 2883 N N . ASP A 1 395 ? -1.411 43.307 21.039 1.00 87.88 395 ASP A N 1
ATOM 2884 C CA . ASP A 1 395 ? -2.716 43.458 21.692 1.00 87.88 395 ASP A CA 1
ATOM 2885 C C . ASP A 1 395 ? -3.038 44.947 21.975 1.00 87.88 395 ASP A C 1
ATOM 2887 O O . ASP A 1 395 ? -2.172 45.826 21.869 1.00 87.88 395 ASP A O 1
ATOM 2891 N N . LEU A 1 396 ? -4.290 45.260 22.332 1.00 85.69 396 LEU A N 1
ATOM 2892 C CA . LEU A 1 396 ? -4.703 46.631 22.674 1.00 85.69 396 LEU A CA 1
ATOM 2893 C C . LEU A 1 396 ? -3.803 47.269 23.750 1.00 85.69 396 LEU A C 1
ATOM 2895 O O . LEU A 1 396 ? -3.252 46.602 24.623 1.00 85.69 396 LEU A O 1
ATOM 2899 N N . ASN A 1 397 ? -3.605 48.584 23.633 1.00 85.94 397 ASN A N 1
ATOM 2900 C CA . ASN A 1 397 ? -2.614 49.397 24.346 1.00 85.94 397 ASN A CA 1
ATOM 2901 C C . ASN A 1 397 ? -1.136 49.003 24.182 1.00 85.94 397 ASN A C 1
ATOM 2903 O O . ASN A 1 397 ? -0.275 49.767 24.631 1.00 85.94 397 ASN A O 1
ATOM 2907 N N . GLY A 1 398 ? -0.789 47.887 23.540 1.00 88.06 398 GLY A N 1
ATOM 2908 C CA . GLY A 1 398 ? 0.603 47.536 23.264 1.00 88.06 398 GLY A CA 1
ATOM 2909 C C . GLY A 1 398 ? 1.290 48.565 22.355 1.00 88.06 398 GLY A C 1
ATOM 2910 O O . GLY A 1 398 ? 0.640 49.221 21.537 1.00 88.06 398 GLY A O 1
ATOM 2911 N N . ILE A 1 399 ? 2.605 48.748 22.530 1.00 88.12 399 ILE A N 1
ATOM 2912 C CA . ILE A 1 399 ? 3.390 49.739 21.777 1.00 88.12 399 ILE A CA 1
ATOM 2913 C C . ILE A 1 399 ? 3.602 49.232 20.350 1.00 88.12 399 ILE A C 1
ATOM 2915 O O . ILE A 1 399 ? 4.261 48.216 20.152 1.00 88.12 399 ILE A O 1
ATOM 2919 N N . CYS A 1 400 ? 3.075 49.966 19.376 1.00 90.38 400 CYS A N 1
ATOM 2920 C CA . CYS A 1 400 ? 3.124 49.654 17.952 1.00 90.38 400 CYS A CA 1
ATOM 2921 C C . CYS A 1 400 ? 3.855 50.757 17.179 1.00 90.38 400 CYS A C 1
ATOM 2923 O O . CYS A 1 400 ? 3.948 51.900 17.626 1.00 90.38 400 CYS A O 1
ATOM 2925 N N . ASN A 1 401 ? 4.378 50.419 16.002 1.00 87.06 401 ASN A N 1
ATOM 2926 C CA . ASN A 1 401 ? 5.002 51.395 15.116 1.00 87.06 401 ASN A CA 1
ATOM 2927 C C . ASN A 1 401 ? 3.963 51.879 14.082 1.00 87.06 401 ASN A C 1
ATOM 2929 O O . ASN A 1 401 ? 3.462 51.041 13.326 1.00 87.06 401 ASN A O 1
ATOM 2933 N N . PRO A 1 402 ? 3.645 53.187 13.995 1.00 83.75 402 PRO A N 1
ATOM 2934 C CA . PRO A 1 402 ? 2.642 53.701 13.058 1.00 83.75 402 PRO A CA 1
ATOM 2935 C C . PRO A 1 402 ? 3.005 53.491 11.579 1.00 83.75 402 PRO A C 1
ATOM 2937 O O . PRO A 1 402 ? 2.112 53.507 10.738 1.00 83.75 402 PRO A O 1
ATOM 2940 N N . THR A 1 403 ? 4.268 53.196 11.233 1.00 82.50 403 THR A N 1
ATOM 2941 C CA . THR A 1 403 ? 4.623 52.762 9.863 1.00 82.50 403 THR A CA 1
ATOM 2942 C C . THR A 1 403 ? 4.067 51.379 9.496 1.00 82.50 403 THR A C 1
ATOM 2944 O O . THR A 1 403 ? 4.100 50.997 8.328 1.00 82.50 403 THR A O 1
ATOM 2947 N N . HIS A 1 404 ? 3.539 50.629 10.470 1.00 83.00 404 HIS A N 1
ATOM 2948 C CA . HIS A 1 404 ? 2.926 49.312 10.302 1.00 83.00 404 HIS A CA 1
ATOM 2949 C C . HIS A 1 404 ? 1.512 49.299 10.917 1.00 83.00 404 HIS A C 1
ATOM 2951 O O . HIS A 1 404 ? 1.299 48.693 11.970 1.00 83.00 404 HIS A O 1
ATOM 2957 N N . PRO A 1 405 ? 0.511 49.943 10.283 1.00 73.69 405 PRO A N 1
ATOM 2958 C CA . PRO A 1 405 ? -0.840 50.071 10.846 1.00 73.69 405 PRO A CA 1
ATOM 2959 C C . PRO A 1 405 ? -1.567 48.728 11.047 1.00 73.69 405 PRO A C 1
ATOM 2961 O O . PRO A 1 405 ? -2.475 48.647 11.868 1.00 73.69 405 PRO A O 1
ATOM 2964 N N . SER A 1 406 ? -1.144 47.665 10.354 1.00 78.12 406 SER A N 1
ATOM 2965 C CA . SER A 1 406 ? -1.635 46.284 10.502 1.00 78.12 406 SER A CA 1
ATOM 2966 C C . SER A 1 406 ? -0.994 45.491 11.654 1.00 78.12 406 SER A C 1
ATOM 2968 O O . SER A 1 406 ? -1.273 44.301 11.801 1.00 78.12 406 SER A O 1
ATOM 2970 N N . SER A 1 407 ? -0.132 46.119 12.462 1.00 87.06 407 SER A N 1
ATOM 2971 C CA . SER A 1 407 ? 0.567 45.463 13.578 1.00 87.06 407 SER A CA 1
ATOM 2972 C C . SER A 1 407 ? -0.310 45.199 14.808 1.00 87.06 407 SER A C 1
ATOM 2974 O O . SER A 1 407 ? 0.119 44.467 15.695 1.00 87.06 407 SER A O 1
ATOM 2976 N N . CYS A 1 408 ? -1.531 45.740 14.868 1.00 90.62 408 CYS A N 1
ATOM 2977 C CA . CYS A 1 408 ? -2.475 45.499 15.961 1.00 90.62 408 CYS A CA 1
ATOM 2978 C C . CYS A 1 408 ? -3.273 44.200 15.762 1.00 90.62 408 CYS A C 1
ATOM 2980 O O . CYS A 1 408 ? -3.680 43.870 14.647 1.00 90.62 408 CYS A O 1
ATOM 2982 N N . ARG A 1 409 ? -3.491 43.456 16.851 1.00 87.31 409 ARG A N 1
ATOM 2983 C CA . ARG A 1 409 ? -4.106 42.117 16.839 1.00 87.31 409 ARG A CA 1
ATOM 2984 C C . ARG A 1 409 ? -5.631 42.147 16.873 1.00 87.31 409 ARG A C 1
ATOM 2986 O O . ARG A 1 409 ? -6.275 41.388 16.156 1.00 87.31 409 ARG A O 1
ATOM 2993 N N . THR A 1 410 ? -6.197 43.011 17.711 1.00 86.38 410 THR A N 1
ATOM 2994 C CA . THR A 1 410 ? -7.643 43.121 17.919 1.00 86.38 410 THR A CA 1
ATOM 2995 C C . THR A 1 410 ? -8.327 43.721 16.691 1.00 86.38 410 THR A C 1
ATOM 2997 O O . THR A 1 410 ? -7.923 44.774 16.197 1.00 86.38 410 THR A O 1
ATOM 3000 N N . GLU A 1 411 ? -9.404 43.092 16.219 1.00 83.25 411 GLU A N 1
ATOM 3001 C CA . GLU A 1 411 ? -10.232 43.655 15.151 1.00 83.25 411 GLU A CA 1
ATOM 3002 C C . GLU A 1 411 ? -10.808 45.020 15.576 1.00 83.25 411 GLU A C 1
ATOM 3004 O O . GLU A 1 411 ? -11.242 45.199 16.714 1.00 83.25 411 GLU A O 1
ATOM 3009 N N . ASN A 1 412 ? -10.813 45.994 14.661 1.00 87.38 412 ASN A N 1
ATOM 3010 C CA . ASN A 1 412 ? -11.172 47.398 14.919 1.00 87.38 412 ASN A CA 1
ATOM 3011 C C . ASN A 1 412 ? -10.207 48.178 15.848 1.00 87.38 412 ASN A C 1
ATOM 3013 O O . ASN A 1 412 ? -10.520 49.311 16.226 1.00 87.38 412 ASN A O 1
ATOM 3017 N N . ALA A 1 413 ? -9.020 47.641 16.159 1.00 89.00 413 ALA A N 1
ATOM 3018 C CA . ALA A 1 413 ? -7.900 48.415 16.700 1.00 89.00 413 ALA A CA 1
ATOM 3019 C C . ALA A 1 413 ? -6.956 48.898 15.584 1.00 89.00 413 ALA A C 1
ATOM 3021 O O . ALA A 1 413 ? -6.660 48.167 14.640 1.00 89.00 413 ALA A O 1
ATOM 3022 N N . ILE A 1 414 ? -6.452 50.124 15.717 1.00 92.12 414 ILE A N 1
ATOM 3023 C CA . ILE A 1 414 ? -5.469 50.745 14.819 1.00 92.12 414 ILE A CA 1
ATOM 3024 C C . ILE A 1 414 ? -4.259 51.235 15.615 1.00 92.12 414 ILE A C 1
ATOM 3026 O O . ILE A 1 414 ? -4.386 51.602 16.784 1.00 92.12 414 ILE A O 1
ATOM 3030 N N . CYS A 1 415 ? -3.081 51.272 14.988 1.00 92.88 415 CYS A N 1
ATOM 3031 C CA . CYS A 1 415 ? -1.911 51.890 15.606 1.00 92.88 415 CYS A CA 1
ATOM 3032 C C . CYS A 1 415 ? -2.041 53.419 15.545 1.00 92.88 415 CYS A C 1
ATOM 3034 O O . CYS A 1 415 ? -2.020 53.998 14.460 1.00 92.88 415 CYS A O 1
ATOM 3036 N N . SER A 1 416 ? -2.199 54.076 16.695 1.00 89.94 416 SER A N 1
ATOM 3037 C CA . SER A 1 416 ? -2.363 55.531 16.759 1.00 89.94 416 SER A CA 1
ATOM 3038 C C . SER A 1 416 ? -1.041 56.259 16.505 1.00 89.94 416 SER A C 1
ATOM 3040 O O . SER A 1 416 ? -0.094 56.123 17.281 1.00 89.94 416 SER A O 1
ATOM 3042 N N . GLU A 1 417 ? -1.009 57.105 15.471 1.00 85.94 417 GLU A N 1
ATOM 3043 C CA . GLU A 1 417 ? 0.131 57.975 15.125 1.00 85.94 417 GLU A CA 1
ATOM 3044 C C . GLU A 1 417 ? 0.533 58.944 16.253 1.00 85.94 417 GLU A C 1
ATOM 3046 O O . GLU A 1 417 ? 1.653 59.450 16.271 1.00 85.94 417 GLU A O 1
ATOM 3051 N N . VAL A 1 418 ? -0.375 59.219 17.199 1.00 85.69 418 VAL A N 1
ATOM 3052 C CA . VAL A 1 418 ? -0.155 60.172 18.300 1.00 85.69 418 VAL A CA 1
ATOM 3053 C C . VAL A 1 418 ? 0.444 59.493 19.535 1.00 85.69 418 VAL A C 1
ATOM 3055 O O . VAL A 1 418 ? 1.224 60.113 20.257 1.00 85.69 418 VAL A O 1
ATOM 3058 N N . THR A 1 419 ? 0.080 58.236 19.807 1.00 88.56 419 THR A N 1
ATOM 3059 C CA . THR A 1 419 ? 0.482 57.523 21.036 1.00 88.56 419 THR A CA 1
ATOM 3060 C C . THR A 1 419 ? 1.430 56.350 20.796 1.00 88.56 419 THR A C 1
ATOM 3062 O O . THR A 1 419 ? 1.967 55.818 21.770 1.00 88.56 419 THR A O 1
ATOM 3065 N N . ASN A 1 420 ? 1.650 55.950 19.537 1.00 90.81 420 ASN A N 1
ATOM 3066 C CA . ASN A 1 420 ? 2.388 54.744 19.144 1.00 90.81 420 ASN A CA 1
ATOM 3067 C C . ASN A 1 420 ? 1.874 53.491 19.877 1.00 90.81 420 ASN A C 1
ATOM 3069 O O . ASN A 1 420 ? 2.650 52.659 20.351 1.00 90.81 420 ASN A O 1
ATOM 3073 N N . ARG A 1 421 ? 0.548 53.387 20.041 1.00 91.44 421 ARG A N 1
ATOM 3074 C CA . ARG A 1 421 ? -0.133 52.265 20.704 1.00 91.44 421 ARG A CA 1
ATOM 3075 C C . ARG A 1 421 ? -1.378 51.836 19.941 1.00 91.44 421 ARG A C 1
ATOM 3077 O O . ARG A 1 421 ? -2.027 52.658 19.294 1.00 91.44 421 ARG A O 1
ATOM 3084 N N . CYS A 1 422 ? -1.707 50.552 20.043 1.00 92.75 422 CYS A N 1
ATOM 3085 C CA . CYS A 1 422 ? -2.931 49.996 19.478 1.00 92.75 422 CYS A CA 1
ATOM 3086 C C . CYS A 1 422 ? -4.153 50.508 20.248 1.00 92.75 422 CYS A C 1
ATOM 3088 O O . CYS A 1 422 ? -4.271 50.271 21.448 1.00 92.75 422 CYS A O 1
ATOM 3090 N N . SER A 1 423 ? -5.063 51.195 19.561 1.00 93.00 423 SER A N 1
ATOM 3091 C CA . SER A 1 423 ? -6.275 51.794 20.133 1.00 93.00 423 SER A CA 1
ATOM 3092 C C . SER A 1 423 ? -7.487 51.542 19.242 1.00 93.00 423 SER A C 1
ATOM 3094 O O . SER A 1 423 ? -7.362 51.554 18.017 1.00 93.00 423 SER A O 1
ATOM 3096 N N . CYS A 1 424 ? -8.664 51.355 19.835 1.00 91.81 424 CYS A N 1
ATOM 3097 C CA . CYS A 1 424 ? -9.909 51.181 19.086 1.00 91.81 424 CYS A CA 1
ATOM 3098 C C . CYS A 1 424 ? -10.260 52.406 18.225 1.00 91.81 424 CYS A C 1
ATOM 3100 O O . CYS A 1 424 ? -10.032 53.545 18.632 1.00 91.81 424 CYS A O 1
ATOM 3102 N N . VAL A 1 425 ? -10.863 52.169 17.057 1.00 88.38 425 VAL A N 1
ATOM 3103 C CA . VAL A 1 425 ? -11.449 53.227 16.213 1.00 88.38 425 VAL A CA 1
ATOM 3104 C C . VAL A 1 425 ? -12.605 53.951 16.921 1.00 88.38 425 VAL A C 1
ATOM 3106 O O . VAL A 1 425 ? -13.300 53.358 17.745 1.00 88.38 425 VAL A O 1
ATOM 3109 N N . ASP A 1 426 ? -12.865 55.212 16.557 1.00 84.00 426 ASP A N 1
ATOM 3110 C CA . ASP A 1 426 ? -13.743 56.151 17.289 1.00 84.00 426 ASP A CA 1
ATOM 3111 C C . ASP A 1 426 ? -15.174 55.666 17.600 1.00 84.00 426 ASP A C 1
ATOM 3113 O O . ASP A 1 426 ? -15.816 56.178 18.522 1.00 84.00 426 ASP A O 1
ATOM 3117 N N . SER A 1 427 ? -15.707 54.699 16.851 1.00 77.19 427 SER A N 1
ATOM 3118 C CA . SER A 1 427 ? -17.026 54.093 17.095 1.00 77.19 427 SER A CA 1
ATOM 3119 C C . SER A 1 427 ? -17.057 53.120 18.284 1.00 77.19 427 SER A C 1
ATOM 3121 O O . SER A 1 427 ? -18.138 52.789 18.775 1.00 77.19 427 SER A O 1
ATOM 3123 N N . HIS A 1 428 ? -15.891 52.695 18.769 1.00 87.25 428 HIS A N 1
ATOM 3124 C CA . HIS A 1 428 ? -15.716 51.697 19.818 1.00 87.25 428 HIS A CA 1
ATOM 3125 C C . HIS A 1 428 ? -15.003 52.287 21.050 1.00 87.25 428 HIS A C 1
ATOM 3127 O O . HIS A 1 428 ? -14.427 53.376 21.014 1.00 87.25 428 HIS A O 1
ATOM 3133 N N . VAL A 1 429 ? -15.062 51.557 22.159 1.00 82.81 429 VAL A N 1
ATOM 3134 C CA . VAL A 1 429 ? -14.177 51.672 23.325 1.00 82.81 429 VAL A CA 1
ATOM 3135 C C . VAL A 1 429 ? -13.533 50.319 23.578 1.00 82.81 429 VAL A C 1
ATOM 3137 O O . VAL A 1 429 ? -14.047 49.282 23.167 1.00 82.81 429 VAL A O 1
ATOM 3140 N N . GLU A 1 430 ? -12.402 50.325 24.262 1.00 81.19 430 GLU A N 1
ATOM 3141 C CA . GLU A 1 430 ? -11.801 49.105 24.780 1.00 81.19 430 GLU A CA 1
ATOM 3142 C C . GLU A 1 430 ? -12.620 48.567 25.960 1.00 81.19 430 GLU A C 1
ATOM 3144 O O . GLU A 1 430 ? -12.966 49.306 26.882 1.00 81.19 430 GLU A O 1
ATOM 3149 N N . GLY A 1 431 ? -12.919 47.271 25.931 1.00 73.38 431 GLY A N 1
ATOM 3150 C CA . GLY A 1 431 ? -13.528 46.531 27.027 1.00 73.38 431 GLY A CA 1
ATOM 3151 C C . GLY A 1 431 ? -12.997 45.104 27.023 1.00 73.38 431 GLY A C 1
ATOM 3152 O O . GLY A 1 431 ? -13.023 44.438 25.993 1.00 73.38 431 GLY A O 1
ATOM 3153 N N . SER A 1 432 ? -12.471 44.641 28.158 1.00 77.62 432 SER A N 1
ATOM 3154 C CA . SER A 1 432 ? -11.927 43.280 28.321 1.00 77.62 432 SER A CA 1
ATOM 3155 C C . SER A 1 432 ? -10.889 42.865 27.258 1.00 77.62 432 SER A C 1
ATOM 3157 O O . SER A 1 432 ? -10.859 41.713 26.833 1.00 77.62 432 SER A O 1
ATOM 3159 N N . GLY A 1 433 ? -10.044 43.802 26.804 1.00 77.75 433 GLY A N 1
ATOM 3160 C CA . GLY A 1 433 ? -9.005 43.551 25.791 1.00 77.75 433 GLY A CA 1
ATOM 3161 C C . GLY A 1 433 ? -9.501 43.476 24.338 1.00 77.75 433 GLY A C 1
ATOM 3162 O O . GLY A 1 433 ? -8.709 43.192 23.438 1.00 77.75 433 GLY A O 1
ATOM 3163 N N . ILE A 1 434 ? -10.783 43.764 24.085 1.00 81.50 434 ILE A N 1
ATOM 3164 C CA . ILE A 1 434 ? -11.370 43.858 22.740 1.00 81.50 434 ILE A CA 1
ATOM 3165 C C . ILE A 1 434 ? -12.042 45.220 22.503 1.00 81.50 434 ILE A C 1
ATOM 3167 O O . ILE A 1 434 ? -12.355 45.949 23.443 1.00 81.50 434 ILE A O 1
ATOM 3171 N N . CYS A 1 435 ? -12.275 45.579 21.238 1.00 86.50 435 CYS A N 1
ATOM 3172 C CA . CYS A 1 435 ? -13.023 46.786 20.884 1.00 86.50 435 CYS A CA 1
ATOM 3173 C C . CYS A 1 435 ? -14.533 46.506 20.884 1.00 86.50 435 CYS A C 1
ATOM 3175 O O . CYS A 1 435 ? -15.026 45.740 20.059 1.00 86.50 435 CYS A O 1
ATOM 3177 N N . ILE A 1 436 ? -15.276 47.152 21.785 1.00 78.50 436 ILE A N 1
ATOM 3178 C CA . ILE A 1 436 ? -16.736 47.035 21.938 1.00 78.50 436 ILE A CA 1
ATOM 3179 C C . ILE A 1 436 ? -17.434 48.362 21.610 1.00 78.50 436 ILE A C 1
ATOM 3181 O O . ILE A 1 436 ? -16.839 49.431 21.727 1.00 78.50 436 ILE A O 1
ATOM 3185 N N . LEU A 1 437 ? -18.702 48.333 21.188 1.00 74.56 437 LEU A N 1
ATOM 3186 C CA . LEU A 1 437 ? -19.443 49.572 20.916 1.00 74.56 437 LEU A CA 1
ATOM 3187 C C . LEU A 1 437 ? -19.759 50.339 22.212 1.00 74.56 437 LEU A C 1
ATOM 3189 O O . LEU A 1 437 ? -20.114 49.748 23.231 1.00 74.56 437 LEU A O 1
ATOM 3193 N N . LYS A 1 438 ? -19.700 51.673 22.131 1.00 80.31 438 LYS A N 1
ATOM 3194 C CA . LYS A 1 438 ? -20.084 52.600 23.210 1.00 80.31 438 LYS A CA 1
ATOM 3195 C C . LYS A 1 438 ? -21.557 52.420 23.606 1.00 80.31 438 LYS A C 1
ATOM 3197 O O . LYS A 1 438 ? -22.432 52.349 22.740 1.00 80.31 438 LYS A O 1
ATOM 3202 N N . CYS A 1 439 ? -21.845 52.380 24.907 1.00 72.62 439 CYS A N 1
ATOM 3203 C CA . CYS A 1 439 ? -23.215 52.338 25.428 1.00 72.62 439 CYS A CA 1
ATOM 3204 C C . CYS A 1 439 ? -23.844 53.746 25.488 1.00 72.62 439 CYS A C 1
ATOM 3206 O O . CYS A 1 439 ? -23.184 54.754 25.234 1.00 72.62 439 CYS A O 1
ATOM 3208 N N . SER A 1 440 ? -25.150 53.841 25.763 1.00 69.44 440 SER A N 1
ATOM 3209 C CA . SER A 1 440 ? -25.850 55.134 25.822 1.00 69.44 440 SER A CA 1
ATOM 3210 C C . SER A 1 440 ? -27.060 55.106 26.758 1.00 69.44 440 SER A C 1
ATOM 3212 O O . SER A 1 440 ? -27.580 54.042 27.094 1.00 69.44 440 SER A O 1
ATOM 3214 N N . ALA A 1 441 ? -27.544 56.291 27.144 1.00 56.50 441 ALA A N 1
ATOM 3215 C CA . ALA A 1 441 ? -28.619 56.466 28.127 1.00 56.50 441 ALA A CA 1
ATOM 3216 C C . ALA A 1 441 ? -29.982 55.848 27.736 1.00 56.50 441 ALA A C 1
ATOM 3218 O O . ALA A 1 441 ? -30.868 55.756 28.580 1.00 56.50 441 ALA A O 1
ATOM 3219 N N . SER A 1 442 ? -30.166 55.415 26.483 1.00 53.66 442 SER A N 1
ATOM 3220 C CA . SER A 1 442 ? -31.367 54.703 26.022 1.00 53.66 442 SER A CA 1
ATOM 3221 C C . SER A 1 442 ? -31.254 53.171 26.079 1.00 53.66 442 SER A C 1
ATOM 3223 O O . SER A 1 442 ? -32.245 52.491 25.817 1.00 53.66 442 SER A O 1
ATOM 3225 N N . ASN A 1 443 ? -30.082 52.613 26.408 1.00 53.97 443 ASN A N 1
ATOM 3226 C CA . ASN A 1 443 ? -29.849 51.166 26.482 1.00 53.97 443 ASN A CA 1
ATOM 3227 C C . ASN A 1 443 ? -28.743 50.822 27.511 1.00 53.97 443 ASN A C 1
ATOM 3229 O O . ASN A 1 443 ? -27.598 50.566 27.123 1.00 53.97 443 ASN A O 1
ATOM 3233 N N . PRO A 1 444 ? -29.052 50.841 28.823 1.00 57.47 444 PRO A N 1
ATOM 3234 C CA . PRO A 1 444 ? -28.088 50.507 29.867 1.00 57.47 444 PRO A CA 1
ATOM 3235 C C . PRO A 1 444 ? -27.803 48.996 29.905 1.00 57.47 444 PRO A C 1
ATOM 3237 O O . PRO A 1 444 ? -28.689 48.186 30.175 1.00 57.47 444 PRO A O 1
ATOM 3240 N N . ARG A 1 445 ? -26.539 48.625 29.672 1.00 58.91 445 ARG A N 1
ATOM 3241 C CA . ARG A 1 445 ? -25.999 47.258 29.802 1.00 58.91 445 ARG A CA 1
ATOM 3242 C C . ARG A 1 445 ? -24.699 47.263 30.624 1.00 58.91 445 ARG A C 1
ATOM 3244 O O . ARG A 1 445 ? -23.657 46.851 30.129 1.00 58.91 445 ARG A O 1
ATOM 3251 N N . CYS A 1 446 ? -24.766 47.784 31.848 1.00 73.75 446 CYS A N 1
ATOM 3252 C CA . CYS A 1 446 ? -23.673 47.737 32.828 1.00 73.75 446 CYS A CA 1
ATOM 3253 C C . CYS A 1 446 ? -24.058 46.822 34.000 1.00 73.75 446 CYS A C 1
ATOM 3255 O O . CYS A 1 446 ? -25.248 46.634 34.266 1.00 73.75 446 CYS A O 1
ATOM 3257 N N . GLU A 1 447 ? -23.068 46.277 34.702 1.00 72.62 447 GLU A N 1
ATOM 3258 C CA . GLU A 1 447 ? -23.280 45.368 35.837 1.00 72.62 447 GLU A CA 1
ATOM 3259 C C . GLU A 1 447 ? -23.562 46.129 37.150 1.00 72.62 447 GLU A C 1
ATOM 3261 O O . GLU A 1 447 ? -23.468 47.356 37.220 1.00 72.62 447 GLU A O 1
ATOM 3266 N N . SER A 1 448 ? -23.988 45.426 38.205 1.00 69.81 448 SER A N 1
ATOM 3267 C CA . SER A 1 448 ? -24.557 46.047 39.419 1.00 69.81 448 SER A CA 1
ATOM 3268 C C . SER A 1 448 ? -23.559 46.822 40.292 1.00 69.81 448 SER A C 1
ATOM 3270 O O . SER A 1 448 ? -23.953 47.688 41.078 1.00 69.81 448 SER A O 1
ATOM 3272 N N . ASP A 1 449 ? -22.269 46.532 40.169 1.00 70.75 449 ASP A N 1
ATOM 3273 C CA . ASP A 1 449 ? -21.145 47.243 40.789 1.00 70.75 449 ASP A CA 1
ATOM 3274 C C . ASP A 1 449 ? -20.661 48.446 39.950 1.00 70.75 449 ASP A C 1
ATOM 3276 O O . ASP A 1 449 ? -19.855 49.252 40.422 1.00 70.75 449 ASP A O 1
ATOM 3280 N N . GLN A 1 450 ? -21.196 48.607 38.737 1.00 76.69 450 GLN A N 1
ATOM 3281 C CA . GLN A 1 450 ? -20.811 49.629 37.769 1.00 76.69 450 GLN A CA 1
ATOM 3282 C C . GLN A 1 450 ? -21.879 50.729 37.620 1.00 76.69 450 GLN A C 1
ATOM 3284 O O . GLN A 1 450 ? -23.002 50.635 38.124 1.00 76.69 450 GLN A O 1
ATOM 3289 N N . PHE A 1 451 ? -21.520 51.804 36.919 1.00 78.44 451 PHE A N 1
ATOM 3290 C CA . PHE A 1 451 ? -22.420 52.856 36.448 1.00 78.44 451 PHE A CA 1
ATOM 3291 C C . PHE A 1 451 ? -22.039 53.291 35.023 1.00 78.44 451 PHE A C 1
ATOM 3293 O O . PHE A 1 451 ? -20.887 53.174 34.608 1.00 78.44 451 PHE A O 1
ATOM 3300 N N . CYS A 1 452 ? -23.013 53.780 34.250 1.00 71.19 452 CYS A N 1
ATOM 3301 C CA . CYS A 1 452 ? -22.768 54.294 32.901 1.00 71.19 452 CYS A CA 1
ATOM 3302 C C . CYS A 1 452 ? -22.242 55.732 32.977 1.00 71.19 452 CYS A C 1
ATOM 3304 O O . CYS A 1 452 ? -22.949 56.625 33.442 1.00 71.19 452 CYS A O 1
ATOM 3306 N N . THR A 1 453 ? -21.033 55.966 32.474 1.00 74.69 453 THR A N 1
ATOM 3307 C CA . THR A 1 453 ? -20.475 57.318 32.323 1.00 74.69 453 THR A CA 1
ATOM 3308 C C . THR A 1 453 ? -21.127 58.074 31.165 1.00 74.69 453 THR A C 1
ATOM 3310 O O . THR A 1 453 ? -21.642 57.484 30.210 1.00 74.69 453 THR A O 1
ATOM 3313 N N . THR A 1 454 ? -21.019 59.403 31.191 1.00 65.38 454 THR A N 1
ATOM 3314 C CA . THR A 1 454 ? -21.461 60.308 30.115 1.00 65.38 454 THR A CA 1
ATOM 3315 C C . THR A 1 454 ? -20.738 60.070 28.780 1.00 65.38 454 THR A C 1
ATOM 3317 O O . THR A 1 454 ? -21.220 60.512 27.740 1.00 65.38 454 THR A O 1
ATOM 3320 N N . GLY A 1 455 ? -19.594 59.372 28.795 1.00 64.88 455 GLY A N 1
ATOM 3321 C CA . GLY A 1 455 ? -18.820 58.988 27.609 1.00 64.88 455 GLY A CA 1
ATOM 3322 C C . GLY A 1 455 ? -19.250 57.674 26.942 1.00 64.88 455 GLY A C 1
ATOM 3323 O O . GLY A 1 455 ? -18.672 57.308 25.919 1.00 64.88 455 GLY A O 1
ATOM 3324 N N . GLY A 1 456 ? -20.239 56.959 27.492 1.00 62.72 456 GLY A N 1
ATOM 3325 C CA . GLY A 1 456 ? -20.709 55.685 26.935 1.00 62.72 456 GLY A CA 1
ATOM 3326 C C . GLY A 1 456 ? -19.827 54.480 27.281 1.00 62.72 456 GLY A C 1
ATOM 3327 O O . GLY A 1 456 ? -19.719 53.548 26.484 1.00 62.72 456 GLY A O 1
ATOM 3328 N N . ALA A 1 457 ? -19.200 54.499 28.460 1.00 62.38 457 ALA A N 1
ATOM 3329 C CA . ALA A 1 457 ? -18.488 53.364 29.049 1.00 62.38 457 ALA A CA 1
ATOM 3330 C C . ALA A 1 457 ? -19.031 53.051 30.453 1.00 62.38 457 ALA A C 1
ATOM 3332 O O . ALA A 1 457 ? -19.380 53.969 31.203 1.00 62.38 457 ALA A O 1
ATOM 3333 N N . CYS A 1 458 ? -19.074 51.771 30.822 1.00 72.06 458 CYS A N 1
ATOM 3334 C CA . CYS A 1 458 ? -19.373 51.340 32.187 1.00 72.06 458 CYS A CA 1
ATOM 3335 C C . CYS A 1 458 ? -18.112 51.484 33.060 1.00 72.06 458 CYS A C 1
ATOM 3337 O O . CYS A 1 458 ? -17.034 51.064 32.646 1.00 72.06 458 CYS A O 1
ATOM 3339 N N . GLN A 1 459 ? -18.233 52.068 34.253 1.00 73.94 459 GLN A N 1
ATOM 3340 C CA . GLN A 1 459 ? -17.146 52.176 35.236 1.00 73.94 459 GLN A CA 1
ATOM 3341 C C . GLN A 1 459 ? -17.566 51.591 36.582 1.00 73.94 459 GLN A C 1
ATOM 3343 O O . GLN A 1 459 ? -18.701 51.777 37.012 1.00 73.94 459 GLN A O 1
ATOM 3348 N N . THR A 1 460 ? -16.645 50.910 37.260 1.00 77.19 460 THR A N 1
ATOM 3349 C CA . THR A 1 460 ? -16.820 50.402 38.628 1.00 77.19 460 THR A CA 1
ATOM 3350 C C . THR A 1 460 ? -16.877 51.534 39.653 1.00 77.19 460 THR A C 1
ATOM 3352 O O . THR A 1 460 ? -16.177 52.539 39.525 1.00 77.19 460 THR A O 1
ATOM 3355 N N . LYS A 1 461 ? -17.674 51.354 40.708 1.00 83.19 461 LYS A N 1
ATOM 3356 C CA . LYS A 1 461 ? -17.798 52.306 41.827 1.00 83.19 461 LYS A CA 1
ATOM 3357 C C . LYS A 1 461 ? -16.462 52.465 42.591 1.00 83.19 461 LYS A C 1
ATOM 3359 O O . LYS A 1 461 ? -15.902 51.442 42.985 1.00 83.19 461 LYS A O 1
ATOM 3364 N N . PRO A 1 462 ? -15.927 53.685 42.814 1.00 80.25 462 PRO A N 1
ATOM 3365 C CA . PRO A 1 462 ? -14.686 53.902 43.570 1.00 80.25 462 PRO A CA 1
ATOM 3366 C C . PRO A 1 462 ? -14.688 53.399 45.026 1.00 80.25 462 PRO A C 1
ATOM 3368 O O . PRO A 1 462 ? -15.690 53.459 45.743 1.00 80.25 462 PRO A O 1
ATOM 3371 N N . SER A 1 463 ? -13.515 52.943 45.471 1.00 81.75 463 SER A N 1
ATOM 3372 C CA . SER A 1 463 ? -13.204 52.539 46.852 1.00 81.75 463 SER A CA 1
ATOM 3373 C C . SER A 1 463 ? -13.008 53.739 47.795 1.00 81.75 463 SER A C 1
ATOM 3375 O O . SER A 1 463 ? -13.009 54.893 47.363 1.00 81.75 463 SER A O 1
ATOM 3377 N N . LEU A 1 464 ? -12.798 53.483 49.092 1.00 82.81 464 LEU A N 1
ATOM 3378 C CA . LEU A 1 464 ? -12.481 54.536 50.063 1.00 82.81 464 LEU A CA 1
ATOM 3379 C C . LEU A 1 464 ? -11.230 55.338 49.645 1.00 82.81 464 LEU A C 1
ATOM 3381 O O . LEU A 1 464 ? -10.274 54.793 49.092 1.00 82.81 464 LEU A O 1
ATOM 3385 N N . ASN A 1 465 ? -11.266 56.647 49.895 1.00 80.19 465 ASN A N 1
ATOM 3386 C CA . ASN A 1 465 ? -10.275 57.668 49.540 1.00 80.19 465 ASN A CA 1
ATOM 3387 C C . ASN A 1 465 ? -9.965 57.832 48.039 1.00 80.19 465 ASN A C 1
ATOM 3389 O O . ASN A 1 465 ? -9.200 58.730 47.677 1.00 80.19 465 ASN A O 1
ATOM 3393 N N . GLN A 1 466 ? -10.587 57.050 47.153 1.00 83.31 466 GLN A N 1
ATOM 3394 C CA . GLN A 1 466 ? -10.510 57.278 45.711 1.00 83.31 466 GLN A CA 1
ATOM 3395 C C . GLN A 1 466 ? -11.350 58.498 45.299 1.00 83.31 466 GLN A C 1
ATOM 3397 O O . GLN A 1 466 ? -12.359 58.797 45.952 1.00 83.31 466 GLN A O 1
ATOM 3402 N N . PRO A 1 467 ? -10.951 59.216 44.231 1.00 80.94 467 PRO A N 1
ATOM 3403 C CA . PRO A 1 467 ? -11.727 60.329 43.703 1.00 80.94 467 PRO A CA 1
ATOM 3404 C C . PRO A 1 467 ? -13.073 59.864 43.128 1.00 80.94 467 PRO A C 1
ATOM 3406 O O . PRO A 1 467 ? -13.211 58.737 42.654 1.00 80.94 467 PRO A O 1
ATOM 3409 N N . CYS A 1 468 ? -14.059 60.757 43.146 1.00 82.88 468 CYS A N 1
ATOM 3410 C CA . CYS A 1 468 ? -15.410 60.549 42.623 1.00 82.88 468 CYS A CA 1
ATOM 3411 C C . CYS A 1 468 ? -15.888 61.798 41.857 1.00 82.88 468 CYS A C 1
ATOM 3413 O O . CYS A 1 468 ? -15.370 62.894 42.064 1.00 82.88 468 CYS A O 1
ATOM 3415 N N . GLU A 1 469 ? -16.848 61.644 40.941 1.00 76.06 469 GLU A N 1
ATOM 3416 C CA . GLU A 1 469 ? -17.311 62.734 40.064 1.00 76.06 469 GLU A CA 1
ATOM 3417 C C . GLU A 1 469 ? -18.633 63.353 40.542 1.00 76.06 469 GLU A C 1
ATOM 3419 O O . GLU A 1 469 ? -19.543 62.652 40.987 1.00 76.06 469 GLU A O 1
ATOM 3424 N N . SER A 1 470 ? -18.768 64.676 40.408 1.00 61.00 470 SER A N 1
ATOM 3425 C CA . SER A 1 470 ? -19.936 65.443 40.856 1.00 61.00 470 SER A CA 1
ATOM 3426 C C . SER A 1 470 ? -21.200 65.155 40.034 1.00 61.00 470 SER A C 1
ATOM 3428 O O . SER A 1 470 ? -21.497 65.824 39.044 1.00 61.00 470 SER A O 1
ATOM 3430 N N . GLY A 1 471 ? -22.000 64.200 40.510 1.00 62.06 471 GLY A N 1
ATOM 3431 C CA . GLY A 1 471 ? -23.371 63.949 40.066 1.00 62.06 471 GLY A CA 1
ATOM 3432 C C . GLY A 1 471 ? -24.276 63.591 41.247 1.00 62.06 471 GLY A C 1
ATOM 3433 O O . GLY A 1 471 ? -23.863 62.883 42.162 1.00 62.06 471 GLY A O 1
ATOM 3434 N N . GLU A 1 472 ? -25.514 64.087 41.259 1.00 51.72 472 GLU A N 1
ATOM 3435 C CA . GLU A 1 472 ? -26.435 63.893 42.386 1.00 51.72 472 GLU A CA 1
ATOM 3436 C C . GLU A 1 472 ? -26.960 62.446 42.481 1.00 51.72 472 GLU A C 1
ATOM 3438 O O . GLU A 1 472 ? -28.018 62.127 41.943 1.00 51.72 472 GLU A O 1
ATOM 3443 N N . THR A 1 473 ? -26.256 61.554 43.191 1.00 55.69 473 THR A N 1
ATOM 3444 C CA . THR A 1 473 ? -26.853 60.479 44.024 1.00 55.69 473 THR A CA 1
ATOM 3445 C C . THR A 1 473 ? -25.799 59.703 44.823 1.00 55.69 473 THR A C 1
ATOM 3447 O O . THR A 1 473 ? -24.707 59.411 44.346 1.00 55.69 473 THR A O 1
ATOM 3450 N N . ALA A 1 474 ? -26.150 59.279 46.041 1.00 52.91 474 ALA A N 1
ATOM 3451 C CA . ALA A 1 474 ? -25.251 58.591 46.978 1.00 52.91 474 ALA A CA 1
ATOM 3452 C C . ALA A 1 474 ? -24.999 57.092 46.659 1.00 52.91 474 ALA A C 1
ATOM 3454 O O . ALA A 1 474 ? -25.001 56.261 47.562 1.00 52.91 474 ALA A O 1
ATOM 3455 N N . GLN A 1 475 ? -24.820 56.728 45.383 1.00 58.62 475 GLN A N 1
ATOM 3456 C CA . GLN A 1 475 ? -24.649 55.335 44.918 1.00 58.62 475 GLN A CA 1
ATOM 3457 C C . GLN A 1 475 ? -23.284 55.051 44.255 1.00 58.62 475 GLN A C 1
ATOM 3459 O O . GLN A 1 475 ? -23.106 54.005 43.628 1.00 58.62 475 GLN A O 1
ATOM 3464 N N . GLN A 1 476 ? -22.326 55.977 44.376 1.00 66.88 476 GLN A N 1
ATOM 3465 C CA . GLN A 1 476 ? -21.046 55.935 43.656 1.00 66.88 476 GLN A CA 1
ATOM 3466 C C . GLN A 1 476 ? -19.871 55.304 44.427 1.00 66.88 476 GLN A C 1
ATOM 3468 O O . GLN A 1 476 ? -18.920 54.887 43.781 1.00 66.88 476 GLN A O 1
ATOM 3473 N N . CYS A 1 477 ? -19.900 55.205 45.761 1.00 81.94 477 CYS A N 1
ATOM 3474 C CA . CYS A 1 477 ? -18.803 54.605 46.541 1.00 81.94 477 CYS A CA 1
ATOM 3475 C C . CYS A 1 477 ? -19.060 53.112 46.837 1.00 81.94 477 CYS A C 1
ATOM 3477 O O . CYS A 1 477 ? -20.209 52.712 47.024 1.00 81.94 477 CYS A O 1
ATOM 3479 N N . GLN A 1 478 ? -18.001 52.296 46.922 1.00 82.38 478 GLN A N 1
ATOM 3480 C CA . GLN A 1 478 ? -18.076 50.876 47.314 1.00 82.38 478 GLN A CA 1
ATOM 3481 C C . GLN A 1 478 ? -18.444 50.670 48.791 1.00 82.38 478 GLN A C 1
ATOM 3483 O O . GLN A 1 478 ? -19.238 49.783 49.099 1.00 82.38 478 GLN A O 1
ATOM 3488 N N . ASP A 1 479 ? -17.880 51.468 49.705 1.00 79.75 479 ASP A N 1
ATOM 3489 C CA . ASP A 1 479 ? -18.207 51.397 51.135 1.00 79.75 479 ASP A CA 1
ATOM 3490 C C . ASP A 1 479 ? -19.475 52.234 51.420 1.00 79.75 479 ASP A C 1
ATOM 3492 O O . ASP A 1 479 ? -19.457 53.451 51.202 1.00 79.75 479 ASP A O 1
ATOM 3496 N N . PRO A 1 480 ? -20.576 51.644 51.931 1.00 78.88 480 PRO A N 1
ATOM 3497 C CA . PRO A 1 480 ? -21.799 52.382 52.259 1.00 78.88 480 PRO A CA 1
ATOM 3498 C C . PRO A 1 480 ? -21.628 53.376 53.423 1.00 78.88 480 PRO A C 1
ATOM 3500 O O . PRO A 1 480 ? -22.486 54.243 53.624 1.00 78.88 480 PRO A O 1
ATOM 3503 N N . ASN A 1 481 ? -20.542 53.285 54.198 1.00 82.50 481 ASN A N 1
ATOM 3504 C CA . ASN A 1 481 ? -20.168 54.236 55.246 1.00 82.50 481 ASN A CA 1
ATOM 3505 C C . ASN A 1 481 ? -19.299 55.395 54.738 1.00 82.50 481 ASN A C 1
ATOM 3507 O O . ASN A 1 481 ? -19.149 56.382 55.461 1.00 82.50 481 ASN A O 1
ATOM 3511 N N . ALA A 1 482 ? -18.824 55.338 53.493 1.00 82.00 482 ALA A N 1
ATOM 3512 C CA . ALA A 1 482 ? -18.238 56.485 52.815 1.00 82.00 482 ALA A CA 1
ATOM 3513 C C . ALA A 1 482 ? -19.316 57.433 52.251 1.00 82.00 482 ALA A C 1
ATOM 3515 O O . ALA A 1 482 ? -20.500 57.092 52.145 1.00 82.00 482 ALA A O 1
ATOM 3516 N N . SER A 1 483 ? -18.901 58.635 51.862 1.00 87.88 483 SER A N 1
ATOM 3517 C CA . SER A 1 483 ? -19.642 59.528 50.968 1.00 87.88 483 SER A CA 1
ATOM 3518 C C . SER A 1 483 ? -18.676 60.258 50.040 1.00 87.88 483 SER A C 1
ATOM 3520 O O . SER A 1 483 ? -17.543 60.535 50.424 1.00 87.88 483 SER A O 1
ATOM 3522 N N . CYS A 1 484 ? -19.123 60.583 48.825 1.00 86.38 484 CYS A N 1
ATOM 3523 C CA . CYS A 1 484 ? -18.373 61.462 47.934 1.00 86.38 484 CYS A CA 1
ATOM 3524 C C . CYS A 1 484 ? -18.392 62.885 48.520 1.00 86.38 484 CYS A C 1
ATOM 3526 O O . CYS A 1 484 ? -19.424 63.557 48.490 1.00 86.38 484 CYS A O 1
ATOM 3528 N N . THR A 1 485 ? -17.277 63.300 49.117 1.00 83.12 485 THR A N 1
ATOM 3529 C CA . THR A 1 485 ? -17.140 64.523 49.918 1.00 83.12 485 THR A CA 1
ATOM 3530 C C . THR A 1 485 ? -16.030 65.391 49.329 1.00 83.12 485 THR A C 1
ATOM 3532 O O . THR A 1 485 ? -14.984 64.882 48.925 1.00 83.12 485 THR A O 1
ATOM 3535 N N . GLU A 1 486 ? -16.245 66.706 49.270 1.00 80.88 486 GLU A N 1
ATOM 3536 C CA . GLU A 1 486 ? -15.266 67.650 48.727 1.00 80.88 486 GLU A CA 1
ATOM 3537 C C . GLU A 1 486 ? -14.222 68.035 49.786 1.00 80.88 486 GLU A C 1
ATOM 3539 O O . GLU A 1 486 ? -14.553 68.603 50.827 1.00 80.88 486 GLU A O 1
ATOM 3544 N N . VAL A 1 487 ? -12.949 67.746 49.513 1.00 73.81 487 VAL A N 1
ATOM 3545 C CA . VAL A 1 487 ? -11.804 68.153 50.335 1.00 73.81 487 VAL A CA 1
ATOM 3546 C C . VAL A 1 487 ? -10.716 68.716 49.427 1.00 73.81 487 VAL A C 1
ATOM 3548 O O . VAL A 1 487 ? -10.187 68.025 48.560 1.00 73.81 487 VAL A O 1
ATOM 3551 N N . SER A 1 488 ? -10.354 69.981 49.658 1.00 71.44 488 SER A N 1
ATOM 3552 C CA . SER A 1 488 ? -9.283 70.686 48.936 1.00 71.44 488 SER A CA 1
ATOM 3553 C C . SER A 1 488 ? -9.453 70.656 47.408 1.00 71.44 488 SER A C 1
ATOM 3555 O O . SER A 1 488 ? -8.565 70.204 46.686 1.00 71.44 488 SER A O 1
ATOM 3557 N N . GLU A 1 489 ? -10.607 71.141 46.931 1.00 71.31 489 GLU A N 1
ATOM 3558 C CA . GLU A 1 489 ? -10.960 71.281 45.502 1.00 71.31 489 GLU A CA 1
ATOM 3559 C C . GLU A 1 489 ? -11.040 69.947 44.728 1.00 71.31 489 GLU A C 1
ATOM 3561 O O . GLU A 1 489 ? -11.004 69.922 43.496 1.00 71.31 489 GLU A O 1
ATOM 3566 N N . LYS A 1 490 ? -11.158 68.816 45.441 1.00 74.69 490 LYS A N 1
ATOM 3567 C CA . LYS A 1 490 ? -11.395 67.486 44.866 1.00 74.69 490 LYS A CA 1
ATOM 3568 C C . LYS A 1 490 ? -12.455 66.723 45.647 1.00 74.69 490 LYS A C 1
ATOM 3570 O O . LYS A 1 490 ? -12.529 66.804 46.869 1.00 74.69 490 LYS A O 1
ATOM 3575 N N . LEU A 1 491 ? -13.252 65.953 44.918 1.00 82.00 491 LEU A N 1
ATOM 3576 C CA . LEU A 1 491 ? -14.259 65.046 45.453 1.00 82.00 491 LEU A CA 1
ATOM 3577 C C . LEU A 1 491 ? -13.645 63.654 45.628 1.00 82.00 491 LEU A C 1
ATOM 3579 O O . LEU A 1 491 ? -13.107 63.103 44.667 1.00 82.00 491 LEU A O 1
ATOM 3583 N N . SER A 1 492 ? -13.745 63.089 46.833 1.00 85.69 492 SER A N 1
ATOM 3584 C CA . SER A 1 492 ? -13.286 61.729 47.151 1.00 85.69 492 SER A CA 1
ATOM 3585 C C . SER A 1 492 ? -14.296 60.981 48.019 1.00 85.69 492 SER A C 1
ATOM 3587 O O . SER A 1 492 ? -15.011 61.588 48.814 1.00 85.69 492 SER A O 1
ATOM 3589 N N . CYS A 1 493 ? -14.339 59.652 47.908 1.00 86.25 493 CYS A N 1
ATOM 3590 C CA . CYS A 1 493 ? -15.135 58.788 48.784 1.00 86.25 493 CYS A CA 1
ATOM 3591 C C . CYS A 1 493 ? -14.510 58.736 50.190 1.00 86.25 493 CYS A C 1
ATOM 3593 O O . CYS A 1 493 ? -13.670 57.884 50.459 1.00 86.25 493 CYS A O 1
ATOM 3595 N N . LEU A 1 494 ? -14.888 59.649 51.087 1.00 89.12 494 LEU A N 1
ATOM 3596 C CA . LEU A 1 494 ? -14.323 59.769 52.438 1.00 89.12 494 LEU A CA 1
ATOM 3597 C C . LEU A 1 494 ? -15.241 59.170 53.506 1.00 89.12 494 LEU A C 1
ATOM 3599 O O . LEU A 1 494 ? -16.457 59.098 53.329 1.00 89.12 494 LEU A O 1
ATOM 3603 N N . CYS A 1 495 ? -14.663 58.794 54.648 1.00 87.31 495 CYS A N 1
ATOM 3604 C CA . CYS A 1 495 ? -15.428 58.410 55.832 1.00 87.31 495 CYS A CA 1
ATOM 3605 C C . CYS A 1 495 ? -16.293 59.564 56.350 1.00 87.31 495 CYS A C 1
ATOM 3607 O O . CYS A 1 495 ? -15.850 60.710 56.410 1.00 87.31 495 CYS A O 1
ATOM 3609 N N . LYS A 1 496 ? -17.512 59.239 56.790 1.00 84.31 496 LYS A N 1
ATOM 3610 C CA . LYS A 1 496 ? -18.384 60.158 57.540 1.00 84.31 496 LYS A CA 1
ATOM 3611 C C . LYS A 1 496 ? -17.734 60.495 58.890 1.00 84.31 496 LYS A C 1
ATOM 3613 O O . LYS A 1 496 ? -17.138 59.613 59.504 1.00 84.31 496 LYS A O 1
ATOM 3618 N N . ASP A 1 497 ? -17.904 61.729 59.373 1.00 78.62 497 ASP A N 1
ATOM 3619 C CA . ASP A 1 497 ? -17.085 62.373 60.428 1.00 78.62 497 ASP A CA 1
ATOM 3620 C C . ASP A 1 497 ? -16.896 61.598 61.750 1.00 78.62 497 ASP A C 1
ATOM 3622 O O . ASP A 1 497 ? -15.967 61.868 62.510 1.00 78.62 497 ASP A O 1
ATOM 3626 N N . SER A 1 498 ? -17.766 60.630 62.048 1.00 69.12 498 SER A N 1
ATOM 3627 C CA . SER A 1 498 ? -17.658 59.732 63.205 1.00 69.12 498 SER A CA 1
ATOM 3628 C C . SER A 1 498 ? -16.604 58.621 63.060 1.00 69.12 498 SER A C 1
ATOM 3630 O O . SER A 1 498 ? -16.366 57.887 64.020 1.00 69.12 498 SER A O 1
ATOM 3632 N N . HIS A 1 499 ? -15.978 58.482 61.888 1.00 78.75 499 HIS A N 1
ATOM 3633 C CA . HIS A 1 499 ? -15.013 57.431 61.567 1.00 78.75 499 HIS A CA 1
ATOM 3634 C C . HIS A 1 499 ? -13.724 58.022 60.972 1.00 78.75 499 HIS A C 1
ATOM 3636 O O . HIS A 1 499 ? -13.750 58.957 60.176 1.00 78.75 499 HIS A O 1
ATOM 3642 N N . ALA A 1 500 ? -12.585 57.434 61.330 1.00 77.31 500 ALA A N 1
ATOM 3643 C CA . ALA A 1 500 ? -11.310 57.608 60.649 1.00 77.31 500 ALA A CA 1
ATOM 3644 C C . ALA A 1 500 ? -11.036 56.422 59.716 1.00 77.31 500 ALA A C 1
ATOM 3646 O O . ALA A 1 500 ? -11.553 55.325 59.910 1.00 77.31 500 ALA A O 1
ATOM 3647 N N . GLU A 1 501 ? -10.173 56.623 58.729 1.00 78.06 501 GLU A N 1
ATOM 3648 C CA . GLU A 1 501 ? -9.592 55.510 57.985 1.00 78.06 501 GLU A CA 1
ATOM 3649 C C . GLU A 1 501 ? -8.680 54.665 58.889 1.00 78.06 501 GLU A C 1
ATOM 3651 O O . GLU A 1 501 ? -7.818 55.195 59.595 1.00 78.06 501 GLU A O 1
ATOM 3656 N N . ASN A 1 502 ? -8.828 53.345 58.805 1.00 75.44 502 ASN A N 1
ATOM 3657 C CA . ASN A 1 502 ? -7.821 52.376 59.221 1.00 75.44 502 ASN A CA 1
ATOM 3658 C C . ASN A 1 502 ? -7.826 51.219 58.209 1.00 75.44 502 ASN A C 1
ATOM 3660 O O . ASN A 1 502 ? -8.874 50.626 57.961 1.00 75.44 502 ASN A O 1
ATOM 3664 N N . ASN A 1 503 ? -6.675 50.926 57.594 1.00 76.19 503 ASN A N 1
ATOM 3665 C CA . ASN A 1 503 ? -6.521 49.921 56.531 1.00 76.19 503 ASN A CA 1
ATOM 3666 C C . ASN A 1 503 ? -7.592 50.015 55.416 1.00 76.19 503 ASN A C 1
ATOM 3668 O O . ASN A 1 503 ? -8.221 49.019 55.069 1.00 76.19 503 ASN A O 1
ATOM 3672 N N . ALA A 1 504 ? -7.792 51.220 54.863 1.00 72.12 504 ALA A N 1
ATOM 3673 C CA . ALA A 1 504 ? -8.737 51.523 53.777 1.00 72.12 504 ALA A CA 1
ATOM 3674 C C . ALA A 1 504 ? -10.230 51.220 54.058 1.00 72.12 504 ALA A C 1
ATOM 3676 O O . ALA A 1 504 ? -11.036 51.172 53.129 1.00 72.12 504 ALA A O 1
ATOM 3677 N N . VAL A 1 505 ? -10.616 51.078 55.332 1.00 74.38 505 VAL A N 1
ATOM 3678 C CA . VAL A 1 505 ? -12.011 50.971 55.798 1.00 74.38 505 VAL A CA 1
ATOM 3679 C C . VAL A 1 505 ? -12.276 52.039 56.869 1.00 74.38 505 VAL A C 1
ATOM 3681 O O . VAL A 1 505 ? -11.354 52.500 57.546 1.00 74.38 505 VAL A O 1
ATOM 3684 N N . CYS A 1 506 ? -13.533 52.461 57.029 1.00 82.81 506 CYS A N 1
ATOM 3685 C CA . CYS A 1 506 ? -13.937 53.435 58.046 1.00 82.81 506 CYS A CA 1
ATOM 3686 C C . CYS A 1 506 ? -14.135 52.795 59.432 1.00 82.81 506 CYS A C 1
ATOM 3688 O O . CYS A 1 506 ? -14.984 51.924 59.610 1.00 82.81 506 CYS A O 1
ATOM 3690 N N . VAL A 1 507 ? -13.387 53.263 60.439 1.00 73.25 507 VAL A N 1
ATOM 3691 C CA . VAL A 1 507 ? -13.341 52.720 61.811 1.00 73.25 507 VAL A CA 1
ATOM 3692 C C . VAL A 1 507 ? -13.314 53.864 62.846 1.00 73.25 507 VAL A C 1
ATOM 3694 O O . VAL A 1 507 ? -12.878 54.970 62.545 1.00 73.25 507 VAL A O 1
ATOM 3697 N N . ALA A 1 508 ? -13.804 53.658 64.072 1.00 60.59 508 ALA A N 1
ATOM 3698 C CA . ALA A 1 508 ? -13.885 54.723 65.088 1.00 60.59 508 ALA A CA 1
ATOM 3699 C C . ALA A 1 508 ? -12.506 55.256 65.557 1.00 60.59 508 ALA A C 1
ATOM 3701 O O . ALA A 1 508 ? -11.498 54.552 65.496 1.00 60.59 508 ALA A O 1
ATOM 3702 N N . ARG A 1 509 ? -12.463 56.507 66.051 1.00 65.31 509 ARG A N 1
ATOM 3703 C CA . ARG A 1 509 ? -11.229 57.258 66.377 1.00 65.31 509 ARG A CA 1
ATOM 3704 C C . ARG A 1 509 ? -11.151 57.675 67.857 1.00 65.31 509 ARG A C 1
ATOM 3706 O O . ARG A 1 509 ? -12.169 58.006 68.455 1.00 65.31 509 ARG A O 1
ATOM 3713 N N . CYS A 1 510 ? -9.935 57.757 68.406 1.00 51.72 510 CYS A N 1
ATOM 3714 C CA . CYS A 1 510 ? -9.633 58.361 69.715 1.00 51.72 510 CYS A CA 1
ATOM 3715 C C . CYS A 1 510 ? -8.733 59.606 69.568 1.00 51.72 510 CYS A C 1
ATOM 3717 O O . CYS A 1 510 ? -8.089 59.799 68.535 1.00 51.72 510 CYS A O 1
ATOM 3719 N N . GLU A 1 511 ? -8.694 60.472 70.584 1.00 50.09 511 GLU A N 1
ATOM 3720 C CA . GLU A 1 511 ? -8.097 61.811 70.468 1.00 50.09 511 GLU A CA 1
ATOM 3721 C C . GLU A 1 511 ? -6.564 61.859 70.694 1.00 50.09 511 GLU A C 1
ATOM 3723 O O . GLU A 1 511 ? -6.063 61.597 71.784 1.00 50.09 511 GLU A O 1
ATOM 3728 N N . ASN A 1 512 ? -5.840 62.347 69.676 1.00 54.69 512 ASN A N 1
ATOM 3729 C CA . ASN A 1 512 ? -4.565 63.085 69.780 1.00 54.69 512 ASN A CA 1
ATOM 3730 C C . ASN A 1 512 ? -3.238 62.363 70.147 1.00 54.69 512 ASN A C 1
ATOM 3732 O O . ASN A 1 512 ? -2.392 62.977 70.796 1.00 54.69 512 ASN A O 1
ATOM 3736 N N . SER A 1 513 ? -2.945 61.147 69.657 1.00 52.19 513 SER A N 1
ATOM 3737 C CA . SER A 1 513 ? -1.535 60.681 69.536 1.00 52.19 513 SER A CA 1
ATOM 3738 C C . SER A 1 513 ? -1.297 59.584 68.473 1.00 52.19 513 SER A C 1
ATOM 3740 O O . SER A 1 513 ? -2.236 59.089 67.853 1.00 52.19 513 SER A O 1
ATOM 3742 N N . LEU A 1 514 ? -0.015 59.280 68.206 1.00 60.00 514 LEU A N 1
ATOM 3743 C CA . LEU A 1 514 ? 0.468 58.224 67.293 1.00 60.00 514 LEU A CA 1
ATOM 3744 C C . LEU A 1 514 ? 0.062 56.811 67.771 1.00 60.00 514 LEU A C 1
ATOM 3746 O O . LEU A 1 514 ? -0.141 56.626 68.970 1.00 60.00 514 LEU A O 1
ATOM 3750 N N . PRO A 1 515 ? -0.013 55.803 66.876 1.00 57.19 515 PRO A N 1
ATOM 3751 C CA . PRO A 1 515 ? -0.478 54.464 67.234 1.00 57.19 515 PRO A CA 1
ATOM 3752 C C . PRO A 1 515 ? 0.413 53.789 68.287 1.00 57.19 515 PRO A C 1
ATOM 3754 O O . PRO A 1 515 ? 1.601 53.542 68.070 1.00 57.19 515 PRO A O 1
ATOM 3757 N N . CYS A 1 516 ? -0.200 53.452 69.421 1.00 58.16 516 CYS A N 1
ATOM 3758 C CA . CYS A 1 516 ? 0.378 52.612 70.463 1.00 58.16 516 CYS A CA 1
ATOM 3759 C C . CYS A 1 516 ? 0.453 51.163 69.924 1.00 58.16 516 CYS A C 1
ATOM 3761 O O . CYS A 1 516 ? -0.563 50.628 69.489 1.00 58.16 516 CYS A O 1
ATOM 3763 N N . GLY A 1 517 ? 1.650 50.561 69.866 1.00 69.81 517 GLY A N 1
ATOM 3764 C CA . GLY A 1 517 ? 1.884 49.255 69.217 1.00 69.81 517 GLY A CA 1
ATOM 3765 C C . GLY A 1 517 ? 1.473 48.054 70.082 1.00 69.81 517 GLY A C 1
ATOM 3766 O O . GLY A 1 517 ? 0.305 47.859 70.415 1.00 69.81 517 GLY A O 1
ATOM 3767 N N . ASP A 1 518 ? 2.446 47.262 70.544 1.00 59.88 518 ASP A N 1
ATOM 3768 C CA . ASP A 1 518 ? 2.201 46.197 71.538 1.00 59.88 518 ASP A CA 1
ATOM 3769 C C . ASP A 1 518 ? 2.009 46.705 72.977 1.00 59.88 518 ASP A C 1
ATOM 3771 O O . ASP A 1 518 ? 2.164 45.985 73.962 1.00 59.88 518 ASP A O 1
ATOM 3775 N N . MET A 1 519 ? 1.592 47.962 73.094 1.00 72.06 519 MET A N 1
ATOM 3776 C CA . MET A 1 519 ? 1.235 48.639 74.329 1.00 72.06 519 MET A CA 1
ATOM 3777 C C . MET A 1 519 ? -0.091 49.363 74.146 1.00 72.06 519 MET A C 1
ATOM 3779 O O . MET A 1 519 ? -0.372 49.885 73.070 1.00 72.06 519 MET A O 1
ATOM 3783 N N . TYR A 1 520 ? -0.876 49.417 75.213 1.00 72.75 520 TYR A N 1
ATOM 3784 C CA . TYR A 1 520 ? -2.157 50.113 75.239 1.00 72.75 520 TYR A CA 1
ATOM 3785 C C . TYR A 1 520 ? -2.008 51.530 75.801 1.00 72.75 520 TYR A C 1
ATOM 3787 O O . TYR A 1 520 ? -0.990 51.853 76.426 1.00 72.75 520 TYR A O 1
ATOM 3795 N N . CYS A 1 521 ? -3.025 52.371 75.611 1.00 64.88 521 CYS A N 1
ATOM 3796 C CA . CYS A 1 521 ? -2.975 53.783 75.985 1.00 64.88 521 CYS A CA 1
ATOM 3797 C C . CYS A 1 521 ? -4.107 54.148 76.965 1.00 64.88 521 CYS A C 1
ATOM 3799 O O . CYS A 1 521 ? -5.284 54.163 76.627 1.00 64.88 521 CYS A O 1
ATOM 3801 N N . ASP A 1 522 ? -3.729 54.391 78.226 1.00 67.88 522 ASP A N 1
ATOM 3802 C CA . ASP A 1 522 ? -4.641 54.502 79.374 1.00 67.88 522 ASP A CA 1
ATOM 3803 C C . ASP A 1 522 ? -5.334 55.874 79.465 1.00 67.88 522 ASP A C 1
ATOM 3805 O O . ASP A 1 522 ? -4.679 56.909 79.603 1.00 67.88 522 ASP A O 1
ATOM 3809 N N . SER A 1 523 ? -6.669 55.877 79.442 1.00 58.50 523 SER A N 1
ATOM 3810 C CA . SER A 1 523 ? -7.504 57.081 79.524 1.00 58.50 523 SER A CA 1
ATOM 3811 C C . SER A 1 523 ? -7.850 57.539 80.950 1.00 58.50 523 SER A C 1
ATOM 3813 O O . SER A 1 523 ? -8.360 58.645 81.112 1.00 58.50 523 SER A O 1
ATOM 3815 N N . ASN A 1 524 ? -7.590 56.734 81.989 1.00 62.06 524 ASN A N 1
ATOM 3816 C CA . ASN A 1 524 ? -8.027 57.013 83.369 1.00 62.06 524 ASN A CA 1
ATOM 3817 C C . ASN A 1 524 ? -6.957 57.653 84.272 1.00 62.06 524 ASN A C 1
ATOM 3819 O O . ASN A 1 524 ? -7.268 58.025 85.405 1.00 62.06 524 ASN A O 1
ATOM 3823 N N . GLY A 1 525 ? -5.704 57.792 83.826 1.00 56.41 525 GLY A N 1
ATOM 3824 C CA . GLY A 1 525 ? -4.642 58.317 84.688 1.00 56.41 525 GLY A CA 1
ATOM 3825 C C . GLY A 1 525 ? -3.439 58.891 83.948 1.00 56.41 525 GLY A C 1
ATOM 3826 O O . GLY A 1 525 ? -2.575 58.133 83.529 1.00 56.41 525 GLY A O 1
ATOM 3827 N N . ALA A 1 526 ? -3.362 60.229 83.916 1.00 49.31 526 ALA A N 1
ATOM 3828 C CA . ALA A 1 526 ? -2.302 61.052 83.315 1.00 49.31 526 ALA A CA 1
ATOM 3829 C C . ALA A 1 526 ? -2.058 60.762 81.811 1.00 49.31 526 ALA A C 1
ATOM 3831 O O . ALA A 1 526 ? -1.399 59.778 81.477 1.00 49.31 526 ALA A O 1
ATOM 3832 N N . PRO A 1 527 ? -2.556 61.611 80.887 1.00 51.84 527 PRO A N 1
ATOM 3833 C CA . PRO A 1 527 ? -2.513 61.308 79.458 1.00 51.84 527 PRO A CA 1
ATOM 3834 C C . PRO A 1 527 ? -1.080 61.152 78.927 1.00 51.84 527 PRO A C 1
ATOM 3836 O O . PRO A 1 527 ? -0.168 61.868 79.345 1.00 51.84 527 PRO A O 1
ATOM 3839 N N . ASN A 1 528 ? -0.935 60.275 77.925 1.00 57.72 528 ASN A N 1
ATOM 3840 C CA . ASN A 1 528 ? 0.288 59.988 77.160 1.00 57.72 528 ASN A CA 1
ATOM 3841 C C . ASN A 1 528 ? 1.331 59.071 77.841 1.00 57.72 528 ASN A C 1
ATOM 3843 O O . ASN A 1 528 ? 2.531 59.335 77.763 1.00 57.72 528 ASN A O 1
ATOM 3847 N N . ILE A 1 529 ? 0.902 57.955 78.447 1.00 62.78 529 ILE A N 1
ATOM 3848 C CA . ILE A 1 529 ? 1.801 56.849 78.833 1.00 62.78 529 ILE A CA 1
ATOM 3849 C C . ILE A 1 529 ? 1.306 55.526 78.232 1.00 62.78 529 ILE A C 1
ATOM 3851 O O . ILE A 1 529 ? 0.245 55.024 78.600 1.00 62.78 529 ILE A O 1
ATOM 3855 N N . CYS A 1 530 ? 2.109 54.942 77.338 1.00 67.94 530 CYS A N 1
ATOM 3856 C CA . CYS A 1 530 ? 1.928 53.573 76.849 1.00 67.94 530 CYS A CA 1
ATOM 3857 C C . CYS A 1 530 ? 2.206 52.563 77.975 1.00 67.94 530 CYS A C 1
ATOM 3859 O O . CYS A 1 530 ? 3.221 52.683 78.666 1.00 67.94 530 CYS A O 1
ATOM 3861 N N . LYS A 1 531 ? 1.347 51.553 78.143 1.00 76.12 531 LYS A N 1
ATOM 3862 C CA . LYS A 1 531 ? 1.520 50.487 79.145 1.00 76.12 531 LYS A CA 1
ATOM 3863 C C . LYS A 1 531 ? 1.664 49.107 78.491 1.00 76.12 531 LYS A C 1
ATOM 3865 O O . LYS A 1 531 ? 0.973 48.834 77.508 1.00 76.12 531 LYS A O 1
ATOM 3870 N N . PRO A 1 532 ? 2.531 48.222 79.026 1.00 72.81 532 PRO A N 1
ATOM 3871 C CA . PRO A 1 532 ? 2.632 46.847 78.550 1.00 72.81 532 PRO A CA 1
ATOM 3872 C C . PRO A 1 532 ? 1.307 46.116 78.778 1.00 72.81 532 PRO A C 1
ATOM 3874 O O . PRO A 1 532 ? 0.689 46.248 79.836 1.00 72.81 532 PRO A O 1
ATOM 3877 N N . LYS A 1 533 ? 0.881 45.350 77.774 1.00 78.81 533 LYS A N 1
ATOM 3878 C CA . LYS A 1 533 ? -0.354 44.566 77.819 1.00 78.81 533 LYS A CA 1
ATOM 3879 C C . LYS A 1 533 ? -0.227 43.404 78.829 1.00 78.81 533 LYS A C 1
ATOM 3881 O O . LYS A 1 533 ? 0.838 42.802 78.958 1.00 78.81 533 LYS A O 1
ATOM 3886 N N . VAL A 1 534 ? -1.301 43.103 79.559 1.00 82.94 534 VAL A N 1
ATOM 3887 C CA . VAL A 1 534 ? -1.364 42.095 80.638 1.00 82.94 534 VAL A CA 1
ATOM 3888 C C . VAL A 1 534 ? -1.816 40.721 80.125 1.00 82.94 534 VAL A C 1
ATOM 3890 O O . VAL A 1 534 ? -2.451 40.617 79.076 1.00 82.94 534 VAL A O 1
ATOM 3893 N N . THR A 1 535 ? -1.475 39.641 80.834 1.00 83.94 535 THR A N 1
ATOM 3894 C CA . THR A 1 535 ? -1.740 38.265 80.368 1.00 83.94 535 THR A CA 1
ATOM 3895 C C . THR A 1 535 ? -3.142 37.759 80.729 1.00 83.94 535 THR A C 1
ATOM 3897 O O . THR A 1 535 ? -3.842 38.332 81.567 1.00 83.94 535 THR A O 1
ATOM 3900 N N . LEU A 1 536 ? -3.573 36.663 80.092 1.00 81.62 536 LEU A N 1
ATOM 3901 C CA . LEU A 1 536 ? -4.853 36.003 80.380 1.00 81.62 536 LEU A CA 1
ATOM 3902 C C . LEU A 1 536 ? -5.050 35.735 81.883 1.00 81.62 536 LEU A C 1
ATOM 3904 O O . LEU A 1 536 ? -4.160 35.237 82.571 1.00 81.62 536 LEU A O 1
ATOM 3908 N N . GLY A 1 537 ? -6.240 36.063 82.383 1.00 82.94 537 GLY A N 1
ATOM 3909 C CA . GLY A 1 537 ? -6.612 35.988 83.795 1.00 82.94 537 GLY A CA 1
ATOM 3910 C C . GLY A 1 537 ? -6.181 37.189 84.648 1.00 82.94 537 GLY A C 1
ATOM 3911 O O . GLY A 1 537 ? -6.708 37.347 85.748 1.00 82.94 537 GLY A O 1
ATOM 3912 N N . GLN A 1 538 ? -5.283 38.061 84.174 1.00 88.38 538 GLN A N 1
ATOM 3913 C CA . GLN A 1 538 ? -4.907 39.286 84.892 1.00 88.38 538 GLN A CA 1
ATOM 3914 C C . GLN A 1 538 ? -5.952 40.396 84.721 1.00 88.38 538 GLN A C 1
ATOM 3916 O O . GLN A 1 538 ? -6.697 40.417 83.742 1.00 88.38 538 GLN A O 1
ATOM 3921 N N . ALA A 1 539 ? -6.010 41.314 85.690 1.00 85.56 539 ALA A N 1
ATOM 3922 C CA . ALA A 1 539 ? -6.989 42.398 85.717 1.00 85.56 539 ALA A CA 1
ATOM 3923 C C . ALA A 1 539 ? -6.694 43.499 84.683 1.00 85.56 539 ALA A C 1
ATOM 3925 O O . ALA A 1 539 ? -5.544 43.892 84.497 1.00 85.56 539 ALA A O 1
ATOM 3926 N N . CYS A 1 540 ? -7.749 44.022 84.065 1.00 87.50 540 CYS A N 1
ATOM 3927 C CA . CYS A 1 540 ? -7.718 45.025 83.002 1.00 87.50 540 CYS A CA 1
ATOM 3928 C C . CYS A 1 540 ? -8.911 45.993 83.132 1.00 87.50 540 CYS A C 1
ATOM 3930 O O . CYS A 1 540 ? -9.877 45.726 83.845 1.00 87.50 540 CYS A O 1
ATOM 3932 N N . GLN A 1 541 ? -8.838 47.145 82.466 1.00 82.19 541 GLN A N 1
ATOM 3933 C CA . GLN A 1 541 ? -9.896 48.168 82.452 1.00 82.19 541 GLN A CA 1
ATOM 3934 C C . GLN A 1 541 ? -10.436 48.486 81.053 1.00 82.19 541 GLN A C 1
ATOM 3936 O O . GLN A 1 541 ? -11.530 49.035 80.960 1.00 82.19 541 GLN A O 1
ATOM 3941 N N . TYR A 1 542 ? -9.695 48.147 79.993 1.00 78.25 542 TYR A N 1
ATOM 3942 C CA . TYR A 1 542 ? -10.025 48.447 78.595 1.00 78.25 542 TYR A CA 1
ATOM 3943 C C . TYR A 1 542 ? -9.645 47.272 77.679 1.00 78.25 542 TYR A C 1
ATOM 3945 O O . TYR A 1 542 ? -8.806 46.444 78.038 1.00 78.25 542 TYR A O 1
ATOM 3953 N N . ALA A 1 543 ? -10.307 47.151 76.525 1.00 68.69 543 ALA A N 1
ATOM 3954 C CA . ALA A 1 543 ? -10.224 45.965 75.663 1.00 68.69 543 ALA A CA 1
ATOM 3955 C C . ALA A 1 543 ? -8.839 45.747 75.024 1.00 68.69 543 ALA A C 1
ATOM 3957 O O . ALA A 1 543 ? -8.448 44.607 74.793 1.00 68.69 543 ALA A O 1
ATOM 3958 N N . ASP A 1 544 ? -8.098 46.831 74.795 1.00 72.94 544 ASP A N 1
ATOM 3959 C CA . ASP A 1 544 ? -6.756 46.889 74.206 1.00 72.94 544 ASP A CA 1
ATOM 3960 C C . ASP A 1 544 ? -5.630 46.428 75.153 1.00 72.94 544 ASP A C 1
ATOM 3962 O O . ASP A 1 544 ? -4.485 46.255 74.730 1.00 72.94 544 ASP A O 1
ATOM 3966 N N . GLN A 1 545 ? -5.943 46.198 76.432 1.00 85.00 545 GLN A N 1
ATOM 3967 C CA . GLN A 1 545 ? -4.954 45.918 77.476 1.00 85.00 545 GLN A CA 1
ATOM 3968 C C . GLN A 1 545 ? -4.399 44.490 77.476 1.00 85.00 545 GLN A C 1
ATOM 3970 O O . GLN A 1 545 ? -3.483 44.219 78.247 1.00 85.00 545 GLN A O 1
ATOM 3975 N N . CYS A 1 546 ? -4.926 43.572 76.666 1.00 86.06 546 CYS A N 1
ATOM 3976 C CA . CYS A 1 546 ? -4.594 42.147 76.741 1.00 86.06 546 CYS A CA 1
ATOM 3977 C C . CYS A 1 546 ? -3.466 41.754 75.774 1.00 86.06 546 CYS A C 1
ATOM 3979 O O . CYS A 1 546 ? -3.501 42.087 74.594 1.00 86.06 546 CYS A O 1
ATOM 3981 N N . GLY A 1 547 ? -2.435 41.081 76.296 1.00 79.19 547 GLY A N 1
ATOM 3982 C CA . GLY A 1 547 ? -1.157 40.860 75.602 1.00 79.19 547 GLY A CA 1
ATOM 3983 C C . GLY A 1 547 ? -1.008 39.511 74.904 1.00 79.19 547 GLY A C 1
ATOM 3984 O O . GLY A 1 547 ? -0.101 39.349 74.095 1.00 79.19 547 GLY A O 1
ATOM 3985 N N . THR A 1 548 ? -1.883 38.548 75.198 1.00 80.19 548 THR A N 1
ATOM 3986 C CA . THR A 1 548 ? -1.984 37.316 74.407 1.00 80.19 548 THR A CA 1
ATOM 3987 C C . THR A 1 548 ? -2.763 37.620 73.129 1.00 80.19 548 THR A C 1
ATOM 3989 O O . THR A 1 548 ? -3.805 38.275 73.183 1.00 80.19 548 THR A O 1
ATOM 3992 N N . GLU A 1 549 ? -2.288 37.132 71.984 1.00 74.75 549 GLU A N 1
ATOM 3993 C CA . GLU A 1 549 ? -3.005 37.265 70.714 1.00 74.75 549 GLU A CA 1
ATOM 3994 C C . GLU A 1 549 ? -4.428 36.684 70.826 1.00 74.75 549 GLU A C 1
ATOM 3996 O O . GLU A 1 549 ? -4.656 35.675 71.497 1.00 74.75 549 GLU A O 1
ATOM 4001 N N . HIS A 1 550 ? -5.402 37.374 70.229 1.00 84.00 550 HIS A N 1
ATOM 4002 C CA . HIS A 1 550 ? -6.841 37.098 70.354 1.00 84.00 550 HIS A CA 1
ATOM 4003 C C . HIS A 1 550 ? -7.433 37.148 71.784 1.00 84.00 550 HIS A C 1
ATOM 4005 O O . HIS A 1 550 ? -8.539 36.645 71.994 1.00 84.00 550 HIS A O 1
ATOM 4011 N N . ALA A 1 551 ? -6.772 37.777 72.764 1.00 84.38 551 ALA A N 1
ATOM 4012 C CA . ALA A 1 551 ? -7.370 38.081 74.070 1.00 84.38 551 ALA A CA 1
ATOM 4013 C C . ALA A 1 551 ? -8.047 39.468 74.113 1.00 84.38 551 ALA A C 1
ATOM 4015 O O . ALA A 1 551 ? -7.601 40.418 73.476 1.00 84.38 551 ALA A O 1
ATOM 4016 N N . THR A 1 552 ? -9.112 39.590 74.908 1.00 86.00 552 THR A N 1
ATOM 4017 C CA . THR A 1 552 ? -9.918 40.808 75.106 1.00 86.00 552 THR A CA 1
ATOM 4018 C C . THR A 1 552 ? -10.279 40.986 76.581 1.00 86.00 552 THR A C 1
ATOM 4020 O O . THR A 1 552 ? -10.495 40.005 77.296 1.00 86.00 552 THR A O 1
ATOM 4023 N N . CYS A 1 553 ? -10.382 42.230 77.052 1.00 86.38 553 CYS A N 1
ATOM 4024 C CA . CYS A 1 553 ? -10.800 42.509 78.428 1.00 86.38 553 CYS A CA 1
ATOM 4025 C C . CYS A 1 553 ? -12.318 42.352 78.599 1.00 86.38 553 CYS A C 1
ATOM 4027 O O . CYS A 1 553 ? -13.084 42.948 77.843 1.00 86.38 553 CYS A O 1
ATOM 4029 N N . ASP A 1 554 ? -12.752 41.610 79.619 1.00 83.88 554 ASP A N 1
ATOM 4030 C CA . ASP A 1 554 ? -14.164 41.531 80.011 1.00 83.88 554 ASP A CA 1
ATOM 4031 C C . ASP A 1 554 ? -14.587 42.802 80.773 1.00 83.88 554 ASP A C 1
ATOM 4033 O O . ASP A 1 554 ? -14.355 42.933 81.977 1.00 83.88 554 ASP A O 1
ATOM 4037 N N . LEU A 1 555 ? -15.167 43.767 80.052 1.00 76.38 555 LEU A N 1
ATOM 4038 C CA . LEU A 1 555 ? -15.515 45.092 80.584 1.00 76.38 555 LEU A CA 1
ATOM 4039 C C . LEU A 1 555 ? -16.788 45.104 81.445 1.00 76.38 555 LEU A C 1
ATOM 4041 O O . LEU A 1 555 ? -16.908 45.957 82.332 1.00 76.38 555 LEU A O 1
ATOM 4045 N N . GLU A 1 556 ? -17.719 44.182 81.188 1.00 75.81 556 GLU A N 1
ATOM 4046 C CA . GLU A 1 556 ? -19.024 44.112 81.861 1.00 75.81 556 GLU A CA 1
ATOM 4047 C C . GLU A 1 556 ? -19.021 43.132 83.047 1.00 75.81 556 GLU A C 1
ATOM 4049 O O . GLU A 1 556 ? -19.726 43.364 84.031 1.00 75.81 556 GLU A O 1
ATOM 4054 N N . GLY A 1 557 ? -18.201 42.077 82.986 1.00 76.56 557 GLY A N 1
ATOM 4055 C CA . GLY A 1 557 ? -18.057 41.049 84.013 1.00 76.56 557 GLY A CA 1
ATOM 4056 C C . GLY A 1 557 ? -16.807 41.202 84.886 1.00 76.56 557 GLY A C 1
ATOM 4057 O O . GLY A 1 557 ? -16.728 42.074 85.755 1.00 76.56 557 GLY A O 1
ATOM 4058 N N . SER A 1 558 ? -15.848 40.284 84.732 1.00 78.62 558 SER A N 1
ATOM 4059 C CA . SER A 1 558 ? -14.764 40.043 85.697 1.00 78.62 558 SER A CA 1
ATOM 4060 C C . SER A 1 558 ? -13.659 41.099 85.721 1.00 78.62 558 SER A C 1
ATOM 4062 O O . SER A 1 558 ? -12.851 41.091 86.652 1.00 78.62 558 SER A O 1
ATOM 4064 N N . LYS A 1 559 ? -13.586 41.980 84.714 1.00 87.06 559 LYS A N 1
ATOM 4065 C CA . LYS A 1 559 ? -12.482 42.937 84.515 1.00 87.06 559 LYS A CA 1
ATOM 4066 C C . LYS A 1 559 ? -11.117 42.258 84.481 1.00 87.06 559 LYS A C 1
ATOM 4068 O O . LYS A 1 559 ? -10.139 42.756 85.038 1.00 87.06 559 LYS A O 1
ATOM 4073 N N . THR A 1 560 ? -11.061 41.104 83.819 1.00 86.38 560 THR A N 1
ATOM 4074 C CA . THR A 1 560 ? -9.829 40.365 83.525 1.00 86.38 560 THR A CA 1
ATOM 4075 C C . THR A 1 560 ? -9.722 40.043 82.038 1.00 86.38 560 THR A C 1
ATOM 4077 O O . THR A 1 560 ? -10.725 39.986 81.325 1.00 86.38 560 THR A O 1
ATOM 4080 N N . CYS A 1 561 ? -8.494 39.853 81.554 1.00 88.06 561 CYS A N 1
ATOM 4081 C CA . CYS A 1 561 ? -8.245 39.448 80.176 1.00 88.06 561 CYS A CA 1
ATOM 4082 C C . CYS A 1 561 ? -8.692 38.002 79.965 1.00 88.06 561 CYS A C 1
ATOM 4084 O O . CYS A 1 561 ? -8.184 37.083 80.611 1.00 88.06 561 CYS A O 1
ATOM 4086 N N . GLN A 1 562 ? -9.625 37.805 79.042 1.00 87.88 562 GLN A N 1
ATOM 4087 C CA . GLN A 1 562 ? -10.133 36.504 78.615 1.00 87.88 562 GLN A CA 1
ATOM 4088 C C . GLN A 1 562 ? -9.821 36.315 77.124 1.00 87.88 562 GLN A C 1
ATOM 4090 O O . GLN A 1 562 ? -9.420 37.262 76.450 1.00 87.88 562 GLN A O 1
ATOM 4095 N N . CYS A 1 563 ? -9.977 35.108 76.585 1.00 84.38 563 CYS A N 1
ATOM 4096 C CA . CYS A 1 563 ? -9.920 34.947 75.132 1.00 84.38 563 CYS A CA 1
ATOM 4097 C C . CYS A 1 563 ? -11.160 35.579 74.489 1.00 84.38 563 CYS A C 1
ATOM 4099 O O . CYS A 1 563 ? -12.250 35.518 75.061 1.00 84.38 563 CYS A O 1
ATOM 4101 N N . SER A 1 564 ? -10.988 36.175 73.307 1.00 79.94 564 SER A N 1
ATOM 4102 C CA . SER A 1 564 ? -12.087 36.685 72.483 1.00 79.94 564 SER A CA 1
ATOM 4103 C C . SER A 1 564 ? -13.125 35.587 72.234 1.00 79.94 564 SER A C 1
ATOM 4105 O O . SER A 1 564 ? -12.805 34.401 72.281 1.00 79.94 564 SER A O 1
ATOM 4107 N N . SER A 1 565 ? -14.377 35.952 71.954 1.00 76.94 565 SER A N 1
ATOM 4108 C CA . SER A 1 565 ? -15.518 35.020 71.952 1.00 76.94 565 SER A CA 1
ATOM 4109 C C . SER A 1 565 ? -15.355 33.794 71.037 1.00 76.94 565 SER A C 1
ATOM 4111 O O . SER A 1 565 ? -15.922 32.742 71.342 1.00 76.94 565 SER A O 1
ATOM 4113 N N . GLN A 1 566 ? -14.548 33.900 69.975 1.00 73.44 566 GLN A N 1
ATOM 4114 C CA . GLN A 1 566 ? -14.203 32.829 69.026 1.00 73.44 566 GLN A CA 1
ATOM 4115 C C . GLN A 1 566 ? -12.936 32.024 69.395 1.00 73.44 566 GLN A C 1
ATOM 4117 O O . GLN A 1 566 ? -12.472 31.212 68.603 1.00 73.44 566 GLN A O 1
ATOM 4122 N N . TYR A 1 567 ? -12.365 32.222 70.583 1.00 77.62 567 TYR A N 1
ATOM 4123 C CA . TYR A 1 567 ? -11.129 31.585 71.049 1.00 77.62 567 TYR A CA 1
ATOM 4124 C C . TYR A 1 567 ? -11.305 31.061 72.483 1.00 77.62 567 TYR A C 1
ATOM 4126 O O . TYR A 1 567 ? -12.118 31.579 73.251 1.00 77.62 567 TYR A O 1
ATOM 4134 N N . TYR A 1 568 ? -10.568 30.019 72.868 1.00 80.25 568 TYR A N 1
ATOM 4135 C CA . TYR A 1 568 ? -10.606 29.460 74.222 1.00 80.25 568 TYR A CA 1
ATOM 4136 C C . TYR A 1 568 ? -9.206 29.345 74.828 1.00 80.25 568 TYR A C 1
ATOM 4138 O O . TYR A 1 568 ? -8.210 29.147 74.133 1.00 80.25 568 TYR A O 1
ATOM 4146 N N . ASN A 1 569 ? -9.135 29.500 76.151 1.00 81.19 569 ASN A N 1
ATOM 4147 C CA . ASN A 1 569 ? -7.881 29.476 76.894 1.00 81.19 569 ASN A CA 1
ATOM 4148 C C . ASN A 1 569 ? -7.413 28.025 77.076 1.00 81.19 569 ASN A C 1
ATOM 4150 O O . ASN A 1 569 ? -8.009 27.267 77.845 1.00 81.19 569 ASN A O 1
ATOM 4154 N N . TYR A 1 570 ? -6.359 27.639 76.360 1.00 74.44 570 TYR A N 1
ATOM 4155 C CA . TYR A 1 570 ? -5.694 26.351 76.533 1.00 74.44 570 TYR A CA 1
ATOM 4156 C C . TYR A 1 570 ? -4.694 26.424 77.699 1.00 74.44 570 TYR A C 1
ATOM 4158 O O . TYR A 1 570 ? -4.122 27.482 77.956 1.00 74.44 570 TYR A O 1
ATOM 4166 N N . ASN A 1 571 ? -4.449 25.300 78.385 1.00 66.75 571 ASN A N 1
ATOM 4167 C CA . ASN A 1 571 ? -3.848 25.213 79.736 1.00 66.75 571 ASN A CA 1
ATOM 4168 C C . ASN A 1 571 ? -2.510 25.951 79.994 1.00 66.75 571 ASN A C 1
ATOM 4170 O O . ASN A 1 571 ? -2.112 26.070 81.151 1.00 66.75 571 ASN A O 1
ATOM 4174 N N . ASN A 1 572 ? -1.828 26.455 78.962 1.00 66.94 572 ASN A N 1
ATOM 4175 C CA . ASN A 1 572 ? -0.574 27.208 79.063 1.00 66.94 572 ASN A CA 1
ATOM 4176 C C . ASN A 1 572 ? -0.742 28.736 78.874 1.00 66.94 572 ASN A C 1
ATOM 4178 O O . ASN A 1 572 ? 0.260 29.434 78.742 1.00 66.94 572 ASN A O 1
ATOM 4182 N N . GLY A 1 573 ? -1.970 29.271 78.844 1.00 73.81 573 GLY A N 1
ATOM 4183 C CA . GLY A 1 573 ? -2.215 30.712 78.667 1.00 73.81 573 GLY A CA 1
ATOM 4184 C C . GLY A 1 573 ? -2.145 31.178 77.209 1.00 73.81 573 GLY A C 1
ATOM 4185 O O . GLY A 1 573 ? -1.673 32.280 76.928 1.00 73.81 573 GLY A O 1
ATOM 4186 N N . LEU A 1 574 ? -2.610 30.332 76.288 1.00 74.94 574 LEU A N 1
ATOM 4187 C CA . LEU A 1 574 ? -2.711 30.606 74.853 1.00 74.94 574 LEU A CA 1
ATOM 4188 C C . LEU A 1 574 ? -4.180 30.548 74.426 1.00 74.94 574 LEU A C 1
ATOM 4190 O O . LEU A 1 574 ? -4.882 29.590 74.756 1.00 74.94 574 LEU A O 1
ATOM 4194 N N . CYS A 1 575 ? -4.628 31.552 73.672 1.00 79.19 575 CYS A N 1
ATOM 4195 C CA . CYS A 1 575 ? -5.939 31.542 73.033 1.00 79.19 575 CYS A CA 1
ATOM 4196 C C . CYS A 1 575 ? -5.873 30.720 71.746 1.00 79.19 575 CYS A C 1
ATOM 4198 O O . CYS A 1 575 ? -5.416 31.209 70.716 1.00 79.19 575 CYS A O 1
ATOM 4200 N N . LEU A 1 576 ? -6.330 29.470 71.800 1.00 75.50 576 LEU A N 1
ATOM 4201 C CA . LEU A 1 576 ? -6.536 28.673 70.591 1.00 75.50 576 LEU A CA 1
ATOM 4202 C C . LEU A 1 576 ? -7.894 29.032 69.975 1.00 75.50 576 LEU A C 1
ATOM 4204 O O . LEU A 1 576 ? -8.833 29.312 70.730 1.00 75.50 576 LEU A O 1
ATOM 4208 N N . PRO A 1 577 ? -8.032 29.038 68.636 1.00 72.75 577 PRO A N 1
ATOM 4209 C CA . PRO A 1 577 ? -9.331 29.227 68.009 1.00 72.75 577 PRO A CA 1
ATOM 4210 C C . PRO A 1 577 ? -10.288 28.150 68.508 1.00 72.75 577 PRO A C 1
ATOM 4212 O O . PRO A 1 577 ? -9.939 26.968 68.593 1.00 72.75 577 PRO A O 1
ATOM 4215 N N . LYS A 1 578 ? -11.507 28.564 68.847 1.00 73.88 578 LYS A N 1
ATOM 4216 C CA . LYS A 1 578 ? -12.608 27.626 69.002 1.00 73.88 578 LYS A CA 1
ATOM 4217 C C . LYS A 1 578 ? -12.829 26.971 67.652 1.00 73.88 578 LYS A C 1
ATOM 4219 O O . LYS A 1 578 ? -12.877 27.659 66.633 1.00 73.88 578 LYS A O 1
ATOM 4224 N N . CYS A 1 579 ? -12.980 25.653 67.649 1.00 71.75 579 CYS A N 1
ATOM 4225 C CA . CYS A 1 579 ? -13.486 24.988 66.461 1.00 71.75 579 CYS A CA 1
ATOM 4226 C C . CYS A 1 579 ? -14.859 25.583 66.103 1.00 71.75 579 CYS A C 1
ATOM 4228 O O . CYS A 1 579 ? -15.651 25.943 66.978 1.00 71.75 579 CYS A O 1
ATOM 4230 N N . THR A 1 580 ? -15.129 25.718 64.811 1.00 69.44 580 THR A N 1
ATOM 4231 C CA . THR A 1 580 ? -16.490 25.937 64.315 1.00 69.44 580 THR A CA 1
ATOM 4232 C C . THR A 1 580 ? -17.066 24.583 63.906 1.00 69.44 580 THR A C 1
ATOM 4234 O O . THR A 1 580 ? -16.368 23.566 63.933 1.00 69.44 580 THR A O 1
ATOM 4237 N N . ARG A 1 581 ? -18.356 24.528 63.551 1.00 59.38 581 ARG A N 1
ATOM 4238 C CA . ARG A 1 581 ? -19.011 23.251 63.211 1.00 59.38 581 ARG A CA 1
ATOM 4239 C C . ARG A 1 581 ? -18.368 22.557 62.002 1.00 59.38 581 ARG A C 1
ATOM 4241 O O . ARG A 1 581 ? -18.423 21.335 61.918 1.00 59.38 581 ARG A O 1
ATOM 4248 N N . ASP A 1 582 ? -17.726 23.340 61.133 1.00 53.38 582 ASP A N 1
ATOM 4249 C CA . ASP A 1 582 ? -17.244 22.910 59.819 1.00 53.38 582 ASP A CA 1
ATOM 4250 C C . ASP A 1 582 ? -15.706 22.822 59.713 1.00 53.38 582 ASP A C 1
ATOM 4252 O O . ASP A 1 582 ? -15.202 22.161 58.807 1.00 53.38 582 ASP A O 1
ATOM 4256 N N . GLN A 1 583 ? -14.935 23.432 60.633 1.00 59.66 583 GLN A N 1
ATOM 4257 C CA . GLN A 1 583 ? -13.467 23.299 60.698 1.00 59.66 583 GLN A CA 1
ATOM 4258 C C . GLN A 1 583 ? -12.917 23.343 62.140 1.00 59.66 583 GLN A C 1
ATOM 4260 O O . GLN A 1 583 ? -13.304 24.190 62.946 1.00 59.66 583 GLN A O 1
ATOM 4265 N N . GLY A 1 584 ? -11.942 22.470 62.446 1.00 65.19 584 GLY A N 1
ATOM 4266 C CA . GLY A 1 584 ? -11.050 22.631 63.610 1.00 65.19 584 GLY A CA 1
ATOM 4267 C C . GLY A 1 584 ? -10.640 21.370 64.388 1.00 65.19 584 GLY A C 1
ATOM 4268 O O . GLY A 1 584 ? -9.664 21.435 65.130 1.00 65.19 584 GLY A O 1
ATOM 4269 N N . CYS A 1 585 ? -11.328 20.232 64.236 1.00 75.06 585 CYS A N 1
ATOM 4270 C CA . CYS A 1 585 ? -11.036 19.000 64.991 1.00 75.06 585 CYS A CA 1
ATOM 4271 C C . CYS A 1 585 ? -10.528 17.850 64.104 1.00 75.06 585 CYS A C 1
ATOM 4273 O O . CYS A 1 585 ? -10.824 17.790 62.911 1.00 75.06 585 CYS A O 1
ATOM 4275 N N . LEU A 1 586 ? -9.798 16.901 64.706 1.00 73.88 586 LEU A N 1
ATOM 4276 C CA . LEU A 1 586 ? -9.455 15.622 64.071 1.00 73.88 586 LEU A CA 1
ATOM 4277 C C . LEU A 1 586 ? -10.727 14.821 63.750 1.00 73.88 586 LEU A C 1
ATOM 4279 O O . LEU A 1 586 ? -11.734 14.945 64.440 1.00 73.88 586 LEU A O 1
ATOM 4283 N N . SER A 1 587 ? -10.683 13.950 62.740 1.00 75.19 587 SER A N 1
ATOM 4284 C CA . SER A 1 587 ? -11.868 13.221 62.251 1.00 75.19 587 SER A CA 1
ATOM 4285 C C . SER A 1 587 ? -12.561 12.345 63.311 1.00 75.19 587 SER A C 1
ATOM 4287 O O . SER A 1 587 ? -13.785 12.184 63.264 1.00 75.19 587 SER A O 1
ATOM 4289 N N . SER A 1 588 ? -11.815 11.841 64.301 1.00 76.50 588 SER A N 1
ATOM 4290 C CA . SER A 1 588 ? -12.328 11.092 65.461 1.00 76.50 588 SER A CA 1
ATOM 4291 C C . SER A 1 588 ? -13.107 11.932 66.477 1.00 76.50 588 SER A C 1
ATOM 4293 O O . SER A 1 588 ? -13.778 11.372 67.346 1.00 76.50 588 SER A O 1
ATOM 4295 N N . ASP A 1 589 ? -13.010 13.254 66.379 1.00 86.56 589 ASP A N 1
ATOM 4296 C CA . ASP A 1 589 ? -13.404 14.206 67.409 1.00 86.56 589 ASP A CA 1
ATOM 4297 C C . ASP A 1 589 ? -14.463 15.181 66.851 1.00 86.56 589 ASP A C 1
ATOM 4299 O O . ASP A 1 589 ? -14.664 15.294 65.637 1.00 86.56 589 ASP A O 1
ATOM 4303 N N . TYR A 1 590 ? -15.196 15.849 67.737 1.00 83.38 590 TYR A N 1
ATOM 4304 C CA . TYR A 1 590 ? -16.271 16.785 67.426 1.00 83.38 590 TYR A CA 1
ATOM 4305 C C . TYR A 1 590 ? -16.122 18.085 68.210 1.00 83.38 590 TYR A C 1
ATOM 4307 O O . TYR A 1 590 ? -15.561 18.090 69.302 1.00 83.38 590 TYR A O 1
ATOM 4315 N N . CYS A 1 591 ? -16.658 19.178 67.671 1.00 83.25 591 CYS A N 1
ATOM 4316 C CA . CYS A 1 591 ? -16.668 20.458 68.364 1.00 83.25 591 CYS A CA 1
ATOM 4317 C C . CYS A 1 591 ? -17.870 20.578 69.313 1.00 83.25 591 CYS A C 1
ATOM 4319 O O . CYS A 1 591 ? -19.011 20.392 68.888 1.00 83.25 591 CYS A O 1
ATOM 4321 N N . THR A 1 592 ? -17.631 20.900 70.584 1.00 82.94 592 THR A N 1
ATOM 4322 C CA . THR A 1 592 ? -18.684 21.282 71.539 1.00 82.94 592 THR A CA 1
ATOM 4323 C C . THR A 1 592 ? -19.198 22.698 71.266 1.00 82.94 592 THR A C 1
ATOM 4325 O O . THR A 1 592 ? -18.513 23.500 70.635 1.00 82.94 592 THR A O 1
ATOM 4328 N N . GLU A 1 593 ? -20.366 23.060 71.806 1.00 76.69 593 GLU A N 1
ATOM 4329 C CA . GLU A 1 593 ? -20.895 24.437 71.719 1.00 76.69 593 GLU A CA 1
ATOM 4330 C C . GLU A 1 593 ? -19.983 25.480 72.400 1.00 76.69 593 GLU A C 1
ATOM 4332 O O . GLU A 1 593 ? -19.998 26.657 72.045 1.00 76.69 593 GLU A O 1
ATOM 4337 N N . GLU A 1 594 ? -19.127 25.056 73.337 1.00 77.25 594 GLU A N 1
ATOM 4338 C CA . GLU A 1 594 ? -18.080 25.907 73.918 1.00 77.25 594 GLU A CA 1
ATOM 4339 C C . GLU A 1 594 ? -16.865 26.116 72.994 1.00 77.25 594 GLU A C 1
ATOM 4341 O O . GLU A 1 594 ? -16.010 26.955 73.292 1.00 77.25 594 GLU A O 1
ATOM 4346 N N . GLY A 1 595 ? -16.772 25.371 71.888 1.00 76.00 595 GLY A N 1
ATOM 4347 C CA . GLY A 1 595 ? -15.688 25.461 70.915 1.00 76.00 595 GLY A CA 1
ATOM 4348 C C . GLY A 1 595 ? -14.473 24.575 71.202 1.00 76.00 595 GLY A C 1
ATOM 4349 O O . GLY A 1 595 ? -13.366 24.918 70.787 1.00 76.00 595 GLY A O 1
ATOM 4350 N N . ARG A 1 596 ? -14.645 23.462 71.931 1.00 77.62 596 ARG A N 1
ATOM 4351 C CA . ARG A 1 596 ? -13.567 22.510 72.267 1.00 77.62 596 ARG A CA 1
ATOM 4352 C C . ARG A 1 596 ? -13.737 21.197 71.498 1.00 77.62 596 ARG A C 1
ATOM 4354 O O . ARG A 1 596 ? -14.864 20.745 71.326 1.00 77.62 596 ARG A O 1
ATOM 4361 N N . CYS A 1 597 ? -12.638 20.551 71.110 1.00 78.69 597 CYS A N 1
ATOM 4362 C CA . CYS A 1 597 ? -12.691 19.216 70.507 1.00 78.69 597 CYS A CA 1
ATOM 4363 C C . CYS A 1 597 ? -12.838 18.115 71.577 1.00 78.69 597 CYS A C 1
ATOM 4365 O O . CYS A 1 597 ? -11.999 18.003 72.472 1.00 78.69 597 CYS A O 1
ATOM 4367 N N . GLU A 1 598 ? -13.872 17.281 71.460 1.00 85.31 598 GLU A N 1
ATOM 4368 C CA . GLU A 1 598 ? -14.125 16.089 72.283 1.00 85.31 598 GLU A CA 1
ATOM 4369 C C . GLU A 1 598 ? -14.225 14.825 71.415 1.00 85.31 598 GLU A C 1
ATOM 4371 O O . GLU A 1 598 ? -14.569 14.894 70.240 1.00 85.31 598 GLU A O 1
ATOM 4376 N N . LYS A 1 599 ? -13.951 13.638 71.969 1.00 86.56 599 LYS A N 1
ATOM 4377 C CA . LYS A 1 599 ? -13.989 12.387 71.188 1.00 86.56 599 LYS A CA 1
ATOM 4378 C C . LYS A 1 599 ? -15.414 11.946 70.863 1.00 86.56 599 LYS A C 1
ATOM 4380 O O . LYS A 1 599 ? -16.253 11.857 71.760 1.00 86.56 599 LYS A O 1
ATOM 4385 N N . LYS A 1 600 ? -15.664 11.572 69.604 1.00 89.75 600 LYS A N 1
ATOM 4386 C CA . LYS A 1 600 ? -16.970 11.066 69.161 1.00 89.75 600 LYS A CA 1
ATOM 4387 C C . LYS A 1 600 ? -17.335 9.729 69.815 1.00 89.75 600 LYS A C 1
ATOM 4389 O O . LYS A 1 600 ? -16.498 8.849 70.027 1.00 89.75 600 LYS A O 1
ATOM 4394 N N . LYS A 1 601 ? -18.625 9.586 70.103 1.00 91.31 601 LYS A N 1
ATOM 4395 C CA . LYS A 1 601 ? -19.256 8.531 70.899 1.00 91.31 601 LYS A CA 1
ATOM 4396 C C . LYS A 1 601 ? -19.776 7.395 69.997 1.00 91.31 601 LYS A C 1
ATOM 4398 O O . LYS A 1 601 ? -20.237 7.676 68.892 1.00 91.31 601 LYS A O 1
ATOM 4403 N N . PRO A 1 602 ? -19.701 6.116 70.408 1.00 89.88 602 PRO A N 1
ATOM 4404 C CA . PRO A 1 602 ? -20.224 4.997 69.617 1.00 89.88 602 PRO A CA 1
ATOM 4405 C C . PRO A 1 602 ? -21.763 4.984 69.576 1.00 89.88 602 PRO A C 1
ATOM 4407 O O . PRO A 1 602 ? -22.413 5.716 70.324 1.00 89.88 602 PRO A O 1
ATOM 4410 N N . LEU A 1 603 ? -22.347 4.123 68.734 1.00 89.94 603 LEU A N 1
ATOM 4411 C CA . LEU A 1 603 ? -23.791 3.857 68.761 1.00 89.94 603 LEU A CA 1
ATOM 4412 C C . LEU A 1 603 ? -24.245 3.358 70.146 1.00 89.94 603 LEU A C 1
ATOM 4414 O O . LEU A 1 603 ? -23.464 2.785 70.908 1.00 89.94 603 LEU A O 1
ATOM 4418 N N . GLY A 1 604 ? -25.491 3.669 70.502 1.00 88.12 604 GLY A N 1
ATOM 4419 C CA . GLY A 1 604 ? -26.080 3.433 71.822 1.00 88.12 604 GLY A CA 1
ATOM 4420 C C . GLY A 1 604 ? -25.583 4.360 72.944 1.00 88.12 604 GLY A C 1
ATOM 4421 O O . GLY A 1 604 ? -26.181 4.382 74.019 1.00 88.12 604 GLY A O 1
ATOM 4422 N N . ALA A 1 605 ? -24.525 5.153 72.738 1.00 91.31 605 ALA A N 1
ATOM 4423 C CA . ALA A 1 605 ? -24.022 6.075 73.758 1.00 91.31 605 ALA A CA 1
ATOM 4424 C C . ALA A 1 605 ? -24.829 7.385 73.821 1.00 91.31 605 ALA A C 1
ATOM 4426 O O . ALA A 1 605 ? -25.265 7.912 72.798 1.00 91.31 605 ALA A O 1
ATOM 4427 N N . GLY A 1 606 ? -24.982 7.934 75.032 1.00 90.50 606 GLY A N 1
ATOM 4428 C CA . GLY A 1 606 ? -25.746 9.159 75.293 1.00 90.50 606 GLY A CA 1
ATOM 4429 C C . GLY A 1 606 ? -25.147 10.416 74.650 1.00 90.50 606 GLY A C 1
ATOM 4430 O O . GLY A 1 606 ? -23.975 10.754 74.864 1.00 90.50 606 GLY A O 1
ATOM 4431 N N . CYS A 1 607 ? -25.965 11.139 73.893 1.00 93.88 607 CYS A N 1
ATOM 4432 C CA . CYS A 1 607 ? -25.579 12.305 73.101 1.00 93.88 607 CYS A CA 1
ATOM 4433 C C . CYS A 1 607 ? -26.584 13.455 73.271 1.00 93.88 607 CYS A C 1
ATOM 4435 O O . CYS A 1 607 ? -27.686 13.260 73.781 1.00 93.88 607 CYS A O 1
ATOM 4437 N N . THR A 1 608 ? -26.204 14.655 72.826 1.00 90.62 608 THR A N 1
ATOM 4438 C CA . THR A 1 608 ? -27.126 15.802 72.699 1.00 90.62 608 THR A CA 1
ATOM 4439 C C . THR A 1 608 ? -27.171 16.410 71.293 1.00 90.62 608 THR A C 1
ATOM 4441 O O . THR A 1 608 ? -28.024 17.248 71.032 1.00 90.62 608 THR A O 1
ATOM 4444 N N . ASP A 1 609 ? -26.290 15.982 70.382 1.00 88.06 609 ASP A N 1
ATOM 4445 C CA . ASP A 1 609 ? -26.293 16.357 68.962 1.00 88.06 609 ASP A CA 1
ATOM 4446 C C . ASP A 1 609 ? -25.649 15.227 68.129 1.00 88.06 609 ASP A C 1
ATOM 4448 O O . ASP A 1 609 ? -24.810 14.476 68.631 1.00 88.06 609 ASP A O 1
ATOM 4452 N N . SER A 1 610 ? -26.037 15.092 66.861 1.00 89.69 610 SER A N 1
ATOM 4453 C CA . SER A 1 610 ? -25.629 14.007 65.949 1.00 89.69 610 SER A CA 1
ATOM 4454 C C . SER A 1 610 ? -24.138 14.064 65.596 1.00 89.69 610 SER A C 1
ATOM 4456 O O . SER A 1 610 ? -23.484 13.035 65.467 1.00 89.69 610 SER A O 1
ATOM 4458 N N . ILE A 1 611 ? -23.564 15.271 65.548 1.00 86.94 611 ILE A N 1
ATOM 4459 C CA . ILE A 1 611 ? -22.117 15.523 65.392 1.00 86.94 611 ILE A CA 1
ATOM 4460 C C . ILE A 1 611 ? -21.276 14.843 66.497 1.00 86.94 611 ILE A C 1
ATOM 4462 O O . ILE A 1 611 ? -20.099 14.550 66.278 1.00 86.94 611 ILE A O 1
ATOM 4466 N N . GLN A 1 612 ? -21.868 14.512 67.652 1.00 92.00 612 GLN A N 1
ATOM 4467 C CA . GLN A 1 612 ? -21.185 13.768 68.717 1.00 92.00 612 GLN A CA 1
ATOM 4468 C C . GLN A 1 612 ? -20.974 12.283 68.388 1.00 92.00 612 GLN A C 1
ATOM 4470 O O . GLN A 1 612 ? -20.237 11.612 69.110 1.00 92.00 612 GLN A O 1
ATOM 4475 N N . CYS A 1 613 ? -21.614 11.744 67.349 1.00 92.00 613 CYS A N 1
ATOM 4476 C CA . CYS A 1 613 ? -21.592 10.321 67.028 1.00 92.00 613 CYS A CA 1
ATOM 4477 C C . CYS A 1 613 ? -20.400 9.947 66.126 1.00 92.00 613 CYS A C 1
ATOM 4479 O O . CYS A 1 613 ? -19.993 10.690 65.235 1.00 92.00 613 CYS A O 1
ATOM 4481 N N . LYS A 1 614 ? -19.789 8.785 66.387 1.00 90.19 614 LYS A N 1
ATOM 4482 C CA . LYS A 1 614 ? -18.536 8.328 65.750 1.00 90.19 614 LYS A CA 1
ATOM 4483 C C . LYS A 1 614 ? -18.730 7.890 64.298 1.00 90.19 614 LYS A C 1
ATOM 4485 O O . LYS A 1 614 ? -17.810 7.997 63.493 1.00 90.19 614 LYS A O 1
ATOM 4490 N N . THR A 1 615 ? -19.907 7.374 63.984 1.00 86.38 615 THR A N 1
ATOM 4491 C CA . THR A 1 615 ? -20.329 6.932 62.656 1.00 86.38 615 THR A CA 1
ATOM 4492 C C . THR A 1 615 ? -21.016 8.099 61.936 1.00 86.38 615 THR A C 1
ATOM 4494 O O . THR A 1 615 ? -22.021 8.584 62.450 1.00 86.38 615 THR A O 1
ATOM 4497 N N . PRO A 1 616 ? -20.517 8.572 60.771 1.00 80.81 616 PRO A N 1
ATOM 4498 C CA . PRO A 1 616 ? -21.002 9.812 60.145 1.00 80.81 616 PRO A CA 1
ATOM 4499 C C . PRO A 1 616 ? -22.506 9.859 59.849 1.00 80.81 616 PRO A C 1
ATOM 4501 O O . PRO A 1 616 ? -23.100 10.930 59.885 1.00 80.81 616 PRO A O 1
ATOM 4504 N N . SER A 1 617 ? -23.120 8.703 59.584 1.00 89.19 617 SER A N 1
ATOM 4505 C CA . SER A 1 617 ? -24.549 8.584 59.273 1.00 89.19 617 SER A CA 1
ATOM 4506 C C . SER A 1 617 ? -25.447 8.323 60.489 1.00 89.19 617 SER A C 1
ATOM 4508 O O . SER A 1 617 ? -26.613 7.977 60.313 1.00 89.19 617 SER A O 1
ATOM 4510 N N . ALA A 1 618 ? -24.929 8.421 61.716 1.00 89.56 618 ALA A N 1
ATOM 4511 C CA . ALA A 1 618 ? -25.727 8.293 62.933 1.00 89.56 618 ALA A CA 1
ATOM 4512 C C . ALA A 1 618 ? -26.384 9.627 63.315 1.00 89.56 618 ALA A C 1
ATOM 4514 O O . ALA A 1 618 ? -25.768 10.687 63.218 1.00 89.56 618 ALA A O 1
ATOM 4515 N N . ILE A 1 619 ? -27.620 9.560 63.805 1.00 92.69 619 ILE A N 1
ATOM 4516 C CA . ILE A 1 619 ? -28.327 10.694 64.404 1.00 92.69 619 ILE A CA 1
ATOM 4517 C C . ILE A 1 619 ? -28.332 10.578 65.928 1.00 92.69 619 ILE A C 1
ATOM 4519 O O . ILE A 1 619 ? -28.190 9.490 66.487 1.00 92.69 619 ILE A O 1
ATOM 4523 N N . CYS A 1 620 ? -28.515 11.703 66.609 1.00 93.44 620 CYS A N 1
ATOM 4524 C CA . CYS A 1 620 ? -28.733 11.723 68.047 1.00 93.44 620 CYS A CA 1
ATOM 4525 C C . CYS A 1 620 ? -30.227 11.823 68.380 1.00 93.44 620 CYS A C 1
ATOM 4527 O O . CYS A 1 620 ? -30.838 12.865 68.151 1.00 93.44 620 CYS A O 1
ATOM 4529 N N . ASP A 1 621 ? -30.781 10.769 68.980 1.00 91.19 621 ASP A N 1
ATOM 4530 C CA . ASP A 1 621 ? -32.118 10.762 69.591 1.00 91.19 621 ASP A CA 1
ATOM 4531 C C . ASP A 1 621 ? -31.975 10.333 71.061 1.00 91.19 621 ASP A C 1
ATOM 4533 O O . ASP A 1 621 ? -32.158 9.170 71.427 1.00 91.19 621 ASP A O 1
ATOM 4537 N N . ALA A 1 622 ? -31.433 11.256 71.870 1.00 90.62 622 ALA A N 1
ATOM 4538 C CA . ALA A 1 622 ? -30.835 11.064 73.207 1.00 90.62 622 ALA A CA 1
ATOM 4539 C C . ALA A 1 622 ? -29.660 10.057 73.292 1.00 90.62 622 ALA A C 1
ATOM 4541 O O . ALA A 1 622 ? -28.788 10.183 74.156 1.00 90.62 622 ALA A O 1
ATOM 4542 N N . THR A 1 623 ? -29.585 9.093 72.377 1.00 91.12 623 THR A N 1
ATOM 4543 C CA . THR A 1 623 ? -28.444 8.209 72.124 1.00 91.12 623 THR A CA 1
ATOM 4544 C C . THR A 1 623 ? -28.100 8.206 70.635 1.00 91.12 623 THR A C 1
ATOM 4546 O O . THR A 1 623 ? -28.952 8.491 69.789 1.00 91.12 623 THR A O 1
ATOM 4549 N N . CYS A 1 624 ? -26.841 7.912 70.309 1.00 94.69 624 CYS A N 1
ATOM 4550 C CA . CYS A 1 624 ? -26.399 7.774 68.924 1.00 94.69 624 CYS A CA 1
ATOM 4551 C C . CYS A 1 624 ? -27.061 6.542 68.293 1.00 94.69 624 CYS A C 1
ATOM 4553 O O . CYS A 1 624 ? -26.757 5.413 68.677 1.00 94.69 624 CYS A O 1
ATOM 4555 N N . THR A 1 625 ? -27.955 6.755 67.332 1.00 93.88 625 THR A N 1
ATOM 4556 C CA . THR A 1 625 ? -28.752 5.717 66.663 1.00 93.88 625 THR A CA 1
ATOM 4557 C C . THR A 1 625 ? -28.691 5.892 65.149 1.00 93.88 625 THR A C 1
ATOM 4559 O O . THR A 1 625 ? -28.347 6.959 64.639 1.00 93.88 625 THR A O 1
ATOM 4562 N N . CYS A 1 626 ? -29.008 4.843 64.394 1.00 92.88 626 CYS A N 1
ATOM 4563 C CA . CYS A 1 626 ? -29.106 4.964 62.944 1.00 92.88 626 CYS A CA 1
ATOM 4564 C C . CYS A 1 626 ? -30.469 5.560 62.551 1.00 92.88 626 CYS A C 1
ATOM 4566 O O . CYS A 1 626 ? -31.495 5.069 63.025 1.00 92.88 626 CYS A O 1
ATOM 4568 N N . PRO A 1 627 ? -30.516 6.592 61.686 1.00 85.38 627 PRO A N 1
ATOM 4569 C CA . PRO A 1 627 ? -31.771 7.179 61.228 1.00 85.38 627 PRO A CA 1
ATOM 4570 C C . PRO A 1 627 ? -32.595 6.150 60.452 1.00 85.38 627 PRO A C 1
ATOM 4572 O O . PRO A 1 627 ? -32.056 5.194 59.901 1.00 85.38 627 PRO A O 1
ATOM 4575 N N . ASN A 1 628 ? -33.904 6.377 60.315 1.00 80.75 628 ASN A N 1
ATOM 4576 C CA . ASN A 1 628 ? -34.808 5.427 59.650 1.00 80.75 628 ASN A CA 1
ATOM 4577 C C . ASN A 1 628 ? -34.421 5.080 58.194 1.00 80.75 628 ASN A C 1
ATOM 4579 O O . ASN A 1 628 ? -34.811 4.021 57.701 1.00 80.75 628 ASN A O 1
ATOM 4583 N N . THR A 1 629 ? -33.613 5.913 57.529 1.00 76.62 629 THR A N 1
ATOM 4584 C CA . THR A 1 629 ? -33.000 5.672 56.207 1.00 76.62 629 THR A CA 1
ATOM 4585 C C . THR A 1 629 ? -31.772 4.749 56.235 1.00 76.62 629 THR A C 1
ATOM 4587 O O . THR A 1 629 ? -31.141 4.553 55.206 1.00 76.62 629 THR A O 1
ATOM 4590 N N . HIS A 1 630 ? -31.400 4.202 57.391 1.00 86.62 630 HIS A N 1
ATOM 4591 C CA . HIS A 1 630 ? -30.239 3.340 57.618 1.00 86.62 630 HIS A CA 1
ATOM 4592 C C . HIS A 1 630 ? -30.634 2.143 58.512 1.00 86.62 630 HIS A C 1
ATOM 4594 O O . HIS A 1 630 ? -31.707 2.142 59.125 1.00 86.62 630 HIS A O 1
ATOM 4600 N N . TRP A 1 631 ? -29.795 1.109 58.595 1.00 82.69 631 TRP A N 1
ATOM 4601 C CA . TRP A 1 631 ? -29.825 0.115 59.684 1.00 82.69 631 TRP A CA 1
ATOM 4602 C C . TRP A 1 631 ? -28.475 0.071 60.404 1.00 82.69 631 TRP A C 1
ATOM 4604 O O . TRP A 1 631 ? -27.455 0.468 59.841 1.00 82.69 631 TRP A O 1
ATOM 4614 N N . GLU A 1 632 ? -28.470 -0.411 61.648 1.00 86.19 632 GLU A N 1
ATOM 4615 C CA . GLU A 1 632 ? -27.234 -0.724 62.366 1.00 86.19 632 GLU A CA 1
ATOM 4616 C C . GLU A 1 632 ? -26.752 -2.126 61.981 1.00 86.19 632 GLU A C 1
ATOM 4618 O O . GLU A 1 632 ? -27.494 -3.101 62.089 1.00 86.19 632 GLU A O 1
ATOM 4623 N N . GLU A 1 633 ? -25.499 -2.232 61.551 1.00 83.69 633 GLU A N 1
ATOM 4624 C CA . GLU A 1 633 ? -24.818 -3.497 61.288 1.00 83.69 633 GLU A CA 1
ATOM 4625 C C . GLU A 1 633 ? -23.370 -3.369 61.779 1.00 83.69 633 GLU A C 1
ATOM 4627 O O . GLU A 1 633 ? -22.676 -2.410 61.447 1.00 83.69 633 GLU A O 1
ATOM 4632 N N . SER A 1 634 ? -22.934 -4.274 62.663 1.00 82.25 634 SER A N 1
ATOM 4633 C CA . SER A 1 634 ? -21.620 -4.215 63.337 1.00 82.25 634 SER A CA 1
ATOM 4634 C C . SER A 1 634 ? -21.288 -2.856 63.991 1.00 82.25 634 SER A C 1
ATOM 4636 O O . SER A 1 634 ? -20.142 -2.407 63.983 1.00 82.25 634 SER A O 1
ATOM 4638 N N . SER A 1 635 ? -22.303 -2.194 64.558 1.00 82.00 635 SER A N 1
ATOM 4639 C CA . SER A 1 635 ? -22.242 -0.833 65.114 1.00 82.00 635 SER A CA 1
ATOM 4640 C C . SER A 1 635 ? -21.788 0.263 64.140 1.00 82.00 635 SER A C 1
ATOM 4642 O O . SER A 1 635 ? -21.233 1.290 64.543 1.00 82.00 635 SER A O 1
ATOM 4644 N N . VAL A 1 636 ? -22.098 0.073 62.855 1.00 80.12 636 VAL A N 1
ATOM 4645 C CA . VAL A 1 636 ? -22.041 1.082 61.794 1.00 80.12 636 VAL A CA 1
ATOM 4646 C C . VAL A 1 636 ? -23.442 1.292 61.216 1.00 80.12 636 VAL A C 1
ATOM 4648 O O . VAL A 1 636 ? -24.205 0.342 61.058 1.00 80.12 636 VAL A O 1
ATOM 4651 N N . CYS A 1 637 ? -23.789 2.541 60.897 1.00 84.94 637 CYS A N 1
ATOM 4652 C CA . CYS A 1 637 ? -25.036 2.853 60.201 1.00 84.94 637 CYS A CA 1
ATOM 4653 C C . CYS A 1 637 ? -24.840 2.711 58.693 1.00 84.94 637 CYS A C 1
ATOM 4655 O O . CYS A 1 637 ? -24.157 3.534 58.087 1.00 84.94 637 CYS A O 1
ATOM 4657 N N . ILE A 1 638 ? -25.454 1.691 58.097 1.00 79.56 638 ILE A N 1
ATOM 4658 C CA . ILE A 1 638 ? -25.411 1.425 56.655 1.00 79.56 638 ILE A CA 1
ATOM 4659 C C . ILE A 1 638 ? -26.689 1.967 56.011 1.00 79.56 638 ILE A C 1
ATOM 4661 O O . ILE A 1 638 ? -27.787 1.765 56.533 1.00 79.56 638 ILE A O 1
ATOM 4665 N N . GLN A 1 639 ? -26.547 2.686 54.898 1.00 76.25 639 GLN A N 1
ATOM 4666 C CA . GLN A 1 639 ? -27.660 3.343 54.217 1.00 76.25 639 GLN A CA 1
ATOM 4667 C C . GLN A 1 639 ? -28.594 2.326 53.549 1.00 76.25 639 GLN A C 1
ATOM 4669 O O . GLN A 1 639 ? -28.164 1.493 52.754 1.00 76.25 639 GLN A O 1
ATOM 4674 N N . LYS A 1 640 ? -29.897 2.439 53.827 1.00 72.62 640 LYS A N 1
ATOM 4675 C CA . LYS A 1 640 ? -30.951 1.794 53.036 1.00 72.62 640 LYS A CA 1
ATOM 4676 C C . LYS A 1 640 ? -31.046 2.540 51.712 1.00 72.62 640 LYS A C 1
ATOM 4678 O O . LYS A 1 640 ? -31.225 3.759 51.709 1.00 72.62 640 LYS A O 1
ATOM 4683 N N . CYS A 1 641 ? -30.952 1.823 50.599 1.00 55.94 641 CYS A N 1
ATOM 4684 C CA . CYS A 1 641 ? -30.964 2.443 49.280 1.00 55.94 641 CYS A CA 1
ATOM 4685 C C . CYS A 1 641 ? -32.257 3.230 49.034 1.00 55.94 641 CYS A C 1
ATOM 4687 O O . CYS A 1 641 ? -33.367 2.692 49.130 1.00 55.94 641 CYS A O 1
ATOM 4689 N N . THR A 1 642 ? -32.099 4.497 48.659 1.00 54.31 642 THR A N 1
ATOM 4690 C CA . THR A 1 642 ? -33.154 5.297 48.035 1.00 54.31 642 THR A CA 1
ATOM 4691 C C . THR A 1 642 ? -32.991 5.246 46.515 1.00 54.31 642 THR A C 1
ATOM 4693 O O . THR A 1 642 ? -32.015 4.715 45.989 1.00 54.31 642 THR A O 1
ATOM 4696 N N . GLN A 1 643 ? -33.964 5.781 45.777 1.00 47.84 643 GLN A N 1
ATOM 4697 C CA . GLN A 1 643 ? -34.088 5.617 44.320 1.00 47.84 643 GLN A CA 1
ATOM 4698 C C . GLN A 1 643 ? -33.036 6.392 43.483 1.00 47.84 643 GLN A C 1
ATOM 4700 O O . GLN A 1 643 ? -33.270 6.660 42.308 1.00 47.84 643 GLN A O 1
ATOM 4705 N N . SER A 1 644 ? -31.913 6.799 44.087 1.00 44.22 644 SER A N 1
ATOM 4706 C CA . SER A 1 644 ? -30.890 7.674 43.495 1.00 44.22 644 SER A CA 1
ATOM 4707 C C . SER A 1 644 ? -29.468 7.448 44.044 1.00 44.22 644 SER A C 1
ATOM 4709 O O . SER A 1 644 ? -28.635 8.347 43.950 1.00 44.22 644 SER A O 1
ATOM 4711 N N . THR A 1 645 ? -29.185 6.300 44.673 1.00 44.91 645 THR A N 1
ATOM 4712 C CA . THR A 1 645 ? -27.860 5.973 45.239 1.00 44.91 645 THR A CA 1
ATOM 4713 C C . THR A 1 645 ? -27.315 4.677 44.649 1.00 44.91 645 THR A C 1
ATOM 4715 O O . THR A 1 645 ? -27.989 3.649 44.704 1.00 44.91 645 THR A O 1
ATOM 4718 N N . VAL A 1 646 ? -26.097 4.733 44.113 1.00 46.56 646 VAL A N 1
ATOM 4719 C CA . VAL A 1 646 ? -25.387 3.616 43.468 1.00 46.56 646 VAL A CA 1
ATOM 4720 C C . VAL A 1 646 ? -24.615 2.816 44.533 1.00 46.56 646 VAL A C 1
ATOM 4722 O O . VAL A 1 646 ? -23.958 3.422 45.378 1.00 46.56 646 VAL A O 1
ATOM 4725 N N . CYS A 1 647 ? -24.717 1.479 44.530 1.00 44.00 647 CYS A N 1
ATOM 4726 C CA . CYS A 1 647 ? -23.844 0.605 45.336 1.00 44.00 647 CYS A CA 1
ATOM 4727 C C . CYS A 1 647 ? -22.445 0.525 44.670 1.00 44.00 647 CYS A C 1
ATOM 4729 O O . CYS A 1 647 ? -22.335 0.742 43.466 1.00 44.00 647 CYS A O 1
ATOM 4731 N N . ASP A 1 648 ? -21.393 0.209 45.432 1.00 44.50 648 ASP A N 1
ATOM 4732 C CA . ASP A 1 648 ? -19.994 0.157 44.951 1.00 44.50 648 ASP A CA 1
ATOM 4733 C C . ASP A 1 648 ? -19.809 -0.765 43.710 1.00 44.50 648 ASP A C 1
ATOM 4735 O O . ASP A 1 648 ? -20.580 -1.721 43.561 1.00 44.50 648 ASP A O 1
ATOM 4739 N N . PRO A 1 649 ? -18.804 -0.540 42.827 1.00 43.94 649 PRO A N 1
ATOM 4740 C CA . PRO A 1 649 ? -18.736 -1.127 41.478 1.00 43.94 649 PRO A CA 1
ATOM 4741 C C . PRO A 1 649 ? -18.915 -2.649 41.349 1.00 43.94 649 PRO A C 1
ATOM 4743 O O . PRO A 1 649 ? -19.383 -3.115 40.310 1.00 43.94 649 PRO A O 1
ATOM 4746 N N . GLU A 1 650 ? -18.583 -3.425 42.382 1.00 41.66 650 GLU A N 1
ATOM 4747 C CA . GLU A 1 650 ? -18.685 -4.892 42.389 1.00 41.66 650 GLU A CA 1
ATOM 4748 C C . GLU A 1 650 ? -20.075 -5.433 42.806 1.00 41.66 650 GLU A C 1
ATOM 4750 O O . GLU A 1 650 ? -20.257 -6.643 42.943 1.00 41.66 650 GLU A O 1
ATOM 4755 N N . SER A 1 651 ? -21.087 -4.584 43.034 1.00 41.94 651 SER A N 1
ATOM 4756 C CA . SER A 1 651 ? -22.429 -5.021 43.469 1.00 41.94 651 SER A CA 1
ATOM 4757 C C . SER A 1 651 ? -23.566 -4.209 42.844 1.00 41.94 651 SER A C 1
ATOM 4759 O O . SER A 1 651 ? -23.751 -3.037 43.151 1.00 41.94 651 SER A O 1
ATOM 4761 N N . GLN A 1 652 ? -24.392 -4.845 42.002 1.00 56.28 652 GLN A N 1
ATOM 4762 C CA . GLN A 1 652 ? -25.403 -4.158 41.181 1.00 56.28 652 GLN A CA 1
ATOM 4763 C C . GLN A 1 652 ? -26.814 -4.769 41.259 1.00 56.28 652 GLN A C 1
ATOM 4765 O O . GLN A 1 652 ? -27.284 -5.383 40.304 1.00 56.28 652 GLN A O 1
ATOM 4770 N N . TYR A 1 653 ? -27.515 -4.554 42.373 1.00 49.44 653 TYR A N 1
ATOM 4771 C CA . TYR A 1 653 ? -28.792 -3.815 42.399 1.00 49.44 653 TYR A CA 1
ATOM 4772 C C . TYR A 1 653 ? -29.277 -3.655 43.847 1.00 49.44 653 TYR A C 1
ATOM 4774 O O . TYR A 1 653 ? -28.817 -4.356 44.751 1.00 49.44 653 TYR A O 1
ATOM 4782 N N . CYS A 1 654 ? -30.223 -2.740 44.074 1.00 40.66 654 CYS A N 1
ATOM 4783 C CA . CYS A 1 654 ? -30.812 -2.528 45.390 1.00 40.66 654 CYS A CA 1
ATOM 4784 C C . CYS A 1 654 ? -32.331 -2.329 45.299 1.00 40.66 654 CYS A C 1
ATOM 4786 O O . CYS A 1 654 ? -32.814 -1.487 44.541 1.00 40.66 654 CYS A O 1
ATOM 4788 N N . ALA A 1 655 ? -33.088 -3.114 46.067 1.00 44.56 655 ALA A N 1
ATOM 4789 C CA . ALA A 1 655 ? -34.534 -2.950 46.191 1.00 44.56 655 ALA A CA 1
ATOM 4790 C C . ALA A 1 655 ? -34.862 -1.873 47.241 1.00 44.56 655 ALA A C 1
ATOM 4792 O O . ALA A 1 655 ? -34.116 -1.671 48.201 1.00 44.56 655 ALA A O 1
ATOM 4793 N N . LEU A 1 656 ? -35.979 -1.163 47.061 1.00 43.88 656 LEU A N 1
ATOM 4794 C CA . LEU A 1 656 ? -36.334 -0.009 47.890 1.00 43.88 656 LEU A CA 1
ATOM 4795 C C . LEU A 1 656 ? -36.491 -0.427 49.369 1.00 43.88 656 LEU A C 1
ATOM 4797 O O . LEU A 1 656 ? -37.370 -1.222 49.693 1.00 43.88 656 LEU A O 1
ATOM 4801 N N . ASN A 1 657 ? -35.656 0.133 50.254 1.00 48.62 657 ASN A N 1
ATOM 4802 C CA . ASN A 1 657 ? -35.504 -0.225 51.680 1.00 48.62 657 ASN A CA 1
ATOM 4803 C C . ASN A 1 657 ? -34.817 -1.579 52.014 1.00 48.62 657 ASN A C 1
ATOM 4805 O O . ASN A 1 657 ? -34.859 -1.989 53.175 1.00 48.62 657 ASN A O 1
ATOM 4809 N N . ALA A 1 658 ? -34.154 -2.250 51.066 1.00 54.56 658 ALA A N 1
ATOM 4810 C CA . ALA A 1 658 ? -33.455 -3.533 51.265 1.00 54.56 658 ALA A CA 1
ATOM 4811 C C . ALA A 1 658 ? -31.921 -3.437 51.063 1.00 54.56 658 ALA A C 1
ATOM 4813 O O . ALA A 1 658 ? -31.394 -2.364 50.772 1.00 54.56 658 ALA A O 1
ATOM 4814 N N . LYS A 1 659 ? -31.199 -4.553 51.273 1.00 52.56 659 LYS A N 1
ATOM 4815 C CA . LYS A 1 659 ? -29.735 -4.674 51.078 1.00 52.56 659 LYS A CA 1
ATOM 4816 C C . LYS A 1 659 ? -29.347 -4.651 49.587 1.00 52.56 659 LYS A C 1
ATOM 4818 O O . LYS A 1 659 ? -30.141 -5.072 48.747 1.00 52.56 659 LYS A O 1
ATOM 4823 N N . CYS A 1 660 ? -28.123 -4.210 49.263 1.00 45.19 660 CYS A N 1
ATOM 4824 C CA . CYS A 1 660 ? -27.501 -4.527 47.968 1.00 45.19 660 CYS A CA 1
ATOM 4825 C C . CYS A 1 660 ? -27.238 -6.052 47.925 1.00 45.19 660 CYS A C 1
ATOM 4827 O O . CYS A 1 660 ? -26.813 -6.620 48.935 1.00 45.19 660 CYS A O 1
ATOM 4829 N N . TYR A 1 661 ? -27.474 -6.714 46.788 1.00 44.38 661 TYR A N 1
ATOM 4830 C CA . TYR A 1 661 ? -27.266 -8.166 46.626 1.00 44.38 661 TYR A CA 1
ATOM 4831 C C . TYR A 1 661 ? -26.186 -8.488 45.579 1.00 44.38 661 TYR A C 1
ATOM 4833 O O . TYR A 1 661 ? -26.013 -7.759 44.602 1.00 44.38 661 TYR A O 1
ATOM 4841 N N . LEU A 1 662 ? -25.489 -9.615 45.767 1.00 34.56 662 LEU A N 1
ATOM 4842 C CA . LEU A 1 662 ? -24.538 -10.170 44.796 1.00 34.56 662 LEU A CA 1
ATOM 4843 C C . LEU A 1 662 ? -25.256 -10.980 43.706 1.00 34.56 662 LEU A C 1
ATOM 4845 O O . LEU A 1 662 ? -26.208 -11.715 43.969 1.00 34.56 662 LEU A O 1
ATOM 4849 N N . LYS A 1 663 ? -24.770 -10.856 42.468 1.00 35.19 663 LYS A N 1
ATOM 4850 C CA . LYS A 1 663 ? -25.408 -11.395 41.260 1.00 35.19 663 LYS A CA 1
ATOM 4851 C C . LYS A 1 663 ? -25.059 -12.872 41.036 1.00 35.19 663 LYS A C 1
ATOM 4853 O O . LYS A 1 663 ? -24.093 -13.188 40.347 1.00 35.19 663 LYS A O 1
ATOM 4858 N N . VAL A 1 664 ? -25.877 -13.780 41.567 1.00 31.05 664 VAL A N 1
ATOM 4859 C CA . VAL A 1 664 ? -25.858 -15.199 41.165 1.00 31.05 664 VAL A CA 1
ATOM 4860 C C . VAL A 1 664 ? -26.652 -15.353 39.863 1.00 31.05 664 VAL A C 1
ATOM 4862 O O . VAL A 1 664 ? -27.785 -14.884 39.764 1.00 31.05 664 VAL A O 1
ATOM 4865 N N . GLY A 1 665 ? -26.055 -15.975 38.845 1.00 33.38 665 GLY A N 1
ATOM 4866 C CA . GLY A 1 665 ? -26.658 -16.086 37.515 1.00 33.38 665 GLY A CA 1
ATOM 4867 C C . GLY A 1 665 ? -27.839 -17.057 37.470 1.00 33.38 665 GLY A C 1
ATOM 4868 O O . GLY A 1 665 ? -27.634 -18.267 37.435 1.00 33.38 665 GLY A O 1
ATOM 4869 N N . PHE A 1 666 ? -29.064 -16.533 37.404 1.00 31.27 666 PHE A N 1
ATOM 4870 C CA . PHE A 1 666 ? -30.255 -17.326 37.097 1.00 31.27 666 PHE A CA 1
ATOM 4871 C C . PHE A 1 666 ? -30.505 -17.371 35.590 1.00 31.27 666 PHE A C 1
ATOM 4873 O O . PHE A 1 666 ? -30.791 -16.353 34.963 1.00 31.27 666 PHE A O 1
ATOM 4880 N N . ASN A 1 667 ? -30.419 -18.575 35.029 1.00 30.48 667 ASN A N 1
ATOM 4881 C CA . ASN A 1 667 ? -30.757 -18.871 33.644 1.00 30.48 667 ASN A CA 1
ATOM 4882 C C . ASN A 1 667 ? -31.997 -19.781 33.650 1.00 30.48 667 ASN A C 1
ATOM 4884 O O . ASN A 1 667 ? -31.872 -20.995 33.801 1.00 30.48 667 ASN A O 1
ATOM 4888 N N . GLN A 1 668 ? -33.193 -19.191 33.577 1.00 28.23 668 GLN A N 1
ATOM 4889 C CA . GLN A 1 668 ? -34.460 -19.925 33.516 1.00 28.23 668 GLN A CA 1
ATOM 4890 C C . GLN A 1 668 ? -35.374 -19.356 32.433 1.00 28.23 668 GLN A C 1
ATOM 4892 O O . GLN A 1 668 ? -35.571 -18.147 32.321 1.00 28.23 668 GLN A O 1
ATOM 4897 N N . SER A 1 669 ? -35.932 -20.266 31.643 1.00 29.47 669 SER A N 1
ATOM 4898 C CA . SER A 1 669 ? -36.918 -20.013 30.600 1.00 29.47 669 SER A CA 1
ATOM 4899 C C . SER A 1 669 ? -38.334 -20.067 31.177 1.00 29.47 669 SER A C 1
ATOM 4901 O O . SER A 1 669 ? -38.699 -21.022 31.859 1.00 29.47 669 SER A O 1
ATOM 4903 N N . CYS A 1 670 ? -39.154 -19.058 30.882 1.00 27.14 670 CYS A N 1
ATOM 4904 C CA . CYS A 1 670 ? -40.563 -19.057 31.272 1.00 27.14 670 CYS A CA 1
ATOM 4905 C C . CYS A 1 670 ? -41.384 -19.951 30.331 1.00 27.14 670 CYS A C 1
ATOM 4907 O O . CYS A 1 670 ? -41.336 -19.778 29.111 1.00 27.14 670 CYS A O 1
ATOM 4909 N N . THR A 1 671 ? -42.183 -20.860 30.887 1.00 32.84 671 THR A N 1
ATOM 4910 C CA . THR A 1 671 ? -43.263 -21.554 30.171 1.00 32.84 671 THR A CA 1
ATOM 4911 C C . THR A 1 671 ? -44.571 -20.747 30.246 1.00 32.84 671 THR A C 1
ATOM 4913 O O . THR A 1 671 ? -44.768 -19.994 31.201 1.00 32.84 671 THR A O 1
ATOM 4916 N N . PRO A 1 672 ? -45.461 -20.837 29.238 1.00 33.03 672 PRO A N 1
ATOM 4917 C CA . PRO A 1 672 ? -46.657 -19.996 29.164 1.00 33.03 672 PRO A CA 1
ATOM 4918 C C . PRO A 1 672 ? -47.830 -20.545 29.992 1.00 33.03 672 PRO A C 1
ATOM 4920 O O . PRO A 1 672 ? -48.114 -21.742 29.950 1.00 33.03 672 PRO A O 1
ATOM 4923 N N . GLY A 1 673 ? -48.559 -19.648 30.662 1.00 29.97 673 GLY A N 1
ATOM 4924 C CA . GLY A 1 673 ? -49.813 -19.935 31.360 1.00 29.97 673 GLY A CA 1
ATOM 4925 C C . GLY A 1 673 ? -50.662 -18.671 31.560 1.00 29.97 673 GLY A C 1
ATOM 4926 O O . GLY A 1 673 ? -50.136 -17.639 31.967 1.00 29.97 673 GLY A O 1
ATOM 4927 N N . ASP A 1 674 ? -51.959 -18.810 31.278 1.00 27.27 674 ASP A N 1
ATOM 4928 C CA . ASP A 1 674 ? -53.095 -17.907 31.532 1.00 27.27 674 ASP A CA 1
ATOM 4929 C C . ASP A 1 674 ? -53.209 -16.532 30.821 1.00 27.27 674 ASP A C 1
ATOM 4931 O O . ASP A 1 674 ? -52.253 -15.856 30.443 1.00 27.27 674 ASP A O 1
ATOM 4935 N N . ASP A 1 675 ? -54.473 -16.153 30.581 1.00 35.12 675 ASP A N 1
ATOM 4936 C CA . ASP A 1 675 ? -54.913 -15.159 29.592 1.00 35.12 675 ASP A CA 1
ATOM 4937 C C . ASP A 1 675 ? -54.869 -13.691 30.071 1.00 35.12 675 ASP A C 1
ATOM 4939 O O . ASP A 1 675 ? -55.862 -13.145 30.562 1.00 35.12 675 ASP A O 1
ATOM 4943 N N . VAL A 1 676 ? -53.780 -12.974 29.768 1.00 31.89 676 VAL A N 1
ATOM 4944 C CA . VAL A 1 676 ? -53.844 -11.522 29.492 1.00 31.89 676 VAL A CA 1
ATOM 4945 C C . VAL A 1 676 ? -53.005 -11.187 28.255 1.00 31.89 676 VAL A C 1
ATOM 4947 O O . VAL A 1 676 ? -51.859 -11.605 28.123 1.00 31.89 676 VAL A O 1
ATOM 4950 N N . LYS A 1 677 ? -53.588 -10.425 27.322 1.00 33.56 677 LYS A N 1
ATOM 4951 C CA . LYS A 1 677 ? -53.014 -10.178 25.990 1.00 33.56 677 LYS A CA 1
ATOM 4952 C C . LYS A 1 677 ? -51.704 -9.385 26.006 1.00 33.56 677 LYS A C 1
ATOM 4954 O O . LYS A 1 677 ? -51.608 -8.351 26.659 1.00 33.56 677 LYS A O 1
ATOM 4959 N N . GLU A 1 678 ? -50.779 -9.846 25.163 1.00 43.44 678 GLU A N 1
ATOM 4960 C CA . GLU A 1 678 ? -49.807 -9.082 24.363 1.00 43.44 678 GLU A CA 1
ATOM 4961 C C . GLU A 1 678 ? -49.574 -7.606 24.755 1.00 43.44 678 GLU A C 1
ATOM 4963 O O . GLU A 1 678 ? -50.307 -6.730 24.299 1.00 43.44 678 GLU A O 1
ATOM 4968 N N . GLN A 1 679 ? -48.500 -7.331 25.514 1.00 36.94 679 GLN A N 1
ATOM 4969 C CA . GLN A 1 679 ? -47.551 -6.205 25.322 1.00 36.94 679 GLN A CA 1
ATOM 4970 C C . GLN A 1 679 ? -46.592 -6.080 26.524 1.00 36.94 679 GLN A C 1
ATOM 4972 O O . GLN A 1 679 ? -46.877 -5.342 27.463 1.00 36.94 679 GLN A O 1
ATOM 4977 N N . CYS A 1 680 ? -45.461 -6.803 26.489 1.00 32.16 680 CYS A N 1
ATOM 4978 C CA . CYS A 1 680 ? -44.210 -6.494 27.218 1.00 32.16 680 CYS A CA 1
ATOM 4979 C C . CYS A 1 680 ? -43.112 -7.538 26.897 1.00 32.16 680 CYS A C 1
ATOM 4981 O O . CYS A 1 680 ? -42.683 -8.292 27.766 1.00 32.16 680 CYS A O 1
ATOM 4983 N N . VAL A 1 681 ? -42.653 -7.600 25.641 1.00 41.25 681 VAL A N 1
ATOM 4984 C CA . VAL A 1 681 ? -41.441 -8.353 25.262 1.00 41.25 681 VAL A CA 1
ATOM 4985 C C . VAL A 1 681 ? -40.597 -7.480 24.333 1.00 41.25 681 VAL A C 1
ATOM 4987 O O . VAL A 1 681 ? -41.056 -7.123 23.251 1.00 41.25 681 VAL A O 1
ATOM 4990 N N . GLY A 1 682 ? -39.371 -7.159 24.758 1.00 47.78 682 GLY A N 1
ATOM 4991 C CA . GLY A 1 682 ? -38.382 -6.400 23.982 1.00 47.78 682 GLY A CA 1
ATOM 4992 C C . GLY A 1 682 ? -38.150 -4.952 24.441 1.00 47.78 682 GLY A C 1
ATOM 4993 O O . GLY A 1 682 ? -39.067 -4.301 24.935 1.00 47.78 682 GLY A O 1
ATOM 4994 N N . LYS A 1 683 ? -36.912 -4.487 24.195 1.00 51.84 683 LYS A N 1
ATOM 4995 C CA . LYS A 1 683 ? -36.342 -3.134 24.385 1.00 51.84 683 LYS A CA 1
ATOM 4996 C C . LYS A 1 683 ? -36.228 -2.582 25.811 1.00 51.84 683 LYS A C 1
ATOM 4998 O O . LYS A 1 683 ? -37.243 -2.375 26.461 1.00 51.84 683 LYS A O 1
ATOM 5003 N N . LEU A 1 684 ? -34.992 -2.247 26.219 1.00 52.47 684 LEU A N 1
ATOM 5004 C CA . LEU A 1 684 ? -34.511 -1.100 27.036 1.00 52.47 684 LEU A CA 1
ATOM 5005 C C . LEU A 1 684 ? -35.318 -0.592 28.264 1.00 52.47 684 LEU A C 1
ATOM 5007 O O . LEU A 1 684 ? -34.991 0.459 28.822 1.00 52.47 684 LEU A O 1
ATOM 5011 N N . VAL A 1 685 ? -36.340 -1.315 28.722 1.00 49.34 685 VAL A N 1
ATOM 5012 C CA . VAL A 1 685 ? -37.332 -0.882 29.713 1.00 49.34 685 VAL A CA 1
ATOM 5013 C C . VAL A 1 685 ? -37.335 -1.838 30.903 1.00 49.34 685 VAL A C 1
ATOM 5015 O O . VAL A 1 685 ? -37.816 -2.968 30.811 1.00 49.34 685 VAL A O 1
ATOM 5018 N N . PHE A 1 686 ? -36.902 -1.361 32.070 1.00 50.12 686 PHE A N 1
ATOM 5019 C CA . PHE A 1 686 ? -37.094 -2.098 33.318 1.00 50.12 686 PHE A CA 1
ATOM 5020 C C . PHE A 1 686 ? -38.476 -1.769 33.907 1.00 50.12 686 PHE A C 1
ATOM 5022 O O . PHE A 1 686 ? -38.698 -0.705 34.495 1.00 50.12 686 PHE A O 1
ATOM 5029 N N . CYS A 1 687 ? -39.423 -2.697 33.742 1.00 41.78 687 CYS A N 1
ATOM 5030 C CA . CYS A 1 687 ? -40.709 -2.714 34.441 1.00 41.78 687 CYS A CA 1
ATOM 5031 C C . CYS A 1 687 ? -40.667 -3.747 35.579 1.00 41.78 687 CYS A C 1
ATOM 5033 O O . CYS A 1 687 ? -40.717 -4.946 35.318 1.00 41.78 687 CYS A O 1
ATOM 5035 N N . SER A 1 688 ? -40.633 -3.310 36.841 1.00 42.81 688 SER A N 1
ATOM 5036 C CA . SER A 1 688 ? -40.868 -4.208 37.978 1.00 42.81 688 SER A CA 1
ATOM 5037 C C . SER A 1 688 ? -42.366 -4.462 38.184 1.00 42.81 688 SER A C 1
ATOM 5039 O O . SER A 1 688 ? -43.192 -3.551 38.090 1.00 42.81 688 SER A O 1
ATOM 5041 N N . THR A 1 689 ? -42.728 -5.709 38.483 1.00 38.00 689 THR A N 1
ATOM 5042 C CA . THR A 1 689 ? -44.092 -6.097 38.864 1.00 38.00 689 THR A CA 1
ATOM 5043 C C . THR A 1 689 ? -44.383 -5.678 40.305 1.00 38.00 689 THR A C 1
ATOM 5045 O O . THR A 1 689 ? -43.693 -6.095 41.232 1.00 38.00 689 THR A O 1
ATOM 5048 N N . ILE A 1 690 ? -45.419 -4.856 40.493 1.00 38.88 690 ILE A N 1
ATOM 5049 C CA . ILE A 1 690 ? -45.939 -4.405 41.793 1.00 38.88 690 ILE A CA 1
ATOM 5050 C C . ILE A 1 690 ? -47.472 -4.577 41.756 1.00 38.88 690 ILE A C 1
ATOM 5052 O O . ILE A 1 690 ? -48.056 -4.234 40.725 1.00 38.88 690 ILE A O 1
ATOM 5056 N N . PRO A 1 691 ? -48.142 -5.069 42.821 1.00 38.41 691 PRO A N 1
ATOM 5057 C CA . PRO A 1 691 ? -49.583 -5.354 42.795 1.00 38.41 691 PRO A CA 1
ATOM 5058 C C . PRO A 1 691 ? -50.506 -4.148 42.497 1.00 38.41 691 PRO A C 1
ATOM 5060 O O . PRO A 1 691 ? -50.710 -3.267 43.337 1.00 38.41 691 PRO A O 1
ATOM 5063 N N . ASP A 1 692 ? -51.065 -4.141 41.282 1.00 39.94 692 ASP A N 1
ATOM 5064 C CA . ASP A 1 692 ? -52.381 -3.646 40.815 1.00 39.94 692 ASP A CA 1
ATOM 5065 C C . ASP A 1 692 ? -53.098 -2.477 41.532 1.00 39.94 692 ASP A C 1
ATOM 5067 O O . ASP A 1 692 ? -54.325 -2.427 41.604 1.00 39.94 692 ASP A O 1
ATOM 5071 N N . SER A 1 693 ? -52.368 -1.465 42.007 1.00 37.94 693 SER A N 1
ATOM 5072 C CA . SER A 1 693 ? -52.985 -0.275 42.629 1.00 37.94 693 SER A CA 1
ATOM 5073 C C . SER A 1 693 ? -52.350 1.076 42.277 1.00 37.94 693 SER A C 1
ATOM 5075 O O . SER A 1 693 ? -52.984 2.114 42.474 1.00 37.94 693 SER A O 1
ATOM 5077 N N . ILE A 1 694 ? -51.136 1.110 41.711 1.00 38.72 694 ILE A N 1
ATOM 5078 C CA . ILE A 1 694 ? -50.430 2.356 41.356 1.00 38.72 694 ILE A CA 1
ATOM 5079 C C . ILE A 1 694 ? -49.870 2.259 39.928 1.00 38.72 694 ILE A C 1
ATOM 5081 O O . ILE A 1 694 ? -49.404 1.207 39.497 1.00 38.72 694 ILE A O 1
ATOM 5085 N N . ARG A 1 695 ? -49.937 3.366 39.171 1.00 40.31 695 ARG A N 1
ATOM 5086 C CA . ARG A 1 695 ? -49.543 3.439 37.748 1.00 40.31 695 ARG A CA 1
ATOM 5087 C C . ARG A 1 695 ? -48.132 2.876 37.512 1.00 40.31 695 ARG A C 1
ATOM 5089 O O . ARG A 1 695 ? -47.172 3.393 38.082 1.00 40.31 695 ARG A O 1
ATOM 5096 N N . ARG A 1 696 ? -48.010 1.897 36.602 1.00 40.81 696 ARG A N 1
ATOM 5097 C CA . ARG A 1 696 ? -46.727 1.324 36.147 1.00 40.81 696 ARG A CA 1
ATOM 5098 C C . ARG A 1 696 ? -45.774 2.446 35.709 1.00 40.81 696 ARG A C 1
ATOM 5100 O O . ARG A 1 696 ? -46.086 3.201 34.790 1.00 40.81 696 ARG A O 1
ATOM 5107 N N . LYS A 1 697 ? -44.621 2.561 36.374 1.00 47.34 697 LYS A N 1
ATOM 5108 C CA . LYS A 1 697 ? -43.644 3.648 36.185 1.00 47.34 697 LYS A CA 1
ATOM 5109 C C . LYS A 1 697 ? -42.298 3.085 35.717 1.00 47.34 697 LYS A C 1
ATOM 5111 O O . LYS A 1 697 ? -41.305 3.180 36.430 1.00 47.34 697 LYS A O 1
ATOM 5116 N N . CYS A 1 698 ? -42.289 2.463 34.539 1.00 51.41 698 CYS A N 1
ATOM 5117 C CA . CYS A 1 698 ? -41.079 1.852 33.990 1.00 51.41 698 CYS A CA 1
ATOM 5118 C C . CYS A 1 698 ? -40.059 2.908 33.541 1.00 51.41 698 CYS A C 1
ATOM 5120 O O . CYS A 1 698 ? -40.436 3.962 33.004 1.00 51.41 698 CYS A O 1
ATOM 5122 N N . ILE A 1 699 ? -38.785 2.596 33.770 1.00 69.56 699 ILE A N 1
ATOM 5123 C CA . ILE A 1 699 ? -37.626 3.477 33.593 1.00 69.56 699 ILE A CA 1
ATOM 5124 C C . ILE A 1 699 ? -36.779 2.924 32.436 1.00 69.56 699 ILE A C 1
ATOM 5126 O O . ILE A 1 699 ? -36.652 1.705 32.300 1.00 69.56 699 ILE A O 1
ATOM 5130 N N . CYS A 1 700 ? -36.243 3.811 31.596 1.00 73.19 700 CYS A N 1
ATOM 5131 C CA . CYS A 1 700 ? -35.301 3.436 30.541 1.00 73.19 700 CYS A CA 1
ATOM 5132 C C . CYS A 1 700 ? -33.927 3.076 31.130 1.00 73.19 700 CYS A C 1
ATOM 5134 O O . CYS A 1 700 ? -33.584 3.525 32.225 1.00 73.19 700 CYS A O 1
ATOM 5136 N N . ALA A 1 701 ? -33.131 2.301 30.393 1.00 70.38 701 ALA A N 1
ATOM 5137 C CA . ALA A 1 701 ? -31.712 2.124 30.694 1.00 70.38 701 ALA A CA 1
ATOM 5138 C C . ALA A 1 701 ? -30.938 3.463 30.666 1.00 70.38 701 ALA A C 1
ATOM 5140 O O . ALA A 1 701 ? -31.386 4.457 30.090 1.00 70.38 701 ALA A O 1
ATOM 5141 N N . GLU A 1 702 ? -29.755 3.488 31.281 1.00 74.25 702 GLU A N 1
ATOM 5142 C CA . GLU A 1 702 ? -28.870 4.655 31.246 1.00 74.25 702 GLU A CA 1
ATOM 5143 C C . GLU A 1 702 ? -28.451 4.987 29.799 1.00 74.25 702 GLU A C 1
ATOM 5145 O O . GLU A 1 702 ? -28.227 4.093 28.981 1.00 74.25 702 GLU A O 1
ATOM 5150 N N . ASN A 1 703 ? -28.383 6.283 29.476 1.00 80.69 703 ASN A N 1
ATOM 5151 C CA . ASN A 1 703 ? -28.216 6.822 28.116 1.00 80.69 703 ASN A CA 1
ATOM 5152 C C . ASN A 1 703 ? -29.359 6.510 27.119 1.00 80.69 703 ASN A C 1
ATOM 5154 O O . ASN A 1 703 ? -29.169 6.682 25.914 1.00 80.69 703 ASN A O 1
ATOM 5158 N N . ALA A 1 704 ? -30.554 6.125 27.590 1.00 77.12 704 ALA A N 1
ATOM 5159 C CA . ALA A 1 704 ? -31.774 6.092 26.777 1.00 77.12 704 ALA A CA 1
ATOM 5160 C C . ALA A 1 704 ? -32.787 7.178 27.184 1.00 77.12 704 ALA A C 1
ATOM 5162 O O . ALA A 1 704 ? -33.177 7.303 28.347 1.00 77.12 704 ALA A O 1
ATOM 5163 N N . GLU A 1 705 ? -33.255 7.936 26.194 1.00 82.38 705 GLU A N 1
ATOM 5164 C CA . GLU A 1 705 ? -34.374 8.867 26.317 1.00 82.38 705 GLU A CA 1
ATOM 5165 C C . GLU A 1 705 ? -35.715 8.156 26.092 1.00 82.38 705 GLU A C 1
ATOM 5167 O O . GLU A 1 705 ? -35.810 7.135 25.406 1.00 82.38 705 GLU A O 1
ATOM 5172 N N . LYS A 1 706 ? -36.776 8.712 26.685 1.00 76.81 706 LYS A N 1
ATOM 5173 C CA . LYS A 1 706 ? -38.139 8.189 26.578 1.00 76.81 706 LYS A CA 1
ATOM 5174 C C . LYS A 1 706 ? -38.961 9.043 25.625 1.00 76.81 706 LYS A C 1
ATOM 5176 O O . LYS A 1 706 ? -39.220 10.210 25.924 1.00 76.81 706 LYS A O 1
ATOM 5181 N N . GLU A 1 707 ? -39.426 8.462 24.524 1.00 74.31 707 GLU A N 1
ATOM 5182 C CA . GLU A 1 707 ? -40.250 9.202 23.570 1.00 74.31 707 GLU A CA 1
ATOM 5183 C C . GLU A 1 707 ? -41.612 9.553 24.195 1.00 74.31 707 GLU A C 1
ATOM 5185 O O . GLU A 1 707 ? -42.336 8.693 24.694 1.00 74.31 707 GLU A O 1
ATOM 5190 N N . ALA A 1 708 ? -41.988 10.835 24.177 1.00 53.75 708 ALA A N 1
ATOM 5191 C CA . ALA A 1 708 ? -43.082 11.365 25.002 1.00 53.75 708 ALA A CA 1
ATOM 5192 C C . ALA A 1 708 ? -44.501 10.850 24.657 1.00 53.75 708 ALA A C 1
ATOM 5194 O O . ALA A 1 708 ? -45.455 11.178 25.367 1.00 53.75 708 ALA A O 1
ATOM 5195 N N . ALA A 1 709 ? -44.653 10.065 23.584 1.00 55.50 709 ALA A N 1
ATOM 5196 C CA . ALA A 1 709 ? -45.923 9.500 23.119 1.00 55.50 709 ALA A CA 1
ATOM 5197 C C . ALA A 1 709 ? -45.972 7.957 23.126 1.00 55.50 709 ALA A C 1
ATOM 5199 O O . ALA A 1 709 ? -47.056 7.391 22.976 1.00 55.50 709 ALA A O 1
ATOM 5200 N N . ALA A 1 710 ? -44.838 7.278 23.319 1.00 56.84 710 ALA A N 1
ATOM 5201 C CA . ALA A 1 710 ? -44.724 5.821 23.311 1.00 56.84 710 ALA A CA 1
ATOM 5202 C C . ALA A 1 710 ? -44.191 5.307 24.660 1.00 56.84 710 ALA A C 1
ATOM 5204 O O . ALA A 1 710 ? -43.658 6.061 25.473 1.00 56.84 710 ALA A O 1
ATOM 5205 N N . LEU A 1 711 ? -44.322 4.002 24.923 1.00 68.88 711 LEU A N 1
ATOM 5206 C CA . LEU A 1 711 ? -43.626 3.369 26.055 1.00 68.88 711 LEU A CA 1
ATOM 5207 C C . LEU A 1 711 ? -42.220 2.864 25.675 1.00 68.88 711 LEU A C 1
ATOM 5209 O O . LEU A 1 711 ? -41.628 2.096 26.428 1.00 68.88 711 LEU A O 1
ATOM 5213 N N . ASP A 1 712 ? -41.726 3.291 24.514 1.00 80.81 712 ASP A N 1
ATOM 5214 C CA . ASP A 1 712 ? -40.445 2.913 23.928 1.00 80.81 712 ASP A CA 1
ATOM 5215 C C . ASP A 1 712 ? -39.303 3.770 24.511 1.00 80.81 712 ASP A C 1
ATOM 5217 O O . ASP A 1 712 ? -39.502 4.932 24.884 1.00 80.81 712 ASP A O 1
ATOM 5221 N N . CYS A 1 713 ? -38.113 3.183 24.609 1.00 80.31 713 CYS A N 1
ATOM 5222 C CA . CYS A 1 713 ? -36.906 3.822 25.128 1.00 80.31 713 CYS A CA 1
ATOM 5223 C C . CYS A 1 713 ? -35.824 3.731 24.055 1.00 80.31 713 CYS A C 1
ATOM 5225 O O . CYS A 1 713 ? -35.458 2.637 23.637 1.00 80.31 713 CYS A O 1
ATOM 5227 N N . SER A 1 714 ? -35.306 4.876 23.620 1.00 89.12 714 SER A N 1
ATOM 5228 C CA . SER A 1 714 ? -34.326 4.983 22.539 1.00 89.12 714 SER A CA 1
ATOM 5229 C C . SER A 1 714 ? -33.016 5.550 23.065 1.00 89.12 714 SER A C 1
ATOM 5231 O O . SER A 1 714 ? -33.028 6.575 23.746 1.00 89.12 714 SER A O 1
ATOM 5233 N N . CYS A 1 715 ? -31.886 4.931 22.723 1.00 91.19 715 CYS A N 1
ATOM 5234 C CA . CYS A 1 715 ? -30.568 5.484 23.039 1.00 91.19 715 CYS A CA 1
ATOM 5235 C C . CYS A 1 715 ? -30.418 6.923 22.511 1.00 91.19 715 CYS A C 1
ATOM 5237 O O . CYS A 1 715 ? -30.944 7.253 21.445 1.00 91.19 715 CYS A O 1
ATOM 5239 N N . THR A 1 716 ? -29.710 7.776 23.255 1.00 91.56 716 THR A N 1
ATOM 5240 C CA . THR A 1 716 ? -29.406 9.153 22.830 1.00 91.56 716 THR A CA 1
ATOM 5241 C C . THR A 1 716 ? -28.563 9.172 21.551 1.00 91.56 716 THR A C 1
ATOM 5243 O O . THR A 1 716 ? -27.980 8.166 21.151 1.00 91.56 716 THR A O 1
ATOM 5246 N N . THR A 1 717 ? -28.480 10.322 20.877 1.00 89.62 717 THR A N 1
ATOM 5247 C CA . THR A 1 717 ? -27.879 10.447 19.532 1.00 89.62 717 THR A CA 1
ATOM 5248 C C . THR A 1 717 ? -26.411 10.010 19.424 1.00 89.62 717 THR A C 1
ATOM 5250 O O . THR A 1 717 ? -25.987 9.597 18.342 1.00 89.62 717 THR A O 1
ATOM 5253 N N . GLU A 1 718 ? -25.650 10.063 20.523 1.00 93.12 718 GLU A N 1
ATOM 5254 C CA . GLU A 1 718 ? -24.258 9.588 20.620 1.00 93.12 718 GLU A CA 1
ATOM 5255 C C . GLU A 1 718 ? -24.127 8.089 20.955 1.00 93.12 718 GLU A C 1
ATOM 5257 O O . GLU A 1 718 ? -23.016 7.581 21.104 1.00 93.12 718 GLU A O 1
ATOM 5262 N N . TYR A 1 719 ? -25.239 7.365 21.083 1.00 94.62 719 TYR A N 1
ATOM 5263 C CA . TYR A 1 719 ? -25.287 5.966 21.498 1.00 94.62 719 TYR A CA 1
ATOM 5264 C C . TYR A 1 719 ? -26.083 5.100 20.505 1.00 94.62 719 TYR A C 1
ATOM 5266 O O . TYR A 1 719 ? -26.814 5.586 19.640 1.00 94.62 719 TYR A O 1
ATOM 5274 N N . VAL A 1 720 ? -25.922 3.784 20.620 1.00 95.12 720 VAL A N 1
ATOM 5275 C CA . VAL A 1 720 ? -26.636 2.748 19.861 1.00 95.12 720 VAL A CA 1
ATOM 5276 C C . VAL A 1 720 ? -27.118 1.643 20.791 1.00 95.12 720 VAL A C 1
ATOM 5278 O O . VAL A 1 720 ? -26.490 1.342 21.803 1.00 95.12 720 VAL A O 1
ATOM 5281 N N . GLU A 1 721 ? -28.225 1.008 20.429 1.00 94.69 721 GLU A N 1
ATOM 5282 C CA . GLU A 1 721 ? -28.733 -0.175 21.123 1.00 94.69 721 GLU A CA 1
ATOM 5283 C C . GLU A 1 721 ? -27.786 -1.371 20.883 1.00 94.69 721 GLU A C 1
ATOM 5285 O O . GLU A 1 721 ? -27.459 -1.695 19.736 1.00 94.69 721 GLU A O 1
ATOM 5290 N N . SER A 1 722 ? -27.327 -2.007 21.969 1.00 94.12 722 SER A N 1
ATOM 5291 C CA . SER A 1 722 ? -26.612 -3.295 21.932 1.00 94.12 722 SER A CA 1
ATOM 5292 C C . SER A 1 722 ? -27.479 -4.371 21.267 1.00 94.12 722 SER A C 1
ATOM 5294 O O . SER A 1 722 ? -28.706 -4.324 21.354 1.00 94.12 722 SER A O 1
ATOM 5296 N N . GLN A 1 723 ? -26.868 -5.383 20.645 1.00 91.00 723 GLN A N 1
ATOM 5297 C CA . GLN A 1 723 ? -27.573 -6.478 19.959 1.00 91.00 723 GLN A CA 1
ATOM 5298 C C . GLN A 1 723 ? -28.583 -7.226 20.850 1.00 91.00 723 GLN A C 1
ATOM 5300 O O . GLN A 1 723 ? -29.512 -7.843 20.336 1.00 91.00 723 GLN A O 1
ATOM 5305 N N . ASN A 1 724 ? -28.418 -7.170 22.176 1.00 88.25 724 ASN A N 1
ATOM 5306 C CA . ASN A 1 724 ? -29.327 -7.779 23.152 1.00 88.25 724 ASN A CA 1
ATOM 5307 C C . ASN A 1 724 ? -30.447 -6.842 23.659 1.00 88.25 724 ASN A C 1
ATOM 5309 O O . ASN A 1 724 ? -31.279 -7.284 24.449 1.00 88.25 724 ASN A O 1
ATOM 5313 N N . ALA A 1 725 ? -30.475 -5.574 23.232 1.00 86.38 725 ALA A N 1
ATOM 5314 C CA . ALA A 1 725 ? -31.423 -4.539 23.665 1.00 86.38 725 ALA A CA 1
ATOM 5315 C C . ALA A 1 725 ? -31.447 -4.235 25.185 1.00 86.38 725 ALA A C 1
ATOM 5317 O O . ALA A 1 725 ? -32.422 -3.674 25.693 1.00 86.38 725 ALA A O 1
ATOM 5318 N N . LEU A 1 726 ? -30.383 -4.586 25.926 1.00 86.12 726 LEU A N 1
ATOM 5319 C CA . LEU A 1 726 ? -30.276 -4.376 27.381 1.00 86.12 726 LEU A CA 1
ATOM 5320 C C . LEU A 1 726 ? -29.521 -3.097 27.776 1.00 86.12 726 LEU A C 1
ATOM 5322 O O . LEU A 1 726 ? -29.655 -2.644 28.912 1.00 86.12 726 LEU A O 1
ATOM 5326 N N . ARG A 1 727 ? -28.704 -2.532 26.878 1.00 92.50 727 ARG A N 1
ATOM 5327 C CA . ARG A 1 727 ? -27.862 -1.355 27.149 1.00 92.50 727 ARG A CA 1
ATOM 5328 C C . ARG A 1 727 ? -27.622 -0.501 25.906 1.00 92.50 727 ARG A C 1
ATOM 5330 O O . ARG A 1 727 ? -27.617 -1.011 24.785 1.00 92.50 727 ARG A O 1
ATOM 5337 N N . CYS A 1 728 ? -27.359 0.781 26.138 1.00 94.88 728 CYS A N 1
ATOM 5338 C CA . CYS A 1 728 ? -26.884 1.719 25.130 1.00 94.88 728 CYS A CA 1
ATOM 5339 C C . CYS A 1 728 ? -25.350 1.770 25.140 1.00 94.88 728 CYS A C 1
ATOM 5341 O O . CYS A 1 728 ? -24.742 2.026 26.177 1.00 94.88 728 CYS A O 1
ATOM 5343 N N . LEU A 1 729 ? -24.727 1.535 23.986 1.00 95.75 729 LEU A N 1
ATOM 5344 C CA . LEU A 1 729 ? -23.280 1.605 23.772 1.00 95.75 729 LEU A CA 1
ATOM 5345 C C . LEU A 1 729 ? -22.916 2.909 23.072 1.00 95.75 729 LEU A C 1
ATOM 5347 O O . LEU A 1 729 ? -23.621 3.322 22.154 1.00 95.75 729 LEU A O 1
ATOM 5351 N N . ARG A 1 730 ? -21.819 3.556 23.470 1.00 96.00 730 ARG A N 1
ATOM 5352 C CA . ARG A 1 730 ? -21.380 4.807 22.837 1.00 96.00 730 ARG A CA 1
ATOM 5353 C C . ARG A 1 730 ? -20.937 4.544 21.396 1.00 96.00 730 ARG A C 1
ATOM 5355 O O . ARG A 1 730 ? -20.181 3.604 21.150 1.00 96.00 730 ARG A O 1
ATOM 5362 N N . LYS A 1 731 ? -21.388 5.366 20.450 1.00 96.50 731 LYS A N 1
ATOM 5363 C CA . LYS A 1 731 ? -20.930 5.331 19.056 1.00 96.50 731 LYS A CA 1
ATOM 5364 C C . LYS A 1 731 ? -19.443 5.660 18.961 1.00 96.50 731 LYS A C 1
ATOM 5366 O O . LYS A 1 731 ? -18.954 6.525 19.688 1.00 96.50 731 LYS A O 1
ATOM 5371 N N . ALA A 1 732 ? -18.758 5.023 18.019 1.00 96.38 732 ALA A N 1
ATOM 5372 C CA . ALA A 1 732 ? -17.467 5.510 17.554 1.00 96.38 732 ALA A CA 1
ATOM 5373 C C . ALA A 1 732 ? -17.670 6.752 16.662 1.00 96.38 732 ALA A C 1
ATOM 5375 O O . ALA A 1 732 ? -18.688 6.871 15.979 1.00 96.38 732 ALA A O 1
ATOM 5376 N N . THR A 1 733 ? -16.705 7.677 16.642 1.00 94.56 733 THR A N 1
ATOM 5377 C CA . THR A 1 733 ? -16.743 8.895 15.801 1.00 94.56 733 THR A CA 1
ATOM 5378 C C . THR A 1 733 ? -15.779 8.867 14.612 1.00 94.56 733 THR A C 1
ATOM 5380 O O . THR A 1 733 ? -15.881 9.716 13.724 1.00 94.56 733 THR A O 1
ATOM 5383 N N . GLU A 1 734 ? -14.863 7.900 14.587 1.00 95.50 734 GLU A N 1
ATOM 5384 C CA . GLU A 1 734 ? -13.982 7.548 13.467 1.00 95.50 734 GLU A CA 1
ATOM 5385 C C . GLU A 1 734 ? -13.603 6.053 13.538 1.00 95.50 734 GLU A C 1
ATOM 5387 O O . GLU A 1 734 ? -13.810 5.398 14.565 1.00 95.50 734 GLU A O 1
ATOM 5392 N N . LEU A 1 735 ? -13.058 5.511 12.448 1.00 96.00 735 LEU A N 1
ATOM 5393 C CA . LEU A 1 735 ? -12.473 4.169 12.404 1.00 96.00 735 LEU A CA 1
ATOM 5394 C C . LEU A 1 735 ? -11.215 4.080 13.290 1.00 96.00 735 LEU A C 1
ATOM 5396 O O . LEU A 1 735 ? -10.566 5.081 13.585 1.00 96.00 735 LEU A O 1
ATOM 5400 N N . ASP A 1 736 ? -10.886 2.862 13.710 1.00 95.69 736 ASP A N 1
ATOM 5401 C CA . ASP A 1 736 ? -9.879 2.494 14.717 1.00 95.69 736 ASP A CA 1
ATOM 5402 C C . ASP A 1 736 ? -10.208 2.908 16.168 1.00 95.69 736 ASP A C 1
ATOM 5404 O O . ASP A 1 736 ? -9.405 2.675 17.071 1.00 95.69 736 ASP A O 1
ATOM 5408 N N . GLN A 1 737 ? -11.397 3.462 16.443 1.00 97.12 737 GLN A N 1
ATOM 5409 C CA . GLN A 1 737 ? -11.865 3.676 17.820 1.00 97.12 737 GLN A CA 1
ATOM 5410 C C . GLN A 1 737 ? -12.355 2.383 18.497 1.00 97.12 737 GLN A C 1
ATOM 5412 O O . GLN A 1 737 ? -12.856 1.481 17.816 1.00 97.12 737 GLN A O 1
ATOM 5417 N N . PRO A 1 738 ? -12.262 2.294 19.841 1.00 96.44 738 PRO A N 1
ATOM 5418 C CA . PRO A 1 738 ? -12.654 1.108 20.592 1.00 96.44 738 PRO A CA 1
ATOM 5419 C C . PRO A 1 738 ? -14.164 0.845 20.572 1.00 96.44 738 PRO A C 1
ATOM 5421 O O . PRO A 1 738 ? -14.984 1.759 20.674 1.00 96.44 738 PRO A O 1
ATOM 5424 N N . CYS A 1 739 ? -14.522 -0.434 20.504 1.00 97.81 739 CYS A N 1
ATOM 5425 C CA . CYS A 1 739 ? -15.889 -0.936 20.475 1.00 97.81 739 CYS A CA 1
ATOM 5426 C C . CYS A 1 739 ? -16.012 -2.275 21.217 1.00 97.81 739 CYS A C 1
ATOM 5428 O O . CYS A 1 739 ? -15.064 -3.050 21.328 1.00 97.81 739 CYS A O 1
ATOM 5430 N N . GLU A 1 740 ? -17.219 -2.558 21.693 1.00 96.44 740 GLU A N 1
ATOM 5431 C CA . GLU A 1 740 ? -17.639 -3.861 22.210 1.00 96.44 740 GLU A CA 1
ATOM 5432 C C . GLU A 1 740 ? -18.436 -4.643 21.153 1.00 96.44 740 GLU A C 1
ATOM 5434 O O . GLU A 1 740 ? -18.375 -5.868 21.096 1.00 96.44 740 GLU A O 1
ATOM 5439 N N . GLU A 1 741 ? -19.199 -3.941 20.305 1.00 96.25 741 GLU A N 1
ATOM 5440 C CA . GLU A 1 741 ? -20.100 -4.538 19.318 1.00 96.25 741 GLU A CA 1
ATOM 5441 C C . GLU A 1 741 ? -20.109 -3.737 18.007 1.00 96.25 741 GLU A C 1
ATOM 5443 O O . GLU A 1 741 ? -20.134 -2.505 18.016 1.00 96.25 741 GLU A O 1
ATOM 5448 N N . SER A 1 742 ? -20.226 -4.416 16.855 1.00 95.56 742 SER A N 1
ATOM 5449 C CA . SER A 1 742 ? -20.320 -3.775 15.524 1.00 95.56 742 SER A CA 1
ATOM 5450 C C . SER A 1 742 ? -21.490 -2.792 15.375 1.00 95.56 742 SER A C 1
ATOM 5452 O O . SER A 1 742 ? -21.531 -2.025 14.418 1.00 95.56 742 SER A O 1
ATOM 5454 N N . ALA A 1 743 ? -22.440 -2.772 16.318 1.00 94.75 743 ALA A N 1
ATOM 5455 C CA . ALA A 1 743 ? -23.467 -1.739 16.399 1.00 94.75 743 ALA A CA 1
ATOM 5456 C C . ALA A 1 743 ? -22.871 -0.322 16.493 1.00 94.75 743 ALA A C 1
ATOM 5458 O O . ALA A 1 743 ? -23.424 0.599 15.898 1.00 94.75 743 ALA A O 1
ATOM 5459 N N . GLN A 1 744 ? -21.740 -0.158 17.189 1.00 96.38 744 GLN A N 1
ATOM 5460 C CA . GLN A 1 744 ? -21.084 1.136 17.433 1.00 96.38 744 GLN A CA 1
ATOM 5461 C C . GLN A 1 744 ? -20.376 1.705 16.197 1.00 96.38 744 GLN A C 1
ATOM 5463 O O . GLN A 1 744 ? -20.110 2.904 16.153 1.00 96.38 744 GLN A O 1
ATOM 5468 N N . CYS A 1 745 ? -20.104 0.855 15.202 1.00 97.12 745 CYS A N 1
ATOM 5469 C CA . CYS A 1 745 ? -19.380 1.181 13.972 1.00 97.12 745 CYS A CA 1
ATOM 5470 C C . CYS A 1 745 ? -20.317 1.436 12.770 1.00 97.12 745 CYS A C 1
ATOM 5472 O O . CYS A 1 745 ? -19.853 1.756 11.676 1.00 97.12 745 CYS A O 1
ATOM 5474 N N . LYS A 1 746 ? -21.642 1.290 12.953 1.00 92.81 746 LYS A N 1
ATOM 5475 C CA . LYS A 1 746 ? -22.652 1.339 11.875 1.00 92.81 746 LYS A CA 1
ATOM 5476 C C . LYS A 1 746 ? -22.687 2.650 11.088 1.00 92.81 746 LYS A C 1
ATOM 5478 O O . LYS A 1 746 ? -23.091 2.630 9.930 1.00 92.81 746 LYS A O 1
ATOM 5483 N N . ASP A 1 747 ? -22.264 3.760 11.688 1.00 92.38 747 ASP A N 1
ATOM 5484 C CA . ASP A 1 747 ? -22.303 5.080 11.051 1.00 92.38 747 ASP A CA 1
ATOM 5485 C C . ASP A 1 747 ? -21.181 5.274 9.994 1.00 92.38 747 ASP A C 1
ATOM 5487 O O . ASP A 1 747 ? -21.194 6.275 9.280 1.00 92.38 747 ASP A O 1
ATOM 5491 N N . PHE A 1 748 ? -20.247 4.317 9.835 1.00 93.00 748 PHE A N 1
ATOM 5492 C CA . PHE A 1 748 ? -19.112 4.391 8.888 1.00 93.00 748 PHE A CA 1
ATOM 5493 C C . PHE A 1 748 ? -19.321 3.676 7.538 1.00 93.00 748 PHE A C 1
ATOM 5495 O O . PHE A 1 748 ? -18.361 3.344 6.837 1.00 93.00 748 PHE A O 1
ATOM 5502 N N . GLY A 1 749 ? -20.564 3.392 7.154 1.00 82.12 749 GLY A N 1
ATOM 5503 C CA . GLY A 1 749 ? -20.872 2.759 5.871 1.00 82.12 749 GLY A CA 1
ATOM 5504 C C . GLY A 1 749 ? -22.370 2.579 5.659 1.00 82.12 749 GLY A C 1
ATOM 5505 O O . GLY A 1 749 ? -23.185 3.052 6.447 1.00 82.12 749 GLY A O 1
ATOM 5506 N N . SER A 1 750 ? -22.759 1.895 4.583 1.00 75.31 750 SER A N 1
ATOM 5507 C CA . SER A 1 750 ? -24.165 1.524 4.374 1.00 75.31 750 SER A CA 1
ATOM 5508 C C . SER A 1 750 ? -24.296 0.198 3.622 1.00 75.31 750 SER A C 1
ATOM 5510 O O . SER A 1 750 ? -23.621 -0.036 2.618 1.00 75.31 750 SER A O 1
ATOM 5512 N N . GLY A 1 751 ? -25.142 -0.697 4.140 1.00 81.12 751 GLY A N 1
ATOM 5513 C CA . GLY A 1 751 ? -25.188 -2.090 3.689 1.00 81.12 751 GLY A CA 1
ATOM 5514 C C . GLY A 1 751 ? -23.893 -2.840 4.016 1.00 81.12 751 GLY A C 1
ATOM 5515 O O . GLY A 1 751 ? -23.286 -2.609 5.061 1.00 81.12 751 GLY A O 1
ATOM 5516 N N . ASP A 1 752 ? -23.453 -3.699 3.100 1.00 78.88 752 ASP A N 1
ATOM 5517 C CA . ASP A 1 752 ? -22.319 -4.623 3.288 1.00 78.88 752 ASP A CA 1
ATOM 5518 C C . ASP A 1 752 ? -20.941 -3.928 3.378 1.00 78.88 752 ASP A C 1
ATOM 5520 O O . ASP A 1 752 ? -19.938 -4.565 3.684 1.00 78.88 752 ASP A O 1
ATOM 5524 N N . SER A 1 753 ? -20.898 -2.609 3.149 1.00 81.81 753 SER A N 1
ATOM 5525 C CA . SER A 1 753 ? -19.732 -1.738 3.379 1.00 81.81 753 SER A CA 1
ATOM 5526 C C . SER A 1 753 ? -19.631 -1.195 4.814 1.00 81.81 753 SER A C 1
ATOM 5528 O O . SER A 1 753 ? -18.725 -0.423 5.117 1.00 81.81 753 SER A O 1
ATOM 5530 N N . GLY A 1 754 ? -20.575 -1.534 5.698 1.00 90.50 754 GLY A N 1
ATOM 5531 C CA . GLY A 1 754 ? -20.562 -1.089 7.091 1.00 90.50 754 GLY A CA 1
ATOM 5532 C C . GLY A 1 754 ? -19.344 -1.607 7.858 1.00 90.50 754 GLY A C 1
ATOM 5533 O O . GLY A 1 754 ? -19.034 -2.798 7.814 1.00 90.50 754 GLY A O 1
ATOM 5534 N N . ALA A 1 755 ? -18.675 -0.718 8.593 1.00 95.75 755 ALA A N 1
ATOM 5535 C CA . ALA A 1 755 ? -17.578 -1.093 9.475 1.00 95.75 755 ALA A CA 1
ATOM 5536 C C . ALA A 1 755 ? -18.041 -2.050 10.587 1.00 95.75 755 ALA A C 1
ATOM 5538 O O . ALA A 1 755 ? -19.179 -1.998 11.063 1.00 95.75 755 ALA A O 1
ATOM 5539 N N . ILE A 1 756 ? -17.128 -2.914 11.019 1.00 96.44 756 ILE A N 1
ATOM 5540 C CA . ILE A 1 756 ? -17.354 -3.961 12.012 1.00 96.44 756 ILE A CA 1
ATOM 5541 C C . ILE A 1 756 ? -16.462 -3.746 13.232 1.00 96.44 756 ILE A C 1
ATOM 5543 O O . ILE A 1 756 ? -15.393 -3.150 13.140 1.00 96.44 756 ILE A O 1
ATOM 5547 N N . CYS A 1 757 ? -16.884 -4.255 14.385 1.00 97.12 757 CYS A N 1
ATOM 5548 C CA . CYS A 1 757 ? -16.005 -4.334 15.540 1.00 97.12 757 CYS A CA 1
ATOM 5549 C C . CYS A 1 757 ? -15.133 -5.588 15.407 1.00 97.12 757 CYS A C 1
ATOM 5551 O O . CYS A 1 757 ? -15.636 -6.704 15.539 1.00 97.12 757 CYS A O 1
ATOM 5553 N N . SER A 1 758 ? -13.843 -5.412 15.119 1.00 96.25 758 SER A N 1
ATOM 5554 C CA . SER A 1 758 ? -12.859 -6.498 15.029 1.00 96.25 758 SER A CA 1
ATOM 5555 C C . SER A 1 758 ? -11.732 -6.237 16.017 1.00 96.25 758 SER A C 1
ATOM 5557 O O . SER A 1 758 ? -11.260 -5.108 16.140 1.00 96.25 758 SER A O 1
ATOM 5559 N N . THR A 1 759 ? -11.310 -7.254 16.771 1.00 94.81 759 THR A N 1
ATOM 5560 C CA . THR A 1 759 ? -10.298 -7.120 17.846 1.00 94.81 759 THR A CA 1
ATOM 5561 C C . THR A 1 759 ? -10.582 -6.001 18.870 1.00 94.81 759 THR A C 1
ATOM 5563 O O . THR A 1 759 ? -9.670 -5.513 19.528 1.00 94.81 759 THR A O 1
ATOM 5566 N N . GLY A 1 760 ? -11.850 -5.595 19.023 1.00 95.94 760 GLY A N 1
ATOM 5567 C CA . GLY A 1 760 ? -12.263 -4.488 19.893 1.00 95.94 760 GLY A CA 1
ATOM 5568 C C . GLY A 1 760 ? -12.117 -3.086 19.286 1.00 95.94 760 GLY A C 1
ATOM 5569 O O . GLY A 1 760 ? -12.259 -2.114 20.021 1.00 95.94 760 GLY A O 1
ATOM 5570 N N . LEU A 1 761 ? -11.848 -2.959 17.979 1.00 97.62 761 LEU A N 1
ATOM 5571 C CA . LEU A 1 761 ? -11.727 -1.688 17.249 1.00 97.62 761 LEU A CA 1
ATOM 5572 C C . LEU A 1 761 ? -12.671 -1.640 16.030 1.00 97.62 761 LEU A C 1
ATOM 5574 O O . LEU A 1 761 ? -12.844 -2.637 15.318 1.00 97.62 761 LEU A O 1
ATOM 5578 N N . CYS A 1 762 ? -13.268 -0.475 15.758 1.00 97.69 762 CYS A N 1
ATOM 5579 C CA . CYS A 1 762 ? -14.112 -0.261 14.580 1.00 97.69 762 CYS A CA 1
ATOM 5580 C C . CYS A 1 762 ? -13.263 -0.222 13.305 1.00 97.69 762 CYS A C 1
ATOM 5582 O O . CYS A 1 762 ? -12.611 0.775 13.014 1.00 97.69 762 CYS A O 1
ATOM 5584 N N . SER A 1 763 ? -13.300 -1.296 12.526 1.00 97.19 763 SER A N 1
ATOM 5585 C CA . SER A 1 763 ? -12.463 -1.521 11.345 1.00 97.19 763 SER A CA 1
ATOM 5586 C C . SER A 1 763 ? -13.318 -1.861 10.125 1.00 97.19 763 SER A C 1
ATOM 5588 O O . SER A 1 763 ? -14.472 -2.283 10.241 1.00 97.19 763 SER A O 1
ATOM 5590 N N . CYS A 1 764 ? -12.774 -1.654 8.928 1.00 96.75 764 CYS A N 1
ATOM 5591 C CA . CYS A 1 764 ? -13.476 -2.023 7.705 1.00 96.75 764 CYS A CA 1
ATOM 5592 C C . CYS A 1 764 ? -13.510 -3.551 7.518 1.00 96.75 764 CYS A C 1
ATOM 5594 O O . CYS A 1 764 ? -12.542 -4.231 7.867 1.00 96.75 764 CYS A O 1
ATOM 5596 N N . PRO A 1 765 ? -14.611 -4.117 6.985 1.00 94.75 765 PRO A N 1
ATOM 5597 C CA . PRO A 1 765 ? -14.672 -5.536 6.654 1.00 94.75 765 PRO A CA 1
ATOM 5598 C C . PRO A 1 765 ? -13.673 -5.885 5.538 1.00 94.75 765 PRO A C 1
ATOM 5600 O O . PRO A 1 765 ? -13.231 -5.019 4.785 1.00 94.75 765 PRO A O 1
ATOM 5603 N N . ALA A 1 766 ? -13.325 -7.168 5.409 1.00 90.75 766 ALA A N 1
ATOM 5604 C CA . ALA A 1 766 ? -12.371 -7.634 4.400 1.00 90.75 766 ALA A CA 1
ATOM 5605 C C . ALA A 1 766 ? -12.753 -7.171 2.977 1.00 90.75 766 ALA A C 1
ATOM 5607 O O . ALA A 1 766 ? -13.932 -7.177 2.618 1.00 90.75 766 ALA A O 1
ATOM 5608 N N . ARG A 1 767 ? -11.742 -6.808 2.171 1.00 91.25 767 ARG A N 1
ATOM 5609 C CA . ARG A 1 767 ? -11.849 -6.084 0.883 1.00 91.25 767 ARG A CA 1
ATOM 5610 C C . ARG A 1 767 ? -12.284 -4.614 0.974 1.00 91.25 767 ARG A C 1
ATOM 5612 O O . ARG A 1 767 ? -12.538 -4.006 -0.065 1.00 91.25 767 ARG A O 1
ATOM 5619 N N . PHE A 1 768 ? -12.360 -4.022 2.163 1.00 95.06 768 PHE A N 1
ATOM 5620 C CA . PHE A 1 768 ? -12.561 -2.584 2.324 1.00 95.06 768 PHE A CA 1
ATOM 5621 C C . PHE A 1 768 ? -11.457 -1.961 3.183 1.00 95.06 768 PHE A C 1
ATOM 5623 O O . PHE A 1 768 ? -10.969 -2.576 4.129 1.00 95.06 768 PHE A O 1
ATOM 5630 N N . ILE A 1 769 ? -11.110 -0.713 2.880 1.00 94.69 769 ILE A N 1
ATOM 5631 C CA . ILE A 1 769 ? -10.128 0.097 3.613 1.00 94.69 769 ILE A CA 1
ATOM 5632 C C . ILE A 1 769 ? -10.766 1.391 4.137 1.00 94.69 769 ILE A C 1
ATOM 5634 O O . ILE A 1 769 ? -11.749 1.858 3.554 1.00 94.69 769 ILE A O 1
ATOM 5638 N N . PRO A 1 770 ? -10.237 2.000 5.214 1.00 94.56 770 PRO A N 1
ATOM 5639 C CA . PRO A 1 770 ? -10.640 3.344 5.616 1.00 94.56 770 PRO A CA 1
ATOM 5640 C C . PRO A 1 770 ? -10.337 4.362 4.508 1.00 94.56 770 PRO A C 1
ATOM 5642 O O . PRO A 1 770 ? -9.295 4.299 3.858 1.00 94.56 770 PRO A O 1
ATOM 5645 N N . ASP A 1 771 ? -11.222 5.339 4.326 1.00 93.88 771 ASP A N 1
ATOM 5646 C CA . ASP A 1 771 ? -10.892 6.550 3.579 1.00 93.88 771 ASP A CA 1
ATOM 5647 C C . ASP A 1 771 ? -9.939 7.469 4.365 1.00 93.88 771 ASP A C 1
ATOM 5649 O O . ASP A 1 771 ? -9.779 7.340 5.581 1.00 93.88 771 ASP A O 1
ATOM 5653 N N . GLY A 1 772 ? -9.382 8.481 3.693 1.00 88.38 772 GLY A N 1
ATOM 5654 C CA . GLY A 1 772 ? -8.497 9.473 4.317 1.00 88.38 772 GLY A CA 1
ATOM 5655 C C . GLY A 1 772 ? -9.114 10.288 5.470 1.00 88.38 772 GLY A C 1
ATOM 5656 O O . GLY A 1 772 ? -8.371 10.931 6.206 1.00 88.38 772 GLY A O 1
ATOM 5657 N N . THR A 1 773 ? -10.441 10.270 5.664 1.00 90.88 773 THR A N 1
ATOM 5658 C CA . THR A 1 773 ? -11.117 10.878 6.829 1.00 90.88 773 THR A CA 1
ATOM 5659 C C . THR A 1 773 ? -11.498 9.882 7.931 1.00 90.88 773 THR A C 1
ATOM 5661 O O . THR A 1 773 ? -12.059 10.306 8.942 1.00 90.88 773 THR A O 1
ATOM 5664 N N . LYS A 1 774 ? -11.201 8.582 7.765 1.00 93.62 774 LYS A N 1
ATOM 5665 C CA . LYS A 1 774 ? -11.573 7.481 8.676 1.00 93.62 774 LYS A CA 1
ATOM 5666 C C . LYS A 1 774 ? -13.069 7.434 9.025 1.00 93.62 774 LYS A C 1
ATOM 5668 O O . LYS A 1 774 ? -13.442 7.145 10.160 1.00 93.62 774 LYS A O 1
ATOM 5673 N N . ARG A 1 775 ? -13.949 7.726 8.065 1.00 92.81 775 ARG A N 1
ATOM 5674 C CA . ARG A 1 775 ? -15.412 7.792 8.267 1.00 92.81 775 ARG A CA 1
ATOM 5675 C C . ARG A 1 775 ? -16.221 6.942 7.302 1.00 92.81 775 ARG A C 1
ATOM 5677 O O . ARG A 1 775 ? -17.433 6.843 7.473 1.00 92.81 775 ARG A O 1
ATOM 5684 N N . ARG A 1 776 ? -15.595 6.355 6.286 1.00 93.69 776 ARG A N 1
ATOM 5685 C CA . ARG A 1 776 ? -16.270 5.518 5.293 1.00 93.69 776 ARG A CA 1
ATOM 5686 C C . ARG A 1 776 ? -15.332 4.437 4.772 1.00 93.69 776 ARG A C 1
ATOM 5688 O O . ARG A 1 776 ? -14.211 4.722 4.366 1.00 93.69 776 ARG A O 1
ATOM 5695 N N . CYS A 1 777 ? -15.818 3.203 4.746 1.00 95.81 777 CYS A N 1
ATOM 5696 C CA . CYS A 1 777 ? -15.083 2.079 4.181 1.00 95.81 777 CYS A CA 1
ATOM 5697 C C . CYS A 1 777 ? -15.186 2.070 2.646 1.00 95.81 777 CYS A C 1
ATOM 5699 O O . CYS A 1 777 ? -16.276 1.975 2.078 1.00 95.81 777 CYS A O 1
ATOM 5701 N N . LEU A 1 778 ? -14.044 2.189 1.969 1.00 94.88 778 LEU A N 1
ATOM 5702 C CA . LEU A 1 778 ? -13.909 2.164 0.513 1.00 94.88 778 LEU A CA 1
ATOM 5703 C C . LEU A 1 778 ? -13.581 0.747 0.043 1.00 94.88 778 LEU A C 1
ATOM 5705 O O . LEU A 1 778 ? -12.719 0.096 0.625 1.00 94.88 778 LEU A O 1
ATOM 5709 N N . LEU A 1 779 ? -14.236 0.277 -1.020 1.00 93.94 779 LEU A N 1
ATOM 5710 C CA . LEU A 1 779 ? -13.945 -1.029 -1.617 1.00 93.94 779 LEU A CA 1
ATOM 5711 C C . LEU A 1 779 ? -12.540 -1.017 -2.248 1.00 93.94 779 LEU A C 1
ATOM 5713 O O . LEU A 1 779 ? -12.229 -0.118 -3.032 1.00 93.94 779 LEU A O 1
ATOM 5717 N N . VAL A 1 780 ? -11.712 -2.012 -1.932 1.00 94.38 780 VAL A N 1
ATOM 5718 C CA . VAL A 1 780 ? -10.432 -2.259 -2.613 1.00 94.38 780 VAL A CA 1
ATOM 5719 C C . VAL A 1 780 ? -10.715 -2.756 -4.032 1.00 94.38 780 VAL A C 1
ATOM 5721 O O . VAL A 1 780 ? -11.595 -3.597 -4.233 1.00 94.38 780 VAL A O 1
ATOM 5724 N N . ALA A 1 781 ? -9.995 -2.221 -5.017 1.00 94.62 781 ALA A N 1
ATOM 5725 C CA . ALA A 1 781 ? -10.126 -2.626 -6.411 1.00 94.62 781 ALA A CA 1
ATOM 5726 C C . ALA A 1 781 ? -9.494 -4.008 -6.643 1.00 94.62 781 ALA A C 1
ATOM 5728 O O . ALA A 1 781 ? -8.374 -4.261 -6.208 1.00 94.62 781 ALA A O 1
ATOM 5729 N N . GLU A 1 782 ? -10.189 -4.883 -7.371 1.00 93.12 782 GLU A N 1
ATOM 5730 C CA . GLU A 1 782 ? -9.693 -6.209 -7.772 1.00 93.12 782 GLU A CA 1
ATOM 5731 C C . GLU A 1 782 ? -8.982 -6.189 -9.130 1.00 93.12 782 GLU A C 1
ATOM 5733 O O . GLU A 1 782 ? -8.261 -7.130 -9.466 1.00 93.12 782 GLU A O 1
ATOM 5738 N N . ASN A 1 783 ? -9.181 -5.134 -9.927 1.00 94.12 783 ASN A N 1
ATOM 5739 C CA . ASN A 1 783 ? -8.568 -4.992 -11.245 1.00 94.12 783 ASN A CA 1
ATOM 5740 C C . ASN A 1 783 ? -8.163 -3.538 -11.530 1.00 94.12 783 ASN A C 1
ATOM 5742 O O . ASN A 1 783 ? -8.815 -2.574 -11.124 1.00 94.12 783 ASN A O 1
ATOM 5746 N N . LEU A 1 784 ? -7.111 -3.361 -12.327 1.00 93.75 784 LEU A N 1
ATOM 5747 C CA . LEU A 1 784 ? -6.794 -2.075 -12.945 1.00 93.75 784 LEU A CA 1
ATOM 5748 C C . LEU A 1 784 ? -7.921 -1.687 -13.920 1.00 93.75 784 LEU A C 1
ATOM 5750 O O . LEU A 1 784 ? -8.610 -2.550 -14.461 1.00 93.75 784 LEU A O 1
ATOM 5754 N N . ASP A 1 785 ? -8.095 -0.385 -14.159 1.00 94.56 785 ASP A N 1
ATOM 5755 C CA . ASP A 1 785 ? -9.296 0.250 -14.727 1.00 94.56 785 ASP A CA 1
ATOM 5756 C C . ASP A 1 785 ? -10.549 0.301 -13.819 1.00 94.56 785 ASP A C 1
ATOM 5758 O O . ASP A 1 785 ? -11.508 0.980 -14.202 1.00 94.56 785 ASP A O 1
ATOM 5762 N N . GLU A 1 786 ? -10.584 -0.320 -12.637 1.00 95.81 786 GLU A N 1
ATOM 5763 C CA . GLU A 1 786 ? -11.705 -0.146 -11.693 1.00 95.81 786 GLU A CA 1
ATOM 5764 C C . GLU A 1 786 ? -11.699 1.223 -11.002 1.00 95.81 786 GLU A C 1
ATOM 5766 O O . GLU A 1 786 ? -10.682 1.917 -10.965 1.00 95.81 786 GLU A O 1
ATOM 5771 N N . SER A 1 787 ? -12.863 1.632 -10.491 1.00 94.94 787 SER A N 1
ATOM 5772 C CA . SER A 1 787 ? -13.086 2.958 -9.911 1.00 94.94 787 SER A CA 1
ATOM 5773 C C . SER A 1 787 ? -12.496 3.109 -8.510 1.00 94.94 787 SER A C 1
ATOM 5775 O O . SER A 1 787 ? -12.831 2.333 -7.618 1.00 94.94 787 SER A O 1
ATOM 5777 N N . CYS A 1 788 ? -11.727 4.175 -8.302 1.00 96.69 788 CYS A N 1
ATOM 5778 C CA . CYS A 1 788 ? -11.123 4.547 -7.022 1.00 96.69 788 CYS A CA 1
ATOM 5779 C C . CYS A 1 788 ? -11.340 6.037 -6.710 1.00 96.69 788 CYS A C 1
ATOM 5781 O O . CYS A 1 788 ? -11.610 6.846 -7.601 1.00 96.69 788 CYS A O 1
ATOM 5783 N N . GLU A 1 789 ? -11.200 6.384 -5.434 1.00 95.44 789 GLU A N 1
ATOM 5784 C CA . GLU A 1 789 ? -11.187 7.743 -4.885 1.00 95.44 789 GLU A CA 1
ATOM 5785 C C . GLU A 1 789 ? -9.812 8.097 -4.284 1.00 95.44 789 GLU A C 1
ATOM 5787 O O . GLU A 1 789 ? -9.409 9.257 -4.355 1.00 95.44 789 GLU A O 1
ATOM 5792 N N . ILE A 1 790 ? -9.086 7.110 -3.736 1.00 94.12 790 ILE A N 1
ATOM 5793 C CA . ILE A 1 790 ? -7.739 7.252 -3.147 1.00 94.12 790 ILE A CA 1
ATOM 5794 C C . ILE A 1 790 ? -6.772 6.173 -3.668 1.00 94.12 790 ILE A C 1
ATOM 5796 O O . ILE A 1 790 ? -7.209 5.144 -4.192 1.00 94.12 790 ILE A O 1
ATOM 5800 N N . ASP A 1 791 ? -5.462 6.402 -3.537 1.00 93.69 791 ASP A N 1
ATOM 5801 C CA . ASP A 1 791 ? -4.410 5.521 -4.074 1.00 93.69 791 ASP A CA 1
ATOM 5802 C C . ASP A 1 791 ? -4.377 4.154 -3.372 1.00 93.69 791 ASP A C 1
ATOM 5804 O O . ASP A 1 791 ? -4.133 3.128 -4.011 1.00 93.69 791 ASP A O 1
ATOM 5808 N N . GLU A 1 792 ? -4.706 4.125 -2.082 1.00 93.75 792 GLU A N 1
ATOM 5809 C CA . GLU A 1 792 ? -4.720 2.945 -1.221 1.00 93.75 792 GLU A CA 1
ATOM 5810 C C . GLU A 1 792 ? -5.705 1.873 -1.714 1.00 93.75 792 GLU A C 1
ATOM 5812 O O . GLU A 1 792 ? -5.427 0.682 -1.585 1.00 93.75 792 GLU A O 1
ATOM 5817 N N . GLN A 1 793 ? -6.813 2.259 -2.366 1.00 94.69 793 GLN A N 1
ATOM 5818 C CA . GLN A 1 793 ? -7.759 1.301 -2.964 1.00 94.69 793 GLN A CA 1
ATOM 5819 C C . GLN A 1 793 ? -7.128 0.463 -4.080 1.00 94.69 793 GLN A C 1
ATOM 5821 O O . GLN A 1 793 ? -7.664 -0.584 -4.434 1.00 94.69 793 GLN A O 1
ATOM 5826 N N . CYS A 1 794 ? -6.018 0.929 -4.650 1.00 95.50 794 CYS A N 1
ATOM 5827 C CA . CYS A 1 794 ? -5.287 0.253 -5.709 1.00 95.50 794 CYS A CA 1
ATOM 5828 C C . CYS A 1 794 ? -4.063 -0.515 -5.186 1.00 95.50 794 CYS A C 1
ATOM 5830 O O . CYS A 1 794 ? -3.408 -1.185 -5.982 1.00 95.50 794 CYS A O 1
ATOM 5832 N N . ALA A 1 795 ? -3.714 -0.405 -3.899 1.00 90.06 795 ALA A N 1
ATOM 5833 C CA . ALA A 1 795 ? -2.423 -0.844 -3.363 1.00 90.06 795 ALA A CA 1
ATOM 5834 C C . ALA A 1 795 ? -2.183 -2.362 -3.482 1.00 90.06 795 ALA A C 1
ATOM 5836 O O . ALA A 1 795 ? -1.073 -2.780 -3.813 1.00 90.06 795 ALA A O 1
ATOM 5837 N N . GLU A 1 796 ? -3.218 -3.187 -3.292 1.00 86.75 796 GLU A N 1
ATOM 5838 C CA . GLU A 1 796 ? -3.120 -4.655 -3.412 1.00 86.75 796 GLU A CA 1
ATOM 5839 C C . GLU A 1 796 ? -2.850 -5.120 -4.861 1.00 86.75 796 GLU A C 1
ATOM 5841 O O . GLU A 1 796 ? -2.234 -6.163 -5.077 1.00 86.75 796 GLU A O 1
ATOM 5846 N N . LEU A 1 797 ? -3.179 -4.293 -5.865 1.00 85.75 797 LEU A N 1
ATOM 5847 C CA . LEU A 1 797 ? -2.827 -4.517 -7.279 1.00 85.75 797 LEU A CA 1
ATOM 5848 C C . LEU A 1 797 ? -1.325 -4.306 -7.563 1.00 85.75 797 LEU A C 1
ATOM 5850 O O . LEU A 1 797 ? -0.867 -4.467 -8.699 1.00 85.75 797 LEU A O 1
ATOM 5854 N N . GLY A 1 798 ? -0.537 -3.922 -6.555 1.00 71.62 798 GLY A N 1
ATOM 5855 C CA . GLY A 1 798 ? 0.898 -3.692 -6.689 1.00 71.62 798 GLY A CA 1
ATOM 5856 C C . GLY A 1 798 ? 1.760 -4.961 -6.691 1.00 71.62 798 GLY A C 1
ATOM 5857 O O . GLY A 1 798 ? 2.954 -4.889 -6.976 1.00 71.62 798 GLY A O 1
ATOM 5858 N N . GLY A 1 799 ? 1.186 -6.128 -6.376 1.00 70.38 799 GLY A N 1
ATOM 5859 C CA . GLY A 1 799 ? 1.967 -7.328 -6.065 1.00 70.38 799 GLY A CA 1
ATOM 5860 C C . GLY A 1 799 ? 2.651 -7.201 -4.699 1.00 70.38 799 GLY A C 1
ATOM 5861 O O . GLY A 1 799 ? 2.109 -6.586 -3.785 1.00 70.38 799 GLY A O 1
ATOM 5862 N N . THR A 1 800 ? 3.856 -7.755 -4.532 1.00 60.09 800 THR A N 1
ATOM 5863 C CA . THR A 1 800 ? 4.599 -7.753 -3.250 1.00 60.09 800 THR A CA 1
ATOM 5864 C C . THR A 1 800 ? 5.258 -6.402 -2.917 1.00 60.09 800 THR A C 1
ATOM 5866 O O . THR A 1 800 ? 6.376 -6.358 -2.406 1.00 60.09 800 THR A O 1
ATOM 5869 N N . GLY A 1 801 ? 4.593 -5.292 -3.238 1.00 61.34 801 GLY A N 1
ATOM 5870 C CA . GLY A 1 801 ? 5.053 -3.929 -2.986 1.00 61.34 801 GLY A CA 1
ATOM 5871 C C . GLY A 1 801 ? 3.969 -2.908 -3.333 1.00 61.34 801 GLY A C 1
ATOM 5872 O O . GLY A 1 801 ? 3.713 -2.641 -4.506 1.00 61.34 801 GLY A O 1
ATOM 5873 N N . SER A 1 802 ? 3.365 -2.304 -2.309 1.00 61.28 802 SER A N 1
ATOM 5874 C CA . SER A 1 802 ? 2.131 -1.494 -2.355 1.00 61.28 802 SER A CA 1
ATOM 5875 C C . SER A 1 802 ? 2.188 -0.177 -3.157 1.00 61.28 802 SER A C 1
ATOM 5877 O O . SER A 1 802 ? 1.305 0.662 -3.018 1.00 61.28 802 SER A O 1
ATOM 5879 N N . ALA A 1 803 ? 3.231 0.037 -3.964 1.00 79.88 803 ALA A N 1
ATOM 5880 C CA . ALA A 1 803 ? 3.527 1.284 -4.675 1.00 79.88 803 ALA A CA 1
ATOM 5881 C C . ALA A 1 803 ? 3.564 1.145 -6.214 1.00 79.88 803 ALA A C 1
ATOM 5883 O O . ALA A 1 803 ? 3.838 2.119 -6.911 1.00 79.88 803 ALA A O 1
ATOM 5884 N N . ALA A 1 804 ? 3.307 -0.041 -6.778 1.00 89.88 804 ALA A N 1
ATOM 5885 C CA . ALA A 1 804 ? 3.325 -0.239 -8.235 1.00 89.88 804 ALA A CA 1
ATOM 5886 C C . ALA A 1 804 ? 2.055 0.276 -8.955 1.00 89.88 804 ALA A C 1
ATOM 5888 O O . ALA A 1 804 ? 2.052 0.459 -10.175 1.00 89.88 804 ALA A O 1
ATOM 5889 N N . SER A 1 805 ? 0.994 0.568 -8.203 1.00 93.75 805 SER A N 1
ATOM 5890 C CA . SER A 1 805 ? -0.319 1.061 -8.641 1.00 93.75 805 SER A CA 1
ATOM 5891 C C . SER A 1 805 ? -0.696 2.367 -7.919 1.00 93.75 805 SER A C 1
ATOM 5893 O O . SER A 1 805 ? -0.092 2.721 -6.905 1.00 93.75 805 SER A O 1
ATOM 5895 N N . LYS A 1 806 ? -1.652 3.124 -8.476 1.00 95.50 806 LYS A N 1
ATOM 5896 C CA . LYS A 1 806 ? -2.279 4.308 -7.858 1.00 95.50 806 LYS A CA 1
ATOM 5897 C C . LYS A 1 806 ? -3.602 4.692 -8.532 1.00 95.50 806 LYS A C 1
ATOM 5899 O O . LYS A 1 806 ? -3.920 4.186 -9.611 1.00 95.50 806 LYS A O 1
ATOM 5904 N N . CYS A 1 807 ? -4.344 5.628 -7.951 1.00 96.38 807 CYS A N 1
ATOM 5905 C CA . CYS A 1 807 ? -5.585 6.151 -8.500 1.00 96.38 807 CYS A CA 1
ATOM 5906 C C . CYS A 1 807 ? -5.323 7.317 -9.473 1.00 96.38 807 CYS A C 1
ATOM 5908 O O . CYS A 1 807 ? -4.886 8.403 -9.098 1.00 96.38 807 CYS A O 1
ATOM 5910 N N . VAL A 1 808 ? -5.603 7.119 -10.765 1.00 95.56 808 VAL A N 1
ATOM 5911 C CA . VAL A 1 808 ? -5.441 8.148 -11.807 1.00 95.56 808 VAL A CA 1
ATOM 5912 C C . VAL A 1 808 ? -6.781 8.407 -12.477 1.00 95.56 808 VAL A C 1
ATOM 5914 O O . VAL A 1 808 ? -7.375 7.498 -13.046 1.00 95.56 808 VAL A O 1
ATOM 5917 N N . ALA A 1 809 ? -7.260 9.654 -12.429 1.00 94.75 809 ALA A N 1
ATOM 5918 C CA . ALA A 1 809 ? -8.558 10.050 -12.995 1.00 94.75 809 ALA A CA 1
ATOM 5919 C C . ALA A 1 809 ? -9.719 9.135 -12.538 1.00 94.75 809 ALA A C 1
ATOM 5921 O O . ALA A 1 809 ? -10.547 8.703 -13.342 1.00 94.75 809 ALA A O 1
ATOM 5922 N N . ASN A 1 810 ? -9.749 8.843 -11.233 1.00 94.94 810 ASN A N 1
ATOM 5923 C CA . ASN A 1 810 ? -10.693 7.950 -10.555 1.00 94.94 810 ASN A CA 1
ATOM 5924 C C . ASN A 1 810 ? -10.625 6.480 -11.023 1.00 94.94 810 ASN A C 1
ATOM 5926 O O . ASN A 1 810 ? -11.620 5.761 -10.917 1.00 94.94 810 ASN A O 1
ATOM 5930 N N . LYS A 1 811 ? -9.480 6.027 -11.561 1.00 96.94 811 LYS A N 1
ATOM 5931 C CA . LYS A 1 811 ? -9.238 4.640 -11.992 1.00 96.94 811 LYS A CA 1
ATOM 5932 C C . LYS A 1 811 ? -7.898 4.084 -11.516 1.00 96.94 811 LYS A C 1
ATOM 5934 O O . LYS A 1 811 ? -6.861 4.726 -11.704 1.00 96.94 811 LYS A O 1
ATOM 5939 N N . CYS A 1 812 ? -7.890 2.855 -11.002 1.00 96.81 812 CYS A N 1
ATOM 5940 C CA . CYS A 1 812 ? -6.647 2.186 -10.627 1.00 96.81 812 CYS A CA 1
ATOM 5941 C C . CYS A 1 812 ? -5.767 1.934 -11.857 1.00 96.81 812 CYS A C 1
ATOM 5943 O O . CYS A 1 812 ? -6.179 1.285 -12.819 1.00 96.81 812 CYS A O 1
ATOM 5945 N N . SER A 1 813 ? -4.557 2.489 -11.827 1.00 96.06 813 SER A N 1
ATOM 5946 C CA . SER A 1 813 ? -3.595 2.509 -12.930 1.00 96.06 813 SER A CA 1
ATOM 5947 C C . SER A 1 813 ? -2.185 2.254 -12.399 1.00 96.06 813 SER A C 1
ATOM 5949 O O . SER A 1 813 ? -1.860 2.651 -11.281 1.00 96.06 813 SER A O 1
ATOM 5951 N N . CYS A 1 814 ? -1.318 1.630 -13.197 1.00 95.62 814 CYS A N 1
ATOM 5952 C CA . CYS A 1 814 ? 0.073 1.424 -12.793 1.00 95.62 814 CYS A CA 1
ATOM 5953 C C . CYS A 1 814 ? 0.857 2.740 -12.713 1.00 95.62 814 CYS A C 1
ATOM 5955 O O . CYS A 1 814 ? 0.614 3.679 -13.478 1.00 95.62 814 CYS A O 1
ATOM 5957 N N . GLN A 1 815 ? 1.807 2.807 -11.780 1.00 93.88 815 GLN A N 1
ATOM 5958 C CA . GLN A 1 815 ? 2.722 3.936 -11.653 1.00 93.88 815 GLN A CA 1
ATOM 5959 C C . GLN A 1 815 ? 3.753 3.960 -12.793 1.00 93.88 815 GLN A C 1
ATOM 5961 O O . GLN A 1 815 ? 3.941 2.997 -13.535 1.00 93.88 815 GLN A O 1
ATOM 5966 N N . THR A 1 816 ? 4.464 5.078 -12.937 1.00 88.62 816 THR A N 1
ATOM 5967 C CA . THR A 1 816 ? 5.617 5.174 -13.844 1.00 88.62 816 THR A CA 1
ATOM 5968 C C . THR A 1 816 ? 6.677 4.124 -13.497 1.00 88.62 816 THR A C 1
ATOM 5970 O O . THR A 1 816 ? 7.032 3.987 -12.329 1.00 88.62 816 THR A O 1
ATOM 5973 N N . ARG A 1 817 ? 7.213 3.443 -14.522 1.00 89.88 817 ARG A N 1
ATOM 5974 C CA . ARG A 1 817 ? 8.016 2.198 -14.448 1.00 89.88 817 ARG A CA 1
ATOM 5975 C C . ARG A 1 817 ? 7.237 0.910 -14.135 1.00 89.88 817 ARG A C 1
ATOM 5977 O O . ARG A 1 817 ? 7.864 -0.124 -13.934 1.00 89.88 817 ARG A O 1
ATOM 5984 N N . PHE A 1 818 ? 5.907 0.924 -14.203 1.00 94.31 818 PHE A N 1
ATOM 5985 C CA . PHE A 1 818 ? 5.084 -0.287 -14.155 1.00 94.31 818 PHE A CA 1
ATOM 5986 C C . PHE A 1 818 ? 4.067 -0.337 -15.304 1.00 94.31 818 PHE A C 1
ATOM 5988 O O . PHE A 1 818 ? 3.682 0.690 -15.864 1.00 94.31 818 PHE A O 1
ATOM 5995 N N . VAL A 1 819 ? 3.621 -1.543 -15.656 1.00 94.00 819 VAL A N 1
ATOM 5996 C CA . VAL A 1 819 ? 2.607 -1.812 -16.688 1.00 94.00 819 VAL A CA 1
ATOM 5997 C C . VAL A 1 819 ? 1.600 -2.862 -16.211 1.00 94.00 819 VAL A C 1
ATOM 5999 O O . VAL A 1 819 ? 1.973 -3.733 -15.427 1.00 94.00 819 VAL A O 1
ATOM 6002 N N . PRO A 1 820 ? 0.336 -2.822 -16.675 1.00 93.75 820 PRO A N 1
ATOM 6003 C CA . PRO A 1 820 ? -0.625 -3.882 -16.386 1.00 93.75 820 PRO A CA 1
ATOM 6004 C C . PRO A 1 820 ? -0.154 -5.220 -16.965 1.00 93.75 820 PRO A C 1
ATOM 6006 O O . PRO A 1 820 ? 0.351 -5.274 -18.091 1.00 93.75 820 PRO A O 1
ATOM 6009 N N . ASP A 1 821 ? -0.370 -6.298 -16.216 1.00 93.06 821 ASP A N 1
ATOM 6010 C CA . ASP A 1 821 ? -0.217 -7.660 -16.718 1.00 93.06 821 ASP A CA 1
ATOM 6011 C C . ASP A 1 821 ? -1.355 -8.077 -17.669 1.00 93.06 821 ASP A C 1
ATOM 6013 O O . ASP A 1 821 ? -2.275 -7.313 -17.977 1.00 93.06 821 ASP A O 1
ATOM 6017 N N . GLY A 1 822 ? -1.283 -9.313 -18.172 1.00 88.38 822 GLY A N 1
ATOM 6018 C CA . GLY A 1 822 ? -2.227 -9.830 -19.166 1.00 88.38 822 GLY A CA 1
ATOM 6019 C C . GLY A 1 822 ? -3.685 -9.916 -18.693 1.00 88.38 822 GLY A C 1
ATOM 6020 O O . GLY A 1 822 ? -4.582 -9.866 -19.536 1.00 88.38 822 GLY A O 1
ATOM 6021 N N . SER A 1 823 ? -3.936 -10.026 -17.382 1.00 90.56 823 SER A N 1
ATOM 6022 C CA . SER A 1 823 ? -5.286 -10.026 -16.797 1.00 90.56 823 SER A CA 1
ATOM 6023 C C . SER A 1 823 ? -5.730 -8.659 -16.267 1.00 90.56 823 SER A C 1
ATOM 6025 O O . SER A 1 823 ? -6.916 -8.501 -15.989 1.00 90.56 823 SER A O 1
ATOM 6027 N N . LYS A 1 824 ? -4.822 -7.672 -16.181 1.00 92.62 824 LYS A N 1
ATOM 6028 C CA . LYS A 1 824 ? -4.993 -6.384 -15.480 1.00 92.62 824 LYS A CA 1
ATOM 6029 C C . LYS A 1 824 ? -5.141 -6.500 -13.958 1.00 92.62 824 LYS A C 1
ATOM 6031 O O . LYS A 1 824 ? -5.644 -5.570 -13.331 1.00 92.62 824 LYS A O 1
ATOM 6036 N N . GLN A 1 825 ? -4.700 -7.596 -13.352 1.00 91.50 825 GLN A N 1
ATOM 6037 C CA . GLN A 1 825 ? -4.825 -7.802 -11.904 1.00 91.50 825 GLN A CA 1
ATOM 6038 C C . GLN A 1 825 ? -3.596 -7.328 -11.128 1.00 91.50 825 GLN A C 1
ATOM 6040 O O . GLN A 1 825 ? -3.671 -7.144 -9.918 1.00 91.50 825 GLN A O 1
ATOM 6045 N N . ARG A 1 826 ? -2.468 -7.099 -11.809 1.00 92.56 826 ARG A N 1
ATOM 6046 C CA . ARG A 1 826 ? -1.246 -6.602 -11.167 1.00 92.56 826 ARG A CA 1
ATOM 6047 C C . ARG A 1 826 ? -0.413 -5.699 -12.065 1.00 92.56 826 ARG A C 1
ATOM 6049 O O . ARG A 1 826 ? -0.445 -5.798 -13.293 1.00 92.56 826 ARG A O 1
ATOM 6056 N N . CYS A 1 827 ? 0.365 -4.836 -11.423 1.00 94.81 827 CYS A N 1
ATOM 6057 C CA . CYS A 1 827 ? 1.350 -3.977 -12.065 1.00 94.81 827 CYS A CA 1
ATOM 6058 C C . CYS A 1 827 ? 2.737 -4.638 -12.072 1.00 94.81 827 CYS A C 1
ATOM 6060 O O . CYS A 1 827 ? 3.380 -4.776 -11.036 1.00 94.81 827 CYS A O 1
ATOM 6062 N N . LEU A 1 828 ? 3.210 -5.034 -13.254 1.00 93.25 828 LEU A N 1
ATOM 6063 C CA . LEU A 1 828 ? 4.544 -5.599 -13.471 1.00 93.25 828 LEU A CA 1
ATOM 6064 C C . LEU A 1 828 ? 5.566 -4.484 -13.694 1.00 93.25 828 LEU A C 1
ATOM 6066 O O . LEU A 1 828 ? 5.264 -3.493 -14.362 1.00 93.25 828 LEU A O 1
ATOM 6070 N N . SER A 1 829 ? 6.786 -4.646 -13.183 1.00 92.44 829 SER A N 1
ATOM 6071 C CA . SER A 1 829 ? 7.879 -3.701 -13.428 1.00 92.44 829 SER A CA 1
ATOM 6072 C C . SER A 1 829 ? 8.264 -3.660 -14.909 1.00 92.44 829 SER A C 1
ATOM 6074 O O . SER A 1 829 ? 8.370 -4.688 -15.582 1.00 92.44 829 SER A O 1
ATOM 6076 N N . VAL A 1 830 ? 8.488 -2.452 -15.423 1.00 93.44 830 VAL A N 1
ATOM 6077 C CA . VAL A 1 830 ? 9.145 -2.226 -16.715 1.00 93.44 830 VAL A CA 1
ATOM 6078 C C . VAL A 1 830 ? 10.594 -2.697 -16.595 1.00 93.44 830 VAL A C 1
ATOM 6080 O O . VAL A 1 830 ? 11.262 -2.387 -15.611 1.00 93.44 830 VAL A O 1
ATOM 6083 N N . ALA A 1 831 ? 11.062 -3.457 -17.582 1.00 93.31 831 ALA A N 1
ATOM 6084 C CA . ALA A 1 831 ? 12.438 -3.931 -17.639 1.00 93.31 831 ALA A CA 1
ATOM 6085 C C . ALA A 1 831 ? 13.402 -2.755 -17.852 1.00 93.31 831 ALA A C 1
ATOM 6087 O O . ALA A 1 831 ? 13.109 -1.848 -18.635 1.00 93.31 831 ALA A O 1
ATOM 6088 N N . GLU A 1 832 ? 14.556 -2.779 -17.185 1.00 92.25 832 GLU A N 1
ATOM 6089 C CA . GLU A 1 832 ? 15.565 -1.720 -17.316 1.00 92.25 832 GLU A CA 1
ATOM 6090 C C . GLU A 1 832 ? 16.611 -2.062 -18.397 1.00 92.25 832 GLU A C 1
ATOM 6092 O O . GLU A 1 832 ? 17.228 -1.156 -18.953 1.00 92.25 832 GLU A O 1
ATOM 6097 N N . ASN A 1 833 ? 16.737 -3.342 -18.777 1.00 93.31 833 ASN A N 1
ATOM 6098 C CA . ASN A 1 833 ? 17.638 -3.838 -19.817 1.00 93.31 833 ASN A CA 1
ATOM 6099 C C . ASN A 1 833 ? 16.969 -4.877 -20.734 1.00 93.31 833 ASN A C 1
ATOM 6101 O O . ASN A 1 833 ? 16.060 -5.622 -20.366 1.00 93.31 833 ASN A O 1
ATOM 6105 N N . LEU A 1 834 ? 17.501 -4.999 -21.945 1.00 92.56 834 LEU A N 1
ATOM 6106 C CA . LEU A 1 834 ? 17.332 -6.167 -22.799 1.00 92.56 834 LEU A CA 1
ATOM 6107 C C . LEU A 1 834 ? 17.957 -7.393 -22.113 1.00 92.56 834 LEU A C 1
ATOM 6109 O O . LEU A 1 834 ? 18.973 -7.292 -21.425 1.00 92.56 834 LEU A O 1
ATOM 6113 N N . GLN A 1 835 ? 17.352 -8.558 -22.339 1.00 93.00 835 GLN A N 1
ATOM 6114 C CA . GLN A 1 835 ? 17.574 -9.829 -21.637 1.00 93.00 835 GLN A CA 1
ATOM 6115 C C . GLN A 1 835 ? 17.048 -9.918 -20.189 1.00 93.00 835 GLN A C 1
ATOM 6117 O O . GLN A 1 835 ? 17.098 -11.024 -19.633 1.00 93.00 835 GLN A O 1
ATOM 6122 N N . ASP A 1 836 ? 16.494 -8.841 -19.614 1.00 95.06 836 ASP A N 1
ATOM 6123 C CA . ASP A 1 836 ? 15.757 -8.890 -18.340 1.00 95.06 836 ASP A CA 1
ATOM 6124 C C . ASP A 1 836 ? 14.459 -9.704 -18.476 1.00 95.06 836 ASP A C 1
ATOM 6126 O O . ASP A 1 836 ? 13.886 -9.833 -19.564 1.00 95.06 836 ASP A O 1
ATOM 6130 N N . GLY A 1 837 ? 13.996 -10.255 -17.350 1.00 93.12 837 GLY A N 1
ATOM 6131 C CA . GLY A 1 837 ? 12.794 -11.085 -17.274 1.00 93.12 837 GLY A CA 1
ATOM 6132 C C . GLY A 1 837 ? 11.500 -10.303 -17.517 1.00 93.12 837 GLY A C 1
ATOM 6133 O O . GLY A 1 837 ? 11.307 -9.218 -16.974 1.00 93.12 837 GLY A O 1
ATOM 6134 N N . CYS A 1 838 ? 10.589 -10.879 -18.298 1.00 96.19 838 CYS A N 1
ATOM 6135 C CA . CYS A 1 838 ? 9.279 -10.303 -18.598 1.00 96.19 838 CYS A CA 1
ATOM 6136 C C . CYS A 1 838 ? 8.199 -11.381 -18.763 1.00 96.19 838 CYS A C 1
ATOM 6138 O O . CYS A 1 838 ? 8.485 -12.550 -19.022 1.00 96.19 838 CYS A O 1
ATOM 6140 N N . GLU A 1 839 ? 6.945 -10.951 -18.676 1.00 94.75 839 GLU A N 1
ATOM 6141 C CA . GLU A 1 839 ? 5.742 -11.722 -18.997 1.00 94.75 839 GLU A CA 1
ATOM 6142 C C . GLU A 1 839 ? 4.973 -11.117 -20.186 1.00 94.75 839 GLU A C 1
ATOM 6144 O O . GLU A 1 839 ? 4.350 -11.843 -20.959 1.00 94.75 839 GLU A O 1
ATOM 6149 N N . VAL A 1 840 ? 5.009 -9.784 -20.346 1.00 94.06 840 VAL A N 1
ATOM 6150 C CA . VAL A 1 840 ? 4.242 -9.050 -21.367 1.00 94.06 840 VAL A CA 1
ATOM 6151 C C . VAL A 1 840 ? 5.099 -8.044 -22.135 1.00 94.06 840 VAL A C 1
ATOM 6153 O O . VAL A 1 840 ? 5.975 -7.390 -21.573 1.00 94.06 840 VAL A O 1
ATOM 6156 N N . ASP A 1 841 ? 4.784 -7.847 -23.422 1.00 93.19 841 ASP A N 1
ATOM 6157 C CA . ASP A 1 841 ? 5.431 -6.855 -24.306 1.00 93.19 841 ASP A CA 1
ATOM 6158 C C . ASP A 1 841 ? 5.503 -5.443 -23.695 1.00 93.19 841 ASP A C 1
ATOM 6160 O O . ASP A 1 841 ? 6.445 -4.701 -23.964 1.00 93.19 841 ASP A O 1
ATOM 6164 N N . GLY A 1 842 ? 4.526 -5.070 -22.858 1.00 92.06 842 GLY A N 1
ATOM 6165 C CA . GLY A 1 842 ? 4.480 -3.767 -22.194 1.00 92.06 842 GLY A CA 1
ATOM 6166 C C . GLY A 1 842 ? 5.699 -3.484 -21.311 1.00 92.06 842 GLY A C 1
ATOM 6167 O O . GLY A 1 842 ? 6.170 -2.350 -21.287 1.00 92.06 842 GLY A O 1
ATOM 6168 N N . GLN A 1 843 ? 6.262 -4.502 -20.649 1.00 94.25 843 GLN A N 1
ATOM 6169 C CA . GLN A 1 843 ? 7.444 -4.329 -19.791 1.00 94.25 843 GLN A CA 1
ATOM 6170 C C . GLN A 1 843 ? 8.685 -3.956 -20.604 1.00 94.25 843 GLN A C 1
ATOM 6172 O O . GLN A 1 843 ? 9.592 -3.316 -20.088 1.00 94.25 843 GLN A O 1
ATOM 6177 N N . CYS A 1 844 ? 8.702 -4.324 -21.883 1.00 94.88 844 CYS A N 1
ATOM 6178 C CA . CYS A 1 844 ? 9.799 -4.094 -22.812 1.00 94.88 844 CYS A CA 1
ATOM 6179 C C . CYS A 1 844 ? 9.618 -2.797 -23.630 1.00 94.88 844 CYS A C 1
ATOM 6181 O O . CYS A 1 844 ? 10.514 -2.392 -24.370 1.00 94.88 844 CYS A O 1
ATOM 6183 N N . ALA A 1 845 ? 8.473 -2.112 -23.500 1.00 87.19 845 ALA A N 1
ATOM 6184 C CA . ALA A 1 845 ? 8.099 -0.973 -24.343 1.00 87.19 845 ALA A CA 1
ATOM 6185 C C . ALA A 1 845 ? 8.929 0.305 -24.101 1.00 87.19 845 ALA A C 1
ATOM 6187 O O . ALA A 1 845 ? 8.961 1.178 -24.967 1.00 87.19 845 ALA A O 1
ATOM 6188 N N . GLY A 1 846 ? 9.608 0.417 -22.951 1.00 83.12 846 GLY A N 1
ATOM 6189 C CA . GLY A 1 846 ? 10.588 1.480 -22.684 1.00 83.12 846 GLY A CA 1
ATOM 6190 C C . GLY A 1 846 ? 11.960 1.241 -23.331 1.00 83.12 846 GLY A C 1
ATOM 6191 O O . GLY A 1 846 ? 12.741 2.180 -23.479 1.00 83.12 846 GLY A O 1
ATOM 6192 N N . LEU A 1 847 ? 12.243 0.002 -23.745 1.00 81.38 847 LEU A N 1
ATOM 6193 C CA . LEU A 1 847 ? 13.529 -0.435 -24.283 1.00 81.38 847 LEU A CA 1
ATOM 6194 C C . LEU A 1 847 ? 13.477 -0.485 -25.818 1.00 81.38 847 LEU A C 1
ATOM 6196 O O . LEU A 1 847 ? 12.526 -0.994 -26.421 1.00 81.38 847 LEU A O 1
ATOM 6200 N N . GLY A 1 848 ? 14.514 0.053 -26.460 1.00 66.19 848 GLY A N 1
ATOM 6201 C CA . GLY A 1 848 ? 14.577 0.277 -27.910 1.00 66.19 848 GLY A CA 1
ATOM 6202 C C . GLY A 1 848 ? 14.975 1.705 -28.308 1.00 66.19 848 GLY A C 1
ATOM 6203 O O . GLY A 1 848 ? 15.460 1.916 -29.420 1.00 66.19 848 GLY A O 1
ATOM 6204 N N . GLY A 1 849 ? 14.837 2.679 -27.400 1.00 68.50 849 GLY A N 1
ATOM 6205 C CA . GLY A 1 849 ? 15.036 4.106 -27.685 1.00 68.50 849 GLY A CA 1
ATOM 6206 C C . GLY A 1 849 ? 13.889 4.724 -28.500 1.00 68.50 849 GLY A C 1
ATOM 6207 O O . GLY A 1 849 ? 12.843 4.114 -28.695 1.00 68.50 849 GLY A O 1
ATOM 6208 N N . THR A 1 850 ? 14.071 5.941 -29.022 1.00 69.19 850 THR A N 1
ATOM 6209 C CA . THR A 1 850 ? 13.035 6.689 -29.776 1.00 69.19 850 THR A CA 1
ATOM 6210 C C . THR A 1 850 ? 12.791 6.184 -31.212 1.00 69.19 850 THR A C 1
ATOM 6212 O O . THR A 1 850 ? 12.227 6.898 -32.043 1.00 69.19 850 THR A O 1
ATOM 6215 N N . GLY A 1 851 ? 13.229 4.963 -31.531 1.00 66.19 851 GLY A N 1
ATOM 6216 C CA . GLY A 1 851 ? 13.055 4.336 -32.840 1.00 66.19 851 GLY A CA 1
ATOM 6217 C C . GLY A 1 851 ? 11.708 3.611 -32.997 1.00 66.19 851 GLY A C 1
ATOM 6218 O O . GLY A 1 851 ? 11.044 3.299 -32.013 1.00 66.19 851 GLY A O 1
ATOM 6219 N N . PRO A 1 852 ? 11.307 3.252 -34.232 1.00 63.12 852 PRO A N 1
ATOM 6220 C CA . PRO A 1 852 ? 10.065 2.518 -34.511 1.00 63.12 852 PRO A CA 1
ATOM 6221 C C . PRO A 1 852 ? 10.123 1.018 -34.144 1.00 63.12 852 PRO A C 1
ATOM 6223 O O . PRO A 1 852 ? 9.308 0.236 -34.628 1.00 63.12 852 PRO A O 1
ATOM 6226 N N . ALA A 1 853 ? 11.104 0.602 -33.339 1.00 70.12 853 ALA A N 1
ATOM 6227 C CA . ALA A 1 853 ? 11.373 -0.784 -32.970 1.00 70.12 853 ALA A CA 1
ATOM 6228 C C . ALA A 1 853 ? 11.487 -0.908 -31.444 1.00 70.12 853 ALA A C 1
ATOM 6230 O O . ALA A 1 853 ? 12.580 -1.050 -30.897 1.00 70.12 853 ALA A O 1
ATOM 6231 N N . THR A 1 854 ? 10.341 -0.841 -30.765 1.00 82.19 854 THR A N 1
ATOM 6232 C CA . THR A 1 854 ? 10.243 -1.237 -29.355 1.00 82.19 854 THR A CA 1
ATOM 6233 C C . THR A 1 854 ? 10.609 -2.712 -29.221 1.00 82.19 854 THR A C 1
ATOM 6235 O O . THR A 1 854 ? 10.196 -3.537 -30.046 1.00 82.19 854 THR A O 1
ATOM 6238 N N . SER A 1 855 ? 11.364 -3.053 -28.181 1.00 90.94 855 SER A N 1
ATOM 6239 C CA . SER A 1 855 ? 11.638 -4.452 -27.858 1.00 90.94 855 SER A CA 1
ATOM 6240 C C . SER A 1 855 ? 10.360 -5.185 -27.411 1.00 90.94 855 SER A C 1
ATOM 6242 O O . SER A 1 855 ? 9.323 -4.566 -27.155 1.00 90.94 855 SER A O 1
ATOM 6244 N N . LYS A 1 856 ? 10.404 -6.518 -27.395 1.00 94.31 856 LYS A N 1
ATOM 6245 C CA . LYS A 1 856 ? 9.253 -7.395 -27.133 1.00 94.31 856 LYS A CA 1
ATOM 6246 C C . LYS A 1 856 ? 9.591 -8.461 -26.107 1.00 94.31 856 LYS A C 1
ATOM 6248 O O . LYS A 1 856 ? 10.749 -8.851 -25.986 1.00 94.31 856 LYS A O 1
ATOM 6253 N N . CYS A 1 857 ? 8.578 -8.978 -25.423 1.00 95.44 857 CYS A N 1
ATOM 6254 C CA . CYS A 1 857 ? 8.764 -10.093 -24.511 1.00 95.44 857 CYS A CA 1
ATOM 6255 C C . CYS A 1 857 ? 8.786 -11.408 -25.300 1.00 95.44 857 CYS A C 1
ATOM 6257 O O . CYS A 1 857 ? 7.764 -11.880 -25.799 1.00 95.44 857 CYS A O 1
ATOM 6259 N N . VAL A 1 858 ? 9.974 -11.994 -25.449 1.00 93.94 858 VAL A N 1
ATOM 6260 C CA . VAL A 1 858 ? 10.207 -13.222 -26.218 1.00 93.94 858 VAL A CA 1
ATOM 6261 C C . VAL A 1 858 ? 10.875 -14.238 -25.301 1.00 93.94 858 VAL A C 1
ATOM 6263 O O . VAL A 1 858 ? 11.921 -13.959 -24.730 1.00 93.94 858 VAL A O 1
ATOM 6266 N N . GLN A 1 859 ? 10.265 -15.418 -25.136 1.00 93.38 859 GLN A N 1
ATOM 6267 C CA . GLN A 1 859 ? 10.764 -16.472 -24.232 1.00 93.38 859 GLN A CA 1
ATOM 6268 C C . GLN A 1 859 ? 11.037 -15.955 -22.801 1.00 93.38 859 GLN A C 1
ATOM 6270 O O . GLN A 1 859 ? 12.053 -16.275 -22.188 1.00 93.38 859 GLN A O 1
ATOM 6275 N N . ASN A 1 860 ? 10.110 -15.140 -22.289 1.00 94.19 860 ASN A N 1
ATOM 6276 C CA . ASN A 1 860 ? 10.166 -14.463 -20.990 1.00 94.19 860 ASN A CA 1
ATOM 6277 C C . ASN A 1 860 ? 11.350 -13.489 -20.822 1.00 94.19 860 ASN A C 1
ATOM 6279 O O . ASN A 1 860 ? 11.747 -13.200 -19.693 1.00 94.19 860 ASN A O 1
ATOM 6283 N N . LYS A 1 861 ? 11.914 -12.973 -21.926 1.00 95.94 861 LYS A N 1
ATOM 6284 C CA . LYS A 1 861 ? 12.966 -11.947 -21.919 1.00 95.94 861 LYS A CA 1
ATOM 6285 C C . LYS A 1 861 ? 12.691 -10.788 -22.868 1.00 95.94 861 LYS A C 1
ATOM 6287 O O . LYS A 1 861 ? 12.278 -11.005 -24.012 1.00 95.94 861 LYS A O 1
ATOM 6292 N N . CYS A 1 862 ? 12.989 -9.563 -22.439 1.00 96.25 862 CYS A N 1
ATOM 6293 C CA . CYS A 1 862 ? 12.909 -8.401 -23.322 1.00 96.25 862 CYS A CA 1
ATOM 6294 C C . CYS A 1 862 ? 13.990 -8.486 -24.407 1.00 96.25 862 CYS A C 1
ATOM 6296 O O . CYS A 1 862 ? 15.180 -8.402 -24.122 1.00 96.25 862 CYS A O 1
ATOM 6298 N N . SER A 1 863 ? 13.562 -8.695 -25.651 1.00 94.88 863 SER A N 1
ATOM 6299 C CA . SER A 1 863 ? 14.417 -9.017 -26.797 1.00 94.88 863 SER A CA 1
ATOM 6300 C C . SER A 1 863 ? 14.082 -8.111 -27.979 1.00 94.88 863 SER A C 1
ATOM 6302 O O . SER A 1 863 ? 12.914 -7.762 -28.193 1.00 94.88 863 SER A O 1
ATOM 6304 N N . CYS A 1 864 ? 15.074 -7.742 -28.788 1.00 94.62 864 CYS A N 1
ATOM 6305 C CA . CYS A 1 864 ? 14.808 -6.944 -29.982 1.00 94.62 864 CYS A CA 1
ATOM 6306 C C . CYS A 1 864 ? 14.008 -7.719 -31.057 1.00 94.62 864 CYS A C 1
ATOM 6308 O O . CYS A 1 864 ? 14.167 -8.932 -31.210 1.00 94.62 864 CYS A O 1
ATOM 6310 N N . PRO A 1 865 ? 13.120 -7.044 -31.817 1.00 91.75 865 PRO A N 1
ATOM 6311 C CA . PRO A 1 865 ? 12.317 -7.691 -32.852 1.00 91.75 865 PRO A CA 1
ATOM 6312 C C . PRO A 1 865 ? 13.170 -8.131 -34.054 1.00 91.75 865 PRO A C 1
ATOM 6314 O O . PRO A 1 865 ? 14.194 -7.525 -34.359 1.00 91.75 865 PRO A O 1
ATOM 6317 N N . ASN A 1 866 ? 12.712 -9.153 -34.788 1.00 90.25 866 ASN A N 1
ATOM 6318 C CA . ASN A 1 866 ? 13.406 -9.704 -35.963 1.00 90.25 866 ASN A CA 1
ATOM 6319 C C . ASN A 1 866 ? 13.917 -8.612 -36.928 1.00 90.25 866 ASN A C 1
ATOM 6321 O O . ASN A 1 866 ? 13.136 -7.803 -37.429 1.00 90.25 866 ASN A O 1
ATOM 6325 N N . GLY A 1 867 ? 15.221 -8.631 -37.225 1.00 90.31 867 GLY A N 1
ATOM 6326 C CA . GLY A 1 867 ? 15.901 -7.595 -38.019 1.00 90.31 867 GLY A CA 1
ATOM 6327 C C . GLY A 1 867 ? 16.554 -6.484 -37.185 1.00 90.31 867 GLY A C 1
ATOM 6328 O O . GLY A 1 867 ? 17.155 -5.571 -37.751 1.00 90.31 867 GLY A O 1
ATOM 6329 N N . PHE A 1 868 ? 16.474 -6.569 -35.858 1.00 94.00 868 PHE A N 1
ATOM 6330 C CA . PHE A 1 868 ? 17.195 -5.738 -34.898 1.00 94.00 868 PHE A CA 1
ATOM 6331 C C . PHE A 1 868 ? 18.025 -6.627 -33.963 1.00 94.00 868 PHE A C 1
ATOM 6333 O O . PHE A 1 868 ? 17.754 -7.819 -33.823 1.00 94.00 868 PHE A O 1
ATOM 6340 N N . LEU A 1 869 ? 19.048 -6.036 -33.356 1.00 92.62 869 LEU A N 1
ATOM 6341 C CA . LEU A 1 869 ? 19.971 -6.659 -32.414 1.00 92.62 869 LEU A CA 1
ATOM 6342 C C . LEU A 1 869 ? 20.020 -5.816 -31.141 1.00 92.62 869 LEU A C 1
ATOM 6344 O O . LEU A 1 869 ? 19.908 -4.586 -31.204 1.00 92.62 869 LEU A O 1
ATOM 6348 N N . ASP A 1 870 ? 20.222 -6.485 -30.013 1.00 92.44 870 ASP A N 1
ATOM 6349 C CA . ASP A 1 870 ? 20.459 -5.849 -28.723 1.00 92.44 870 ASP A CA 1
ATOM 6350 C C . ASP A 1 870 ? 21.758 -5.023 -28.812 1.00 92.44 870 ASP A C 1
ATOM 6352 O O . ASP A 1 870 ? 22.812 -5.554 -29.164 1.00 92.44 870 ASP A O 1
ATOM 6356 N N . GLY A 1 871 ? 21.687 -3.714 -28.561 1.00 89.69 871 GLY A N 1
ATOM 6357 C CA . GLY A 1 871 ? 22.852 -2.827 -28.603 1.00 89.69 871 GLY A CA 1
ATOM 6358 C C . GLY A 1 871 ? 23.857 -3.108 -27.486 1.00 89.69 871 GLY A C 1
ATOM 6359 O O . GLY A 1 871 ? 23.518 -3.710 -26.467 1.00 89.69 871 GLY A O 1
ATOM 6360 N N . SER A 1 872 ? 25.096 -2.626 -27.638 1.00 89.56 872 SER A N 1
ATOM 6361 C CA . SER A 1 872 ? 26.138 -2.809 -26.609 1.00 89.56 872 SER A CA 1
ATOM 6362 C C . SER A 1 872 ? 25.766 -2.202 -25.244 1.00 89.56 872 SER A C 1
ATOM 6364 O O . SER A 1 872 ? 26.231 -2.680 -24.212 1.00 89.56 872 SER A O 1
ATOM 6366 N N . ASP A 1 873 ? 24.873 -1.207 -25.244 1.00 89.19 873 ASP A N 1
ATOM 6367 C CA . ASP A 1 873 ? 24.276 -0.580 -24.060 1.00 89.19 873 ASP A CA 1
ATOM 6368 C C . ASP A 1 873 ? 23.199 -1.434 -23.364 1.00 89.19 873 ASP A C 1
ATOM 6370 O O . ASP A 1 873 ? 22.794 -1.093 -22.258 1.00 89.19 873 ASP A O 1
ATOM 6374 N N . ARG A 1 874 ? 22.736 -2.528 -23.987 1.00 90.94 874 ARG A N 1
ATOM 6375 C CA . ARG A 1 874 ? 21.591 -3.361 -23.568 1.00 90.94 874 ARG A CA 1
ATOM 6376 C C . ARG A 1 874 ? 20.270 -2.605 -23.372 1.00 90.94 874 ARG A C 1
ATOM 6378 O O . ARG A 1 874 ? 19.351 -3.163 -22.792 1.00 90.94 874 ARG A O 1
ATOM 6385 N N . VAL A 1 875 ? 20.118 -1.383 -23.876 1.00 89.56 875 VAL A N 1
ATOM 6386 C CA . VAL A 1 875 ? 18.880 -0.584 -23.725 1.00 89.56 875 VAL A CA 1
ATOM 6387 C C . VAL A 1 875 ? 18.283 -0.205 -25.085 1.00 89.56 875 VAL A C 1
ATOM 6389 O O . VAL A 1 875 ? 17.085 0.065 -25.200 1.00 89.56 875 VAL A O 1
ATOM 6392 N N . THR A 1 876 ? 19.085 -0.221 -26.153 1.00 90.44 876 THR A N 1
ATOM 6393 C CA . THR A 1 876 ? 18.658 0.134 -27.512 1.00 90.44 876 THR A CA 1
ATOM 6394 C C . THR A 1 876 ? 18.590 -1.073 -28.447 1.00 90.44 876 THR A C 1
ATOM 6396 O O . THR A 1 876 ? 19.444 -1.954 -28.423 1.00 90.44 876 THR A O 1
ATOM 6399 N N . CYS A 1 877 ? 17.589 -1.085 -29.331 1.00 93.06 877 CYS A N 1
ATOM 6400 C CA . CYS A 1 877 ? 17.488 -2.060 -30.414 1.00 93.06 877 CYS A CA 1
ATOM 6401 C C . CYS A 1 877 ? 18.060 -1.450 -31.689 1.00 93.06 877 CYS A C 1
ATOM 6403 O O . CYS A 1 877 ? 17.443 -0.579 -32.310 1.00 93.06 877 CYS A O 1
ATOM 6405 N N . ARG A 1 878 ? 19.247 -1.897 -32.102 1.00 92.44 878 ARG A N 1
ATOM 6406 C CA . ARG A 1 878 ? 19.904 -1.391 -33.312 1.00 92.44 878 ARG A CA 1
ATOM 6407 C C . ARG A 1 878 ? 19.517 -2.246 -34.509 1.00 92.44 878 ARG A C 1
ATOM 6409 O O . ARG A 1 878 ? 19.497 -3.469 -34.419 1.00 92.44 878 ARG A O 1
ATOM 6416 N N . LYS A 1 879 ? 19.199 -1.625 -35.648 1.00 93.25 879 LYS A N 1
ATOM 6417 C CA . LYS A 1 879 ? 18.830 -2.388 -36.848 1.00 93.25 879 LYS A CA 1
ATOM 6418 C C . LYS A 1 879 ? 20.035 -3.200 -37.340 1.00 93.25 879 LYS A C 1
ATOM 6420 O O . LYS A 1 879 ? 21.121 -2.643 -37.503 1.00 93.25 879 LYS A O 1
ATOM 6425 N N . ALA A 1 880 ? 19.826 -4.483 -37.606 1.00 94.31 880 ALA A N 1
ATOM 6426 C CA . ALA A 1 880 ? 20.794 -5.333 -38.282 1.00 94.31 880 ALA A CA 1
ATOM 6427 C C . ALA A 1 880 ? 21.013 -4.848 -39.731 1.00 94.31 880 ALA A C 1
ATOM 6429 O O . ALA A 1 880 ? 20.064 -4.409 -40.393 1.00 94.31 880 ALA A O 1
ATOM 6430 N N . ALA A 1 881 ? 22.246 -4.925 -40.229 1.00 95.44 881 ALA A N 1
ATOM 6431 C CA . ALA A 1 881 ? 22.551 -4.625 -41.624 1.00 95.44 881 ALA A CA 1
ATOM 6432 C C . ALA A 1 881 ? 22.008 -5.729 -42.551 1.00 95.44 881 ALA A C 1
ATOM 6434 O O . ALA A 1 881 ? 22.118 -6.917 -42.253 1.00 95.44 881 ALA A O 1
ATOM 6435 N N . GLU A 1 882 ? 21.432 -5.351 -43.694 1.00 95.44 882 GLU A N 1
ATOM 6436 C CA . GLU A 1 882 ? 20.933 -6.304 -44.702 1.00 95.44 882 GLU A CA 1
ATOM 6437 C C . GLU A 1 882 ? 21.977 -6.591 -45.797 1.00 95.44 882 GLU A C 1
ATOM 6439 O O . GLU A 1 882 ? 21.829 -7.543 -46.577 1.00 95.44 882 GLU A O 1
ATOM 6444 N N . LYS A 1 883 ? 23.011 -5.742 -45.865 1.00 96.19 883 LYS A N 1
ATOM 6445 C CA . LYS A 1 883 ? 24.144 -5.758 -46.800 1.00 96.19 883 LYS A CA 1
ATOM 6446 C C . LYS A 1 883 ? 25.272 -4.838 -46.296 1.00 96.19 883 LYS A C 1
ATOM 6448 O O . LYS A 1 883 ? 25.074 -4.000 -45.419 1.00 96.19 883 LYS A O 1
ATOM 6453 N N . LEU A 1 884 ? 26.442 -4.941 -46.914 1.00 96.06 884 LEU A N 1
ATOM 6454 C CA . LEU A 1 884 ? 27.532 -3.974 -46.788 1.00 96.06 884 LEU A CA 1
ATOM 6455 C C . LEU A 1 884 ? 27.101 -2.586 -47.302 1.00 96.06 884 LEU A C 1
ATOM 6457 O O . LEU A 1 884 ? 26.170 -2.462 -48.102 1.00 96.06 884 LEU A O 1
ATOM 6461 N N . GLU A 1 885 ? 27.796 -1.547 -46.837 1.00 95.75 885 GLU A N 1
ATOM 6462 C CA . GLU A 1 885 ? 27.463 -0.120 -46.996 1.00 95.75 885 GLU A CA 1
ATOM 6463 C C . GLU A 1 885 ? 26.158 0.350 -46.311 1.00 95.75 885 GLU A C 1
ATOM 6465 O O . GLU A 1 885 ? 25.872 1.550 -46.338 1.00 95.75 885 GLU A O 1
ATOM 6470 N N . ASP A 1 886 ? 25.390 -0.532 -45.653 1.00 96.62 886 ASP A N 1
ATOM 6471 C CA . ASP A 1 886 ? 24.303 -0.111 -44.753 1.00 96.62 886 ASP A CA 1
ATOM 6472 C C . ASP A 1 886 ? 24.860 0.644 -43.526 1.00 96.62 886 ASP A C 1
ATOM 6474 O O . ASP A 1 886 ? 25.965 0.337 -43.061 1.00 96.62 886 ASP A O 1
ATOM 6478 N N . PRO A 1 887 ? 24.117 1.635 -42.989 1.00 95.50 887 PRO A N 1
ATOM 6479 C CA . PRO A 1 887 ? 24.586 2.475 -41.894 1.00 95.50 887 PRO A CA 1
ATOM 6480 C C . PRO A 1 887 ? 24.605 1.736 -40.550 1.00 95.50 887 PRO A C 1
ATOM 6482 O O . PRO A 1 887 ? 23.659 1.029 -40.199 1.00 95.50 887 PRO A O 1
ATOM 6485 N N . CYS A 1 888 ? 25.653 1.969 -39.763 1.00 97.00 888 CYS A N 1
ATOM 6486 C CA . CYS A 1 888 ? 25.865 1.355 -38.453 1.00 97.00 888 CYS A CA 1
ATOM 6487 C C . CYS A 1 888 ? 26.434 2.354 -37.434 1.00 97.00 888 CYS A C 1
ATOM 6489 O O . CYS A 1 888 ? 27.030 3.372 -37.787 1.00 97.00 888 CYS A O 1
ATOM 6491 N N . VAL A 1 889 ? 26.248 2.024 -36.158 1.00 95.00 889 VAL A N 1
ATOM 6492 C CA . VAL A 1 889 ? 26.818 2.698 -34.983 1.00 95.00 889 VAL A CA 1
ATOM 6493 C C . VAL A 1 889 ? 27.798 1.764 -34.259 1.00 95.00 889 VAL A C 1
ATOM 6495 O O . VAL A 1 889 ? 28.812 2.218 -33.740 1.00 95.00 889 VAL A O 1
ATOM 6498 N N . GLU A 1 890 ? 27.523 0.455 -34.261 1.00 95.19 890 GLU A N 1
ATOM 6499 C CA . GLU A 1 890 ? 28.315 -0.582 -33.586 1.00 95.19 890 GLU A CA 1
ATOM 6500 C C . GLU A 1 890 ? 28.655 -1.744 -34.533 1.00 95.19 890 GLU A C 1
ATOM 6502 O O . GLU A 1 890 ? 27.876 -2.070 -35.431 1.00 95.19 890 GLU A O 1
ATOM 6507 N N . ASN A 1 891 ? 29.788 -2.418 -34.290 1.00 94.88 891 ASN A N 1
ATOM 6508 C CA . ASN A 1 891 ? 30.237 -3.590 -35.063 1.00 94.88 891 ASN A CA 1
ATOM 6509 C C . ASN A 1 891 ? 29.190 -4.711 -35.124 1.00 94.88 891 ASN A C 1
ATOM 6511 O O . ASN A 1 891 ? 28.998 -5.302 -36.184 1.00 94.88 891 ASN A O 1
ATOM 6515 N N . LEU A 1 892 ? 28.471 -4.943 -34.022 1.00 94.56 892 LEU A N 1
ATOM 6516 C CA . LEU A 1 892 ? 27.449 -5.983 -33.893 1.00 94.56 892 LEU A CA 1
ATOM 6517 C C . LEU A 1 892 ? 26.355 -5.883 -34.972 1.00 94.56 892 LEU A C 1
ATOM 6519 O O . LEU A 1 892 ? 25.885 -6.901 -35.471 1.00 94.56 892 LEU A O 1
ATOM 6523 N N . GLN A 1 893 ? 26.009 -4.668 -35.421 1.00 95.69 893 GLN A N 1
ATOM 6524 C CA . GLN A 1 893 ? 25.053 -4.465 -36.521 1.00 95.69 893 GLN A CA 1
ATOM 6525 C C . GLN A 1 893 ? 25.519 -5.068 -37.852 1.00 95.69 893 GLN A C 1
ATOM 6527 O O . GLN A 1 893 ? 24.683 -5.369 -38.703 1.00 95.69 893 GLN A O 1
ATOM 6532 N N . CYS A 1 894 ? 26.830 -5.230 -38.032 1.00 97.00 894 CYS A N 1
ATOM 6533 C CA . CYS A 1 894 ? 27.449 -5.779 -39.231 1.00 97.00 894 CYS A CA 1
ATOM 6534 C C . CYS A 1 894 ? 27.704 -7.287 -39.126 1.00 97.00 894 CYS A C 1
ATOM 6536 O O . CYS A 1 894 ? 27.672 -7.964 -40.147 1.00 97.00 894 CYS A O 1
ATOM 6538 N N . GLU A 1 895 ? 27.895 -7.832 -37.920 1.00 94.94 895 GLU A N 1
ATOM 6539 C CA . GLU A 1 895 ? 28.286 -9.236 -37.692 1.00 94.94 895 GLU A CA 1
ATOM 6540 C C . GLU A 1 895 ? 27.289 -10.267 -38.260 1.00 94.94 895 GLU A C 1
ATOM 6542 O O . GLU A 1 895 ? 27.684 -11.377 -38.614 1.00 94.94 895 GLU A O 1
ATOM 6547 N N . VAL A 1 896 ? 26.025 -9.881 -38.477 1.00 94.19 896 VAL A N 1
ATOM 6548 C CA . VAL A 1 896 ? 25.017 -10.672 -39.219 1.00 94.19 896 VAL A CA 1
ATOM 6549 C C . VAL A 1 896 ? 25.368 -10.930 -40.696 1.00 94.19 896 VAL A C 1
ATOM 6551 O O . VAL A 1 896 ? 24.831 -11.855 -41.301 1.00 94.19 896 VAL A O 1
ATOM 6554 N N . LEU A 1 897 ? 26.279 -10.142 -41.273 1.00 94.88 897 LEU A N 1
ATOM 6555 C CA . LEU A 1 897 ? 26.879 -10.322 -42.605 1.00 94.88 897 LEU A CA 1
ATOM 6556 C C . LEU A 1 897 ? 28.152 -11.198 -42.555 1.00 94.88 897 LEU A C 1
ATOM 6558 O O . LEU A 1 897 ? 28.845 -11.377 -43.560 1.00 94.88 897 LEU A O 1
ATOM 6562 N N . GLY A 1 898 ? 28.478 -11.726 -41.372 1.00 93.62 898 GLY A N 1
ATOM 6563 C CA . GLY A 1 898 ? 29.640 -12.554 -41.084 1.00 93.62 898 GLY A CA 1
ATOM 6564 C C . GLY A 1 898 ? 30.725 -11.831 -40.281 1.00 93.62 898 GLY A C 1
ATOM 6565 O O . GLY A 1 898 ? 30.930 -10.620 -40.393 1.00 93.62 898 GLY A O 1
ATOM 6566 N N . GLU A 1 899 ? 31.488 -12.623 -39.524 1.00 94.75 899 GLU A N 1
ATOM 6567 C CA . GLU A 1 899 ? 32.579 -12.206 -38.623 1.00 94.75 899 GLU A CA 1
ATOM 6568 C C . GLU A 1 899 ? 33.642 -11.304 -39.277 1.00 94.75 899 GLU A C 1
ATOM 6570 O O . GLU A 1 899 ? 34.358 -10.576 -38.590 1.00 94.75 899 GLU A O 1
ATOM 6575 N N . GLN A 1 900 ? 33.767 -11.345 -40.606 1.00 96.06 900 GLN A N 1
ATOM 6576 C CA . GLN A 1 900 ? 34.774 -10.611 -41.380 1.00 96.06 900 GLN A CA 1
ATOM 6577 C C . GLN A 1 900 ? 34.335 -9.183 -41.758 1.00 96.06 900 GLN A C 1
ATOM 6579 O O . GLN A 1 900 ? 34.948 -8.546 -42.616 1.00 96.06 900 GLN A O 1
ATOM 6584 N N . THR A 1 901 ? 33.291 -8.667 -41.105 1.00 97.06 901 THR A N 1
ATOM 6585 C CA . THR A 1 901 ? 32.825 -7.277 -41.210 1.00 97.06 901 THR A CA 1
ATOM 6586 C C . THR A 1 901 ? 33.185 -6.434 -39.984 1.00 97.06 901 THR A C 1
ATOM 6588 O O . THR A 1 901 ? 33.419 -6.959 -38.895 1.00 97.06 901 THR A O 1
ATOM 6591 N N . GLU A 1 902 ? 33.253 -5.116 -40.170 1.00 97.19 902 GLU A N 1
ATOM 6592 C CA . GLU A 1 902 ? 33.407 -4.103 -39.120 1.00 97.19 902 GLU A CA 1
ATOM 6593 C C . GLU A 1 902 ? 32.547 -2.866 -39.432 1.00 97.19 902 GLU A C 1
ATOM 6595 O O . GLU A 1 902 ? 32.273 -2.566 -40.597 1.00 97.19 902 GLU A O 1
ATOM 6600 N N . CYS A 1 903 ? 32.114 -2.143 -38.396 1.00 97.62 903 CYS A N 1
ATOM 6601 C CA . CYS A 1 903 ? 31.435 -0.861 -38.542 1.00 97.62 903 CYS A CA 1
ATOM 6602 C C . CYS A 1 903 ? 32.477 0.256 -38.655 1.00 97.62 903 CYS A C 1
ATOM 6604 O O . CYS A 1 903 ? 33.236 0.520 -37.721 1.00 97.62 903 CYS A O 1
ATOM 6606 N N . LYS A 1 904 ? 32.534 0.913 -39.814 1.00 97.00 904 LYS A N 1
ATOM 6607 C CA . LYS A 1 904 ? 33.610 1.832 -40.188 1.00 97.00 904 LYS A CA 1
ATOM 6608 C C . LYS A 1 904 ? 33.066 3.000 -40.983 1.00 97.00 904 LYS A C 1
ATOM 6610 O O . LYS A 1 904 ? 32.267 2.814 -41.893 1.00 97.00 904 LYS A O 1
ATOM 6615 N N . GLU A 1 905 ? 33.457 4.215 -40.603 1.00 95.44 905 GLU A N 1
ATOM 6616 C CA . GLU A 1 905 ? 32.908 5.454 -41.185 1.00 95.44 905 GLU A CA 1
ATOM 6617 C C . GLU A 1 905 ? 31.358 5.475 -41.151 1.00 95.44 905 GLU A C 1
ATOM 6619 O O . GLU A 1 905 ? 30.698 5.954 -42.071 1.00 95.44 905 GLU A O 1
ATOM 6624 N N . ALA A 1 906 ? 30.787 4.923 -40.068 1.00 95.88 906 ALA A N 1
ATOM 6625 C CA . ALA A 1 906 ? 29.353 4.697 -39.846 1.00 95.88 906 ALA A CA 1
ATOM 6626 C C . ALA A 1 906 ? 28.650 3.791 -40.886 1.00 95.88 906 ALA A C 1
ATOM 6628 O O . ALA A 1 906 ? 27.440 3.904 -41.088 1.00 95.88 906 ALA A O 1
ATOM 6629 N N . LYS A 1 907 ? 29.385 2.872 -41.531 1.00 97.38 907 LYS A N 1
ATOM 6630 C CA . LYS A 1 907 ? 28.860 1.848 -42.453 1.00 97.38 907 LYS A CA 1
ATOM 6631 C C . LYS A 1 907 ? 29.456 0.464 -42.210 1.00 97.38 907 LYS A C 1
ATOM 6633 O O . LYS A 1 907 ? 30.603 0.343 -41.789 1.00 97.38 907 LYS A O 1
ATOM 6638 N N . CYS A 1 908 ? 28.721 -0.588 -42.557 1.00 97.88 908 CYS A N 1
ATOM 6639 C CA . CYS A 1 908 ? 29.263 -1.945 -42.538 1.00 97.88 908 CYS A CA 1
ATOM 6640 C C . CYS A 1 908 ? 30.216 -2.189 -43.716 1.00 97.88 908 CYS A C 1
ATOM 6642 O O . CYS A 1 908 ? 29.799 -2.187 -44.877 1.00 97.88 908 CYS A O 1
ATOM 6644 N N . GLN A 1 909 ? 31.493 -2.420 -43.409 1.00 97.56 909 GLN A N 1
ATOM 6645 C CA . GLN A 1 909 ? 32.575 -2.670 -44.366 1.00 97.56 909 GLN A CA 1
ATOM 6646 C C . GLN A 1 909 ? 33.273 -4.006 -44.065 1.00 97.56 909 GLN A C 1
ATOM 6648 O O . GLN A 1 909 ? 33.092 -4.593 -42.999 1.00 97.56 909 GLN A O 1
ATOM 6653 N N . CYS A 1 910 ? 34.083 -4.501 -45.003 1.00 97.44 910 CYS A N 1
ATOM 6654 C CA . CYS A 1 910 ? 34.923 -5.676 -44.769 1.00 97.44 910 CYS A CA 1
ATOM 6655 C C . CYS A 1 910 ? 36.176 -5.319 -43.956 1.00 97.44 910 CYS A C 1
ATOM 6657 O O . CYS A 1 910 ? 36.811 -4.291 -44.203 1.00 97.44 910 CYS A O 1
ATOM 6659 N N . LYS A 1 911 ? 36.568 -6.210 -43.038 1.00 96.94 911 LYS A N 1
ATOM 6660 C CA . LYS A 1 911 ? 37.850 -6.144 -42.322 1.00 96.94 911 LYS A CA 1
ATOM 6661 C C . LYS A 1 911 ? 39.024 -6.236 -43.304 1.00 96.94 911 LYS A C 1
ATOM 6663 O O . LYS A 1 911 ? 38.914 -6.809 -44.391 1.00 96.94 911 LYS A O 1
ATOM 6668 N N . ALA A 1 912 ? 40.168 -5.673 -42.918 1.00 93.88 912 ALA A N 1
ATOM 6669 C CA . ALA A 1 912 ? 41.364 -5.644 -43.761 1.00 93.88 912 ALA A CA 1
ATOM 6670 C C . ALA A 1 912 ? 41.787 -7.058 -44.216 1.00 93.88 912 ALA A C 1
ATOM 6672 O O . ALA A 1 912 ? 41.891 -7.974 -43.404 1.00 93.88 912 ALA A O 1
ATOM 6673 N N . GLY A 1 913 ? 42.039 -7.224 -45.519 1.00 92.25 913 GLY A N 1
ATOM 6674 C CA . GLY A 1 913 ? 42.315 -8.525 -46.150 1.00 92.25 913 GLY A CA 1
ATOM 6675 C C . GLY A 1 913 ? 41.093 -9.202 -46.789 1.00 92.25 913 GLY A C 1
ATOM 6676 O O . GLY A 1 913 ? 41.253 -10.209 -47.479 1.00 92.25 913 GLY A O 1
ATOM 6677 N N . PHE A 1 914 ? 39.893 -8.637 -46.625 1.00 95.31 914 PHE A N 1
ATOM 6678 C CA . PHE A 1 914 ? 38.662 -9.113 -47.252 1.00 95.31 914 PHE A CA 1
ATOM 6679 C C . PHE A 1 914 ? 38.027 -8.036 -48.145 1.00 95.31 914 PHE A C 1
ATOM 6681 O O . PHE A 1 914 ? 38.185 -6.836 -47.925 1.00 95.31 914 PHE A O 1
ATOM 6688 N N . MET A 1 915 ? 37.278 -8.478 -49.153 1.00 92.75 915 MET A N 1
ATOM 6689 C CA . MET A 1 915 ? 36.533 -7.650 -50.101 1.00 92.75 915 MET A CA 1
ATOM 6690 C C . MET A 1 915 ? 35.069 -8.104 -50.190 1.00 92.75 915 MET A C 1
ATOM 6692 O O . MET A 1 915 ? 34.752 -9.257 -49.903 1.00 92.75 915 MET A O 1
ATOM 6696 N N . ALA A 1 916 ? 34.167 -7.214 -50.606 1.00 94.81 916 ALA A N 1
ATOM 6697 C CA . ALA A 1 916 ? 32.748 -7.540 -50.753 1.00 94.81 916 ALA A CA 1
ATOM 6698 C C . ALA A 1 916 ? 32.511 -8.638 -51.812 1.00 94.81 916 ALA A C 1
ATOM 6700 O O . ALA A 1 916 ? 33.081 -8.585 -52.906 1.00 94.81 916 ALA A O 1
ATOM 6701 N N . GLY A 1 917 ? 31.648 -9.609 -51.496 1.00 91.94 917 GLY A N 1
ATOM 6702 C CA . GLY A 1 917 ? 31.104 -10.569 -52.461 1.00 91.94 917 GLY A CA 1
ATOM 6703 C C . GLY A 1 917 ? 30.138 -9.922 -53.464 1.00 91.94 917 GLY A C 1
ATOM 6704 O O . GLY A 1 917 ? 29.709 -8.783 -53.283 1.00 91.94 917 GLY A O 1
ATOM 6705 N N . GLU A 1 9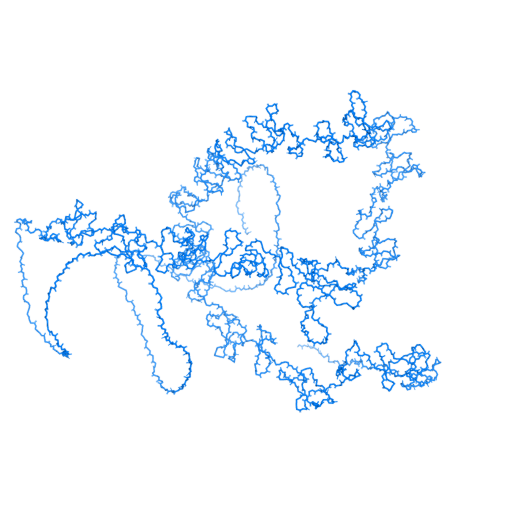18 ? 29.772 -10.649 -54.527 1.00 90.62 918 GLU A N 1
ATOM 6706 C CA . GLU A 1 918 ? 28.931 -10.123 -55.624 1.00 90.62 918 GLU A CA 1
ATOM 6707 C C . GLU A 1 918 ? 27.521 -9.683 -55.185 1.00 90.62 918 GLU A C 1
ATOM 6709 O O . GLU A 1 918 ? 26.915 -8.824 -55.823 1.00 90.62 918 GLU A O 1
ATOM 6714 N N . ASP A 1 919 ? 27.005 -10.247 -54.091 1.00 90.56 919 ASP A N 1
ATOM 6715 C CA . ASP A 1 919 ? 25.718 -9.894 -53.479 1.00 90.56 919 ASP A CA 1
ATOM 6716 C C . ASP A 1 919 ? 25.814 -8.753 -52.447 1.00 90.56 919 ASP A C 1
ATOM 6718 O O . ASP A 1 919 ? 24.787 -8.289 -51.949 1.00 90.56 919 ASP A O 1
ATOM 6722 N N . ALA A 1 920 ? 27.034 -8.313 -52.117 1.00 91.56 920 ALA A N 1
ATOM 6723 C CA . ALA A 1 920 ? 27.361 -7.417 -51.011 1.00 91.56 920 ALA A CA 1
ATOM 6724 C C . ALA A 1 920 ? 26.825 -7.868 -49.632 1.00 91.56 920 ALA A C 1
ATOM 6726 O O . ALA A 1 920 ? 26.660 -7.033 -48.747 1.00 91.56 920 ALA A O 1
ATOM 6727 N N . LYS A 1 921 ? 26.566 -9.166 -49.414 1.00 93.25 921 LYS A N 1
ATOM 6728 C CA . LYS A 1 921 ? 26.074 -9.709 -48.126 1.00 93.25 921 LYS A CA 1
ATOM 6729 C C . LYS A 1 921 ? 27.127 -10.433 -47.298 1.00 93.25 921 LYS A C 1
ATOM 6731 O O . LYS A 1 921 ? 26.850 -10.819 -46.169 1.00 93.25 921 LYS A O 1
ATOM 6736 N N . GLN A 1 922 ? 28.310 -10.628 -47.865 1.00 93.88 922 GLN A N 1
ATOM 6737 C CA . GLN A 1 922 ? 29.414 -11.366 -47.267 1.00 93.88 922 GLN A CA 1
ATOM 6738 C C . GLN A 1 922 ? 30.754 -10.760 -47.693 1.00 93.88 922 GLN A C 1
ATOM 6740 O O . GLN A 1 922 ? 30.865 -10.158 -48.767 1.00 93.88 922 GLN A O 1
ATOM 6745 N N . CYS A 1 923 ? 31.781 -10.967 -46.874 1.00 95.50 923 CYS A N 1
ATOM 6746 C CA . CYS A 1 923 ? 33.157 -10.587 -47.175 1.00 95.50 923 CYS A CA 1
ATOM 6747 C C . CYS A 1 923 ? 33.983 -11.830 -47.528 1.00 95.50 923 CYS A C 1
ATOM 6749 O O . CYS A 1 923 ? 34.054 -12.782 -46.754 1.00 95.50 923 CYS A O 1
ATOM 6751 N N . VAL A 1 924 ? 34.618 -11.815 -48.700 1.00 94.19 924 VAL A N 1
ATOM 6752 C CA . VAL A 1 924 ? 35.475 -12.893 -49.215 1.00 94.19 924 VAL A CA 1
ATOM 6753 C C . VAL A 1 924 ? 36.941 -12.463 -49.183 1.00 94.19 924 VAL A C 1
ATOM 6755 O O . VAL A 1 924 ? 37.240 -11.277 -49.294 1.00 94.19 924 VAL A O 1
ATOM 6758 N N . VAL A 1 925 ? 37.871 -13.408 -49.023 1.00 92.19 925 VAL A N 1
ATOM 6759 C CA . VAL A 1 925 ? 39.317 -13.110 -48.958 1.00 92.19 925 VAL A CA 1
ATOM 6760 C C . VAL A 1 925 ? 39.775 -12.389 -50.231 1.00 92.19 925 VAL A C 1
ATOM 6762 O O . VAL A 1 925 ? 39.490 -12.852 -51.342 1.00 92.19 925 VAL A O 1
ATOM 6765 N N . ASP A 1 926 ? 40.511 -11.282 -50.087 1.00 85.69 926 ASP A N 1
ATOM 6766 C CA . ASP A 1 926 ? 41.038 -10.539 -51.232 1.00 85.69 926 ASP A CA 1
ATOM 6767 C C . ASP A 1 926 ? 42.248 -11.245 -51.863 1.00 85.69 926 ASP A C 1
ATOM 6769 O O . ASP A 1 926 ? 43.415 -10.919 -51.634 1.00 85.69 926 ASP A O 1
ATOM 6773 N N . ASN A 1 927 ? 41.941 -12.192 -52.748 1.00 80.44 927 ASN A N 1
ATOM 6774 C CA . ASN A 1 927 ? 42.909 -12.904 -53.582 1.00 80.44 927 ASN A CA 1
ATOM 6775 C C . ASN A 1 927 ? 43.675 -11.996 -54.577 1.00 80.44 927 ASN A C 1
ATOM 6777 O O . ASN A 1 927 ? 44.483 -12.504 -55.356 1.00 80.44 927 ASN A O 1
ATOM 6781 N N . ARG A 1 928 ? 43.436 -10.674 -54.597 1.00 70.25 928 ARG A N 1
ATOM 6782 C CA . ARG A 1 928 ? 44.202 -9.697 -55.392 1.00 70.25 928 ARG A CA 1
ATOM 6783 C C . ARG A 1 928 ? 45.405 -9.142 -54.633 1.00 70.25 928 ARG A C 1
ATOM 6785 O O . ARG A 1 928 ? 46.326 -8.649 -55.281 1.00 70.25 928 ARG A O 1
ATOM 6792 N N . SER A 1 929 ? 45.450 -9.280 -53.304 1.00 56.03 929 SER A N 1
ATOM 6793 C CA . SER A 1 929 ? 46.609 -8.933 -52.465 1.00 56.03 929 SER A CA 1
ATOM 6794 C C . SER A 1 929 ? 47.726 -9.991 -52.562 1.00 56.03 929 SER A C 1
ATOM 6796 O O . SER A 1 929 ? 48.247 -10.507 -51.574 1.00 56.03 929 SER A O 1
ATOM 6798 N N . GLY A 1 930 ? 48.067 -10.367 -53.797 1.00 54.03 930 GLY A N 1
ATOM 6799 C CA . GLY A 1 930 ? 49.117 -11.325 -54.112 1.00 54.03 930 GLY A CA 1
ATOM 6800 C C . GLY A 1 930 ? 50.492 -10.671 -54.076 1.00 54.03 930 GLY A C 1
ATOM 6801 O O . GLY A 1 930 ? 51.047 -10.365 -55.133 1.00 54.03 930 GLY A O 1
ATOM 6802 N N . ASP A 1 931 ? 51.051 -10.481 -52.878 1.00 48.44 931 ASP A N 1
ATOM 6803 C CA . ASP A 1 931 ? 52.483 -10.195 -52.750 1.00 48.44 931 ASP A CA 1
ATOM 6804 C C . ASP A 1 931 ? 53.309 -11.32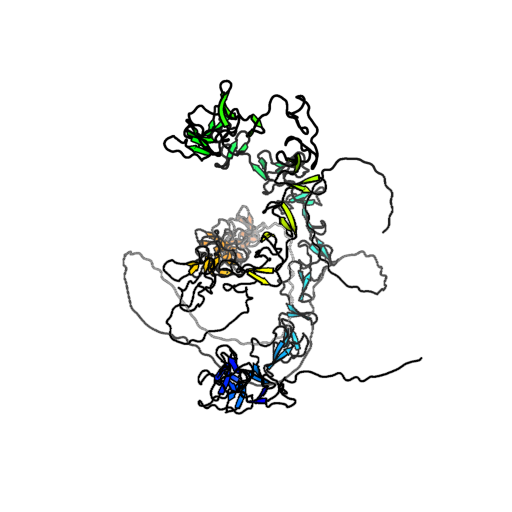4 -53.400 1.00 48.44 931 ASP A C 1
ATOM 6806 O O . ASP A 1 931 ? 52.986 -12.511 -53.314 1.00 48.44 931 ASP A O 1
ATOM 6810 N N . GLY A 1 932 ? 54.377 -10.949 -54.103 1.00 51.03 932 GLY A N 1
ATOM 6811 C CA . GLY A 1 932 ? 55.089 -11.792 -55.068 1.00 51.03 932 GLY A CA 1
ATOM 6812 C C . GLY A 1 932 ? 55.994 -12.872 -54.465 1.00 51.03 932 GLY A C 1
ATOM 6813 O O . GLY A 1 932 ? 56.890 -13.377 -55.150 1.00 51.03 932 GLY A O 1
ATOM 6814 N N . THR A 1 933 ? 55.817 -13.226 -53.194 1.00 44.94 933 THR A N 1
ATOM 6815 C CA . THR A 1 933 ? 56.738 -14.069 -52.425 1.00 44.94 933 THR A CA 1
ATOM 6816 C C . THR A 1 933 ? 56.435 -15.566 -52.574 1.00 44.94 933 THR A C 1
ATOM 6818 O O . THR A 1 933 ? 55.839 -16.223 -51.726 1.00 44.94 933 THR A O 1
ATOM 6821 N N . ARG A 1 934 ? 56.932 -16.159 -53.671 1.00 46.75 934 ARG A N 1
ATOM 6822 C CA . ARG A 1 934 ? 56.952 -17.622 -53.868 1.00 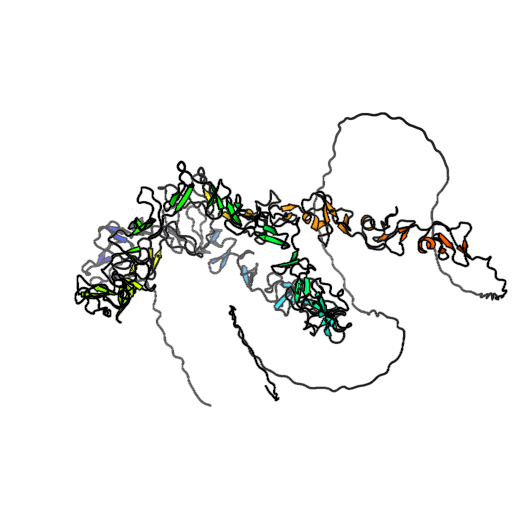46.75 934 ARG A CA 1
ATOM 6823 C C . ARG A 1 934 ? 57.697 -18.345 -52.730 1.00 46.75 934 ARG A C 1
ATOM 6825 O O . ARG A 1 934 ? 58.922 -18.447 -52.772 1.00 46.75 934 ARG A O 1
ATOM 6832 N N . GLN A 1 935 ? 56.966 -18.983 -51.818 1.00 42.09 935 GLN A N 1
ATOM 6833 C CA . GLN A 1 935 ? 57.462 -20.130 -51.050 1.00 42.09 935 GLN A CA 1
ATOM 6834 C C . GLN A 1 935 ? 56.542 -21.335 -51.270 1.00 42.09 935 GLN A C 1
ATOM 6836 O O . GLN A 1 935 ? 55.349 -21.295 -50.985 1.00 42.09 935 GLN A O 1
ATOM 6841 N N . GLY A 1 936 ? 57.091 -22.399 -51.860 1.00 47.44 936 GLY A N 1
ATOM 6842 C CA . GLY A 1 936 ? 56.326 -23.588 -52.231 1.00 47.44 936 GLY A CA 1
ATOM 6843 C C . GLY A 1 936 ? 56.261 -24.599 -51.092 1.00 47.44 936 GLY A C 1
ATOM 6844 O O . GLY A 1 936 ? 57.288 -25.165 -50.721 1.00 47.44 936 GLY A O 1
ATOM 6845 N N . TYR A 1 937 ? 55.057 -24.882 -50.594 1.00 38.69 937 TYR A N 1
ATOM 6846 C CA . TYR A 1 937 ? 54.830 -25.954 -49.626 1.00 38.69 937 TYR A CA 1
ATOM 6847 C C . TYR A 1 937 ? 54.447 -27.267 -50.318 1.00 38.69 937 TYR A C 1
ATOM 6849 O O . TYR A 1 937 ? 53.568 -27.326 -51.177 1.00 38.69 937 TYR A O 1
ATOM 6857 N N . HIS A 1 938 ? 55.145 -28.340 -49.943 1.00 35.72 938 HIS A N 1
ATOM 6858 C CA . HIS A 1 938 ? 54.945 -29.685 -50.477 1.00 35.72 938 HIS A CA 1
ATOM 6859 C C . HIS A 1 938 ? 53.662 -30.319 -49.919 1.00 35.72 938 HIS A C 1
ATOM 6861 O O . HIS A 1 938 ? 53.589 -30.620 -48.727 1.00 35.72 938 HIS A O 1
ATOM 6867 N N . TYR A 1 939 ? 52.708 -30.662 -50.786 1.00 32.31 939 TYR A N 1
ATOM 6868 C CA . TYR A 1 939 ? 51.656 -31.615 -50.423 1.00 32.31 939 TYR A CA 1
ATOM 6869 C C . TYR A 1 939 ? 52.246 -33.029 -50.311 1.00 32.31 939 TYR A C 1
ATOM 6871 O O . TYR A 1 939 ? 52.686 -33.614 -51.303 1.00 32.31 939 TYR A O 1
ATOM 6879 N N . ARG A 1 940 ? 52.225 -33.610 -49.105 1.00 34.44 940 ARG A N 1
ATOM 6880 C CA . ARG A 1 940 ? 52.412 -35.055 -48.896 1.00 34.44 940 ARG A CA 1
ATOM 6881 C C . ARG A 1 940 ? 51.050 -35.738 -48.825 1.00 34.44 940 ARG A C 1
ATOM 6883 O O . ARG A 1 940 ? 50.408 -35.746 -47.781 1.00 34.44 940 ARG A O 1
ATOM 6890 N N . ILE A 1 941 ? 50.634 -36.341 -49.935 1.00 39.22 941 ILE A N 1
ATOM 6891 C CA . ILE A 1 941 ? 49.481 -37.246 -49.962 1.00 39.22 941 ILE A CA 1
ATOM 6892 C C . ILE A 1 941 ? 49.893 -38.563 -49.292 1.00 39.22 941 ILE A C 1
ATOM 6894 O O . ILE A 1 941 ? 50.796 -39.243 -49.780 1.00 39.22 941 ILE A O 1
ATOM 6898 N N . PHE A 1 942 ? 49.219 -38.941 -48.206 1.00 33.97 942 PHE A N 1
ATOM 6899 C CA . PHE A 1 942 ? 49.316 -40.282 -47.628 1.00 33.97 942 PHE A CA 1
ATOM 6900 C C . PHE A 1 942 ? 48.124 -41.130 -48.081 1.00 33.97 942 PHE A C 1
ATOM 6902 O O . PHE A 1 942 ? 46.997 -40.920 -47.642 1.00 33.97 942 PHE A O 1
ATOM 6909 N N . PHE A 1 943 ? 48.382 -42.119 -48.938 1.00 37.47 943 PHE A N 1
ATOM 6910 C CA . PHE A 1 943 ? 47.438 -43.209 -49.185 1.00 37.47 943 PHE A CA 1
ATOM 6911 C C . PHE A 1 943 ? 47.612 -44.283 -48.102 1.00 37.47 943 PHE A C 1
ATOM 6913 O O . PHE A 1 943 ? 48.630 -44.972 -48.072 1.00 37.47 943 PHE A O 1
ATOM 6920 N N . GLY A 1 944 ? 46.606 -44.439 -47.240 1.00 32.25 944 GLY A N 1
ATOM 6921 C CA . GLY A 1 944 ? 46.430 -45.598 -46.361 1.00 32.25 944 GLY A CA 1
ATOM 6922 C C . GLY A 1 944 ? 45.289 -46.472 -46.884 1.00 32.25 944 GLY A C 1
ATOM 6923 O O . GLY A 1 944 ? 44.234 -45.955 -47.242 1.00 32.25 944 GLY A O 1
ATOM 6924 N N . VAL A 1 945 ? 45.499 -47.786 -46.980 1.00 38.00 945 VAL A N 1
ATOM 6925 C CA . VAL A 1 945 ? 44.549 -48.746 -47.577 1.00 38.00 945 VAL A CA 1
ATOM 6926 C C . VAL A 1 945 ? 44.422 -49.969 -46.659 1.00 38.00 945 VAL A C 1
ATOM 6928 O O . VAL A 1 945 ? 45.378 -50.284 -45.957 1.00 38.00 945 VAL A O 1
ATOM 6931 N N . LEU A 1 946 ? 43.293 -50.693 -46.769 1.00 31.55 946 LEU A N 1
ATOM 6932 C CA . LEU A 1 946 ? 42.909 -51.943 -46.069 1.00 31.55 946 LEU A CA 1
ATOM 6933 C C . LEU A 1 946 ? 42.225 -51.744 -44.697 1.00 31.55 946 LEU A C 1
ATOM 6935 O O . LEU A 1 946 ? 42.576 -50.819 -43.980 1.00 31.55 946 LEU A O 1
ATOM 6939 N N . ARG A 1 947 ? 41.326 -52.624 -44.209 1.00 33.84 947 ARG A N 1
ATOM 6940 C CA . ARG A 1 947 ? 40.213 -53.439 -44.790 1.00 33.84 947 ARG A CA 1
ATOM 6941 C C . ARG A 1 947 ? 39.627 -54.322 -43.655 1.00 33.84 947 ARG A C 1
ATOM 6943 O O . ARG A 1 947 ? 40.391 -55.049 -43.036 1.00 33.84 947 ARG A O 1
ATOM 6950 N N . GLY A 1 948 ? 38.302 -54.354 -43.471 1.00 29.17 948 GLY A N 1
ATOM 6951 C CA . GLY A 1 948 ? 37.561 -55.291 -42.587 1.00 29.17 948 GLY A CA 1
ATOM 6952 C C . GLY A 1 948 ? 36.192 -54.687 -42.205 1.00 29.17 948 GLY A C 1
ATOM 6953 O O . GLY A 1 948 ? 36.174 -53.495 -41.927 1.00 29.17 948 GLY A O 1
ATOM 6954 N N . TRP A 1 949 ? 34.999 -55.291 -42.367 1.00 29.23 949 TRP A N 1
ATOM 6955 C CA . TRP A 1 949 ? 34.471 -56.651 -42.065 1.00 29.23 949 TRP A CA 1
ATOM 6956 C C . TRP A 1 949 ? 34.232 -56.842 -40.547 1.00 29.23 949 TRP A C 1
ATOM 6958 O O . TRP A 1 949 ? 35.179 -56.648 -39.797 1.00 29.23 949 TRP A O 1
ATOM 6968 N N . GLU A 1 950 ? 33.042 -57.181 -40.009 1.00 26.73 950 GLU A N 1
ATOM 6969 C CA . GLU A 1 950 ? 31.708 -57.585 -40.546 1.00 26.73 950 GLU A CA 1
ATOM 6970 C C . GLU A 1 950 ? 30.549 -56.848 -39.794 1.00 26.73 950 GLU A C 1
ATOM 6972 O O . GLU A 1 950 ? 30.755 -56.442 -38.659 1.00 26.73 950 GLU A O 1
ATOM 6977 N N . VAL A 1 951 ? 29.406 -56.417 -40.374 1.00 28.03 951 VAL A N 1
ATOM 6978 C CA . VAL A 1 951 ? 28.155 -57.079 -40.876 1.00 28.03 951 VAL A CA 1
ATOM 6979 C C . VAL A 1 951 ? 27.142 -57.564 -39.794 1.00 28.03 951 VAL A C 1
ATOM 6981 O O . VAL A 1 951 ? 27.507 -58.314 -38.897 1.00 28.03 951 VAL A O 1
ATOM 6984 N N . LYS A 1 952 ? 25.841 -57.238 -40.023 1.00 30.55 952 LYS A N 1
ATOM 6985 C CA . LYS A 1 952 ? 24.546 -57.632 -39.364 1.00 30.55 952 LYS A CA 1
ATOM 6986 C C . LYS A 1 952 ? 23.937 -56.600 -38.375 1.00 30.55 952 LYS A C 1
ATOM 6988 O O . LYS A 1 952 ? 24.574 -56.280 -37.386 1.00 30.55 952 LYS A O 1
ATOM 6993 N N . GLY A 1 953 ? 22.694 -56.107 -38.550 1.00 28.42 953 GLY A N 1
ATOM 6994 C CA . GLY A 1 953 ? 21.801 -56.164 -39.732 1.00 28.42 953 GLY A CA 1
ATOM 6995 C C . GLY A 1 953 ? 20.321 -55.748 -39.507 1.00 28.42 953 GLY A C 1
ATOM 6996 O O . GLY A 1 953 ? 19.889 -55.672 -38.368 1.00 28.42 953 GLY A O 1
ATOM 6997 N N . LEU A 1 954 ? 19.571 -55.617 -40.627 1.00 26.56 954 LEU A N 1
ATOM 6998 C CA . LEU A 1 954 ? 18.085 -55.685 -40.812 1.00 26.56 954 LEU A CA 1
ATOM 6999 C C . LEU A 1 954 ? 17.228 -54.510 -40.244 1.00 26.56 954 LEU A C 1
ATOM 7001 O O . LEU A 1 954 ? 17.386 -54.162 -39.086 1.00 26.56 954 LEU A O 1
ATOM 7005 N N . ARG A 1 955 ? 16.432 -53.737 -41.027 1.00 29.22 955 ARG A N 1
ATOM 7006 C CA . ARG A 1 955 ? 15.224 -53.995 -41.894 1.00 29.22 955 ARG A CA 1
ATOM 7007 C C . ARG A 1 955 ? 13.929 -54.239 -41.084 1.00 29.22 955 ARG A C 1
ATOM 7009 O O . ARG A 1 955 ? 14.019 -54.937 -40.085 1.00 29.22 955 ARG A O 1
ATOM 7016 N N . PHE A 1 956 ? 12.717 -53.766 -41.428 1.00 26.72 956 PHE A N 1
ATOM 7017 C CA . PHE A 1 956 ? 12.057 -53.167 -42.635 1.00 26.72 956 PHE A CA 1
ATOM 7018 C C . PHE A 1 956 ? 11.236 -51.907 -42.197 1.00 26.72 956 PHE A C 1
ATOM 7020 O O . PHE A 1 956 ? 11.066 -51.760 -40.990 1.00 26.72 956 PHE A O 1
ATOM 7027 N N . SER A 1 957 ? 10.754 -50.903 -42.960 1.00 34.91 957 SER A N 1
ATOM 7028 C CA . SER A 1 957 ? 10.440 -50.585 -44.388 1.00 34.91 957 SER A CA 1
ATOM 7029 C C . SER A 1 957 ? 8.959 -50.700 -44.846 1.00 34.91 957 SER A C 1
ATOM 7031 O O . SER A 1 957 ? 8.255 -51.586 -44.376 1.00 34.91 957 SER A O 1
ATOM 7033 N N . ASP A 1 958 ? 8.563 -49.805 -45.784 1.00 32.69 958 ASP A N 1
ATOM 7034 C CA . ASP A 1 958 ? 7.328 -49.774 -46.629 1.00 32.69 958 ASP A CA 1
ATOM 7035 C C . ASP A 1 958 ? 5.992 -49.363 -45.933 1.00 32.69 958 ASP A C 1
ATOM 7037 O O . ASP A 1 958 ? 5.839 -49.616 -44.742 1.00 32.69 958 ASP A O 1
ATOM 7041 N N . SER A 1 959 ? 4.966 -48.724 -46.542 1.00 36.09 959 SER A N 1
ATOM 7042 C CA . SER A 1 959 ? 4.759 -47.887 -47.769 1.00 36.09 959 SER A CA 1
ATOM 7043 C C . SER A 1 959 ? 3.446 -47.039 -47.579 1.00 36.09 959 SER A C 1
ATOM 7045 O O . SER A 1 959 ? 2.870 -47.108 -46.495 1.00 36.09 959 SER A O 1
ATOM 7047 N N . ASP A 1 960 ? 2.959 -46.084 -48.402 1.00 30.45 960 ASP A N 1
ATOM 7048 C CA . ASP A 1 960 ? 2.503 -46.105 -49.819 1.00 30.45 960 ASP A CA 1
ATOM 7049 C C . ASP A 1 960 ? 2.328 -44.670 -50.427 1.00 30.45 960 ASP A C 1
ATOM 7051 O O . ASP A 1 960 ? 2.533 -43.658 -49.755 1.00 30.45 960 ASP A O 1
ATOM 7055 N N . GLU A 1 961 ? 1.956 -44.574 -51.716 1.00 38.25 961 GLU A N 1
ATOM 7056 C CA . GLU A 1 961 ? 1.974 -43.363 -52.573 1.00 38.25 961 GLU A CA 1
ATOM 7057 C C . GLU A 1 961 ? 0.613 -42.641 -52.773 1.00 38.25 961 GLU A C 1
ATOM 7059 O O . GLU A 1 961 ? -0.436 -43.279 -52.721 1.00 38.25 961 GLU A O 1
ATOM 7064 N N . CYS A 1 962 ? 0.626 -41.351 -53.180 1.00 25.31 962 CYS A N 1
ATOM 7065 C CA . CYS A 1 962 ? 0.076 -40.892 -54.488 1.00 25.31 962 CYS A CA 1
ATOM 7066 C C . CYS A 1 962 ? 0.207 -39.367 -54.770 1.00 25.31 962 CYS A C 1
ATOM 7068 O O . CYS A 1 962 ? 0.469 -38.549 -53.892 1.00 25.31 962 CYS A O 1
ATOM 7070 N N . HIS A 1 963 ? 0.037 -38.990 -56.046 1.00 31.66 963 HIS A N 1
ATOM 7071 C CA . HIS A 1 963 ? 0.282 -37.668 -56.674 1.00 31.66 963 HIS A CA 1
ATOM 7072 C C . HIS A 1 963 ? -0.765 -37.481 -57.836 1.00 31.66 963 HIS A C 1
ATOM 7074 O O . HIS A 1 963 ? -1.599 -38.383 -57.956 1.00 31.66 963 HIS A O 1
ATOM 7080 N N . PRO A 1 964 ? -0.794 -36.458 -58.746 1.00 57.34 964 PRO A N 1
ATOM 7081 C CA . PRO A 1 964 ? 0.009 -35.223 -58.879 1.00 57.34 964 PRO A CA 1
ATOM 7082 C C . PRO A 1 964 ? -0.720 -33.924 -59.421 1.00 57.34 964 PRO A C 1
ATOM 7084 O O . PRO A 1 964 ? -1.848 -33.963 -59.893 1.00 57.34 964 PRO A O 1
ATOM 7087 N N . GLN A 1 965 ? 0.020 -32.795 -59.489 1.00 33.41 965 GLN A N 1
ATOM 7088 C CA . GLN A 1 965 ? 0.004 -31.697 -60.518 1.00 33.41 965 GLN A CA 1
ATOM 7089 C C . GLN A 1 965 ? -1.158 -30.650 -60.720 1.00 33.41 965 GLN A C 1
ATOM 7091 O O . GLN A 1 965 ? -2.229 -30.945 -61.236 1.00 33.41 965 GLN A O 1
ATOM 7096 N N . THR A 1 966 ? -0.766 -29.355 -60.620 1.00 30.59 966 THR A N 1
ATOM 7097 C CA . THR A 1 966 ? -0.973 -28.198 -61.568 1.00 30.59 966 THR A CA 1
ATOM 7098 C C . THR A 1 966 ? -2.045 -27.067 -61.458 1.00 30.59 966 THR A C 1
ATOM 7100 O O . THR A 1 966 ? -3.242 -27.283 -61.546 1.00 30.59 966 THR A O 1
ATOM 7103 N N . ASN A 1 967 ? -1.511 -25.823 -61.560 1.00 27.61 967 ASN A N 1
ATOM 7104 C CA . ASN A 1 967 ? -1.910 -24.648 -62.395 1.00 27.61 967 ASN A CA 1
ATOM 7105 C C . ASN A 1 967 ? -2.976 -23.569 -62.001 1.00 27.61 967 ASN A C 1
ATOM 7107 O O . ASN A 1 967 ? -4.156 -23.711 -62.282 1.00 27.61 967 ASN A O 1
ATOM 7111 N N . ARG A 1 968 ? -2.441 -22.370 -61.664 1.00 28.17 968 ARG A N 1
ATOM 7112 C CA . ARG A 1 968 ? -2.559 -21.043 -62.362 1.00 28.17 968 ARG A CA 1
ATOM 7113 C C . ARG A 1 968 ? -3.886 -20.232 -62.483 1.00 28.17 968 ARG A C 1
ATOM 7115 O O . ARG A 1 968 ? -4.879 -20.711 -63.006 1.00 28.17 968 ARG A O 1
ATOM 7122 N N . PHE A 1 969 ? -3.720 -18.900 -62.311 1.00 26.70 969 PHE A N 1
ATOM 7123 C CA . PHE A 1 969 ? -4.606 -17.758 -62.687 1.00 26.70 969 PHE A CA 1
ATOM 7124 C C . PHE A 1 969 ? -5.955 -17.645 -61.918 1.00 26.70 969 PHE A C 1
ATOM 7126 O O . PHE A 1 969 ? -6.403 -18.617 -61.333 1.00 26.70 969 PHE A O 1
ATOM 7133 N N . ALA A 1 970 ? -6.627 -16.482 -61.795 1.00 27.16 970 ALA A N 1
ATOM 7134 C CA . ALA A 1 970 ? -6.462 -15.163 -62.441 1.00 27.16 970 ALA A CA 1
ATOM 7135 C C . ALA A 1 970 ? -6.698 -13.952 -61.487 1.00 27.16 970 ALA A C 1
ATOM 7137 O O . ALA A 1 970 ? -7.038 -14.118 -60.320 1.00 27.16 970 ALA A O 1
ATOM 7138 N N . ARG A 1 971 ? -6.534 -12.719 -62.005 1.00 31.39 971 ARG A N 1
ATOM 7139 C CA . ARG A 1 971 ? -6.913 -11.436 -61.358 1.00 31.39 971 ARG A CA 1
ATOM 7140 C C . ARG A 1 971 ? -8.381 -11.077 -61.649 1.00 31.39 971 ARG A C 1
ATOM 7142 O O . ARG A 1 971 ? -8.898 -11.539 -62.662 1.00 31.39 971 ARG A O 1
ATOM 7149 N N . ASN A 1 972 ? -8.955 -10.108 -60.918 1.00 27.25 972 ASN A N 1
ATOM 7150 C CA . ASN A 1 972 ? -9.515 -8.888 -61.541 1.00 27.25 972 ASN A CA 1
ATOM 7151 C C . ASN A 1 972 ? -9.838 -7.754 -60.542 1.00 27.25 972 ASN A C 1
ATOM 7153 O O . ASN A 1 972 ? -9.999 -7.986 -59.349 1.00 27.25 972 ASN A O 1
ATOM 7157 N N . HIS A 1 973 ? -9.916 -6.522 -61.060 1.00 28.75 973 HIS A N 1
ATOM 7158 C CA . HIS A 1 973 ? -10.421 -5.321 -60.370 1.00 28.75 973 HIS A CA 1
ATOM 7159 C C . HIS A 1 973 ? -11.916 -5.098 -60.700 1.00 28.75 973 HIS A C 1
ATOM 7161 O O . HIS A 1 973 ? -12.387 -5.649 -61.692 1.00 28.75 973 HIS A O 1
ATOM 7167 N N . VAL A 1 974 ? -12.606 -4.203 -59.966 1.00 24.88 974 VAL A N 1
ATOM 7168 C CA . VAL A 1 974 ? -13.260 -2.957 -60.476 1.00 24.88 974 VAL A CA 1
ATOM 7169 C C . VAL A 1 974 ? -14.396 -2.462 -59.545 1.00 24.88 974 VAL A C 1
ATOM 7171 O O . VAL A 1 974 ? -15.415 -3.116 -59.397 1.00 24.88 974 VAL A O 1
ATOM 7174 N N . TRP A 1 975 ? -14.179 -1.263 -58.982 1.00 24.16 975 TRP A N 1
ATOM 7175 C CA . TRP A 1 975 ? -15.106 -0.151 -58.660 1.00 24.16 975 TRP A CA 1
ATOM 7176 C C . TRP A 1 975 ? -16.450 -0.356 -57.912 1.00 24.16 975 TRP A C 1
ATOM 7178 O O . TRP A 1 975 ? -17.352 -1.044 -58.360 1.00 24.16 975 TRP A O 1
ATOM 7188 N N . CYS A 1 976 ? -16.596 0.469 -56.862 1.00 23.17 976 CYS A N 1
ATOM 7189 C CA . CYS A 1 976 ? -17.735 1.343 -56.515 1.00 23.17 976 CYS A CA 1
ATOM 7190 C C . CYS A 1 976 ? -19.196 0.852 -56.631 1.00 23.17 976 CYS A C 1
ATOM 7192 O O . CYS A 1 976 ? -19.697 0.631 -57.726 1.00 23.17 976 CYS A O 1
ATOM 7194 N N . VAL A 1 977 ? -19.954 1.029 -55.538 1.00 24.36 977 VAL A N 1
ATOM 7195 C CA . VAL A 1 977 ? -21.010 2.070 -55.412 1.00 24.36 977 VAL A CA 1
ATOM 7196 C C . VAL A 1 977 ? -21.348 2.285 -53.923 1.00 24.36 977 VAL A C 1
ATOM 7198 O O . VAL A 1 977 ? -21.035 1.451 -53.078 1.00 24.36 977 VAL A O 1
ATOM 7201 N N . ARG A 1 978 ? -21.920 3.451 -53.601 1.00 29.80 978 ARG A N 1
ATOM 7202 C CA . ARG A 1 978 ? -22.332 3.918 -52.267 1.00 29.80 978 ARG A CA 1
ATOM 7203 C C . ARG A 1 978 ? -23.860 3.999 -52.213 1.00 29.80 978 ARG A C 1
ATOM 7205 O O . ARG A 1 978 ? -24.438 4.625 -53.098 1.00 29.80 978 ARG A O 1
ATOM 7212 N N . SER A 1 979 ? -24.489 3.466 -51.167 1.00 28.06 979 SER A N 1
ATOM 7213 C CA . SER A 1 979 ? -25.892 3.755 -50.830 1.00 28.06 979 SER A CA 1
ATOM 7214 C C . SER A 1 979 ? -26.159 3.536 -49.341 1.00 28.06 979 SER A C 1
ATOM 7216 O O . SER A 1 979 ? -25.721 2.540 -48.772 1.00 28.06 979 SER A O 1
ATOM 7218 N N . ASP A 1 980 ? -26.860 4.488 -48.737 1.00 31.47 980 ASP A N 1
ATOM 7219 C CA . ASP A 1 980 ? -27.080 4.624 -47.296 1.00 31.47 980 ASP A CA 1
ATOM 7220 C C . ASP A 1 980 ? -28.322 3.835 -46.801 1.00 31.47 980 ASP A C 1
ATOM 7222 O O . ASP A 1 980 ? -29.071 3.292 -47.612 1.00 31.47 980 ASP A O 1
ATOM 7226 N N . SER A 1 981 ? -28.606 3.889 -45.485 1.00 32.16 981 SER A N 1
ATOM 7227 C CA . SER A 1 981 ? -29.882 3.498 -44.819 1.00 32.16 981 SER A CA 1
ATOM 7228 C C . SER A 1 981 ? -30.210 1.978 -44.735 1.00 32.16 981 SER A C 1
ATOM 7230 O O . SER A 1 981 ? -29.708 1.196 -45.532 1.00 32.16 981 SER A O 1
ATOM 7232 N N . THR A 1 982 ? -30.984 1.448 -43.768 1.00 29.80 982 THR A N 1
ATOM 7233 C CA . THR A 1 982 ? -31.716 2.046 -42.617 1.00 29.80 982 THR A CA 1
ATOM 7234 C C . THR A 1 982 ? -31.826 1.056 -41.428 1.00 29.80 982 THR A C 1
ATOM 7236 O O . THR A 1 982 ? -31.323 -0.061 -41.483 1.00 29.80 982 THR A O 1
ATOM 7239 N N . THR A 1 983 ? -32.487 1.475 -40.342 1.00 30.62 983 THR A N 1
ATOM 7240 C CA . THR A 1 983 ? -32.755 0.749 -39.082 1.00 30.62 983 THR A CA 1
ATOM 7241 C C . THR A 1 983 ? -33.949 -0.241 -39.130 1.00 30.62 983 THR A C 1
ATOM 7243 O O . THR A 1 983 ? -34.678 -0.283 -40.117 1.00 30.62 983 THR A O 1
ATOM 7246 N N . LEU A 1 984 ? -34.190 -0.942 -37.997 1.00 23.75 984 LEU A N 1
ATOM 7247 C CA . LEU A 1 984 ? -35.272 -1.910 -37.656 1.00 23.75 984 LEU A CA 1
ATOM 7248 C C . LEU A 1 984 ? -35.124 -3.366 -38.182 1.00 23.75 984 LEU A C 1
ATOM 7250 O O . LEU A 1 984 ? -34.493 -3.579 -39.206 1.00 23.75 984 LEU A O 1
ATOM 7254 N N . SER A 1 985 ? -35.742 -4.415 -37.591 1.00 23.05 985 SER A N 1
ATOM 7255 C CA . SER A 1 985 ? -36.142 -4.720 -36.184 1.00 23.05 985 SER A CA 1
ATOM 7256 C C . SER A 1 985 ? -36.755 -6.148 -36.059 1.00 23.05 985 SER A C 1
ATOM 7258 O O . SER A 1 985 ? -37.473 -6.569 -36.955 1.00 23.05 985 SER A O 1
ATOM 7260 N N . CYS A 1 986 ? -36.600 -6.801 -34.890 1.00 21.89 986 CYS A N 1
ATOM 7261 C CA . CYS A 1 986 ? -37.487 -7.830 -34.276 1.00 21.89 986 CYS A CA 1
ATOM 7262 C C . CYS A 1 986 ? -37.696 -9.269 -34.851 1.00 21.89 986 CYS A C 1
ATOM 7264 O O . CYS A 1 986 ? -38.324 -9.439 -35.888 1.00 21.89 986 CYS A O 1
ATOM 7266 N N . ARG A 1 987 ? -37.470 -10.268 -33.955 1.00 23.59 987 ARG A N 1
ATOM 7267 C CA . ARG A 1 987 ? -38.109 -11.626 -33.819 1.00 23.59 987 ARG A CA 1
ATOM 7268 C C . ARG A 1 987 ? -37.801 -12.657 -34.935 1.00 23.59 987 ARG A C 1
ATOM 7270 O O . ARG A 1 987 ? -37.660 -12.281 -36.084 1.00 23.59 987 ARG A O 1
ATOM 7277 N N . TYR A 1 988 ? -37.671 -13.975 -34.712 1.00 23.94 988 TYR A N 1
ATOM 7278 C CA . TYR A 1 988 ? -38.244 -14.962 -33.754 1.00 23.94 988 TYR A CA 1
ATOM 7279 C C . TYR A 1 988 ? -37.114 -15.841 -33.115 1.00 23.94 988 TYR A C 1
ATOM 7281 O O . TYR A 1 988 ? -36.051 -15.940 -33.711 1.00 23.94 988 TYR A O 1
ATOM 7289 N N . ALA A 1 989 ? -37.160 -16.307 -31.850 1.00 25.58 989 ALA A N 1
ATOM 7290 C CA . ALA A 1 989 ? -37.798 -17.536 -31.298 1.00 25.58 989 ALA A CA 1
ATOM 7291 C C . ALA A 1 989 ? -37.308 -18.889 -31.901 1.00 25.58 989 ALA A C 1
ATOM 7293 O O . ALA A 1 989 ? -37.083 -18.955 -33.101 1.00 25.58 989 ALA A O 1
ATOM 7294 N N . SER A 1 990 ? -37.165 -20.014 -31.170 1.00 28.50 990 SER A N 1
ATOM 7295 C CA . SER A 1 990 ? -37.256 -20.315 -29.712 1.00 28.50 990 SER A CA 1
ATOM 7296 C C . SER A 1 990 ? -36.818 -21.775 -29.407 1.00 28.50 990 SER A C 1
ATOM 7298 O O . SER A 1 990 ? -36.885 -22.602 -30.307 1.00 28.50 990 SER A O 1
ATOM 7300 N N . HIS A 1 991 ? -36.516 -22.096 -28.135 1.00 27.50 991 HIS A N 1
ATOM 7301 C CA . HIS A 1 991 ? -36.275 -23.440 -27.543 1.00 27.50 991 HIS A CA 1
ATOM 7302 C C . HIS A 1 991 ? -35.049 -24.266 -28.002 1.00 27.50 991 HIS A C 1
ATOM 7304 O O . HIS A 1 991 ? -34.999 -24.741 -29.130 1.00 27.50 991 HIS A O 1
ATOM 7310 N N . LEU A 1 992 ? -34.195 -24.654 -27.042 1.00 27.36 992 LEU A N 1
ATOM 7311 C CA . LEU A 1 992 ? -34.227 -26.017 -26.475 1.00 27.36 992 LEU A CA 1
ATOM 7312 C C . LEU A 1 992 ? -33.580 -26.053 -25.072 1.00 27.36 992 LEU A C 1
ATOM 7314 O O . LEU A 1 992 ? -32.861 -25.131 -24.702 1.00 27.36 992 LEU A O 1
ATOM 7318 N N . ASN A 1 993 ? -33.861 -27.102 -24.292 1.00 28.03 993 ASN A N 1
ATOM 7319 C CA . ASN A 1 993 ? -33.310 -27.311 -22.945 1.00 28.03 993 ASN A CA 1
ATOM 7320 C C . ASN A 1 993 ? -31.999 -28.108 -22.984 1.00 28.03 993 ASN A C 1
ATOM 7322 O O . ASN A 1 993 ? -31.830 -28.961 -23.855 1.00 28.03 993 ASN A O 1
ATOM 7326 N N . LEU A 1 994 ? -31.182 -27.979 -21.935 1.00 27.36 994 LEU A N 1
ATOM 7327 C CA . LEU A 1 994 ? -30.344 -29.086 -21.469 1.00 27.36 994 LEU A CA 1
ATOM 7328 C C . LEU A 1 994 ? -30.183 -29.026 -19.941 1.00 27.36 994 LEU A C 1
ATOM 7330 O O . LEU A 1 994 ? -29.765 -28.013 -19.390 1.00 27.36 994 LEU A O 1
ATOM 7334 N N . TYR A 1 995 ? -30.586 -30.107 -19.270 1.00 27.06 995 TYR A N 1
ATOM 7335 C CA . TYR A 1 995 ? -30.367 -30.330 -17.837 1.00 27.06 995 TYR A CA 1
ATOM 7336 C C . TYR A 1 995 ? -28.924 -30.797 -17.598 1.00 27.06 995 TYR A C 1
ATOM 7338 O O . TYR A 1 995 ? -28.373 -31.528 -18.420 1.00 27.06 995 TYR A O 1
ATOM 7346 N N . LEU A 1 996 ? -28.375 -30.495 -16.421 1.00 28.72 996 LEU A N 1
ATOM 7347 C CA . LEU A 1 996 ? -27.281 -31.261 -15.822 1.00 28.72 996 LEU A CA 1
ATOM 7348 C C . LEU A 1 996 ? -27.683 -31.677 -14.405 1.00 28.72 996 LEU A C 1
ATOM 7350 O O . LEU A 1 996 ? -28.277 -30.893 -13.667 1.00 28.72 996 LEU A O 1
ATOM 7354 N N . SER A 1 997 ? -27.390 -32.927 -14.051 1.00 26.45 997 SER A N 1
ATOM 7355 C CA . SER A 1 997 ? -27.791 -33.556 -12.790 1.00 26.45 997 SER A CA 1
ATOM 7356 C C . SER A 1 997 ? -26.720 -34.531 -12.301 1.00 26.45 997 SER A C 1
ATOM 7358 O O . SER A 1 997 ? -26.241 -35.353 -13.081 1.00 26.45 997 SER A O 1
ATOM 7360 N N . LEU A 1 998 ? -26.410 -34.465 -11.005 1.00 32.31 998 LEU A N 1
ATOM 7361 C CA . LEU A 1 998 ? -25.676 -35.484 -10.233 1.00 32.31 998 LEU A CA 1
ATOM 7362 C C . LEU A 1 998 ? -26.505 -36.797 -10.173 1.00 32.31 998 LEU A C 1
ATOM 7364 O O . LEU A 1 998 ? -27.721 -36.720 -10.397 1.00 32.31 998 LEU A O 1
ATOM 7368 N N . PRO A 1 999 ? -25.911 -37.992 -9.930 1.00 46.94 999 PRO A N 1
ATOM 7369 C CA . PRO A 1 999 ? -25.530 -38.397 -8.559 1.00 46.94 999 PRO A CA 1
ATOM 7370 C C . PRO A 1 999 ? -24.313 -39.359 -8.426 1.00 46.94 999 PRO A C 1
ATOM 7372 O O . PRO A 1 999 ? -23.702 -39.775 -9.410 1.00 46.94 999 PRO A O 1
ATOM 7375 N N . ASP A 1 1000 ? -23.996 -39.725 -7.179 1.00 39.84 1000 ASP A N 1
ATOM 7376 C CA . ASP A 1 1000 ? -22.925 -40.633 -6.720 1.00 39.84 1000 ASP A CA 1
ATOM 7377 C C . ASP A 1 1000 ? -23.216 -42.155 -6.841 1.00 39.84 1000 ASP A C 1
ATOM 7379 O O . ASP A 1 1000 ? -24.360 -42.548 -7.068 1.00 39.84 1000 ASP A O 1
ATOM 7383 N N . HIS A 1 1001 ? -22.185 -43.007 -6.607 1.00 37.00 1001 HIS A N 1
ATOM 7384 C CA . HIS A 1 1001 ? -22.103 -44.036 -5.521 1.00 37.00 1001 HIS A CA 1
ATOM 7385 C C . HIS A 1 1001 ? -21.401 -45.411 -5.803 1.00 37.00 1001 HIS A C 1
ATOM 7387 O O . HIS A 1 1001 ? -21.672 -46.086 -6.791 1.00 37.00 1001 HIS A O 1
ATOM 7393 N N . PHE A 1 1002 ? -20.654 -45.881 -4.774 1.00 31.47 1002 PHE A N 1
ATOM 7394 C CA . PHE A 1 1002 ? -20.359 -47.278 -4.325 1.00 31.47 1002 PHE A CA 1
ATOM 7395 C C . PHE A 1 1002 ? -19.162 -48.143 -4.849 1.00 31.47 1002 PHE A C 1
ATOM 7397 O O . PHE A 1 1002 ? -18.606 -47.939 -5.921 1.00 31.47 1002 PHE A O 1
ATOM 7404 N N . LEU A 1 1003 ? -18.747 -49.100 -3.983 1.00 32.38 1003 LEU A N 1
ATOM 7405 C CA . LEU A 1 1003 ? -17.546 -49.992 -3.977 1.00 32.38 1003 LEU A CA 1
ATOM 7406 C C . LEU A 1 1003 ? -17.858 -51.447 -4.450 1.00 32.38 1003 LEU A C 1
ATOM 7408 O O . LEU A 1 1003 ? -19.048 -51.772 -4.487 1.00 32.38 1003 LEU A O 1
ATOM 7412 N N . PRO A 1 1004 ? -16.876 -52.361 -4.751 1.00 54.78 1004 PRO A N 1
ATOM 7413 C CA . PRO A 1 1004 ? -16.354 -53.307 -3.713 1.00 54.78 1004 PRO A CA 1
ATOM 7414 C C . PRO A 1 1004 ? -14.967 -54.046 -3.898 1.00 54.78 1004 PRO A C 1
ATOM 7416 O O . PRO A 1 1004 ? -14.632 -54.534 -4.968 1.00 54.78 1004 PRO A O 1
ATOM 7419 N N . TRP A 1 1005 ? -14.261 -54.272 -2.768 1.00 30.67 1005 TRP A N 1
ATOM 7420 C CA . TRP A 1 1005 ? -13.601 -55.521 -2.256 1.00 30.67 1005 TRP A CA 1
ATOM 7421 C C . TRP A 1 1005 ? -12.441 -56.319 -2.957 1.00 30.67 1005 TRP A C 1
ATOM 7423 O O . TRP A 1 1005 ? -12.608 -56.917 -4.010 1.00 30.67 1005 TRP A O 1
ATOM 7433 N N . PHE A 1 1006 ? -11.346 -56.511 -2.180 1.00 29.69 1006 PHE A N 1
ATOM 7434 C CA . PHE A 1 1006 ? -10.483 -57.716 -1.945 1.00 29.69 1006 PHE A CA 1
ATOM 7435 C C . PHE A 1 1006 ? -9.896 -58.608 -3.084 1.00 29.69 1006 PHE A C 1
ATOM 7437 O O . PHE A 1 1006 ? -10.632 -59.359 -3.714 1.00 29.69 1006 PHE A O 1
ATOM 7444 N N . PHE A 1 1007 ? -8.552 -58.789 -3.118 1.00 27.50 1007 PHE A N 1
ATOM 7445 C CA . PHE A 1 1007 ? -7.853 -59.951 -2.485 1.00 27.50 1007 PHE A CA 1
ATOM 7446 C C . PHE A 1 1007 ? -6.295 -59.843 -2.428 1.00 27.50 1007 PHE A C 1
ATOM 7448 O O . PHE A 1 1007 ? -5.688 -58.930 -2.976 1.00 27.50 1007 PHE A O 1
ATOM 7455 N N . LEU A 1 1008 ? -5.668 -60.781 -1.700 1.00 31.16 1008 LEU A N 1
ATOM 7456 C CA . LEU A 1 1008 ? -4.261 -60.878 -1.244 1.00 31.16 1008 LEU A CA 1
ATOM 7457 C C . LEU A 1 1008 ? -3.287 -61.577 -2.241 1.00 31.16 1008 LEU A C 1
ATOM 7459 O O . LEU A 1 1008 ? -3.741 -62.517 -2.887 1.00 31.16 1008 LEU A O 1
ATOM 7463 N N . LEU A 1 1009 ? -1.960 -61.266 -2.241 1.00 28.38 1009 LEU A N 1
ATOM 7464 C CA . LEU A 1 1009 ? -0.818 -62.228 -2.037 1.00 28.38 1009 LEU A CA 1
ATOM 7465 C C . LEU A 1 1009 ? 0.638 -61.756 -2.403 1.00 28.38 1009 LEU A C 1
ATOM 7467 O O . LEU A 1 1009 ? 0.851 -60.999 -3.337 1.00 28.38 1009 LEU A O 1
ATOM 7471 N N . LEU A 1 1010 ? 1.633 -62.363 -1.711 1.00 26.33 1010 LEU A N 1
ATOM 7472 C CA . LEU A 1 1010 ? 3.051 -62.673 -2.094 1.00 26.33 1010 LEU A CA 1
ATOM 7473 C C . LEU A 1 1010 ? 4.217 -61.626 -2.132 1.00 26.33 1010 LEU A C 1
ATOM 7475 O O . LEU A 1 1010 ? 4.736 -61.264 -3.178 1.00 26.33 1010 LEU A O 1
ATOM 7479 N N . ARG A 1 1011 ? 4.766 -61.333 -0.938 1.00 25.58 1011 ARG A N 1
ATOM 7480 C CA . ARG A 1 1011 ? 6.183 -61.501 -0.468 1.00 25.58 1011 ARG A CA 1
ATOM 7481 C C . ARG A 1 1011 ? 7.433 -61.478 -1.414 1.00 25.58 1011 ARG A C 1
ATOM 7483 O O . ARG A 1 1011 ? 7.623 -62.405 -2.192 1.00 25.58 1011 ARG A O 1
ATOM 7490 N N . PHE A 1 1012 ? 8.430 -60.676 -0.969 1.00 24.86 1012 PHE A N 1
ATOM 7491 C CA . PHE A 1 1012 ? 9.918 -60.877 -0.961 1.00 24.86 1012 PHE A CA 1
ATOM 7492 C C . PHE A 1 1012 ? 10.749 -60.768 -2.273 1.00 24.86 1012 PHE A C 1
ATOM 7494 O O . PHE A 1 1012 ? 10.192 -60.999 -3.339 1.00 24.86 1012 PHE A O 1
ATOM 7501 N N . PRO A 1 1013 ? 12.096 -60.512 -2.218 1.00 45.72 1013 PRO A N 1
ATOM 7502 C CA . PRO A 1 1013 ? 13.008 -60.287 -1.067 1.00 45.72 1013 PRO A CA 1
ATOM 7503 C C . PRO A 1 1013 ? 13.829 -58.955 -1.094 1.00 45.72 1013 PRO A C 1
ATOM 7505 O O . PRO A 1 1013 ? 13.548 -58.047 -1.863 1.00 45.72 1013 PRO A O 1
ATOM 7508 N N . ARG A 1 1014 ? 14.826 -58.824 -0.192 1.00 29.53 1014 ARG A N 1
ATOM 7509 C CA . ARG A 1 1014 ? 15.567 -57.589 0.179 1.00 29.53 1014 ARG A CA 1
ATOM 7510 C C . ARG A 1 1014 ? 16.966 -57.401 -0.472 1.00 29.53 1014 ARG A C 1
ATOM 7512 O O . ARG A 1 1014 ? 17.680 -58.381 -0.652 1.00 29.53 1014 ARG A O 1
ATOM 7519 N N . ALA A 1 1015 ? 17.407 -56.130 -0.464 1.00 30.91 1015 ALA A N 1
ATOM 7520 C CA . ALA A 1 1015 ? 18.731 -55.609 -0.030 1.00 30.91 1015 ALA A CA 1
ATOM 7521 C C . ALA A 1 1015 ? 19.919 -55.420 -1.011 1.00 30.91 1015 ALA A C 1
ATOM 7523 O O . ALA A 1 1015 ? 20.139 -56.194 -1.935 1.00 30.91 1015 ALA A O 1
ATOM 7524 N N . ARG A 1 1016 ? 20.758 -54.433 -0.615 1.00 30.83 1016 ARG A N 1
ATOM 7525 C CA . ARG A 1 1016 ? 22.001 -53.881 -1.212 1.00 30.83 1016 ARG A CA 1
ATOM 7526 C C . ARG A 1 1016 ? 21.764 -52.989 -2.446 1.00 30.83 1016 ARG A C 1
ATOM 7528 O O . ARG A 1 1016 ? 21.104 -53.421 -3.376 1.00 30.83 1016 ARG A O 1
ATOM 7535 N N . GLY A 1 1017 ? 22.261 -51.751 -2.531 1.00 30.66 1017 GLY A N 1
ATOM 7536 C CA . GLY A 1 1017 ? 23.066 -50.955 -1.585 1.00 30.66 1017 GLY A CA 1
ATOM 7537 C C . GLY A 1 1017 ? 24.510 -50.765 -2.054 1.00 30.66 1017 GLY A C 1
ATOM 7538 O O . GLY A 1 1017 ? 25.382 -51.537 -1.663 1.00 30.66 1017 GLY A O 1
ATOM 7539 N N . ILE A 1 1018 ? 24.721 -49.746 -2.890 1.00 30.31 1018 ILE A N 1
ATOM 7540 C CA . ILE A 1 1018 ? 26.003 -49.242 -3.409 1.00 30.31 1018 ILE A CA 1
ATOM 7541 C C . ILE A 1 1018 ? 25.874 -47.706 -3.446 1.00 30.31 1018 ILE A C 1
ATOM 7543 O O . ILE A 1 1018 ? 24.802 -47.208 -3.788 1.00 30.31 1018 ILE A O 1
ATOM 7547 N N . GLY A 1 1019 ? 26.917 -46.977 -3.039 1.00 27.58 1019 GLY A N 1
ATOM 7548 C CA . GLY A 1 1019 ? 26.957 -45.508 -3.084 1.00 27.58 1019 GLY A CA 1
ATOM 7549 C C . GLY A 1 1019 ? 27.403 -44.967 -4.446 1.00 27.58 1019 GLY A C 1
ATOM 7550 O O . GLY A 1 1019 ? 27.843 -45.729 -5.302 1.00 27.58 1019 GLY A O 1
ATOM 7551 N N . ILE A 1 1020 ? 27.305 -43.651 -4.633 1.00 28.03 1020 ILE A N 1
ATOM 7552 C CA . ILE A 1 1020 ? 27.799 -42.951 -5.826 1.00 28.03 1020 ILE A CA 1
ATOM 7553 C C . ILE A 1 1020 ? 28.884 -41.971 -5.376 1.00 28.03 1020 ILE A C 1
ATOM 7555 O O . ILE A 1 1020 ? 28.613 -41.078 -4.576 1.00 28.03 1020 ILE A O 1
ATOM 7559 N N . GLU A 1 1021 ? 30.103 -42.162 -5.874 1.00 24.08 1021 GLU A N 1
ATOM 7560 C CA . GLU A 1 1021 ? 31.179 -41.173 -5.780 1.00 24.08 1021 GLU A CA 1
ATOM 7561 C C . GLU A 1 1021 ? 30.951 -40.059 -6.813 1.00 24.08 1021 GLU A C 1
ATOM 7563 O O . GLU A 1 1021 ? 30.445 -40.307 -7.908 1.00 24.08 1021 GLU A O 1
ATOM 7568 N N . LEU A 1 1022 ? 31.343 -38.832 -6.465 1.00 27.80 1022 LEU A N 1
ATOM 7569 C CA . LEU A 1 1022 ? 31.460 -37.715 -7.400 1.00 27.80 1022 LEU A CA 1
ATOM 7570 C C . LEU A 1 1022 ? 32.940 -37.347 -7.509 1.00 27.80 1022 LEU A C 1
ATOM 7572 O O . LEU A 1 1022 ? 33.535 -36.857 -6.551 1.00 27.80 1022 LEU A O 1
ATOM 7576 N N . GLU A 1 1023 ? 33.530 -37.614 -8.671 1.00 25.77 1023 GLU A N 1
ATOM 7577 C CA . GLU A 1 1023 ? 34.900 -37.213 -8.987 1.00 25.77 1023 GLU A CA 1
ATOM 7578 C C . GLU A 1 1023 ? 34.937 -35.726 -9.373 1.00 25.77 1023 GLU A C 1
ATOM 7580 O O . GLU A 1 1023 ? 34.177 -35.280 -10.233 1.00 25.77 1023 GLU A O 1
ATOM 7585 N N . CYS A 1 1024 ? 35.863 -34.971 -8.777 1.00 26.77 1024 CYS A N 1
ATOM 7586 C CA . CYS A 1 1024 ? 36.243 -33.636 -9.237 1.00 26.77 1024 CYS A CA 1
ATOM 7587 C C . CYS A 1 1024 ? 37.678 -33.688 -9.775 1.00 26.77 1024 CYS A C 1
ATOM 7589 O O . CYS A 1 1024 ? 38.590 -34.135 -9.075 1.00 26.77 1024 CYS A O 1
ATOM 7591 N N . GLU A 1 1025 ? 37.888 -33.226 -11.009 1.00 29.02 1025 GLU A N 1
ATOM 7592 C CA . GLU A 1 1025 ? 39.225 -33.137 -11.608 1.00 29.02 1025 GLU A CA 1
ATOM 7593 C C . GLU A 1 1025 ? 40.093 -32.054 -10.938 1.00 29.02 1025 GLU A C 1
ATOM 7595 O O . GLU A 1 1025 ? 39.610 -31.192 -10.204 1.00 29.02 1025 GLU A O 1
ATOM 7600 N N . SER A 1 1026 ? 41.409 -32.106 -11.172 1.00 30.50 1026 SER A N 1
ATOM 7601 C CA . SER A 1 1026 ? 42.395 -31.288 -10.455 1.00 30.50 1026 SER A CA 1
ATOM 7602 C C . SER A 1 1026 ? 43.510 -30.756 -11.359 1.00 30.50 1026 SER A C 1
ATOM 7604 O O . SER A 1 1026 ? 43.854 -31.370 -12.369 1.00 30.50 1026 SER A O 1
ATOM 7606 N N . GLY A 1 1027 ? 44.126 -29.633 -10.968 1.00 27.53 1027 GLY A N 1
ATOM 7607 C CA . GLY A 1 1027 ? 45.357 -29.157 -11.605 1.00 27.53 1027 GLY A CA 1
ATOM 7608 C C . GLY A 1 1027 ? 45.823 -27.761 -11.184 1.00 27.53 1027 GLY A C 1
ATOM 7609 O O . GLY A 1 1027 ? 45.307 -26.775 -11.695 1.00 27.53 1027 GLY A O 1
ATOM 7610 N N . TYR A 1 1028 ? 46.824 -27.685 -10.294 1.00 29.59 1028 TYR A N 1
ATOM 7611 C CA . TYR A 1 1028 ? 48.177 -27.114 -10.517 1.00 29.59 1028 TYR A CA 1
ATOM 7612 C C . TYR A 1 1028 ? 48.922 -26.820 -9.185 1.00 29.59 1028 TYR A C 1
ATOM 7614 O O . TYR A 1 1028 ? 48.354 -26.924 -8.103 1.00 29.59 1028 TYR A O 1
ATOM 7622 N N . LEU A 1 1029 ? 50.234 -26.550 -9.261 1.00 29.39 1029 LEU A N 1
ATOM 7623 C CA . LEU A 1 1029 ? 51.220 -26.466 -8.156 1.00 29.39 1029 LEU A CA 1
ATOM 7624 C C . LEU A 1 1029 ? 52.125 -25.220 -8.374 1.00 29.39 1029 LEU A C 1
ATOM 7626 O O . LEU A 1 1029 ? 52.099 -24.677 -9.476 1.00 29.39 1029 LEU A O 1
ATOM 7630 N N . HIS A 1 1030 ? 52.986 -24.703 -7.480 1.00 29.20 1030 HIS A N 1
ATOM 7631 C CA . HIS A 1 1030 ? 53.608 -25.114 -6.192 1.00 29.20 1030 HIS A CA 1
ATOM 7632 C C . HIS A 1 1030 ? 54.286 -23.840 -5.570 1.00 29.20 1030 HIS A C 1
ATOM 7634 O O . HIS A 1 1030 ? 54.193 -22.798 -6.225 1.00 29.20 1030 HIS A O 1
ATOM 7640 N N . PRO A 1 1031 ? 55.084 -23.843 -4.463 1.00 47.22 1031 PRO A N 1
ATOM 7641 C CA . PRO A 1 1031 ? 55.329 -24.813 -3.374 1.00 47.22 1031 PRO A CA 1
ATOM 7642 C C . PRO A 1 1031 ? 55.302 -24.185 -1.934 1.00 47.22 1031 PRO A C 1
ATOM 7644 O O . PRO A 1 1031 ? 54.994 -23.012 -1.757 1.00 47.22 1031 PRO A O 1
ATOM 7647 N N . HIS A 1 1032 ? 55.675 -24.962 -0.901 1.00 27.22 1032 HIS A N 1
ATOM 7648 C CA . HIS A 1 1032 ? 55.839 -24.540 0.515 1.00 27.22 1032 HIS A CA 1
ATOM 7649 C C . HIS A 1 1032 ? 57.103 -23.683 0.807 1.00 27.22 1032 HIS A C 1
ATOM 7651 O O . HIS A 1 1032 ? 57.996 -23.591 -0.039 1.00 27.22 1032 HIS A O 1
ATOM 7657 N N . PRO A 1 1033 ? 57.239 -23.129 2.037 1.00 42.88 1033 PRO A N 1
ATOM 7658 C CA . PRO A 1 1033 ? 58.010 -23.849 3.077 1.00 42.88 1033 PRO A CA 1
ATOM 7659 C C . PRO A 1 1033 ? 57.270 -24.058 4.426 1.00 42.88 1033 PRO A C 1
ATOM 7661 O O . PRO A 1 1033 ? 56.268 -23.413 4.710 1.00 42.88 1033 PRO A O 1
ATOM 7664 N N . THR A 1 1034 ? 57.769 -24.984 5.260 1.00 29.88 1034 THR A N 1
ATOM 7665 C CA . THR A 1 1034 ? 57.099 -25.526 6.471 1.00 29.88 1034 THR A CA 1
ATOM 7666 C C . THR A 1 1034 ? 57.940 -25.431 7.756 1.00 29.88 1034 THR A C 1
ATOM 7668 O O . THR A 1 1034 ? 59.107 -25.816 7.711 1.00 29.88 1034 THR A O 1
ATOM 7671 N N . GLN A 1 1035 ? 57.335 -25.083 8.905 1.00 27.80 1035 GLN A N 1
ATOM 7672 C CA . GLN A 1 1035 ? 57.798 -25.330 10.297 1.00 27.80 1035 GLN A CA 1
ATOM 7673 C C . GLN A 1 1035 ? 56.610 -25.153 11.282 1.00 27.80 1035 GLN A C 1
ATOM 7675 O O . GLN A 1 1035 ? 55.712 -24.389 10.959 1.00 27.80 1035 GLN A O 1
ATOM 7680 N N . HIS A 1 1036 ? 56.538 -25.717 12.500 1.00 26.81 1036 HIS A N 1
ATOM 7681 C CA . HIS A 1 1036 ? 56.970 -27.028 13.028 1.00 26.81 1036 HIS A CA 1
ATOM 7682 C C . HIS A 1 1036 ? 56.318 -27.256 14.427 1.00 26.81 1036 HIS A C 1
ATOM 7684 O O . HIS A 1 1036 ? 56.505 -26.433 15.311 1.00 26.81 1036 HIS A O 1
ATOM 7690 N N . ILE A 1 1037 ? 55.598 -28.373 14.615 1.00 29.31 1037 ILE A N 1
ATOM 7691 C CA . ILE A 1 1037 ? 55.345 -29.156 15.861 1.00 29.31 1037 ILE A CA 1
ATOM 7692 C C . ILE A 1 1037 ? 55.377 -28.447 17.245 1.00 29.31 1037 ILE A C 1
ATOM 7694 O O . ILE A 1 1037 ? 56.446 -28.051 17.704 1.00 29.31 1037 ILE A O 1
ATOM 7698 N N . ASN A 1 1038 ? 54.281 -28.559 18.022 1.00 27.77 1038 ASN A N 1
ATOM 7699 C CA . ASN A 1 1038 ? 54.322 -29.120 19.395 1.00 27.77 1038 ASN A CA 1
ATOM 7700 C C . ASN A 1 1038 ? 52.936 -29.512 19.953 1.00 27.77 1038 ASN A C 1
ATOM 7702 O O . ASN A 1 1038 ? 51.925 -28.937 19.567 1.00 27.77 1038 ASN A O 1
ATOM 7706 N N . SER A 1 1039 ? 52.901 -30.504 20.855 1.00 31.97 1039 SER A N 1
ATOM 7707 C CA . SER A 1 1039 ? 51.669 -31.094 21.418 1.00 31.97 1039 SER A CA 1
ATOM 7708 C C . SER A 1 1039 ? 51.894 -31.677 22.827 1.00 31.97 1039 SER A C 1
ATOM 7710 O O . SER A 1 1039 ? 52.681 -32.613 22.970 1.00 31.97 1039 SER A O 1
ATOM 7712 N N . VAL A 1 1040 ? 51.198 -31.147 23.843 1.00 26.55 1040 VAL A N 1
ATOM 7713 C CA . VAL A 1 1040 ? 51.235 -31.536 25.278 1.00 26.55 1040 VAL A CA 1
ATOM 7714 C C . VAL A 1 1040 ? 49.845 -31.189 25.860 1.00 26.55 1040 VAL A C 1
ATOM 7716 O O . VAL A 1 1040 ? 49.527 -30.010 25.935 1.00 26.55 1040 VAL A O 1
ATOM 7719 N N . THR A 1 1041 ? 48.857 -32.095 25.904 1.00 27.48 1041 THR A N 1
ATOM 7720 C CA . THR A 1 1041 ? 48.526 -33.117 26.939 1.00 27.48 1041 THR A CA 1
ATOM 7721 C C . THR A 1 1041 ? 48.040 -32.591 28.301 1.00 27.48 1041 THR A C 1
ATOM 7723 O O . THR A 1 1041 ? 48.825 -31.965 29.003 1.00 27.48 1041 THR A O 1
ATOM 7726 N N . SER A 1 1042 ? 46.814 -33.018 28.664 1.00 27.86 1042 SER A N 1
ATOM 7727 C CA . SER A 1 1042 ? 46.219 -33.162 30.017 1.00 27.86 1042 SER A CA 1
ATOM 7728 C C . SER A 1 1042 ? 46.105 -31.888 30.903 1.00 27.86 1042 SER A C 1
ATOM 7730 O O . SER A 1 1042 ? 46.602 -30.832 30.533 1.00 27.86 1042 SER A O 1
ATOM 7732 N N . GLU A 1 1043 ? 45.346 -31.844 32.012 1.00 27.80 1043 GLU A N 1
ATOM 7733 C CA . GLU A 1 1043 ? 44.686 -32.907 32.800 1.00 27.80 1043 GLU A CA 1
ATOM 7734 C C . GLU A 1 1043 ? 43.397 -32.419 33.523 1.00 27.80 1043 GLU A C 1
ATOM 7736 O O . GLU A 1 1043 ? 42.967 -31.282 33.359 1.00 27.80 1043 GLU A O 1
ATOM 7741 N N . GLU A 1 1044 ? 42.780 -33.328 34.281 1.00 31.38 1044 GLU A N 1
ATOM 7742 C CA . GLU A 1 1044 ? 41.498 -33.291 35.015 1.00 31.38 1044 GLU A CA 1
ATOM 7743 C C . GLU A 1 1044 ? 41.214 -32.063 35.920 1.00 31.38 1044 GLU A C 1
ATOM 7745 O O . GLU A 1 1044 ? 42.137 -31.487 36.489 1.00 31.38 1044 GLU A O 1
ATOM 7750 N N . PHE A 1 1045 ? 39.925 -31.765 36.183 1.00 26.16 1045 PHE A N 1
ATOM 7751 C CA . PHE A 1 1045 ? 39.308 -31.923 37.526 1.00 26.16 1045 PHE A CA 1
ATOM 7752 C C . PHE A 1 1045 ? 37.758 -31.853 37.490 1.00 26.16 1045 PHE A C 1
ATOM 7754 O O . PHE A 1 1045 ? 37.175 -31.483 36.472 1.00 26.16 1045 PHE A O 1
ATOM 7761 N N . PHE A 1 1046 ? 37.096 -32.247 38.588 1.00 33.47 1046 PHE A N 1
ATOM 7762 C CA . PHE A 1 1046 ? 35.630 -32.338 38.767 1.00 33.47 1046 PHE A CA 1
ATOM 7763 C C . PHE A 1 1046 ? 35.189 -31.667 40.097 1.00 33.47 1046 PHE A C 1
ATOM 7765 O O . PHE A 1 1046 ? 36.055 -31.212 40.843 1.00 33.47 1046 PHE A O 1
ATOM 7772 N N . ASP A 1 1047 ? 33.878 -31.693 40.399 1.00 29.64 1047 ASP A N 1
ATOM 7773 C CA . ASP A 1 1047 ? 33.222 -31.340 41.688 1.00 29.64 1047 ASP A CA 1
ATOM 7774 C C . ASP A 1 1047 ? 33.190 -29.837 42.089 1.00 29.64 1047 ASP A C 1
ATOM 7776 O O . ASP A 1 1047 ? 34.111 -29.084 41.794 1.00 29.64 1047 ASP A O 1
ATOM 7780 N N . GLU A 1 1048 ? 32.186 -29.289 42.800 1.00 30.34 1048 GLU A N 1
ATOM 7781 C CA . GLU A 1 1048 ? 30.785 -29.679 43.114 1.00 30.34 1048 GLU A CA 1
ATOM 7782 C C . GLU A 1 1048 ? 30.042 -28.429 43.698 1.00 30.34 1048 GLU A C 1
ATOM 7784 O O . GLU A 1 1048 ? 30.685 -27.458 44.097 1.00 30.34 1048 GLU A O 1
ATOM 7789 N N . VAL A 1 1049 ? 28.704 -28.504 43.834 1.00 27.81 1049 VAL A N 1
ATOM 7790 C CA . VAL A 1 1049 ? 27.823 -27.867 44.860 1.00 27.81 1049 VAL A CA 1
ATOM 7791 C C . VAL A 1 1049 ? 26.782 -26.843 44.361 1.00 27.81 1049 VAL A C 1
ATOM 7793 O O . VAL A 1 1049 ? 27.062 -25.881 43.656 1.00 27.81 1049 VAL A O 1
ATOM 7796 N N . THR A 1 1050 ? 25.540 -27.062 44.809 1.00 32.81 1050 THR A N 1
ATOM 7797 C CA . THR A 1 1050 ? 24.295 -26.308 44.549 1.00 32.81 1050 THR A CA 1
ATOM 7798 C C . THR A 1 1050 ? 23.966 -25.251 45.616 1.00 32.81 1050 THR A C 1
ATOM 7800 O O . THR A 1 1050 ? 24.254 -25.503 46.790 1.00 32.81 1050 THR A O 1
ATOM 7803 N N . ARG A 1 1051 ? 23.202 -24.191 45.268 1.00 28.39 1051 ARG A N 1
ATOM 7804 C CA . ARG A 1 1051 ? 22.085 -23.660 46.103 1.00 28.39 1051 ARG A CA 1
ATOM 7805 C C . ARG A 1 1051 ? 21.226 -22.546 45.468 1.00 28.39 1051 ARG A C 1
ATOM 7807 O O . ARG A 1 1051 ? 21.682 -21.426 45.291 1.00 28.39 1051 ARG A O 1
ATOM 7814 N N . ASP A 1 1052 ? 19.967 -22.885 45.217 1.00 30.42 1052 ASP A N 1
ATOM 7815 C CA . ASP A 1 1052 ? 18.715 -22.202 45.598 1.00 30.42 1052 ASP A CA 1
ATOM 7816 C C . ASP A 1 1052 ? 18.685 -20.686 45.951 1.00 30.42 1052 ASP A C 1
ATOM 7818 O O . ASP A 1 1052 ? 19.062 -20.288 47.054 1.00 30.42 1052 ASP A O 1
ATOM 7822 N N . ALA A 1 1053 ? 17.974 -19.936 45.088 1.00 28.70 1053 ALA A N 1
ATOM 7823 C CA . ALA A 1 1053 ? 16.676 -19.273 45.372 1.00 28.70 1053 ALA A CA 1
ATOM 7824 C C . ALA A 1 1053 ? 16.550 -17.774 45.774 1.00 28.70 1053 ALA A C 1
ATOM 7826 O O . ALA A 1 1053 ? 17.431 -17.168 46.377 1.00 28.70 1053 ALA A O 1
ATOM 7827 N N . VAL A 1 1054 ? 15.310 -17.296 45.530 1.00 27.81 1054 VAL A N 1
ATOM 7828 C CA . VAL A 1 1054 ? 14.574 -16.100 46.016 1.00 27.81 1054 VAL A CA 1
ATOM 7829 C C . VAL A 1 1054 ? 14.539 -14.864 45.096 1.00 27.81 1054 VAL A C 1
ATOM 7831 O O . VAL A 1 1054 ? 15.540 -14.182 44.902 1.00 27.81 1054 VAL A O 1
ATOM 7834 N N . ASP A 1 1055 ? 13.327 -14.547 44.619 1.00 30.95 1055 ASP A N 1
ATOM 7835 C CA . ASP A 1 1055 ? 12.930 -13.283 43.978 1.00 30.95 1055 ASP A CA 1
ATOM 7836 C C . ASP A 1 1055 ? 12.812 -12.118 44.977 1.00 30.95 1055 ASP A C 1
ATOM 7838 O O . ASP A 1 1055 ? 12.347 -12.311 46.103 1.00 30.95 1055 ASP A O 1
ATOM 7842 N N . VAL A 1 1056 ? 13.108 -10.893 44.523 1.00 27.44 1056 VAL A N 1
ATOM 7843 C CA . VAL A 1 1056 ? 12.594 -9.638 45.106 1.00 27.44 1056 VAL A CA 1
ATOM 7844 C C . VAL A 1 1056 ? 12.377 -8.610 43.985 1.00 27.44 1056 VAL A C 1
ATOM 7846 O O . VAL A 1 1056 ? 13.340 -8.186 43.348 1.00 27.44 1056 VAL A O 1
ATOM 7849 N N . ASP A 1 1057 ? 11.131 -8.178 43.781 1.00 29.91 1057 ASP A N 1
ATOM 7850 C CA . ASP A 1 1057 ? 10.803 -6.951 43.040 1.00 29.91 1057 ASP A CA 1
ATOM 7851 C C . ASP A 1 1057 ? 11.152 -5.712 43.878 1.00 29.91 1057 ASP A C 1
ATOM 7853 O O . ASP A 1 1057 ? 10.799 -5.655 45.057 1.00 29.91 1057 ASP A O 1
ATOM 7857 N N . GLU A 1 1058 ? 11.710 -4.658 43.270 1.00 29.70 1058 GLU A N 1
ATOM 7858 C CA . GLU A 1 1058 ? 11.604 -3.314 43.857 1.00 29.70 1058 GLU A CA 1
ATOM 7859 C C . GLU A 1 1058 ? 11.558 -2.200 42.795 1.00 29.70 1058 GLU A C 1
ATOM 7861 O O . GLU A 1 1058 ? 12.432 -2.068 41.937 1.00 29.70 1058 GLU A O 1
ATOM 7866 N N . CYS A 1 1059 ? 10.511 -1.372 42.857 1.00 26.56 1059 CYS A N 1
ATOM 7867 C CA . CYS A 1 1059 ? 10.344 -0.199 41.999 1.00 26.56 1059 CYS A CA 1
ATOM 7868 C C . CYS A 1 1059 ? 11.108 1.004 42.569 1.00 26.56 1059 CYS A C 1
ATOM 7870 O O . CYS A 1 1059 ? 10.946 1.328 43.744 1.00 26.56 1059 CYS A O 1
ATOM 7872 N N . ILE A 1 1060 ? 11.835 1.749 41.727 1.00 28.08 1060 ILE A N 1
ATOM 7873 C CA . ILE A 1 1060 ? 12.424 3.043 42.112 1.00 28.08 1060 ILE A CA 1
ATOM 7874 C C . ILE A 1 1060 ? 11.948 4.148 41.167 1.00 28.08 1060 ILE A C 1
ATOM 7876 O O . ILE A 1 1060 ? 12.292 4.188 39.987 1.00 28.08 1060 ILE A O 1
ATOM 7880 N N . THR A 1 1061 ? 11.187 5.091 41.722 1.00 28.94 1061 THR A N 1
ATOM 7881 C CA . THR A 1 1061 ? 10.882 6.379 41.096 1.00 28.94 1061 THR A CA 1
ATOM 7882 C C . THR A 1 1061 ? 12.107 7.301 41.128 1.00 28.94 1061 THR A C 1
ATOM 7884 O O . THR A 1 1061 ? 12.907 7.276 42.064 1.00 28.94 1061 THR A O 1
ATOM 7887 N N . ARG A 1 1062 ? 12.253 8.164 40.116 1.00 27.42 1062 ARG A N 1
ATOM 7888 C CA . ARG A 1 1062 ? 13.229 9.265 40.118 1.00 27.42 1062 ARG A CA 1
ATOM 7889 C C . ARG A 1 1062 ? 12.531 10.595 39.869 1.00 27.42 1062 ARG A C 1
ATOM 7891 O O . ARG A 1 1062 ? 12.210 10.917 38.731 1.00 27.42 1062 ARG A O 1
ATOM 7898 N N . GLU A 1 1063 ? 12.375 11.386 40.925 1.00 30.45 1063 GLU A N 1
ATOM 7899 C CA . GLU A 1 1063 ? 12.210 12.834 40.791 1.00 30.45 1063 GLU A CA 1
ATOM 7900 C C . GLU A 1 1063 ? 13.576 13.530 40.716 1.00 30.45 1063 GLU A C 1
ATOM 7902 O O . GLU A 1 1063 ? 14.596 13.019 41.186 1.00 30.45 1063 GLU A O 1
ATOM 7907 N N . SER A 1 1064 ? 13.597 14.710 40.098 1.00 30.30 1064 SER A N 1
ATOM 7908 C CA . SER A 1 1064 ? 14.809 15.469 39.790 1.00 30.30 1064 SER A CA 1
ATOM 7909 C C . SER A 1 1064 ? 14.910 16.754 40.612 1.00 30.30 1064 SER A C 1
ATOM 7911 O O . SER A 1 1064 ? 14.059 17.632 40.481 1.00 30.30 1064 SER A O 1
ATOM 7913 N N . ILE A 1 1065 ? 16.001 16.928 41.364 1.00 30.45 1065 ILE A N 1
ATOM 7914 C CA . ILE A 1 1065 ? 16.402 18.227 41.928 1.00 30.45 1065 ILE A CA 1
ATOM 7915 C C . ILE A 1 1065 ? 17.865 18.505 41.567 1.00 30.45 1065 ILE A C 1
ATOM 7917 O O . ILE A 1 1065 ? 18.730 17.637 41.666 1.00 30.45 1065 ILE A O 1
ATOM 7921 N N . SER A 1 1066 ? 18.132 19.729 41.112 1.00 28.61 1066 SER A N 1
ATOM 7922 C CA . SER A 1 1066 ? 19.450 20.205 40.685 1.00 28.61 1066 SER A CA 1
ATOM 7923 C C . SER A 1 1066 ? 20.318 20.693 41.846 1.00 28.61 1066 SER A C 1
ATOM 7925 O O . SER A 1 1066 ? 19.787 21.202 42.832 1.00 28.61 1066 SER A O 1
ATOM 7927 N N . TYR A 1 1067 ? 21.639 20.728 41.652 1.00 27.86 1067 TYR A N 1
ATOM 7928 C CA . TYR A 1 1067 ? 22.515 21.639 42.396 1.00 27.86 1067 TYR A CA 1
ATOM 7929 C C . TYR A 1 1067 ? 23.552 22.301 41.482 1.00 27.86 1067 TYR A C 1
ATOM 7931 O O . TYR A 1 1067 ? 24.080 21.674 40.566 1.00 27.86 1067 TYR A O 1
ATOM 7939 N N . GLN A 1 1068 ? 23.833 23.582 41.729 1.00 31.33 1068 GLN A N 1
ATOM 7940 C CA . GLN A 1 1068 ? 24.881 24.340 41.038 1.00 31.33 1068 GLN A CA 1
ATOM 7941 C C . GLN A 1 1068 ? 26.254 24.055 41.672 1.00 31.33 1068 GLN A C 1
ATOM 7943 O O . GLN A 1 1068 ? 26.351 23.871 42.885 1.00 31.33 1068 GLN A O 1
ATOM 7948 N N . GLY A 1 1069 ? 27.314 24.028 40.859 1.00 30.11 1069 GLY A N 1
ATOM 7949 C CA . GLY A 1 1069 ? 28.687 23.761 41.309 1.00 30.11 1069 GLY A CA 1
ATOM 7950 C C . GLY A 1 1069 ? 29.536 25.019 41.532 1.00 30.11 1069 GLY A C 1
ATOM 7951 O O . GLY A 1 1069 ? 29.225 26.089 41.011 1.00 30.11 1069 GLY A O 1
ATOM 7952 N N . VAL A 1 1070 ? 30.649 24.866 42.263 1.00 29.47 1070 VAL A N 1
ATOM 7953 C CA . VAL A 1 1070 ? 31.709 25.881 42.430 1.00 29.47 1070 VAL A CA 1
ATOM 7954 C C . VAL A 1 1070 ? 33.099 25.230 42.288 1.00 29.47 1070 VAL A C 1
ATOM 7956 O O . VAL A 1 1070 ? 33.300 24.059 42.591 1.00 29.47 1070 VAL A O 1
ATOM 7959 N N . THR A 1 1071 ? 34.023 26.024 41.758 1.00 31.09 1071 THR A N 1
ATOM 7960 C CA . THR A 1 1071 ? 35.362 25.788 41.185 1.00 31.09 1071 THR A CA 1
ATOM 7961 C C . THR A 1 1071 ? 36.496 25.215 42.064 1.00 31.09 1071 THR A C 1
ATOM 7963 O O . THR A 1 1071 ? 36.579 25.545 43.242 1.00 31.09 1071 THR A O 1
ATOM 7966 N N . GLN A 1 1072 ? 37.494 24.611 41.377 1.00 30.17 1072 GLN A N 1
ATOM 7967 C CA . GLN A 1 1072 ? 38.954 24.578 41.694 1.00 30.17 1072 GLN A CA 1
ATOM 7968 C C . GLN A 1 1072 ? 39.429 23.692 42.886 1.00 30.17 1072 GLN A C 1
ATOM 7970 O O . GLN A 1 1072 ? 38.642 23.354 43.757 1.00 30.17 1072 GLN A O 1
ATOM 7975 N N . GLU A 1 1073 ? 40.685 23.207 42.974 1.00 29.45 1073 GLU A N 1
ATOM 7976 C CA . GLU A 1 1073 ? 41.914 23.428 42.167 1.00 29.45 1073 GLU A CA 1
ATOM 7977 C C . GLU A 1 1073 ? 42.850 22.174 42.100 1.00 29.45 1073 GLU A C 1
ATOM 7979 O O . GLU A 1 1073 ? 42.557 21.128 42.673 1.00 29.45 1073 GLU A O 1
ATOM 7984 N N . THR A 1 1074 ? 43.985 22.261 41.386 1.00 33.22 1074 THR A N 1
ATOM 7985 C CA . THR A 1 1074 ? 45.005 21.200 41.152 1.00 33.22 1074 THR A CA 1
ATOM 7986 C C . THR A 1 1074 ? 45.770 20.728 42.410 1.00 33.22 1074 THR A C 1
ATOM 7988 O O . THR A 1 1074 ? 46.029 21.525 43.306 1.00 33.22 1074 THR A O 1
ATOM 7991 N N . THR A 1 1075 ? 46.308 19.493 42.487 1.00 29.50 1075 THR A N 1
ATOM 7992 C CA . THR A 1 1075 ? 47.677 19.123 42.006 1.00 29.50 1075 THR A CA 1
ATOM 7993 C C . THR A 1 1075 ? 47.979 17.608 42.165 1.00 29.50 1075 THR A C 1
ATOM 7995 O O . THR A 1 1075 ? 47.401 16.937 43.013 1.00 29.50 1075 THR A O 1
ATOM 7998 N N . ARG A 1 1076 ? 48.916 17.066 41.363 1.00 31.06 1076 ARG A N 1
ATOM 7999 C CA . ARG A 1 1076 ? 49.397 15.660 41.363 1.00 31.06 1076 ARG A CA 1
ATOM 8000 C C . ARG A 1 1076 ? 50.123 15.223 42.651 1.00 31.06 1076 ARG A C 1
ATOM 8002 O O . ARG A 1 1076 ? 50.982 15.958 43.130 1.00 31.06 1076 ARG A O 1
ATOM 8009 N N . ASN A 1 1077 ? 49.979 13.947 43.036 1.00 30.14 1077 ASN A N 1
ATOM 8010 C CA . ASN A 1 1077 ? 51.083 12.961 42.994 1.00 30.14 1077 ASN A CA 1
ATOM 8011 C C . ASN A 1 1077 ? 50.600 11.514 43.242 1.00 30.14 1077 ASN A C 1
ATOM 8013 O O . ASN A 1 1077 ? 49.488 11.300 43.712 1.00 30.14 1077 ASN A O 1
ATOM 8017 N N . ALA A 1 1078 ? 51.421 10.525 42.871 1.00 33.28 1078 ALA A N 1
ATOM 8018 C CA . ALA A 1 1078 ? 51.053 9.103 42.820 1.00 33.28 1078 ALA A CA 1
ATOM 8019 C C . ALA A 1 1078 ? 51.634 8.260 43.973 1.00 33.28 1078 ALA A C 1
ATOM 8021 O O . ALA A 1 1078 ? 52.646 8.638 44.557 1.00 33.28 1078 ALA A O 1
ATOM 8022 N N . ILE A 1 1079 ? 51.060 7.067 44.200 1.00 31.70 1079 ILE A N 1
ATOM 8023 C CA . ILE A 1 1079 ? 51.759 5.822 44.590 1.00 31.70 1079 ILE A CA 1
ATOM 8024 C C . ILE A 1 1079 ? 50.850 4.605 44.298 1.00 31.70 1079 ILE A C 1
ATOM 8026 O O . ILE A 1 1079 ? 49.629 4.721 44.273 1.00 31.70 1079 ILE A O 1
ATOM 8030 N N . THR A 1 1080 ? 51.453 3.448 44.011 1.00 38.62 1080 THR A N 1
ATOM 8031 C CA . THR A 1 1080 ? 50.795 2.222 43.502 1.00 38.62 1080 THR A CA 1
ATOM 8032 C C . THR A 1 1080 ? 50.578 1.119 44.553 1.00 38.62 1080 THR A C 1
ATOM 8034 O O . THR A 1 1080 ? 51.361 1.037 45.499 1.00 38.62 1080 THR A O 1
ATOM 8037 N N . LYS A 1 1081 ? 49.686 0.157 44.228 1.00 33.16 1081 LYS A N 1
ATOM 8038 C CA . LYS A 1 1081 ? 49.347 -1.119 44.924 1.00 33.16 1081 LYS A CA 1
ATOM 8039 C C . LYS A 1 1081 ? 48.392 -0.961 46.128 1.00 33.16 1081 LYS A C 1
ATOM 8041 O O . LYS A 1 1081 ? 48.652 -0.130 46.983 1.00 33.16 1081 LYS A O 1
ATOM 8046 N N . GLY A 1 1082 ? 47.341 -1.773 46.305 1.00 31.16 1082 GLY A N 1
ATOM 8047 C CA . GLY A 1 1082 ? 46.781 -2.859 45.474 1.00 31.16 1082 GLY A CA 1
ATOM 8048 C C . GLY A 1 1082 ? 46.103 -3.968 46.311 1.00 31.16 1082 GLY A C 1
ATOM 8049 O O . GLY A 1 1082 ? 46.308 -4.001 47.521 1.00 31.16 1082 GLY A O 1
ATOM 8050 N N . ARG A 1 1083 ? 45.439 -4.918 45.621 1.00 30.41 1083 ARG A N 1
ATOM 8051 C CA . ARG A 1 1083 ? 44.690 -6.126 46.082 1.00 30.41 1083 ARG A CA 1
ATOM 8052 C C . ARG A 1 1083 ? 43.188 -5.975 46.368 1.00 30.41 1083 ARG A C 1
ATOM 8054 O O . ARG A 1 1083 ? 42.783 -4.992 46.972 1.00 30.41 1083 ARG A O 1
ATOM 8061 N N . SER A 1 1084 ? 42.493 -7.065 45.986 1.00 36.03 1084 SER A N 1
ATOM 8062 C CA . SER A 1 1084 ? 41.102 -7.480 46.263 1.00 36.03 1084 SER A CA 1
ATOM 8063 C C . SER A 1 1084 ? 40.055 -6.395 46.058 1.00 36.03 1084 SER A C 1
ATOM 8065 O O . SER A 1 1084 ? 39.723 -5.734 47.064 1.00 36.03 1084 SER A O 1
#

Sequence (1084 aa):
MANSQVPFVLRAVILVGLLHPGMSQTCGGRLCSPTQYCNEEGTLCLSKKDLGDPCTGAGQCLPSYSDCLDQTCQCQTDWTEGPGNQCVLDCSDSTCSRGTFCSTDWSHGCIPQINLGQTCSDTEESPLQCRPDNAVCENSLCKCGSDFLEKNGACIPKCTSSSACRPEIEFCDINSGECLLKKPLGAGCTAAQEECATPNATCTGDVCSCLDGFSNYFNTACVPKCPATECRVDEYCDTGNEYCVRKANLHGPCNNAGGLVGQCADENALCHAVESTCECSPGFIDNNNQCVPTCTDNNGCSETNHFCNAEDPEEGFCEMKRPLGGTCTKEGESHECMEASGELNVICKNGRCSCNSEHYQSGGNCILKCSANSNCDPTQEFCNVEQGRCTPKIDLNGICNPTHPSSCRTENAICSEVTNRCSCVDSHVEGSGICILKCSASNPRCESDQFCTTGGACQTKPSLNQPCESGETAQQCQDPNASCTEVSEKLSCLCKDSHAENNAVCVARCENSLPCGDMYCDSNGAPNICKPKVTLGQACQYADQCGTEHATCDLEGSKTCQCSSQYYNYNNGLCLPKCTRDQGCLSSDYCTEEGRCEKKKPLGAGCTDSIQCKTPSAICDATCTCPNTHWEESSVCIQKCTQSTVCDPESQYCALNAKCYLKVGFNQSCTPGDDVKEQCVGKLVFCSTIPDSIRRKCICAENAEKEAAALDCSCTTEYVESQNALRCLRKATELDQPCEESAQCKDFGSGDSGAICSTGLCSCPARFIPDGTKRRCLLVAENLDESCEIDEQCAELGGTGSAASKCVANKCSCQTRFVPDGSKQRCLSVAENLQDGCEVDGQCAGLGGTGPATSKCVQNKCSCPNGFLDGSDRVTCRKAAEKLEDPCVENLQCEVLGEQTECKEAKCQCKAGFMAGEDAKQCVVDNRSGDGTRQGYHYRIFFGVLRGWEVKGLRFSDSDECHPQTNRFARNHVWCVRSDSTTLSCRYASHLNLYLSLPDHFLPWFFLLLRFPRARGIGIELECESGYLHPHPTQHINSVTSEEFFDEVTRDAVDVDECITRESISYQGVTQETTRNAITKGRS

Organism: Folsomia candida (NCBI:txid158441)

Radius of gyration: 56.02 Å; chains: 1; bounding box: 121×134×154 Å

Foldseek 3Di:
DDDDDDDDDDDDDDDDDDDDPPDFQAACNHTEDLQWDADPNSHDTDGADFFQDFADFFPSHDDPQWTQDPRGTAHHPQWHQDPPRDTDGDPPPDAQPDQWHFDDPPDGDTHGADFAQDFFDPDPVDGRHYDDPQWDQDPRGTDHDPQFDDDPRDTHGQDDQDDDEDLLFWDADNVPSDTDGADFFQDFADQDQSNHNAPQWGQDPRTTGHHPQWDQDVSHHTHGQDDQPPEDLQWGQDPVPRDIDGAAFAQGAADLPDFDQDSHNANQWTQDNPPRGTAGHVQWHDDPRHTFGFDLAQVRPPDLQWGWDPPDNRGTTTDGADFFFDFADDFFDQSNHAFPVSDSQWTQHPRGIAGDPQFHDDPRDTHGFADPPDDDPLQFFDRPHVRSDTDGAAFFQGQADLVCQSSHRAPQWTQDPVRNGTAHDPQFHDDPRHTHGFADPVDDDEDPQWDQDPRRDIDGADAAFAFDDDDDDQRRYPANQFGQDDDPNTTGRYGDPQFDDDPRDTHGDDDDDDDQDCFDFDPPDDGDDTHHADAFPDAAQAQSRHNAPQWGAPNPPDRGIAHHQQFHQDPVRHTDGQADQVDDDDLQWGGDPSRDTDGADFFPAADDAQSSHRANQFTHPRTTAHPPQFHADPRHTHGQDDPPDDDPPQFDDHDHRGDTDHDDDDDDDDDDDDDDDDDDDDAQWDFDDDPDDDDTDIDGAPQWDQDPPDNHTAHPPQWFQDPRRHDTHGADPFWQDFDPWLRNQQQAEDPQQTFTQDPRTGATPPQWHADPRRRHTDGQDQFWQDFADWQQSLQVQAPPGSQQWGQDPRTIAGDPQWHADPRRRHTDGQDPFFQDFADFQVSQQQAAPPDPWGFGQDPRTGATDPQWHQDPVRRHTHGADPFWQDFADFQVSQCQLPPQWGQDPRTIAGHPQWHADPVRSHTDGPPVPDDPDDDDDDDDDDDDDDDDDDDDDDDDDDDDDDDDDDDDDDDDDDDDDDDDDDDDDDDDDDDDDDDDDDDDDDDDDDDDDDDDDDDDDDDDDDDDDDDDDDDDDDDDDDDDDDDDDDDDDDDDDDDDDDDDDDDDDDDDDDDDDDDDDDDDDDDD